Protein AF-0000000084363073 (afdb_homodimer)

Nearest PDB structures (foldseek):
  6pbd-assembly1_A  TM=7.740E-01  e=7.088E-15  Caulobacter vibrioides
  9c3u-assembly1_A  TM=7.635E-01  e=9.315E-13  Burkholderia cenocepacia
  1nw8-assembly1_A  TM=7.864E-01  e=4.025E-12  Cereibacter sphaeroides
  8urk-assembly1_B  TM=7.662E-01  e=4.025E-12  Burkholderia cenocepacia
  1boo-assembly1_A  TM=6.759E-01  e=6.969E-12  Proteus vulgaris

InterPro domains:
  IPR001091 Restriction/modification DNA-methyltransferase [PR00508] (32-46)
  IPR001091 Restriction/modification DNA-methyltransferase [PR00508] (91-111)
  IPR001091 Restriction/modification DNA-methyltransferase [PR00508] (339-356)
  IPR001091 Restriction/modification DNA-methyltransferase [PR00508] (358-376)
  IPR001091 Restriction/modification DNA-methyltransferase [PR00508] (381-401)
  IPR002052 DNA methylase, N-6 adenine-specific, conserved site [PS00092] (36-42)
  IPR002941 DNA methylase N-4/N-6 [PF01555] (34-397)
  IPR029063 S-adenosyl-L-methionine-dependent methyltransferase superfamily [G3DSA:3.40.50.150] (13-401)
  IPR029063 S-adenosyl-L-methionine-dependent methyltransferase superfamily [SSF53335] (12-403)

Sequence (820 aa):
MRLKRKVTRQSKRVEVFTGDNSDVMSRFPENHFHSVVSDPPYGLSENGKNYSSQTIADMITTWAKGDDYDYSNRRGFLGKDWDGGVPQPSTWKQTFRVLRPGGFVVAFGHPKTVDLLILSLRLAGFEIRDQIMWIYTQGFPKAVDAGKQIDKHLGTLQTSGKYVNLQHDIRGGQAFSEVSNIGGRRMARSLEGQGGYGKTMVPAYEPNSPHAEEWHGWKSALKPAHEVIVVARKPLEGTTAQNILRWETGVMNIDACRVPLADGEKVKGSGHGGSLDTRNMGWGFKRVGRDPDLGRFPANVIGEFNDDLQRYFYCPKPGRTEKDFGVSDPSGKSAKNPHCTVKPVRLMEYLVRLVTKKDGLVLDPFCGSGTTGIAAQNEGMQFVGIEQDVKYADVARKRIGAWINHVQAAMRLKRKVTRQSKRVEVFTGDNSDVMSRFPENHFHSVVSDPPYGLSENGKNYSSQTIADMITTWAKGDDYDYSNRRGFLGKDWDGGVPQPSTWKQTFRVLRPGGFVVAFGHPKTVDLLILSLRLAGFEIRDQIMWIYTQGFPKAVDAGKQIDKHLGTLQTSGKYVNLQHDIRGGQAFSEVSNIGGRRMARSLEGQGGYGKTMVPAYEPNSPHAEEWHGWKSALKPAHEVIVVARKPLEGTTAQNILRWETGVMNIDACRVPLADGEKVKGSGHGGSLDTRNMGWGFKRVGRDPDLGRFPANVIGEFNDDLQRYFYCPKPGRTEKDFGVSDPSGKSAKNPHCTVKPVRLMEYLVRLVTKKDGLVLDPFCGSGTTGIAAQNEGMQFVGIEQDVKYADVARKRIGAWINHVQAA

Solvent-accessible surface area (backbone atoms only — not comparable to full-atom values): 43011 Å² total; per-residue (Å²): 129,78,82,73,73,76,64,83,72,72,82,47,60,70,46,76,44,74,34,56,43,55,66,58,50,68,74,50,58,68,51,63,27,33,22,32,52,34,58,50,53,49,28,50,34,39,75,70,53,67,72,48,30,65,57,47,37,51,37,53,45,33,44,58,73,74,43,80,64,81,42,81,89,39,66,7,51,84,69,41,84,74,24,30,38,43,68,49,34,70,50,39,32,49,49,48,46,28,33,16,47,17,11,32,37,38,35,45,31,35,64,62,34,33,36,57,42,50,49,21,37,28,63,31,49,29,32,65,74,35,46,32,36,42,30,36,79,80,48,64,53,82,49,52,49,41,9,59,44,31,21,53,72,71,68,46,63,59,78,42,96,40,40,13,45,58,74,49,88,26,68,24,65,42,82,54,54,78,39,63,69,56,94,83,43,42,29,22,43,68,78,65,80,78,82,72,82,52,52,47,43,34,61,37,80,67,61,68,43,75,68,11,50,71,35,49,49,20,18,65,49,62,18,55,30,62,40,37,27,41,31,30,27,36,60,61,55,74,52,68,39,55,17,30,76,74,54,66,21,54,50,28,31,42,55,85,49,26,24,62,61,60,91,82,62,63,81,78,64,87,61,82,66,73,81,72,82,58,76,79,63,79,77,74,66,55,76,39,59,56,60,73,81,56,32,38,76,38,46,34,41,33,18,49,44,46,84,50,35,46,71,36,49,64,43,52,76,51,52,69,66,67,56,22,47,53,35,60,37,97,83,70,46,83,30,78,49,82,63,86,79,62,68,29,47,69,52,37,32,51,54,47,49,29,44,37,55,76,65,30,36,36,34,16,65,41,28,49,60,20,44,53,49,41,16,27,44,76,62,43,15,21,32,41,31,20,15,61,52,62,68,38,34,51,45,12,53,39,24,33,51,41,49,54,50,51,60,71,70,102,130,80,80,72,73,76,63,82,72,72,82,48,60,71,47,75,44,73,35,57,42,55,65,58,50,68,75,52,59,69,50,64,27,33,22,31,51,34,58,51,54,48,28,49,34,37,76,70,55,66,72,48,31,64,56,48,36,52,38,53,46,33,42,58,72,75,42,80,64,82,42,82,88,40,65,7,51,81,69,40,85,74,23,31,38,44,69,47,33,70,48,38,33,48,49,49,47,27,32,16,47,16,12,34,38,36,34,44,32,34,64,64,34,33,38,57,42,50,48,18,37,28,62,33,51,30,31,65,73,36,46,33,37,42,30,36,79,82,49,63,52,82,48,52,49,42,9,60,44,32,19,52,72,72,68,46,63,60,80,42,98,46,44,13,42,56,71,50,87,27,66,18,61,42,78,52,52,80,37,66,69,56,95,83,46,45,31,21,43,70,77,71,79,79,83,73,83,53,52,45,42,34,62,36,80,67,64,69,42,74,68,12,52,71,35,49,50,21,18,65,51,61,19,54,30,62,38,37,27,41,30,29,26,35,60,61,56,74,51,68,39,55,17,30,76,75,54,65,22,53,52,26,32,42,54,85,50,26,25,61,60,58,91,83,63,63,82,78,61,85,66,81,65,71,80,68,82,70,74,80,67,82,75,73,74,58,78,46,58,58,58,74,82,54,33,35,75,38,46,34,44,33,17,50,44,46,84,56,33,43,73,38,49,65,44,54,78,51,51,69,68,67,55,20,47,51,35,59,38,98,86,70,46,82,28,78,49,82,63,87,79,63,68,30,48,69,52,36,32,52,53,46,49,30,45,38,55,76,65,29,36,38,34,15,66,41,28,48,60,20,44,54,49,41,16,27,43,76,64,41,15,20,31,41,30,19,16,61,51,62,70,38,32,50,45,11,52,38,23,33,50,42,49,53,51,50,60,71,72,103

Secondary structure (DSSP, 8-state):
----------PPPEEEEES-HHHHHTTSPTT-EEEEEE------BTT-PPPPHHHHHHHHHHHHTT----GGG--BTTS-GGGSSSPPHHHHHHHHHHEEEEEEEEEEE-TTTHHHHHHHHHHHTPEEEEEEEEE-S-------BHHHHHHHHHT-----S-EEETTTTB------EEEEEETTEEEEE-SSS-----EEEEE-----SHHHHHTTT-BS-PBP-EEEEEEEEPPPSSSHHHHHHHHS-SSB-TGGGPBPPPTT--------------TTSS---------TTT-BPPBSEEE---GGGTTSEE-PPP-HHHHHTT-B-TTSSB---S-S-PPPHHHHHHHHHHH--TT-EEEETT-TT-HHHHHHHHTT-EEEEEESSHHHHHHHHHHHHHHHHHHHH-/----------PPPEEEEES-HHHHHTTSPTT-EEEEEE------BTT-PPPPHHHHHHHHHHHHTT-----TT--BTTS-GGGSSSPPHHHHHHHHHHEEEEEEEEEEE-TTTHHHHHHHHHHHTPEEEEEEEEE-S-------BHHHHHHHHHT-----S-EEETTTTB------EEEEEETTEEEEE-SSS--S--EEEEE-----SHHHHHTTT-BS-PBP-EEEEEEEEPPPSSSHHHHHHHHS-SSB-TGGGPBPPPTT---------------SSS---------TTT-BPPBSEEE---GGGTTSEE-PPP-HHHHHTT-B-TTSSB---S-S-PPPHHHHHHHHHHH--TT-EEEETT-TT-HHHHHHHHTT-EEEEEESSHHHHHHHHHHHHHHHHHHHH-

Organism: NCBI:txid28181

Structure (mmCIF, N/CA/C/O backbone):
data_AF-0000000084363073-model_v1
#
loop_
_entity.id
_entity.type
_entity.pdbx_description
1 polymer Methyltransferase
#
loop_
_atom_site.group_PDB
_atom_site.id
_atom_site.type_symbol
_atom_site.label_atom_id
_atom_site.label_alt_id
_atom_site.label_comp_id
_atom_site.label_asym_id
_atom_site.label_entity_id
_atom_site.label_seq_id
_atom_site.pdbx_PDB_ins_code
_atom_site.Cartn_x
_atom_site.Cartn_y
_atom_site.Cartn_z
_atom_site.occupancy
_atom_site.B_iso_or_equiv
_atom_site.auth_seq_id
_atom_site.auth_comp_id
_atom_site.auth_asym_id
_atom_site.auth_atom_id
_atom_site.pdbx_PDB_model_num
ATOM 1 N N . MET A 1 1 ? 2.852 32.031 -17.703 1 17.98 1 MET A N 1
ATOM 2 C CA . MET A 1 1 ? 3.422 32.844 -16.625 1 17.98 1 MET A CA 1
ATOM 3 C C . MET A 1 1 ? 3.33 32.094 -15.297 1 17.98 1 MET A C 1
ATOM 5 O O . MET A 1 1 ? 2.238 31.75 -14.852 1 17.98 1 MET A O 1
ATOM 9 N N . ARG A 1 2 ? 4.285 31.219 -14.977 1 27.33 2 ARG A N 1
ATOM 10 C CA . ARG A 1 2 ? 4.418 30.516 -13.711 1 27.33 2 ARG A CA 1
ATOM 11 C C . ARG A 1 2 ? 4.285 31.484 -12.531 1 27.33 2 ARG A C 1
ATOM 13 O O . ARG A 1 2 ? 4.977 32.5 -12.477 1 27.33 2 ARG A O 1
ATOM 20 N N . LEU A 1 3 ? 3.121 31.703 -12.102 1 25.33 3 LEU A N 1
ATOM 21 C CA . LEU A 1 3 ? 2.844 32.688 -11.055 1 25.33 3 LEU A CA 1
ATOM 22 C C . LEU A 1 3 ? 3.947 32.688 -10 1 25.33 3 LEU A C 1
ATOM 24 O O . LEU A 1 3 ? 4.188 31.656 -9.352 1 25.33 3 LEU A O 1
ATOM 28 N N . LYS A 1 4 ? 4.996 33.406 -10.305 1 33.56 4 LYS A N 1
ATOM 29 C CA . LYS A 1 4 ? 6.09 33.844 -9.43 1 33.56 4 LYS A CA 1
ATOM 30 C C . LYS A 1 4 ? 5.555 34.438 -8.141 1 33.56 4 LYS A C 1
ATOM 32 O O . LYS A 1 4 ? 5.227 35.625 -8.094 1 33.56 4 LYS A O 1
ATOM 37 N N . ARG A 1 5 ? 4.629 33.938 -7.48 1 33.59 5 ARG A N 1
ATOM 38 C CA . ARG A 1 5 ? 4.375 34.594 -6.207 1 33.59 5 ARG A CA 1
ATOM 39 C C . ARG A 1 5 ? 5.664 34.781 -5.418 1 33.59 5 ARG A C 1
ATOM 41 O O . ARG A 1 5 ? 6.348 33.812 -5.098 1 33.59 5 ARG A O 1
ATOM 48 N N . LYS A 1 6 ? 6.254 35.875 -5.594 1 36.34 6 LYS A N 1
ATOM 49 C CA . LYS A 1 6 ? 7.312 36.406 -4.75 1 36.34 6 LYS A CA 1
ATOM 50 C C . LYS A 1 6 ? 6.902 36.406 -3.277 1 36.34 6 LYS A C 1
ATOM 52 O O . LYS A 1 6 ? 6.332 37.375 -2.779 1 36.34 6 LYS A O 1
ATOM 57 N N . VAL A 1 7 ? 6.199 35.562 -2.713 1 37.5 7 VAL A N 1
ATOM 58 C CA . VAL A 1 7 ? 5.953 35.719 -1.284 1 37.5 7 VAL A CA 1
ATOM 59 C C . VAL A 1 7 ? 7.281 35.812 -0.536 1 37.5 7 VAL A C 1
ATOM 61 O O . VAL A 1 7 ? 8.164 34.969 -0.743 1 37.5 7 VAL A O 1
ATOM 64 N N . THR A 1 8 ? 7.777 36.938 -0.231 1 39.16 8 THR A N 1
ATOM 65 C CA . THR A 1 8 ? 8.867 37.125 0.721 1 39.16 8 THR A CA 1
ATOM 66 C C . THR A 1 8 ? 8.781 36.094 1.85 1 39.16 8 THR A C 1
ATOM 68 O O . THR A 1 8 ? 7.922 36.188 2.727 1 39.16 8 THR A O 1
ATOM 71 N N . ARG A 1 9 ? 8.977 34.906 1.635 1 52.34 9 ARG A N 1
ATOM 72 C CA . ARG A 1 9 ? 8.773 33.812 2.584 1 52.34 9 ARG A CA 1
ATOM 73 C C . ARG A 1 9 ? 9.719 33.938 3.773 1 52.34 9 ARG A C 1
ATOM 75 O O . ARG A 1 9 ? 10.938 33.844 3.617 1 52.34 9 ARG A O 1
ATOM 82 N N . GLN A 1 10 ? 9.422 34.906 4.875 1 57.22 10 GLN A N 1
ATOM 83 C CA . GLN A 1 10 ? 10.164 34.906 6.133 1 57.22 10 GLN A CA 1
ATOM 84 C C . GLN A 1 10 ? 10.352 33.469 6.664 1 57.22 10 GLN A C 1
ATOM 86 O O . GLN A 1 10 ? 9.398 32.688 6.719 1 57.22 10 GLN A O 1
ATOM 91 N N . SER A 1 11 ? 11.633 33.156 6.754 1 69.62 11 SER A N 1
ATOM 92 C CA . SER A 1 11 ? 11.977 31.844 7.297 1 69.62 11 SER A CA 1
ATOM 93 C C . SER A 1 11 ? 11.328 31.625 8.664 1 69.62 11 SER A C 1
ATOM 95 O O . SER A 1 11 ? 11.18 32.562 9.438 1 69.62 11 SER A O 1
ATOM 97 N N . LYS A 1 12 ? 10.758 30.484 8.742 1 82.31 12 LYS A N 1
ATOM 98 C CA . LYS A 1 12 ? 10.172 30.094 10.023 1 82.31 12 LYS A CA 1
ATOM 99 C C . LYS A 1 12 ? 11.172 29.328 10.875 1 82.31 12 LYS A C 1
ATOM 101 O O . LYS A 1 12 ? 12.289 29.031 10.43 1 82.31 12 LYS A O 1
ATOM 106 N N . ARG A 1 13 ? 10.883 29.156 12.023 1 86.88 13 ARG A N 1
ATOM 107 C CA . ARG A 1 13 ? 11.758 28.469 12.977 1 86.88 13 ARG A CA 1
ATOM 108 C C . ARG A 1 13 ? 12.039 27.047 12.523 1 86.88 13 ARG A C 1
ATOM 110 O O . ARG A 1 13 ? 11.125 26.328 12.102 1 86.88 13 ARG A O 1
ATOM 117 N N . VAL A 1 14 ? 13.32 26.703 12.5 1 92.5 14 VAL A N 1
ATOM 118 C CA . VAL A 1 14 ? 13.773 25.344 12.18 1 92.5 14 VAL A CA 1
ATOM 119 C C . VAL A 1 14 ? 14.812 24.891 13.195 1 92.5 14 VAL A C 1
ATOM 121 O O . VAL A 1 14 ? 15.766 25.625 13.492 1 92.5 14 VAL A O 1
ATOM 124 N N . GLU A 1 15 ? 14.633 23.719 13.742 1 94.75 15 GLU A N 1
ATOM 125 C CA . GLU A 1 15 ? 15.602 23.125 14.664 1 94.75 15 GLU A CA 1
ATOM 126 C C . GLU A 1 15 ? 15.828 21.656 14.359 1 94.75 15 GLU A C 1
ATOM 128 O O . GLU A 1 15 ? 14.867 20.906 14.133 1 94.75 15 GLU A O 1
ATOM 133 N N . VAL A 1 16 ? 17.062 21.281 14.352 1 95.5 16 VAL A N 1
ATOM 134 C CA . VAL A 1 16 ? 17.422 19.875 14.203 1 95.5 16 VAL A CA 1
ATOM 135 C C . VAL A 1 16 ? 18.203 19.406 15.438 1 95.5 16 VAL A C 1
ATOM 137 O O . VAL A 1 16 ? 19.297 19.906 15.719 1 95.5 16 VAL A O 1
ATOM 140 N N . PHE A 1 17 ? 17.688 18.484 16.094 1 96.56 17 PHE A N 1
ATOM 141 C CA . PHE A 1 17 ? 18.312 17.938 17.297 1 96.56 17 PHE A CA 1
ATOM 142 C C . PHE A 1 17 ? 19.047 16.641 16.984 1 96.56 17 PHE A C 1
ATOM 144 O O . PHE A 1 17 ? 18.547 15.812 16.203 1 96.56 17 PHE A O 1
ATOM 151 N N . THR A 1 18 ? 20.188 16.5 17.672 1 95.88 18 THR A N 1
ATOM 152 C CA . THR A 1 18 ? 20.922 15.234 17.609 1 95.88 18 THR A CA 1
ATOM 153 C C . THR A 1 18 ? 20.656 14.398 18.859 1 95.88 18 THR A C 1
ATOM 155 O O . THR A 1 18 ? 20.828 14.867 19.984 1 95.88 18 THR A O 1
ATOM 158 N N . GLY A 1 19 ? 20.188 13.117 18.641 1 93.88 19 GLY A N 1
ATOM 159 C CA . GLY A 1 19 ? 19.938 12.242 19.766 1 93.88 19 GLY A CA 1
ATOM 160 C C . GLY A 1 19 ? 18.859 11.203 19.516 1 93.88 19 GLY A C 1
ATOM 161 O O . GLY A 1 19 ? 18.375 11.086 18.391 1 93.88 19 GLY A O 1
ATOM 162 N N . ASP A 1 20 ? 18.641 10.484 20.547 1 94 20 ASP A N 1
ATOM 163 C CA . ASP A 1 20 ? 17.547 9.523 20.484 1 94 20 ASP A CA 1
ATOM 164 C C . ASP A 1 20 ? 16.203 10.227 20.406 1 94 20 ASP A C 1
ATOM 166 O O . ASP A 1 20 ? 15.93 11.172 21.156 1 94 20 ASP A O 1
ATOM 170 N N . ASN A 1 21 ? 15.383 9.797 19.453 1 94.88 21 ASN A N 1
ATOM 171 C CA . ASN A 1 21 ? 14.148 10.523 19.188 1 94.88 21 ASN A CA 1
ATOM 172 C C . ASN A 1 21 ? 13.211 10.516 20.391 1 94.88 21 ASN A C 1
ATOM 174 O O . ASN A 1 21 ? 12.586 11.531 20.703 1 94.88 21 ASN A O 1
ATOM 178 N N . SER A 1 22 ? 13.102 9.406 21.094 1 94.06 22 SER A N 1
ATOM 179 C CA . SER A 1 22 ? 12.227 9.352 22.266 1 94.06 22 SER A CA 1
ATOM 180 C C . SER A 1 22 ? 12.727 10.281 23.359 1 94.06 22 SER A C 1
ATOM 182 O O . SER A 1 22 ? 11.938 10.969 24.016 1 94.06 22 SER A O 1
ATOM 184 N N . ASP A 1 23 ? 14.023 10.289 23.562 1 94.88 23 ASP A N 1
ATOM 185 C CA . ASP A 1 23 ? 14.625 11.172 24.562 1 94.88 23 ASP A CA 1
ATOM 186 C C . ASP A 1 23 ? 14.375 12.641 24.219 1 94.88 23 ASP A C 1
ATOM 188 O O . ASP A 1 23 ? 13.961 13.422 25.078 1 94.88 23 ASP A O 1
ATOM 192 N N . VAL A 1 24 ? 14.609 12.992 23.031 1 97.12 24 VAL A N 1
ATOM 193 C CA . VAL A 1 24 ? 14.438 14.383 22.609 1 97.12 24 VAL A CA 1
ATOM 194 C C . VAL A 1 24 ? 12.961 14.766 22.703 1 97.12 24 VAL A C 1
ATOM 196 O O . VAL A 1 24 ? 12.633 15.844 23.219 1 97.12 24 VAL A O 1
ATOM 199 N N . MET A 1 25 ? 12.047 13.898 22.281 1 97.19 25 MET A N 1
ATOM 200 C CA . MET A 1 25 ? 10.617 14.203 22.312 1 97.19 25 MET A CA 1
ATOM 201 C C . MET A 1 25 ? 10.125 14.367 23.75 1 97.19 25 MET A C 1
ATOM 203 O O . MET A 1 25 ? 9.195 15.133 24 1 97.19 25 MET A O 1
ATOM 207 N N . SER A 1 26 ? 10.773 13.672 24.672 1 96 26 SER A N 1
ATOM 208 C CA . SER A 1 26 ? 10.359 13.75 26.062 1 96 26 SER A CA 1
ATOM 209 C C . SER A 1 26 ? 10.516 15.172 26.609 1 96 26 SER A C 1
ATOM 211 O O . SER A 1 26 ? 9.914 15.516 27.625 1 96 26 SER A O 1
ATOM 213 N N . ARG A 1 27 ? 11.258 15.992 25.906 1 96.38 27 ARG A N 1
ATOM 214 C CA . ARG A 1 27 ? 11.531 17.359 26.359 1 96.38 27 ARG A CA 1
ATOM 215 C C . ARG A 1 27 ? 10.461 18.328 25.859 1 96.38 27 ARG A C 1
ATOM 217 O O . ARG A 1 27 ? 10.438 19.484 26.25 1 96.38 27 ARG A O 1
ATOM 224 N N . PHE A 1 28 ? 9.578 17.891 25.016 1 97.56 28 PHE A N 1
ATOM 225 C CA . PHE A 1 28 ? 8.516 18.734 24.5 1 97.56 28 PHE A CA 1
ATOM 226 C C . PHE A 1 28 ? 7.219 18.516 25.25 1 97.56 28 PHE A C 1
ATOM 228 O O . PHE A 1 28 ? 6.949 17.406 25.734 1 97.56 28 PHE A O 1
ATOM 235 N N . PRO A 1 29 ? 6.43 19.547 25.453 1 97.81 29 PRO A N 1
ATOM 236 C CA . PRO A 1 29 ? 5.137 19.359 26.109 1 97.81 29 PRO A CA 1
ATOM 237 C C . PRO A 1 29 ? 4.16 18.531 25.281 1 97.81 29 PRO A C 1
ATOM 239 O O . PRO A 1 29 ? 4.383 18.312 24.094 1 97.81 29 PRO A O 1
ATOM 242 N N . GLU A 1 30 ? 3.09 18.062 25.953 1 98.25 30 GLU A N 1
ATOM 243 C CA . GLU A 1 30 ? 2.021 17.359 25.266 1 98.25 30 GLU A CA 1
ATOM 244 C C . GLU A 1 30 ? 1.303 18.266 24.266 1 98.25 30 GLU A C 1
ATOM 246 O O . GLU A 1 30 ? 1.265 19.484 24.453 1 98.25 30 GLU A O 1
ATOM 251 N N . ASN A 1 31 ? 0.813 17.641 23.188 1 98.62 31 ASN A N 1
ATOM 252 C CA . ASN A 1 31 ? -0.038 18.328 22.219 1 98.62 31 ASN A CA 1
ATOM 253 C C . ASN A 1 31 ? 0.641 19.578 21.672 1 98.62 31 ASN A C 1
ATOM 255 O O . ASN A 1 31 ? 0.033 20.656 21.625 1 98.62 31 ASN A O 1
ATOM 259 N N . HIS A 1 32 ? 1.872 19.469 21.281 1 98.38 32 HIS A N 1
ATOM 260 C CA . HIS A 1 32 ? 2.732 20.578 20.891 1 98.38 32 HIS A CA 1
ATOM 261 C C . HIS A 1 32 ? 2.803 20.719 19.375 1 98.38 32 HIS A C 1
ATOM 263 O O . HIS A 1 32 ? 2.75 21.828 18.844 1 98.38 32 HIS A O 1
ATOM 269 N N . PHE A 1 33 ? 2.893 19.625 18.672 1 98.75 33 PHE A N 1
ATOM 270 C CA . PHE A 1 33 ? 3.125 19.641 17.234 1 98.75 33 PHE A CA 1
ATOM 271 C C . PHE A 1 33 ? 1.812 19.516 16.469 1 98.75 33 PHE A C 1
ATOM 273 O O . PHE A 1 33 ? 0.871 18.875 16.938 1 98.75 33 PHE A O 1
ATOM 280 N N . HIS A 1 34 ? 1.803 20.094 15.281 1 98.81 34 HIS A N 1
ATOM 281 C CA . HIS A 1 34 ? 0.612 20.047 14.438 1 98.81 34 HIS A CA 1
ATOM 282 C C . HIS A 1 34 ? 0.582 18.766 13.602 1 98.81 34 HIS A C 1
ATOM 284 O O . HIS A 1 34 ? -0.493 18.25 13.297 1 98.81 34 HIS A O 1
ATOM 290 N N . SER A 1 35 ? 1.719 18.328 13.195 1 98.81 35 SER A N 1
ATOM 291 C CA . SER A 1 35 ? 1.789 17.141 12.344 1 98.81 35 SER A CA 1
ATOM 292 C C . SER A 1 35 ? 3.152 16.469 12.445 1 98.81 35 SER A C 1
ATOM 294 O O . SER A 1 35 ? 4.094 17.047 12.992 1 98.81 35 SER A O 1
ATOM 296 N N . VAL A 1 36 ? 3.178 15.195 12.008 1 98.88 36 VAL A N 1
ATOM 297 C CA . VAL A 1 36 ? 4.402 14.422 11.844 1 98.88 36 VAL A CA 1
ATOM 298 C C . VAL A 1 36 ? 4.523 13.945 10.398 1 98.88 36 VAL A C 1
ATOM 300 O O . VAL A 1 36 ? 3.623 13.273 9.883 1 98.88 36 VAL A O 1
ATOM 303 N N . VAL A 1 37 ? 5.547 14.32 9.703 1 98.44 37 VAL A N 1
ATOM 304 C CA . VAL A 1 37 ? 5.887 13.859 8.359 1 98.44 37 VAL A CA 1
ATOM 305 C C . VAL A 1 37 ? 7.305 13.289 8.352 1 98.44 37 VAL A C 1
ATOM 307 O O . VAL A 1 37 ? 8.273 14.023 8.547 1 98.44 37 VAL A O 1
ATOM 310 N N . SER A 1 38 ? 7.383 11.969 8.125 1 97.19 38 SER A N 1
ATOM 311 C CA . SER A 1 38 ? 8.656 11.336 8.43 1 97.19 38 SER A CA 1
ATOM 312 C C . SER A 1 38 ? 8.898 10.117 7.555 1 97.19 38 SER A C 1
ATOM 314 O O . SER A 1 38 ? 7.949 9.539 7.012 1 97.19 38 SER A O 1
ATOM 316 N N . ASP A 1 39 ? 10.156 9.773 7.355 1 93.31 39 ASP A N 1
ATOM 317 C CA . ASP A 1 39 ? 10.625 8.57 6.676 1 93.31 39 ASP A CA 1
ATOM 318 C C . ASP A 1 39 ? 11.414 7.672 7.629 1 93.31 39 ASP A C 1
ATOM 320 O O . ASP A 1 39 ? 12.641 7.609 7.551 1 93.31 39 ASP A O 1
ATOM 324 N N . PRO A 1 40 ? 10.719 6.879 8.422 1 95.5 40 PRO A N 1
ATOM 325 C CA . PRO A 1 40 ? 11.398 6.051 9.422 1 95.5 40 PRO A CA 1
ATOM 326 C C . PRO A 1 40 ? 12.094 4.84 8.812 1 95.5 40 PRO A C 1
ATOM 328 O O . PRO A 1 40 ? 11.922 4.559 7.621 1 95.5 40 PRO A O 1
ATOM 331 N N . PRO A 1 41 ? 12.906 4.184 9.633 1 91 41 PRO A N 1
ATOM 332 C CA . PRO A 1 41 ? 13.5 2.93 9.156 1 91 41 PRO A CA 1
ATOM 333 C C . PRO A 1 41 ? 12.445 1.905 8.734 1 91 41 PRO A C 1
ATOM 335 O O . PRO A 1 41 ? 11.422 1.76 9.406 1 91 41 PRO A O 1
ATOM 338 N N . TYR A 1 42 ? 12.727 1.156 7.68 1 89.75 42 TYR A N 1
ATOM 339 C CA . TYR A 1 42 ? 11.742 0.257 7.09 1 89.75 42 TYR A CA 1
ATOM 340 C C . TYR A 1 42 ? 11.773 -1.109 7.766 1 89.75 42 TYR A C 1
ATOM 342 O O . TYR A 1 42 ? 10.844 -1.905 7.621 1 89.75 42 TYR A O 1
ATOM 350 N N . GLY A 1 43 ? 12.828 -1.418 8.492 1 88.25 43 GLY A N 1
ATOM 351 C CA . GLY A 1 43 ? 12.93 -2.701 9.164 1 88.25 43 GLY A CA 1
ATOM 352 C C . GLY A 1 43 ? 13.18 -3.857 8.219 1 88.25 43 GLY A C 1
ATOM 353 O O . GLY A 1 43 ? 12.695 -4.969 8.445 1 88.25 43 GLY A O 1
ATOM 354 N N . LEU A 1 44 ? 13.844 -3.613 7.113 1 83 44 LEU A N 1
ATOM 355 C CA . LEU A 1 44 ? 14.156 -4.68 6.168 1 83 44 LEU A CA 1
ATOM 356 C C . LEU A 1 44 ? 15.367 -5.477 6.641 1 83 44 LEU A C 1
ATOM 358 O O . LEU A 1 44 ? 16.297 -4.922 7.23 1 83 44 LEU A O 1
ATOM 362 N N . SER A 1 45 ? 15.32 -6.723 6.805 1 64.44 45 SER A N 1
ATOM 363 C CA . SER A 1 45 ? 16.422 -7.539 7.293 1 64.44 45 SER A CA 1
ATOM 364 C C . SER A 1 45 ? 17.547 -7.613 6.27 1 64.44 45 SER A C 1
ATOM 366 O O . SER A 1 45 ? 17.312 -7.469 5.07 1 64.44 45 SER A O 1
ATOM 368 N N . GLU A 1 46 ? 18.875 -7.488 6.66 1 52.16 46 GLU A N 1
ATOM 369 C CA . GLU A 1 46 ? 20.094 -7.473 5.848 1 52.16 46 GLU A CA 1
ATOM 370 C C . GLU A 1 46 ? 20.109 -8.648 4.871 1 52.16 46 GLU A C 1
ATOM 372 O O . GLU A 1 46 ? 20.578 -8.508 3.736 1 52.16 46 GLU A O 1
ATOM 377 N N . ASN A 1 47 ? 19.516 -9.695 5.293 1 50.22 47 ASN A N 1
ATOM 378 C CA . ASN A 1 47 ? 19.672 -10.836 4.391 1 50.22 47 ASN A CA 1
ATOM 379 C C . ASN A 1 47 ? 18.359 -11.195 3.713 1 50.22 47 ASN A C 1
ATOM 381 O O . ASN A 1 47 ? 18.172 -12.328 3.256 1 50.22 47 ASN A O 1
ATOM 385 N N . GLY A 1 48 ? 17.625 -10.125 3.646 1 55.34 48 GLY A N 1
ATOM 386 C CA . GLY A 1 48 ? 16.391 -10.406 2.926 1 55.34 48 GLY A CA 1
ATOM 387 C C . GLY A 1 48 ? 15.531 -11.461 3.598 1 55.34 48 GLY A C 1
ATOM 388 O O . GLY A 1 48 ? 14.586 -11.977 2.998 1 55.34 48 GLY A O 1
ATOM 389 N N . LYS A 1 49 ? 16.047 -11.781 4.793 1 63.59 49 LYS A N 1
ATOM 390 C CA . LYS A 1 49 ? 15.297 -12.844 5.453 1 63.59 49 LYS A CA 1
ATOM 391 C C . LYS A 1 49 ? 13.961 -12.336 5.965 1 63.59 49 LYS A C 1
ATOM 393 O O . LYS A 1 49 ? 13.867 -11.219 6.48 1 63.59 49 LYS A O 1
ATOM 398 N N . ASN A 1 50 ? 12.992 -13 5.641 1 75.06 50 ASN A N 1
ATOM 399 C CA . ASN A 1 50 ? 11.625 -12.75 6.098 1 75.06 50 ASN A CA 1
ATOM 400 C C . ASN A 1 50 ? 11.477 -13.016 7.594 1 75.06 50 ASN A C 1
ATOM 402 O O . ASN A 1 50 ? 12.258 -13.766 8.172 1 75.06 50 ASN A O 1
ATOM 406 N N . TYR A 1 51 ? 10.664 -12.242 8.273 1 80.44 51 TYR A N 1
ATOM 407 C CA . TYR A 1 51 ? 10.289 -12.531 9.648 1 80.44 51 TYR A CA 1
ATOM 408 C C . TYR A 1 51 ? 9.57 -13.875 9.742 1 80.44 51 TYR A C 1
ATOM 410 O O . TYR A 1 51 ? 8.578 -14.109 9.047 1 80.44 51 TYR A O 1
ATOM 418 N N . SER A 1 52 ? 10.172 -14.75 10.562 1 84.81 52 SER A N 1
ATOM 419 C CA . SER A 1 52 ? 9.43 -15.992 10.789 1 84.81 52 SER A CA 1
ATOM 420 C C . SER A 1 52 ? 8.141 -15.734 11.555 1 84.81 52 SER A C 1
ATOM 422 O O . SER A 1 52 ? 7.992 -14.695 12.203 1 84.81 52 SER A O 1
ATOM 424 N N . SER A 1 53 ? 7.238 -16.719 11.453 1 88.25 53 SER A N 1
ATOM 425 C CA . SER A 1 53 ? 5.984 -16.609 12.195 1 88.25 53 SER A CA 1
ATOM 426 C C . SER A 1 53 ? 6.238 -16.531 13.695 1 88.25 53 SER A C 1
ATOM 428 O O . SER A 1 53 ? 5.551 -15.789 14.406 1 88.25 53 SER A O 1
ATOM 430 N N . GLN A 1 54 ? 7.195 -17.234 14.164 1 88.94 54 GLN A N 1
ATOM 431 C CA . GLN A 1 54 ? 7.523 -17.219 15.586 1 88.94 54 GLN A CA 1
ATOM 432 C C . GLN A 1 54 ? 8.078 -15.852 15.992 1 88.94 54 GLN A C 1
ATOM 434 O O . GLN A 1 54 ? 7.723 -15.32 17.047 1 88.94 54 GLN A O 1
ATOM 439 N N . THR A 1 55 ? 8.953 -15.344 15.188 1 88.62 55 THR A N 1
ATOM 440 C CA . THR A 1 55 ? 9.508 -14.023 15.453 1 88.62 55 THR A CA 1
ATOM 441 C C . THR A 1 55 ? 8.398 -12.977 15.523 1 88.62 55 THR A C 1
ATOM 443 O O . THR A 1 55 ? 8.391 -12.125 16.406 1 88.62 55 THR A O 1
ATOM 446 N N . ILE A 1 56 ? 7.469 -13.117 14.617 1 92 56 ILE A N 1
ATOM 447 C CA . ILE A 1 56 ? 6.352 -12.188 14.586 1 92 56 ILE A CA 1
ATOM 448 C C . ILE A 1 56 ? 5.504 -12.344 15.844 1 92 56 ILE A C 1
ATOM 450 O O . ILE A 1 56 ? 5.164 -11.352 16.5 1 92 56 ILE A O 1
ATOM 454 N N . ALA A 1 57 ? 5.18 -13.555 16.172 1 92.44 57 ALA A N 1
ATOM 455 C CA . ALA A 1 57 ? 4.387 -13.812 17.375 1 92.44 57 ALA A CA 1
ATOM 456 C C . ALA A 1 57 ? 5.066 -13.242 18.609 1 92.44 57 ALA A C 1
ATOM 458 O O . ALA A 1 57 ? 4.418 -12.602 19.438 1 92.44 57 ALA A O 1
ATOM 459 N N . ASP A 1 58 ? 6.348 -13.406 18.734 1 92.56 58 ASP A N 1
ATOM 460 C CA . ASP A 1 58 ? 7.109 -12.898 19.875 1 92.56 58 ASP A CA 1
ATOM 461 C C . ASP A 1 58 ? 7.102 -11.375 19.906 1 92.56 58 ASP A C 1
A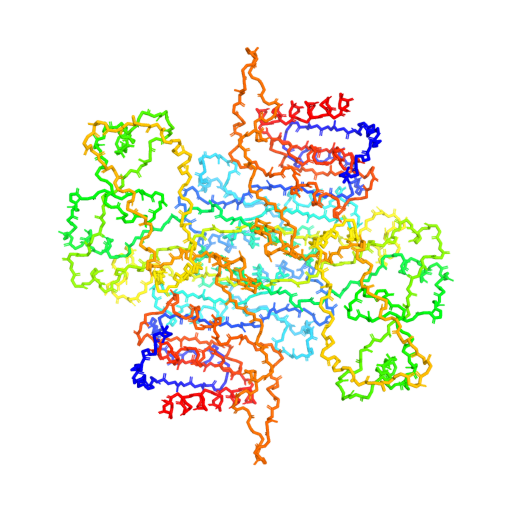TOM 463 O O . ASP A 1 58 ? 6.914 -10.766 20.953 1 92.56 58 ASP A O 1
ATOM 467 N N . MET A 1 59 ? 7.289 -10.852 18.828 1 92.69 59 MET A N 1
ATOM 468 C CA . MET A 1 59 ? 7.363 -9.398 18.719 1 92.69 59 MET A CA 1
ATOM 469 C C . MET A 1 59 ? 6.035 -8.758 19.094 1 92.69 59 MET A C 1
ATOM 471 O O . MET A 1 59 ? 5.992 -7.848 19.922 1 92.69 59 MET A O 1
ATOM 475 N N . ILE A 1 60 ? 4.957 -9.273 18.516 1 93.94 60 ILE A N 1
ATOM 476 C CA . ILE A 1 60 ? 3.678 -8.609 18.734 1 93.94 60 ILE A CA 1
ATOM 477 C C . ILE A 1 60 ? 3.207 -8.852 20.172 1 93.94 60 ILE A C 1
ATOM 479 O O . ILE A 1 60 ? 2.551 -7.992 20.766 1 93.94 60 ILE A O 1
ATOM 483 N N . THR A 1 61 ? 3.541 -9.961 20.734 1 94.12 61 THR A N 1
ATOM 484 C CA . THR A 1 61 ? 3.229 -10.219 22.141 1 94.12 61 THR A CA 1
ATOM 485 C C . THR A 1 61 ? 3.98 -9.25 23.047 1 94.12 61 THR A C 1
ATOM 487 O O . THR A 1 61 ? 3.406 -8.703 23.984 1 94.12 61 THR A O 1
ATOM 490 N N . THR A 1 62 ? 5.246 -9.086 22.75 1 95.12 62 THR A N 1
ATOM 491 C CA . THR A 1 62 ? 6.059 -8.141 23.5 1 95.12 62 THR A CA 1
ATOM 492 C C . THR A 1 62 ? 5.484 -6.727 23.375 1 95.12 62 THR A C 1
ATOM 494 O O . THR A 1 62 ? 5.328 -6.035 24.391 1 95.12 62 THR A O 1
ATOM 497 N N . TRP A 1 63 ? 5.117 -6.367 22.188 1 95.44 63 TRP A N 1
ATOM 498 C CA . TRP A 1 63 ? 4.551 -5.047 21.938 1 95.44 63 TRP A CA 1
ATOM 499 C C . TRP A 1 63 ? 3.223 -4.879 22.672 1 95.44 63 TRP A C 1
ATOM 501 O O . TRP A 1 63 ? 2.955 -3.822 23.25 1 95.44 63 TRP A O 1
ATOM 511 N N . ALA A 1 64 ? 2.383 -5.883 22.625 1 93.38 64 ALA A N 1
ATOM 512 C CA . ALA A 1 64 ? 1.061 -5.82 23.234 1 93.38 64 ALA A CA 1
ATOM 513 C C . ALA A 1 64 ? 1.167 -5.633 24.75 1 93.38 64 ALA A C 1
ATOM 515 O O . ALA A 1 64 ? 0.275 -5.051 25.375 1 93.38 64 ALA A O 1
ATOM 516 N N . LYS A 1 65 ? 2.309 -6.039 25.344 1 93.12 65 LYS A N 1
ATOM 517 C CA . LYS A 1 65 ? 2.537 -5.902 26.781 1 93.12 65 LYS A CA 1
ATOM 518 C C . LYS A 1 65 ? 3.131 -4.535 27.109 1 93.12 65 LYS A C 1
ATOM 520 O O . LYS A 1 65 ? 3.344 -4.215 28.281 1 93.12 65 LYS A O 1
ATOM 525 N N . GLY A 1 66 ? 3.43 -3.805 26.109 1 93.06 66 GLY A N 1
ATOM 526 C CA . GLY A 1 66 ? 3.951 -2.465 26.312 1 93.06 66 GLY A CA 1
ATOM 527 C C . GLY A 1 66 ? 5.465 -2.408 26.328 1 93.06 66 GLY A C 1
ATOM 528 O O . GLY A 1 66 ? 6.051 -1.385 26.703 1 93.06 66 GLY A O 1
ATOM 529 N N . ASP A 1 67 ? 6.102 -3.551 25.922 1 93.94 67 ASP A N 1
ATOM 530 C CA . ASP A 1 67 ? 7.562 -3.617 25.938 1 93.94 67 ASP A CA 1
ATOM 531 C C . ASP A 1 67 ? 8.117 -3.52 24.516 1 93.94 67 ASP A C 1
ATOM 533 O O . ASP A 1 67 ? 7.395 -3.75 23.547 1 93.94 67 ASP A O 1
ATOM 537 N N . ASP A 1 68 ? 9.352 -3.141 24.484 1 92.19 68 ASP A N 1
ATOM 538 C CA . ASP A 1 68 ? 10.039 -3.105 23.203 1 92.19 68 ASP A CA 1
ATOM 539 C C . ASP A 1 68 ? 10.641 -4.469 22.875 1 92.19 68 ASP A C 1
ATOM 541 O O . ASP A 1 68 ? 11.172 -5.152 23.75 1 92.19 68 ASP A O 1
ATOM 545 N N . TYR A 1 69 ? 10.484 -4.82 21.625 1 91.62 69 TYR A N 1
ATOM 546 C CA . TYR A 1 69 ? 11.117 -6.039 21.141 1 91.62 69 TYR A CA 1
ATOM 547 C C . TYR A 1 69 ? 12.602 -5.82 20.875 1 91.62 69 TYR A C 1
ATOM 549 O O . TYR A 1 69 ? 12.992 -4.773 20.344 1 91.62 69 TYR A O 1
ATOM 557 N N . ASP A 1 70 ? 13.484 -6.75 21.219 1 85.44 70 ASP A N 1
ATOM 558 C CA . ASP A 1 70 ? 14.93 -6.676 21 1 85.44 70 ASP A CA 1
ATOM 559 C C . ASP A 1 70 ? 15.305 -7.133 19.594 1 85.44 70 ASP A C 1
ATOM 561 O O . ASP A 1 70 ? 15.305 -8.336 19.312 1 85.44 70 ASP A O 1
ATOM 565 N N . TYR A 1 71 ? 15.688 -6.172 18.766 1 80.38 71 TYR A N 1
ATOM 566 C CA . TYR A 1 71 ? 16.031 -6.488 17.391 1 80.38 71 TYR A CA 1
ATOM 567 C C . TYR A 1 71 ? 17.469 -6.988 17.281 1 80.38 71 TYR A C 1
ATOM 569 O O . TYR A 1 71 ? 17.969 -7.23 16.172 1 80.38 71 TYR A O 1
ATOM 577 N N . SER A 1 72 ? 18.281 -6.941 18.344 1 71.69 72 SER A N 1
ATOM 578 C CA . SER A 1 72 ? 19.719 -7.195 18.344 1 71.69 72 SER A CA 1
ATOM 579 C C . SER A 1 72 ? 20.047 -8.469 17.562 1 71.69 72 SER A C 1
ATOM 581 O O . SER A 1 72 ? 21.109 -8.555 16.938 1 71.69 72 SER A O 1
ATOM 583 N N . ASN A 1 73 ? 19.281 -9.43 17.609 1 64.06 73 ASN A N 1
ATOM 584 C CA . ASN A 1 73 ? 19.578 -10.656 16.875 1 64.06 73 ASN A CA 1
ATOM 585 C C . ASN A 1 73 ? 19.219 -10.531 15.398 1 64.06 73 ASN A C 1
ATOM 587 O O . ASN A 1 73 ? 19.375 -11.492 14.633 1 64.06 73 ASN A O 1
ATOM 591 N N . ARG A 1 74 ? 18.812 -9.312 15.008 1 60.34 74 ARG A N 1
ATOM 592 C CA . ARG A 1 74 ? 18.375 -9.156 13.617 1 60.34 74 ARG A CA 1
ATOM 593 C C . ARG A 1 74 ? 19.25 -8.156 12.875 1 60.34 74 ARG A C 1
ATOM 595 O O . ARG A 1 74 ? 19.516 -7.055 13.375 1 60.34 74 ARG A O 1
ATOM 602 N N . ARG A 1 75 ? 20.422 -8.578 12.242 1 52.56 75 ARG A N 1
ATOM 603 C CA . ARG A 1 75 ? 21.281 -7.652 11.523 1 52.56 75 ARG A CA 1
ATOM 604 C C . ARG A 1 75 ? 20.609 -7.117 10.273 1 52.56 75 ARG A C 1
ATOM 606 O O . ARG A 1 75 ? 19.906 -7.852 9.578 1 52.56 75 ARG A O 1
ATOM 613 N N . GLY A 1 76 ? 20.281 -5.82 10.047 1 48.91 76 GLY A N 1
ATOM 614 C CA . GLY A 1 76 ? 19.469 -5.234 8.992 1 48.91 76 GLY A CA 1
ATOM 615 C C . GLY A 1 76 ? 20.188 -5.133 7.668 1 48.91 76 GLY A C 1
ATOM 616 O O . GLY A 1 76 ? 21.328 -5.59 7.539 1 48.91 76 GLY A O 1
ATOM 617 N N . PHE A 1 77 ? 19.484 -4.641 6.547 1 42.84 77 PHE A N 1
ATOM 618 C CA . PHE A 1 77 ? 19.859 -4.559 5.137 1 42.84 77 PHE A CA 1
ATOM 619 C C . PHE A 1 77 ? 21.219 -3.877 4.977 1 42.84 77 PHE A C 1
ATOM 621 O O . PHE A 1 77 ? 22.078 -4.363 4.238 1 42.84 77 PHE A O 1
ATOM 628 N N . LEU A 1 78 ? 21.344 -2.666 5.32 1 44.12 78 LEU A N 1
ATOM 629 C CA . LEU A 1 78 ? 22.578 -1.95 5.012 1 44.12 78 LEU A CA 1
ATOM 630 C C . LEU A 1 78 ? 23.594 -2.141 6.121 1 44.12 78 LEU A C 1
ATOM 632 O O . LEU A 1 78 ? 24.609 -1.432 6.168 1 44.12 78 LEU A O 1
ATOM 636 N N . GLY A 1 79 ? 23.484 -3.299 6.91 1 41.22 79 GLY A N 1
ATOM 637 C CA . GLY A 1 79 ? 24.484 -3.488 7.945 1 41.22 79 GLY A CA 1
ATOM 638 C C . GLY A 1 79 ? 24.453 -2.404 9.008 1 41.22 79 GLY A C 1
ATOM 639 O O . GLY A 1 79 ? 25.344 -2.336 9.859 1 41.22 79 GLY A O 1
ATOM 640 N N . LYS A 1 80 ? 23.625 -1.49 8.719 1 46.69 80 LYS A N 1
ATOM 641 C CA . LYS A 1 80 ? 23.625 -0.442 9.734 1 46.69 80 LYS A CA 1
ATOM 642 C C . LYS A 1 80 ? 22.672 -0.783 10.883 1 46.69 80 LYS A C 1
ATOM 644 O O . LYS A 1 80 ? 21.625 -1.392 10.664 1 46.69 80 LYS A O 1
ATOM 649 N N . ASP A 1 81 ? 23.172 -0.874 12.102 1 46.66 81 ASP A N 1
ATOM 650 C CA . ASP A 1 81 ? 22.578 -1.194 13.398 1 46.66 81 ASP A CA 1
ATOM 651 C C . ASP A 1 81 ? 21.156 -0.67 13.5 1 46.66 81 ASP A C 1
ATOM 653 O O . ASP A 1 81 ? 20.328 -1.229 14.234 1 46.66 81 ASP A O 1
ATOM 657 N N . TRP A 1 82 ? 20.828 0.388 12.75 1 46.97 82 TRP A N 1
ATOM 658 C CA . TRP A 1 82 ? 19.578 1.089 12.984 1 46.97 82 TRP A CA 1
ATOM 659 C C . TRP A 1 82 ? 18.438 0.456 12.18 1 46.97 82 TRP A C 1
ATOM 661 O O . TRP A 1 82 ? 17.266 0.798 12.367 1 46.97 82 TRP A O 1
ATOM 671 N N . ASP A 1 83 ? 18.719 -0.614 11.367 1 56.41 83 ASP A N 1
ATOM 672 C CA . ASP A 1 83 ? 17.703 -1.109 10.438 1 56.41 83 ASP A CA 1
ATOM 673 C C . ASP A 1 83 ? 17.141 -2.455 10.891 1 56.41 83 ASP A C 1
ATOM 675 O O . ASP A 1 83 ? 16.609 -3.219 10.086 1 56.41 83 ASP A O 1
ATOM 679 N N . GLY A 1 84 ? 17.312 -2.674 12.117 1 65.5 84 GLY A N 1
ATOM 680 C CA . GLY A 1 84 ? 16.906 -4.012 12.531 1 65.5 84 GLY A CA 1
ATOM 681 C C . GLY A 1 84 ? 15.406 -4.203 12.555 1 65.5 84 GLY A C 1
ATOM 682 O O . GLY A 1 84 ? 14.922 -5.336 12.469 1 65.5 84 GLY A O 1
ATOM 683 N N . GLY A 1 85 ? 14.656 -3.074 12.648 1 86 85 GLY A N 1
ATOM 684 C CA . GLY A 1 85 ? 13.203 -3.16 12.695 1 86 85 GLY A CA 1
ATOM 685 C C . GLY A 1 85 ? 12.516 -1.818 12.508 1 86 85 GLY A C 1
ATOM 686 O O . GLY A 1 85 ? 13.18 -0.784 12.422 1 86 85 GLY A O 1
ATOM 687 N N . VAL A 1 86 ? 11.258 -1.868 12.344 1 92.06 86 VAL A N 1
ATOM 688 C CA . VAL A 1 86 ? 10.477 -0.638 12.312 1 92.06 86 VAL A CA 1
ATOM 689 C C . VAL A 1 86 ? 10.461 -0.002 13.703 1 92.06 86 VAL A C 1
ATOM 691 O O . VAL A 1 86 ? 10.727 -0.673 14.703 1 92.06 86 VAL A O 1
ATOM 694 N N . PRO A 1 87 ? 10.266 1.374 13.766 1 94.12 87 PRO A N 1
ATOM 695 C CA . PRO A 1 87 ? 10.141 1.984 15.094 1 94.12 87 PRO A CA 1
ATOM 696 C C . PRO A 1 87 ? 9.086 1.308 15.953 1 94.12 87 PRO A C 1
ATOM 698 O O . PRO A 1 87 ? 8.016 0.937 15.461 1 94.12 87 PRO A O 1
ATOM 701 N N . GLN A 1 88 ? 9.398 1.162 17.219 1 93.5 88 GLN A N 1
ATOM 702 C CA . GLN A 1 88 ? 8.578 0.429 18.172 1 93.5 88 GLN A CA 1
ATOM 703 C C . GLN A 1 88 ? 7.395 1.274 18.641 1 93.5 88 GLN A C 1
ATOM 705 O O . GLN A 1 88 ? 7.402 2.498 18.484 1 93.5 88 GLN A O 1
ATOM 710 N N . PRO A 1 89 ? 6.359 0.575 19.219 1 96.69 89 PRO A N 1
ATOM 711 C CA . PRO A 1 89 ? 5.211 1.325 19.719 1 96.69 89 PRO A CA 1
ATOM 712 C C . PRO A 1 89 ? 5.605 2.393 20.734 1 96.69 89 PRO A C 1
ATOM 714 O O . PRO A 1 89 ? 4.988 3.461 20.797 1 96.69 89 PRO A O 1
ATOM 717 N N . SER A 1 90 ? 6.637 2.195 21.531 1 96.12 90 SER A N 1
ATOM 718 C CA . SER A 1 90 ? 7.07 3.162 22.531 1 96.12 90 SER A CA 1
ATOM 719 C C . SER A 1 90 ? 7.473 4.484 21.891 1 96.12 90 SER A C 1
ATOM 721 O O . SER A 1 90 ? 7.195 5.555 22.438 1 96.12 90 SER A O 1
ATOM 723 N N . THR A 1 91 ? 8.148 4.355 20.781 1 95.69 91 THR A N 1
ATOM 724 C CA . THR A 1 91 ? 8.547 5.555 20.047 1 95.69 91 THR A CA 1
ATOM 725 C C . THR A 1 91 ? 7.316 6.316 19.562 1 95.69 91 THR A C 1
ATOM 727 O O . THR A 1 91 ? 7.234 7.535 19.719 1 95.69 91 THR A O 1
ATOM 730 N N . TRP A 1 92 ? 6.379 5.641 19.031 1 98.06 92 TRP A N 1
ATOM 731 C CA . TRP A 1 92 ? 5.172 6.27 18.5 1 98.06 92 TRP A CA 1
ATOM 732 C C . TRP A 1 92 ? 4.281 6.77 19.625 1 98.06 92 TRP A C 1
ATOM 734 O O . TRP A 1 92 ? 3.523 7.727 19.453 1 98.06 92 TRP A O 1
ATOM 744 N N . LYS A 1 93 ? 4.379 6.152 20.797 1 97.88 93 LYS A N 1
ATOM 745 C CA . LYS A 1 93 ? 3.668 6.672 21.969 1 97.88 93 LYS A CA 1
ATOM 746 C C . LYS A 1 93 ? 4.184 8.055 22.359 1 97.88 93 LYS A C 1
ATOM 748 O O . LYS A 1 93 ? 3.402 8.93 22.734 1 97.88 93 LYS A O 1
ATOM 753 N N . GLN A 1 94 ? 5.516 8.219 22.297 1 98.12 94 GLN A N 1
ATOM 754 C CA . GLN A 1 94 ? 6.066 9.547 22.531 1 98.12 94 GLN A CA 1
ATOM 755 C C . GLN A 1 94 ? 5.582 10.539 21.484 1 98.12 94 GLN A C 1
ATOM 757 O O . GLN A 1 94 ? 5.238 11.68 21.797 1 98.12 94 GLN A O 1
ATOM 762 N N . THR A 1 95 ? 5.523 10.094 20.25 1 98.62 95 THR A N 1
ATOM 763 C CA . THR A 1 95 ? 4.996 10.914 19.172 1 98.62 95 THR A CA 1
ATOM 764 C C . THR A 1 95 ? 3.539 11.281 19.422 1 98.62 95 THR A C 1
ATOM 766 O O . THR A 1 95 ? 3.145 12.438 19.25 1 98.62 95 THR A O 1
ATOM 769 N N . PHE A 1 96 ? 2.793 10.297 19.844 1 98.75 96 PHE A N 1
ATOM 770 C CA . PHE A 1 96 ? 1.387 10.477 20.172 1 98.75 96 PHE A CA 1
ATOM 771 C C . PHE A 1 96 ? 1.221 11.555 21.234 1 98.75 96 PHE A C 1
ATOM 773 O O . PHE A 1 96 ? 0.35 12.422 21.125 1 98.75 96 PHE A O 1
ATOM 780 N N . ARG A 1 97 ? 2.016 11.516 22.234 1 98.69 97 ARG A N 1
ATOM 781 C CA . ARG A 1 97 ? 1.947 12.445 23.359 1 98.69 97 ARG A CA 1
ATOM 782 C C . ARG A 1 97 ? 2.174 13.883 22.891 1 98.69 97 ARG A C 1
ATOM 784 O O . ARG A 1 97 ? 1.451 14.797 23.297 1 98.69 97 ARG A O 1
ATOM 791 N N . VAL A 1 98 ? 3.146 14.109 22.047 1 98.81 98 VAL A N 1
ATOM 792 C CA . VAL A 1 98 ? 3.557 15.469 21.703 1 98.81 98 VAL A CA 1
ATOM 793 C C . VAL A 1 98 ? 2.727 15.984 20.531 1 98.81 98 VAL A C 1
ATOM 795 O O . VAL A 1 98 ? 2.746 17.172 20.234 1 98.81 98 VAL A O 1
ATOM 798 N N . LEU A 1 99 ? 1.987 15.125 19.844 1 98.88 99 LEU A N 1
ATOM 799 C CA . LEU A 1 99 ? 1.139 15.516 18.719 1 98.88 99 LEU A CA 1
ATOM 800 C C . LEU A 1 99 ? -0.215 16.016 19.219 1 98.88 99 LEU A C 1
ATOM 802 O O . LEU A 1 99 ? -0.814 15.414 20.109 1 98.88 99 LEU A O 1
ATOM 806 N N . ARG A 1 100 ? -0.665 17.094 18.641 1 98.88 100 ARG A N 1
ATOM 807 C CA . ARG A 1 100 ? -1.988 17.609 18.969 1 98.88 100 ARG A CA 1
ATOM 808 C C . ARG A 1 100 ? -3.078 16.609 18.578 1 98.88 100 ARG A C 1
ATOM 810 O O . ARG A 1 100 ? -2.967 15.93 17.562 1 98.88 100 ARG A O 1
ATOM 817 N N . PRO A 1 101 ? -4.211 16.578 19.406 1 98.75 101 PRO A N 1
ATOM 818 C CA . PRO A 1 101 ? -5.352 15.797 18.922 1 98.75 101 PRO A CA 1
ATOM 819 C C . PRO A 1 101 ? -5.762 16.156 17.5 1 98.75 101 PRO A C 1
ATOM 821 O O . PRO A 1 101 ? -5.754 17.344 17.125 1 98.75 101 PRO A O 1
ATOM 824 N N . GLY A 1 102 ? -6.004 15.141 16.719 1 98.56 102 GLY A N 1
ATOM 825 C CA . GLY A 1 102 ? -6.348 15.367 15.32 1 98.56 102 GLY A CA 1
ATOM 826 C C . GLY A 1 102 ? -5.133 15.508 14.422 1 98.56 102 GLY A C 1
ATOM 827 O O . GLY A 1 102 ? -5.262 15.523 13.195 1 98.56 102 GLY A O 1
ATOM 828 N N . GLY A 1 103 ? -3.932 15.625 15.047 1 98.81 103 GLY A N 1
ATOM 829 C CA . GLY A 1 103 ? -2.723 15.695 14.242 1 98.81 103 GLY A CA 1
ATOM 830 C C . GLY A 1 103 ? -2.455 14.43 13.453 1 98.81 103 GLY A C 1
ATOM 831 O O . GLY A 1 103 ? -2.688 13.32 13.945 1 98.81 103 GLY A O 1
ATOM 832 N N . PHE A 1 104 ? -1.944 14.617 12.25 1 98.75 104 PHE A N 1
ATOM 833 C CA . PHE A 1 104 ? -1.674 13.484 11.367 1 98.75 104 PHE A CA 1
ATOM 834 C C . PHE A 1 104 ? -0.219 13.047 11.477 1 98.75 104 PHE A C 1
ATOM 836 O O . PHE A 1 104 ? 0.667 13.875 11.711 1 98.75 104 PHE A O 1
ATOM 843 N N . VAL A 1 105 ? -0.028 11.75 11.367 1 98.75 105 VAL A N 1
ATOM 844 C CA . VAL A 1 105 ? 1.27 11.141 11.078 1 98.75 105 VAL A CA 1
ATOM 845 C C . VAL A 1 105 ? 1.29 10.609 9.648 1 98.75 105 VAL A C 1
ATOM 847 O O . VAL A 1 105 ? 0.484 9.742 9.289 1 98.75 105 VAL A O 1
ATOM 850 N N . VAL A 1 106 ? 2.148 11.148 8.898 1 98.19 106 VAL A N 1
ATOM 851 C CA . VAL A 1 106 ? 2.439 10.664 7.551 1 98.19 106 VAL A CA 1
ATOM 852 C C . VAL A 1 106 ? 3.832 10.039 7.516 1 98.19 106 VAL A C 1
ATOM 854 O O . VAL A 1 106 ? 4.836 10.734 7.668 1 98.19 106 VAL A O 1
ATOM 857 N N . ALA A 1 107 ? 3.873 8.742 7.328 1 98.19 107 ALA A N 1
ATOM 858 C CA . ALA A 1 107 ? 5.141 8.031 7.48 1 98.19 107 ALA A CA 1
ATOM 859 C C . ALA A 1 107 ? 5.355 7.047 6.332 1 98.19 107 ALA A C 1
ATOM 861 O O . ALA A 1 107 ? 4.465 6.254 6.012 1 98.19 107 ALA A O 1
ATOM 862 N N . PHE A 1 108 ? 6.543 7.105 5.781 1 94.62 108 PHE A N 1
ATOM 863 C CA . PHE A 1 108 ? 6.91 6.188 4.707 1 94.62 108 PHE A CA 1
ATOM 864 C C . PHE A 1 108 ? 7.148 4.785 5.254 1 94.62 108 PHE A C 1
ATOM 866 O O . PHE A 1 108 ? 7.641 4.625 6.375 1 94.62 108 PHE A O 1
ATOM 873 N N . GLY A 1 109 ? 6.789 3.783 4.48 1 94.44 109 GLY A N 1
ATOM 874 C CA . GLY A 1 109 ? 7.047 2.379 4.762 1 94.44 109 GLY A CA 1
ATOM 875 C C . GLY A 1 109 ? 7.328 1.563 3.512 1 94.44 109 GLY A C 1
ATOM 876 O O . GLY A 1 109 ? 7.125 2.039 2.395 1 94.44 109 GLY A O 1
ATOM 877 N N . HIS A 1 110 ? 7.828 0.414 3.777 1 92.06 110 HIS A N 1
ATOM 878 C CA . HIS A 1 110 ? 8.117 -0.525 2.699 1 92.06 110 HIS A CA 1
ATOM 879 C C . HIS A 1 110 ? 6.977 -1.521 2.52 1 92.06 110 HIS A C 1
ATOM 881 O O . HIS A 1 110 ? 6.395 -1.99 3.5 1 92.06 110 HIS A O 1
ATOM 887 N N . PRO A 1 111 ? 6.738 -1.927 1.285 1 91.75 111 PRO A N 1
ATOM 888 C CA . PRO A 1 111 ? 5.648 -2.871 1.029 1 91.75 111 PRO A CA 1
ATOM 889 C C . PRO A 1 111 ? 5.781 -4.156 1.839 1 91.75 111 PRO A C 1
ATOM 891 O O . PRO A 1 111 ? 4.773 -4.762 2.213 1 91.75 111 PRO A O 1
ATOM 894 N N . LYS A 1 112 ? 6.949 -4.559 2.164 1 92.5 112 LYS A N 1
ATOM 895 C CA . LYS A 1 112 ? 7.164 -5.84 2.824 1 92.5 112 LYS A CA 1
ATOM 896 C C . LYS A 1 112 ? 6.984 -5.719 4.336 1 92.5 112 LYS A C 1
ATOM 898 O O . LYS A 1 112 ? 6.832 -6.727 5.031 1 92.5 112 LYS A O 1
ATOM 903 N N . THR A 1 113 ? 7.035 -4.473 4.875 1 93.88 113 THR A N 1
ATOM 904 C CA . THR A 1 113 ? 7.07 -4.383 6.328 1 93.88 113 THR A CA 1
ATOM 905 C C . THR A 1 113 ? 6.113 -3.303 6.828 1 93.88 113 THR A C 1
ATOM 907 O O . THR A 1 113 ? 6.035 -3.041 8.031 1 93.88 113 THR A O 1
ATOM 910 N N . VAL A 1 114 ? 5.398 -2.67 5.961 1 96.12 114 VAL A N 1
ATOM 911 C CA . VAL A 1 114 ? 4.539 -1.553 6.336 1 96.12 114 VAL A CA 1
ATOM 912 C C . VAL A 1 114 ? 3.488 -2.023 7.336 1 96.12 114 VAL A C 1
ATOM 914 O O . VAL A 1 114 ? 3.021 -1.242 8.172 1 96.12 114 VAL A O 1
ATOM 917 N N . ASP A 1 115 ? 3.105 -3.291 7.258 1 96.31 115 ASP A N 1
ATOM 918 C CA . ASP A 1 115 ? 2.148 -3.836 8.219 1 96.31 115 ASP A CA 1
ATOM 919 C C . ASP A 1 115 ? 2.656 -3.682 9.648 1 96.31 115 ASP A C 1
ATOM 921 O O . ASP A 1 115 ? 1.885 -3.363 10.555 1 96.31 115 ASP A O 1
ATOM 925 N N . LEU A 1 116 ? 3.889 -3.877 9.852 1 95.75 116 LEU A N 1
ATOM 926 C CA . LEU A 1 116 ? 4.477 -3.773 11.188 1 95.75 116 LEU A CA 1
ATOM 927 C C . LEU A 1 116 ? 4.547 -2.316 11.633 1 95.75 116 LEU A C 1
ATOM 929 O O . LEU A 1 116 ? 4.328 -2.016 12.812 1 95.75 116 LEU A O 1
ATOM 933 N N . LEU A 1 117 ? 4.875 -1.466 10.734 1 97.44 117 LEU A N 1
ATOM 934 C CA . LEU A 1 117 ? 4.828 -0.039 11.039 1 97.44 117 LEU A CA 1
ATOM 935 C C . LEU A 1 117 ? 3.43 0.381 11.477 1 97.44 117 LEU A C 1
ATOM 937 O O . LEU A 1 117 ? 3.271 1.062 12.492 1 97.44 117 LEU A O 1
ATOM 941 N N . ILE A 1 118 ? 2.453 -0.018 10.711 1 98.12 118 ILE A N 1
ATOM 942 C CA . ILE A 1 118 ? 1.072 0.352 10.992 1 98.12 118 ILE A CA 1
ATOM 943 C C . ILE A 1 118 ? 0.65 -0.23 12.344 1 98.12 118 ILE A C 1
ATOM 945 O O . ILE A 1 118 ? 0.014 0.452 13.148 1 98.12 118 ILE A O 1
ATOM 949 N N . LEU A 1 119 ? 1.028 -1.428 12.555 1 97.25 119 LEU A N 1
ATOM 950 C CA . LEU A 1 119 ? 0.693 -2.051 13.836 1 97.25 119 LEU A CA 1
ATOM 951 C C . LEU A 1 119 ? 1.305 -1.272 14.992 1 97.25 119 LEU A C 1
ATOM 953 O O . LEU A 1 119 ? 0.65 -1.062 16.016 1 97.25 119 LEU A O 1
ATOM 957 N N . SER A 1 120 ? 2.529 -0.925 14.844 1 97.5 120 SER A N 1
ATOM 958 C CA . SER A 1 120 ? 3.207 -0.133 15.859 1 97.5 120 SER A CA 1
ATOM 959 C C . SER A 1 120 ? 2.469 1.173 16.125 1 97.5 120 SER A C 1
ATOM 961 O O . SER A 1 120 ? 2.297 1.568 17.281 1 97.5 120 SER A O 1
ATOM 963 N N . LEU A 1 121 ? 2.008 1.82 15.141 1 98.25 121 LEU A N 1
ATOM 964 C CA . LEU A 1 121 ? 1.244 3.057 15.25 1 98.25 121 LEU A CA 1
ATOM 965 C C . LEU A 1 121 ? -0.088 2.812 15.953 1 98.25 121 LEU A C 1
ATOM 967 O O . LEU A 1 121 ? -0.489 3.59 16.828 1 98.25 121 LEU A O 1
ATOM 971 N N . ARG A 1 122 ? -0.762 1.711 15.578 1 97.44 122 ARG A N 1
ATOM 972 C CA . ARG A 1 122 ? -2.029 1.366 16.219 1 97.44 122 ARG A CA 1
ATOM 973 C C . ARG A 1 122 ? -1.857 1.182 17.719 1 97.44 122 ARG A C 1
ATOM 975 O O . ARG A 1 122 ? -2.656 1.69 18.5 1 97.44 122 ARG A O 1
ATOM 982 N N . LEU A 1 123 ? -0.876 0.5 18.016 1 97.31 123 LEU A N 1
ATOM 983 C CA . LEU A 1 123 ? -0.651 0.175 19.422 1 97.31 123 LEU A CA 1
ATOM 984 C C . LEU A 1 123 ? -0.289 1.424 20.219 1 97.31 123 LEU A C 1
ATOM 986 O O . LEU A 1 123 ? -0.463 1.459 21.438 1 97.31 123 LEU A O 1
ATOM 990 N N . ALA A 1 124 ? 0.202 2.41 19.547 1 97.81 124 ALA A N 1
ATOM 991 C CA . ALA A 1 124 ? 0.521 3.68 20.188 1 97.81 124 ALA A CA 1
ATOM 992 C C . ALA A 1 124 ? -0.73 4.535 20.375 1 97.81 124 ALA A C 1
ATOM 994 O O . ALA A 1 124 ? -0.696 5.566 21.047 1 97.81 124 ALA A O 1
ATOM 995 N N . GLY A 1 125 ? -1.823 4.168 19.672 1 97.12 125 GLY A N 1
ATOM 996 C CA . GLY A 1 125 ? -3.074 4.883 19.875 1 97.12 125 GLY A CA 1
ATOM 997 C C . GLY A 1 125 ? -3.578 5.578 18.625 1 97.12 125 GLY A C 1
ATOM 998 O O . GLY A 1 125 ? -4.668 6.156 18.625 1 97.12 125 GLY A O 1
ATOM 999 N N . PHE A 1 126 ? -2.857 5.441 17.562 1 97.94 126 PHE A N 1
ATOM 1000 C CA . PHE A 1 126 ? -3.223 6.168 16.359 1 97.94 126 PHE A CA 1
ATOM 1001 C C . PHE A 1 126 ? -4.332 5.441 15.602 1 97.94 126 PHE A C 1
ATOM 1003 O O . PHE A 1 126 ? -4.426 4.211 15.656 1 97.94 126 PHE A O 1
ATOM 1010 N N . GLU A 1 127 ? -5.141 6.234 14.914 1 95.88 127 GLU A N 1
ATOM 1011 C CA . GLU A 1 127 ? -6.094 5.734 13.93 1 95.88 127 GLU A CA 1
ATOM 1012 C C . GLU A 1 127 ? -5.477 5.695 12.531 1 95.88 127 GLU A C 1
ATOM 1014 O O . GLU A 1 127 ? -4.871 6.672 12.086 1 95.88 127 GLU A O 1
ATOM 1019 N N . ILE A 1 128 ? -5.598 4.559 11.945 1 96.19 128 ILE A N 1
ATOM 1020 C CA . ILE A 1 128 ? -5.129 4.488 10.562 1 96.19 128 ILE A CA 1
ATOM 1021 C C . ILE A 1 128 ? -6.223 5 9.625 1 96.19 128 ILE A C 1
ATOM 1023 O O . ILE A 1 128 ? -7.309 4.422 9.555 1 96.19 128 ILE A O 1
ATOM 1027 N N . ARG A 1 129 ? -5.898 6.07 8.852 1 94.12 129 ARG A N 1
ATOM 1028 C CA . ARG A 1 129 ? -6.902 6.781 8.07 1 94.12 129 ARG A CA 1
ATOM 1029 C C . ARG A 1 129 ? -6.801 6.43 6.594 1 94.12 129 ARG A C 1
ATOM 1031 O O . ARG A 1 129 ? -7.789 6.512 5.859 1 94.12 129 ARG A O 1
ATOM 1038 N N . ASP A 1 130 ? -5.602 6.102 6.164 1 93.38 130 ASP A N 1
ATOM 1039 C CA . ASP A 1 130 ? -5.379 5.879 4.738 1 93.38 130 ASP A CA 1
ATOM 1040 C C . ASP A 1 130 ? -3.945 5.426 4.473 1 93.38 130 ASP A C 1
ATOM 1042 O O . ASP A 1 130 ? -3.158 5.258 5.406 1 93.38 130 ASP A O 1
ATOM 1046 N N . GLN A 1 131 ? -3.697 5.07 3.215 1 95.56 131 GLN A N 1
ATOM 1047 C CA . GLN A 1 131 ? -2.361 4.922 2.646 1 95.56 131 GLN A CA 1
ATOM 1048 C C . GLN A 1 131 ? -2.229 5.707 1.344 1 95.56 131 GLN A C 1
ATOM 1050 O O . GLN A 1 131 ? -3.117 5.656 0.491 1 95.56 131 GLN A O 1
ATOM 1055 N N . ILE A 1 132 ? -1.152 6.449 1.281 1 92.88 132 ILE A N 1
ATOM 1056 C CA . ILE A 1 132 ? -0.805 7.09 0.017 1 92.88 132 ILE A CA 1
ATOM 1057 C C . ILE A 1 132 ? 0.291 6.289 -0.683 1 92.88 132 ILE A C 1
ATOM 1059 O O . ILE A 1 132 ? 1.276 5.895 -0.055 1 92.88 132 ILE A O 1
ATOM 1063 N N . MET A 1 133 ? 0.085 6.008 -1.954 1 90.62 133 MET A N 1
ATOM 1064 C CA . MET A 1 133 ? 1.085 5.262 -2.711 1 90.62 133 MET A CA 1
ATOM 1065 C C . MET A 1 133 ? 1.937 6.199 -3.561 1 90.62 133 MET A C 1
ATOM 1067 O O . MET A 1 133 ? 1.419 6.883 -4.445 1 90.62 133 MET A O 1
ATOM 1071 N N . TRP A 1 134 ? 3.242 6.23 -3.26 1 87.81 134 TRP A N 1
ATOM 1072 C CA . TRP A 1 134 ? 4.184 6.953 -4.109 1 87.81 134 TRP A CA 1
ATOM 1073 C C . TRP A 1 134 ? 4.754 6.043 -5.188 1 87.81 134 TRP A C 1
ATOM 1075 O O . TRP A 1 134 ? 5.566 5.164 -4.902 1 87.81 134 TRP A O 1
ATOM 1085 N N . ILE A 1 135 ? 4.336 6.285 -6.398 1 82.19 135 ILE A N 1
ATOM 1086 C CA . ILE A 1 135 ? 4.711 5.434 -7.523 1 82.19 135 ILE A CA 1
ATOM 1087 C C . ILE A 1 135 ? 5.93 6.023 -8.227 1 82.19 135 ILE A C 1
ATOM 1089 O O . ILE A 1 135 ? 5.961 7.215 -8.547 1 82.19 135 ILE A O 1
ATOM 1093 N N . TYR A 1 136 ? 6.965 5.191 -8.359 1 71.88 136 TYR A N 1
ATOM 1094 C CA . TYR A 1 136 ? 8.141 5.605 -9.125 1 71.88 136 TYR A CA 1
ATOM 1095 C C . TYR A 1 136 ? 8.406 4.645 -10.273 1 71.88 136 TYR A C 1
ATOM 1097 O O . TYR A 1 136 ? 8.023 3.475 -10.219 1 71.88 136 TYR A O 1
ATOM 1105 N N . THR A 1 137 ? 8.898 5.059 -11.406 1 63.28 137 THR A N 1
ATOM 1106 C CA . THR A 1 137 ? 9.047 4.258 -12.617 1 63.28 137 THR A CA 1
ATOM 1107 C C . THR A 1 137 ? 10.484 3.754 -12.766 1 63.28 137 THR A C 1
ATOM 1109 O O . THR A 1 137 ? 10.766 2.922 -13.625 1 63.28 137 THR A O 1
ATOM 1112 N N . GLN A 1 138 ? 11.344 4.129 -11.945 1 59.78 138 GLN A N 1
ATOM 1113 C CA . GLN A 1 138 ? 12.758 3.84 -12.172 1 59.78 138 GLN A CA 1
ATOM 1114 C C . GLN A 1 138 ? 13.227 2.666 -11.312 1 59.78 138 GLN A C 1
ATOM 1116 O O . GLN A 1 138 ? 14.422 2.498 -11.086 1 59.78 138 GLN A O 1
ATOM 1121 N N . GLY A 1 139 ? 12.328 1.898 -10.898 1 63.03 139 GLY A N 1
ATOM 1122 C CA . GLY A 1 139 ? 12.766 0.731 -10.148 1 63.03 139 GLY A CA 1
ATOM 1123 C C . GLY A 1 139 ? 13.469 -0.301 -11.008 1 63.03 139 GLY A C 1
ATOM 1124 O O . GLY A 1 139 ? 13.18 -0.423 -12.195 1 63.03 139 GLY A O 1
ATOM 1125 N N . PHE A 1 140 ? 14.5 -1 -10.414 1 62.28 140 PHE A N 1
ATOM 1126 C CA . PHE A 1 140 ? 15.234 -2.053 -11.109 1 62.28 140 PHE A CA 1
ATOM 1127 C C . PHE A 1 140 ? 14.82 -3.428 -10.594 1 62.28 140 PHE A C 1
ATOM 1129 O O . PHE A 1 140 ? 14.828 -3.668 -9.391 1 62.28 140 PHE A O 1
ATOM 1136 N N . PRO A 1 141 ? 14.422 -4.207 -11.578 1 69.62 141 PRO A N 1
ATOM 1137 C CA . PRO A 1 141 ? 14.07 -5.555 -11.117 1 69.62 141 PRO A CA 1
ATOM 1138 C C . PRO A 1 141 ? 15.273 -6.332 -10.594 1 69.62 141 PRO A C 1
ATOM 1140 O O . PRO A 1 141 ? 16.328 -6.328 -11.227 1 69.62 141 PRO A O 1
ATOM 1143 N N . LYS A 1 142 ? 15.219 -6.781 -9.398 1 70.38 142 LYS A N 1
ATOM 1144 C CA . LYS A 1 142 ? 16.203 -7.695 -8.828 1 70.38 142 LYS A CA 1
ATOM 1145 C C . LYS A 1 142 ? 15.68 -9.133 -8.812 1 70.38 142 LYS A C 1
ATOM 1147 O O . LYS A 1 142 ? 15.406 -9.688 -7.742 1 70.38 142 LYS A O 1
ATOM 1152 N N . ALA A 1 143 ? 15.469 -9.664 -10.008 1 80.94 143 ALA A N 1
ATOM 1153 C CA . ALA A 1 143 ? 14.859 -10.984 -10.117 1 80.94 143 ALA A CA 1
ATOM 1154 C C . ALA A 1 143 ? 15.805 -11.977 -10.789 1 80.94 143 ALA A C 1
ATOM 1156 O O . ALA A 1 143 ? 16.594 -11.594 -11.664 1 80.94 143 ALA A O 1
ATOM 1157 N N . VAL A 1 144 ? 15.797 -13.117 -10.383 1 81.31 144 VAL A N 1
ATOM 1158 C CA . VAL A 1 144 ? 16.594 -14.195 -10.961 1 81.31 144 VAL A CA 1
ATOM 1159 C C . VAL A 1 144 ? 15.688 -15.133 -11.766 1 81.31 144 VAL A C 1
ATOM 1161 O O . VAL A 1 144 ? 14.594 -15.484 -11.312 1 81.31 144 VAL A O 1
ATOM 1164 N N . ASP A 1 145 ? 16.188 -15.43 -12.938 1 87.38 145 ASP A N 1
ATOM 1165 C CA . ASP A 1 145 ? 15.422 -16.312 -13.805 1 87.38 145 ASP A CA 1
ATOM 1166 C C . ASP A 1 145 ? 15.406 -17.75 -13.273 1 87.38 145 ASP A C 1
ATOM 1168 O O . ASP A 1 145 ? 16.453 -18.281 -12.914 1 87.38 145 ASP A O 1
ATOM 1172 N N . ALA A 1 146 ? 14.273 -18.328 -13.281 1 94.25 146 ALA A N 1
ATOM 1173 C CA . ALA A 1 146 ? 14.109 -19.672 -12.742 1 94.25 146 ALA A CA 1
ATOM 1174 C C . ALA A 1 146 ? 14.836 -20.703 -13.602 1 94.25 146 ALA A C 1
ATOM 1176 O O . ALA A 1 146 ? 15.406 -21.672 -13.078 1 94.25 146 ALA A O 1
ATOM 1177 N N . GLY A 1 147 ? 14.758 -20.516 -14.914 1 92.19 147 GLY A N 1
ATOM 1178 C CA . GLY A 1 147 ? 15.484 -21.422 -15.797 1 92.19 147 GLY A CA 1
ATOM 1179 C C . GLY A 1 147 ? 16.969 -21.469 -15.5 1 92.19 147 GLY A C 1
ATOM 1180 O O . GLY A 1 147 ? 17.562 -22.547 -15.461 1 92.19 147 GLY A O 1
ATOM 1181 N N . LYS A 1 148 ? 17.516 -20.328 -15.273 1 88.88 148 LYS A N 1
ATOM 1182 C CA . LYS A 1 148 ? 18.938 -20.234 -14.953 1 88.88 148 LYS A CA 1
ATOM 1183 C C . LYS A 1 148 ? 19.266 -20.953 -13.656 1 88.88 148 LYS A C 1
ATOM 1185 O O . LYS A 1 148 ? 20.281 -21.656 -13.555 1 88.88 148 LYS A O 1
ATOM 1190 N N . GLN A 1 149 ? 18.438 -20.797 -12.695 1 92.38 149 GLN A N 1
ATOM 1191 C CA . GLN A 1 149 ? 18.625 -21.453 -11.406 1 92.38 149 GLN A CA 1
ATOM 1192 C C . GLN A 1 149 ? 18.531 -22.969 -11.539 1 92.38 149 GLN A C 1
ATOM 1194 O O . GLN A 1 149 ? 19.281 -23.703 -10.891 1 92.38 149 GLN A O 1
ATOM 1199 N N . ILE A 1 150 ? 17.656 -23.422 -12.336 1 94.69 150 ILE A N 1
ATOM 1200 C CA . ILE A 1 150 ? 17.469 -24.844 -12.547 1 94.69 150 ILE A CA 1
ATOM 1201 C C . ILE A 1 150 ? 18.703 -25.422 -13.258 1 94.69 150 ILE A C 1
ATOM 1203 O O . ILE A 1 150 ? 19.219 -26.469 -12.844 1 94.69 150 ILE A O 1
ATOM 1207 N N . ASP A 1 151 ? 19.172 -24.719 -14.328 1 93 151 ASP A N 1
ATOM 1208 C CA . ASP A 1 151 ? 20.359 -25.188 -15.039 1 93 151 ASP A CA 1
ATOM 1209 C C . ASP A 1 151 ? 21.578 -25.234 -14.109 1 93 151 ASP A C 1
ATOM 1211 O O . ASP A 1 151 ? 22.406 -26.141 -14.203 1 93 151 ASP A O 1
ATOM 1215 N N . LYS A 1 152 ? 21.703 -24.219 -13.25 1 91.56 152 LYS A N 1
ATOM 1216 C CA . LYS A 1 152 ? 22.781 -24.219 -12.273 1 91.56 152 LYS A CA 1
ATOM 1217 C C . LYS A 1 152 ? 22.672 -25.406 -11.336 1 91.56 152 LYS A C 1
ATOM 1219 O O . LYS A 1 152 ? 23.672 -26.078 -11.07 1 91.56 152 LYS A O 1
ATOM 1224 N N . HIS A 1 153 ? 21.547 -25.719 -10.875 1 93.88 153 HIS A N 1
ATOM 1225 C CA . HIS A 1 153 ? 21.297 -26.828 -9.961 1 93.88 153 HIS A CA 1
ATOM 1226 C C . HIS A 1 153 ? 21.578 -28.156 -10.625 1 93.88 153 HIS A C 1
ATOM 1228 O O . HIS A 1 153 ? 22.156 -29.062 -10.008 1 93.88 153 HIS A O 1
ATOM 1234 N N . LEU A 1 154 ? 21.219 -28.25 -11.906 1 93.75 154 LEU A N 1
ATOM 1235 C CA . LEU A 1 154 ? 21.359 -29.5 -12.641 1 93.75 154 LEU A CA 1
ATOM 1236 C C . LEU A 1 154 ? 22.781 -29.625 -13.195 1 93.75 154 LEU A C 1
ATOM 1238 O O . LEU A 1 154 ? 23.141 -30.688 -13.742 1 93.75 154 LEU A O 1
ATOM 1242 N N . GLY A 1 155 ? 23.562 -28.5 -13.117 1 90.19 155 GLY A N 1
ATOM 1243 C CA . GLY A 1 155 ? 24.922 -28.531 -13.648 1 90.19 155 GLY A CA 1
ATOM 1244 C C . GLY A 1 155 ? 24.969 -28.391 -15.156 1 90.19 155 GLY A C 1
ATOM 1245 O O . GLY A 1 155 ? 25.938 -28.844 -15.797 1 90.19 155 GLY A O 1
ATOM 1246 N N . THR A 1 156 ? 23.953 -27.859 -15.734 1 88.44 156 THR A N 1
ATOM 1247 C CA . THR A 1 156 ? 23.875 -27.75 -17.188 1 88.44 156 THR A CA 1
ATOM 1248 C C . THR A 1 156 ? 24.109 -26.297 -17.641 1 88.44 156 THR A C 1
ATOM 1250 O O . THR A 1 156 ? 23.969 -25.984 -18.812 1 88.44 156 THR A O 1
ATOM 1253 N N . LEU A 1 157 ? 24.359 -25.422 -16.703 1 86.12 157 LEU A N 1
ATOM 1254 C CA . LEU A 1 157 ? 24.531 -24.016 -17.016 1 86.12 157 LEU A CA 1
ATOM 1255 C C . LEU A 1 157 ? 25.688 -23.812 -18 1 86.12 157 LEU A C 1
ATOM 1257 O O . LEU A 1 157 ? 26.781 -24.328 -17.781 1 86.12 157 LEU A O 1
ATOM 1261 N N . GLN A 1 158 ? 25.297 -23.219 -19.156 1 76.31 158 GLN A N 1
ATOM 1262 C CA . GLN A 1 158 ? 26.328 -22.906 -20.156 1 76.31 158 GLN A CA 1
ATOM 1263 C C . GLN A 1 158 ? 26.438 -21.391 -20.359 1 76.31 158 GLN A C 1
ATOM 1265 O O . GLN A 1 158 ? 25.453 -20.672 -20.25 1 76.31 158 GLN A O 1
ATOM 1270 N N . THR A 1 159 ? 27.469 -20.797 -20.156 1 63.06 159 THR A N 1
ATOM 1271 C CA . THR A 1 159 ? 27.672 -19.375 -20.422 1 63.06 159 THR A CA 1
ATOM 1272 C C . THR A 1 159 ? 27.641 -19.094 -21.922 1 63.06 159 THR A C 1
ATOM 1274 O O . THR A 1 159 ? 28.234 -19.828 -22.703 1 63.06 159 THR A O 1
ATOM 1277 N N . SER A 1 160 ? 26.609 -18.375 -22.234 1 56.78 160 SER A N 1
ATOM 1278 C CA . SER A 1 160 ? 26.641 -17.969 -23.641 1 56.78 160 SER A CA 1
ATOM 1279 C C . SER A 1 160 ? 27.766 -16.969 -23.906 1 56.78 160 SER A C 1
ATOM 1281 O O . SER A 1 160 ? 28.172 -16.234 -23 1 56.78 160 SER A O 1
ATOM 1283 N N . GLY A 1 161 ? 28.672 -17.203 -24.75 1 55.28 161 GLY A N 1
ATOM 1284 C CA . GLY A 1 161 ? 29.641 -16.203 -25.156 1 55.28 161 GLY A CA 1
ATOM 1285 C C . GLY A 1 161 ? 29.016 -14.828 -25.359 1 55.28 161 GLY A C 1
ATOM 1286 O O . GLY A 1 161 ? 29.719 -13.852 -25.641 1 55.28 161 GLY A O 1
ATOM 1287 N N . LYS A 1 162 ? 27.688 -14.664 -25.109 1 54.72 162 LYS A N 1
ATOM 1288 C CA . LYS A 1 162 ? 27 -13.383 -25.297 1 54.72 162 LYS A CA 1
ATOM 1289 C C . LYS A 1 162 ? 26.703 -12.719 -23.953 1 54.72 162 LYS A C 1
ATOM 1291 O O . LYS A 1 162 ? 26.469 -13.398 -22.953 1 54.72 162 LYS A O 1
ATOM 1296 N N . TYR A 1 163 ? 27.016 -11.422 -23.703 1 52.06 163 TYR A N 1
ATOM 1297 C CA . TYR A 1 163 ? 26.812 -10.656 -22.484 1 52.06 163 TYR A CA 1
ATOM 1298 C C . TYR A 1 163 ? 25.625 -9.703 -22.641 1 52.06 163 TYR A C 1
ATOM 1300 O O . TYR A 1 163 ? 25.359 -9.203 -23.734 1 52.06 163 TYR A O 1
ATOM 1308 N N . VAL A 1 164 ? 24.703 -9.766 -21.578 1 52.47 164 VAL A N 1
ATOM 1309 C CA . VAL A 1 164 ? 23.578 -8.836 -21.562 1 52.47 164 VAL A CA 1
ATOM 1310 C C . VAL A 1 164 ? 23.703 -7.895 -20.375 1 52.47 164 VAL A C 1
ATOM 1312 O O . VAL A 1 164 ? 24.359 -8.219 -19.391 1 52.47 164 VAL A O 1
ATOM 1315 N N . ASN A 1 165 ? 23.312 -6.574 -20.484 1 47.41 165 ASN A N 1
ATOM 1316 C CA . ASN A 1 165 ? 23.312 -5.594 -19.406 1 47.41 165 ASN A CA 1
ATOM 1317 C C . ASN A 1 165 ? 22.453 -6.051 -18.234 1 47.41 165 ASN A C 1
ATOM 1319 O O . ASN A 1 165 ? 21.344 -6.539 -18.438 1 47.41 165 ASN A O 1
ATOM 1323 N N . LEU A 1 166 ? 23.109 -6.328 -17.031 1 45.88 166 LEU A N 1
ATOM 1324 C CA . LEU A 1 166 ? 22.438 -6.766 -15.82 1 45.88 166 LEU A CA 1
ATOM 1325 C C . LEU A 1 166 ? 21.172 -5.934 -15.562 1 45.88 166 LEU A C 1
ATOM 1327 O O . LEU A 1 166 ? 20.172 -6.445 -15.07 1 45.88 166 LEU A O 1
ATOM 1331 N N . GLN A 1 167 ? 21.453 -4.664 -15.57 1 40.94 167 GLN A N 1
ATOM 1332 C CA . GLN A 1 167 ? 20.312 -3.867 -15.102 1 40.94 167 GLN A CA 1
ATOM 1333 C C . GLN A 1 167 ? 19.062 -4.188 -15.898 1 40.94 167 GLN A C 1
ATOM 1335 O O . GLN A 1 167 ? 17.953 -4.18 -15.352 1 40.94 167 GLN A O 1
ATOM 1340 N N . HIS A 1 168 ? 19.172 -4.039 -17.422 1 37.72 168 HIS A N 1
ATOM 1341 C CA . HIS A 1 168 ? 18 -4.098 -18.297 1 37.72 168 HIS A CA 1
ATOM 1342 C C . HIS A 1 168 ? 17.859 -5.473 -18.938 1 37.72 168 HIS A C 1
ATOM 1344 O O . HIS A 1 168 ? 18.859 -6.094 -19.297 1 37.72 168 HIS A O 1
ATOM 1350 N N . ASP A 1 169 ? 17.062 -6.457 -18.469 1 34.16 169 ASP A N 1
ATOM 1351 C CA . ASP A 1 169 ? 16.812 -7.648 -19.266 1 34.16 169 ASP A CA 1
ATOM 1352 C C . ASP A 1 169 ? 17.109 -7.391 -20.75 1 34.16 169 ASP A C 1
ATOM 1354 O O . ASP A 1 169 ? 16.219 -7.457 -21.594 1 34.16 169 ASP A O 1
ATOM 1358 N N . ILE A 1 170 ? 17.969 -6.477 -21 1 30.39 170 ILE A N 1
ATOM 1359 C CA . ILE A 1 170 ? 18.188 -6.18 -22.406 1 30.39 170 ILE A CA 1
ATOM 1360 C C . ILE A 1 170 ? 19.016 -7.285 -23.047 1 30.39 170 ILE A C 1
ATOM 1362 O O . ILE A 1 170 ? 20.141 -7.551 -22.625 1 30.39 170 ILE A O 1
ATOM 1366 N N . ARG A 1 171 ? 18.422 -8.305 -23.484 1 30.95 171 ARG A N 1
ATOM 1367 C CA . ARG A 1 171 ? 19.047 -9.375 -24.25 1 30.95 171 ARG A CA 1
ATOM 1368 C C . ARG A 1 171 ? 19.938 -8.797 -25.359 1 30.95 171 ARG A C 1
ATOM 1370 O O . ARG A 1 171 ? 20.406 -9.539 -26.219 1 30.95 171 ARG A O 1
ATOM 1377 N N . GLY A 1 172 ? 19.938 -7.438 -25.703 1 30.75 172 GLY A N 1
ATOM 1378 C CA . GLY A 1 172 ? 20.594 -7.289 -26.984 1 30.75 172 GLY A CA 1
ATOM 1379 C C . GLY A 1 172 ? 22.094 -7.531 -26.922 1 30.75 172 GLY A C 1
ATOM 1380 O O . GLY A 1 172 ? 22.703 -7.422 -25.844 1 30.75 172 GLY A O 1
ATOM 1381 N N . GLY A 1 173 ? 22.688 -8.414 -27.75 1 30.98 173 GLY A N 1
ATOM 1382 C CA . GLY A 1 173 ? 24.031 -8.844 -28.125 1 30.98 173 GLY A CA 1
ATOM 1383 C C . GLY A 1 173 ? 25 -7.695 -28.297 1 30.98 173 GLY A C 1
ATOM 1384 O O . GLY A 1 173 ? 25.281 -7.27 -29.422 1 30.98 173 GLY A O 1
ATOM 1385 N N . GLN A 1 174 ? 24.984 -6.492 -27.656 1 32.78 174 GLN A N 1
ATOM 1386 C CA . GLN A 1 174 ? 26.156 -5.676 -28 1 32.78 174 GLN A CA 1
ATOM 1387 C C . GLN A 1 174 ? 27.453 -6.344 -27.547 1 32.78 174 GLN A C 1
ATOM 1389 O O . GLN A 1 174 ? 27.5 -6.934 -26.469 1 32.78 174 GLN A O 1
ATOM 1394 N N . ALA A 1 175 ? 28.234 -6.746 -28.453 1 32.09 175 ALA A N 1
ATOM 1395 C CA . ALA A 1 175 ? 29.609 -7.16 -28.203 1 32.09 175 ALA A CA 1
ATOM 1396 C C . ALA A 1 175 ? 30.328 -6.164 -27.312 1 32.09 175 ALA A C 1
ATOM 1398 O O . ALA A 1 175 ? 30.344 -4.961 -27.578 1 32.09 175 ALA A O 1
ATOM 1399 N N . PHE A 1 176 ? 30.094 -6.055 -26.047 1 36.88 176 PHE A N 1
ATOM 1400 C CA . PHE A 1 176 ? 30.969 -5.32 -25.156 1 36.88 176 PHE A CA 1
ATOM 1401 C C . PHE A 1 176 ? 32.375 -5.887 -25.188 1 36.88 176 PHE A C 1
ATOM 1403 O O . PHE A 1 176 ? 32.562 -7.082 -25.438 1 36.88 176 PHE A O 1
ATOM 1410 N N . SER A 1 177 ? 33.25 -5.02 -25.641 1 34.19 177 SER A N 1
ATOM 1411 C CA . SER A 1 177 ? 34.625 -5.477 -25.359 1 34.19 177 SER A CA 1
ATOM 1412 C C . SER A 1 177 ? 34.781 -5.758 -23.859 1 34.19 177 SER A C 1
ATOM 1414 O O . SER A 1 177 ? 34.25 -5.031 -23.016 1 34.19 177 SER A O 1
ATOM 1416 N N . GLU A 1 178 ? 34.781 -6.977 -23.484 1 38.22 178 GLU A N 1
ATOM 1417 C CA . GLU A 1 178 ? 35.156 -7.48 -22.172 1 38.22 178 GLU A CA 1
ATOM 1418 C C . GLU A 1 178 ? 36.156 -6.562 -21.484 1 38.22 178 GLU A C 1
ATOM 1420 O O . GLU A 1 178 ? 37.25 -6.348 -21.984 1 38.22 178 GLU A O 1
ATOM 1425 N N . VAL A 1 179 ? 35.719 -5.262 -21.188 1 38.97 179 VAL A N 1
ATOM 1426 C CA . VAL A 1 179 ? 36.812 -4.699 -20.391 1 38.97 179 VAL A CA 1
ATOM 1427 C C . VAL A 1 179 ? 37.094 -5.605 -19.203 1 38.97 179 VAL A C 1
ATOM 1429 O O . VAL A 1 179 ? 36.312 -6.508 -18.891 1 38.97 179 VAL A O 1
ATOM 1432 N N . SER A 1 180 ? 37.938 -4.969 -18.234 1 36.47 180 SER A N 1
ATOM 1433 C CA . SER A 1 180 ? 38.719 -5.484 -17.125 1 36.47 180 SER A CA 1
ATOM 1434 C C . SER A 1 180 ? 37.844 -5.914 -15.961 1 36.47 180 SER A C 1
ATOM 1436 O O . SER A 1 180 ? 36.719 -5.414 -15.805 1 36.47 180 SER A O 1
ATOM 1438 N N . ASN A 1 181 ? 37.906 -7.211 -15.602 1 35.12 181 ASN A N 1
ATOM 1439 C CA . ASN A 1 181 ? 37.531 -7.781 -14.312 1 35.12 181 ASN A CA 1
ATOM 1440 C C . ASN A 1 181 ? 37.812 -6.805 -13.172 1 35.12 181 ASN A C 1
ATOM 1442 O O . ASN A 1 181 ? 38.938 -6.539 -12.82 1 35.12 181 ASN A O 1
ATOM 1446 N N . ILE A 1 182 ? 37.188 -5.672 -13.203 1 35.75 182 ILE A N 1
ATOM 1447 C CA . ILE A 1 182 ? 37.5 -4.91 -12 1 35.75 182 ILE A CA 1
ATOM 1448 C C . ILE A 1 182 ? 36.625 -5.391 -10.844 1 35.75 182 ILE A C 1
ATOM 1450 O O . ILE A 1 182 ? 35.406 -5.281 -10.898 1 35.75 182 ILE A O 1
ATOM 1454 N N . GLY A 1 183 ? 37.188 -5.898 -9.688 1 38.88 183 GLY A N 1
ATOM 1455 C CA . GLY A 1 183 ? 36.688 -6.336 -8.391 1 38.88 183 GLY A CA 1
ATOM 1456 C C . GLY A 1 183 ? 35.656 -7.441 -8.477 1 38.88 183 GLY A C 1
ATOM 1457 O O . GLY A 1 183 ? 34.719 -7.469 -7.703 1 38.88 183 GLY A O 1
ATOM 1458 N N . GLY A 1 184 ? 35.781 -8.367 -9.648 1 41.69 184 GLY A N 1
ATOM 1459 C CA . GLY A 1 184 ? 34.969 -9.547 -9.867 1 41.69 184 GLY A CA 1
ATOM 1460 C C . GLY A 1 184 ? 33.719 -9.258 -10.664 1 41.69 184 GLY A C 1
ATOM 1461 O O . GLY A 1 184 ? 32.875 -10.148 -10.891 1 41.69 184 GLY A O 1
ATOM 1462 N N . ARG A 1 185 ? 33.375 -8.008 -10.812 1 41.69 185 ARG A N 1
ATOM 1463 C CA . ARG A 1 185 ? 32.25 -7.637 -11.695 1 41.69 185 ARG A CA 1
ATOM 1464 C C . ARG A 1 185 ? 32.781 -7.258 -13.086 1 41.69 185 ARG A C 1
ATOM 1466 O O . ARG A 1 185 ? 33.781 -6.562 -13.211 1 41.69 185 ARG A O 1
ATOM 1473 N N . ARG A 1 186 ? 32.469 -8 -14.039 1 42.94 186 ARG A N 1
ATOM 1474 C CA . ARG A 1 186 ? 32.844 -7.695 -15.414 1 42.94 186 ARG A CA 1
ATOM 1475 C C . ARG A 1 186 ? 32.156 -6.438 -15.914 1 42.94 186 ARG A C 1
ATOM 1477 O O . ARG A 1 186 ? 30.922 -6.383 -15.953 1 42.94 186 ARG A O 1
ATOM 1484 N N . MET A 1 187 ? 32.719 -5.309 -15.57 1 43.03 187 MET A N 1
ATOM 1485 C CA . MET A 1 187 ? 32.25 -4.008 -16.031 1 43.03 187 MET A CA 1
ATOM 1486 C C . MET A 1 187 ? 32.562 -3.816 -17.516 1 43.03 187 MET A C 1
ATOM 1488 O O . MET A 1 187 ? 33.625 -4.215 -18 1 43.03 187 MET A O 1
ATOM 1492 N N . ALA A 1 188 ? 31.609 -3.936 -18.312 1 43.84 188 ALA A N 1
ATOM 1493 C CA . ALA A 1 188 ? 31.875 -3.695 -19.719 1 43.84 188 ALA A CA 1
ATOM 1494 C C . ALA A 1 188 ? 31.891 -2.201 -20.031 1 43.84 188 ALA A C 1
ATOM 1496 O O . ALA A 1 188 ? 31.156 -1.425 -19.422 1 43.84 188 ALA A O 1
ATOM 1497 N N . ARG A 1 189 ? 33.031 -1.621 -20.156 1 40.81 189 ARG A N 1
ATOM 1498 C CA . ARG A 1 189 ? 33.188 -0.249 -20.625 1 40.81 189 ARG A CA 1
ATOM 1499 C C . ARG A 1 189 ? 32.625 -0.096 -22.047 1 40.81 189 ARG A C 1
ATOM 1501 O O . ARG A 1 189 ? 32.75 -1.011 -22.859 1 40.81 189 ARG A O 1
ATOM 1508 N N . SER A 1 190 ? 31.656 0.674 -22.188 1 39.66 190 SER A N 1
ATOM 1509 C CA . SER A 1 190 ? 31.25 0.983 -23.562 1 39.66 190 SER A CA 1
ATOM 1510 C C . SER A 1 190 ? 32.438 1.317 -24.438 1 39.66 190 SER A C 1
ATOM 1512 O O . SER A 1 190 ? 33.375 1.977 -23.984 1 39.66 190 SER A O 1
ATOM 1514 N N . LEU A 1 191 ? 32.969 0.464 -25.266 1 36.91 191 LEU A N 1
ATOM 1515 C CA . LEU A 1 191 ? 34.062 0.855 -26.141 1 36.91 191 LEU A CA 1
ATOM 1516 C C . LEU A 1 191 ? 33.906 2.303 -26.594 1 36.91 191 LEU A C 1
ATOM 1518 O O . LEU A 1 191 ? 34.812 2.846 -27.25 1 36.91 191 LEU A O 1
ATOM 1522 N N . GLU A 1 192 ? 32.781 2.809 -26.969 1 34.16 192 GLU A N 1
ATOM 1523 C CA . GLU A 1 192 ? 32.875 4.211 -27.359 1 34.16 192 GLU A CA 1
ATOM 1524 C C . GLU A 1 192 ? 33.25 5.094 -26.156 1 34.16 192 GLU A C 1
ATOM 1526 O O . GLU A 1 192 ? 33.031 4.707 -25.016 1 34.16 192 GLU A O 1
ATOM 1531 N N . GLY A 1 193 ? 34.031 6.145 -26.234 1 31.27 193 GLY A N 1
ATOM 1532 C CA . GLY A 1 193 ? 34.75 7.09 -25.391 1 31.27 193 GLY A CA 1
ATOM 1533 C C . GLY A 1 193 ? 34.062 7.332 -24.062 1 31.27 193 GLY A C 1
ATOM 1534 O O . GLY A 1 193 ? 34.75 7.422 -23.031 1 31.27 193 GLY A O 1
ATOM 1535 N N . GLN A 1 194 ? 32.969 8.164 -24.109 1 32.09 194 GLN A N 1
ATOM 1536 C CA . GLN A 1 194 ? 32.875 9 -22.906 1 32.09 194 GLN A CA 1
ATOM 1537 C C . GLN A 1 194 ? 32.719 8.141 -21.656 1 32.09 194 GLN A C 1
ATOM 1539 O O . GLN A 1 194 ? 32.344 6.969 -21.734 1 32.09 194 GLN A O 1
ATOM 1544 N N . GLY A 1 195 ? 32.938 8.688 -20.375 1 34.19 195 GLY A N 1
ATOM 1545 C CA . GLY A 1 195 ? 33.156 8.43 -18.969 1 34.19 195 GLY A CA 1
ATOM 1546 C C . GLY A 1 195 ? 32.156 7.48 -18.359 1 34.19 195 GLY A C 1
ATOM 1547 O O . GLY A 1 195 ? 32.156 7.238 -17.156 1 34.19 195 GLY A O 1
ATOM 1548 N N . GLY A 1 196 ? 30.812 7.562 -18.812 1 35.12 196 GLY A N 1
ATOM 1549 C CA . GLY A 1 196 ? 29.922 7.266 -17.703 1 35.12 196 GLY A CA 1
ATOM 1550 C C . GLY A 1 196 ? 30.062 5.844 -17.203 1 35.12 196 GLY A C 1
ATOM 1551 O O . GLY A 1 196 ? 30.719 5.012 -17.828 1 35.12 196 GLY A O 1
ATOM 1552 N N . TYR A 1 197 ? 29.5 5.492 -16.031 1 38.84 197 TYR A N 1
ATOM 1553 C CA . TYR A 1 197 ? 29.516 4.312 -15.18 1 38.84 197 TYR A CA 1
ATOM 1554 C C . TYR A 1 197 ? 29.328 3.043 -16 1 38.84 197 TYR A C 1
ATOM 1556 O O . TYR A 1 197 ? 28.609 3.047 -17 1 38.84 197 TYR A O 1
ATOM 1564 N N . GLY A 1 198 ? 30.297 2.084 -16.109 1 41.19 198 GLY A N 1
ATOM 1565 C CA . GLY A 1 198 ? 30.438 0.706 -16.547 1 41.19 198 GLY A CA 1
ATOM 1566 C C . GLY A 1 198 ? 29.203 -0.13 -16.297 1 41.19 198 GLY A C 1
ATOM 1567 O O . GLY A 1 198 ? 28.578 -0.036 -15.227 1 41.19 198 GLY A O 1
ATOM 1568 N N . LYS A 1 199 ? 28.375 -0.181 -17.359 1 46.62 199 LYS A N 1
ATOM 1569 C CA . LYS A 1 199 ? 27.219 -1.062 -17.234 1 46.62 199 LYS A CA 1
ATOM 1570 C C . LYS A 1 199 ? 27.641 -2.49 -16.906 1 46.62 199 LYS A C 1
ATOM 1572 O O . LYS A 1 199 ? 28.641 -2.982 -17.453 1 46.62 199 LYS A O 1
ATOM 1577 N N . THR A 1 200 ? 27.281 -2.988 -15.797 1 48.38 200 THR A N 1
ATOM 1578 C CA . THR A 1 200 ? 27.531 -4.371 -15.398 1 48.38 200 THR A CA 1
ATOM 1579 C C . THR A 1 200 ? 26.891 -5.336 -16.391 1 48.38 200 THR A C 1
ATOM 1581 O O . THR A 1 200 ? 25.688 -5.254 -16.656 1 48.38 200 THR A O 1
ATOM 1584 N N . MET A 1 201 ? 27.781 -5.961 -17.312 1 51.25 201 MET A N 1
ATOM 1585 C CA . MET A 1 201 ? 27.297 -6.961 -18.266 1 51.25 201 MET A CA 1
ATOM 1586 C C . MET A 1 201 ? 27.312 -8.352 -17.641 1 51.25 201 MET A C 1
ATOM 1588 O O . MET A 1 201 ? 28.219 -8.695 -16.891 1 51.25 201 MET A O 1
ATOM 1592 N N . VAL A 1 202 ? 26.094 -9.008 -17.812 1 56.59 202 VAL A N 1
ATOM 1593 C CA . VAL A 1 202 ? 26.031 -10.398 -17.375 1 56.59 202 VAL A CA 1
ATOM 1594 C C . VAL A 1 202 ? 25.828 -11.312 -18.594 1 56.59 202 VAL A C 1
ATOM 1596 O O . VAL A 1 202 ? 25.281 -10.891 -19.609 1 56.59 202 VAL A O 1
ATOM 1599 N N . PRO A 1 203 ? 26.5 -12.453 -18.656 1 59.03 203 PRO A N 1
ATOM 1600 C CA . PRO A 1 203 ? 26.266 -13.391 -19.75 1 59.03 203 PRO A CA 1
ATOM 1601 C C . PRO A 1 203 ? 24.766 -13.633 -20 1 59.03 203 PRO A C 1
ATOM 1603 O O . PRO A 1 203 ? 24 -13.734 -19.047 1 59.03 203 PRO A O 1
ATOM 1606 N N . ALA A 1 204 ? 24.453 -13.555 -21.297 1 65.44 204 ALA A N 1
ATOM 1607 C CA . ALA A 1 204 ? 23.094 -13.914 -21.672 1 65.44 204 ALA A CA 1
ATOM 1608 C C . ALA A 1 204 ? 22.781 -15.359 -21.297 1 65.44 204 ALA A C 1
ATOM 1610 O O . ALA A 1 204 ? 23.641 -16.234 -21.438 1 65.44 204 ALA A O 1
ATOM 1611 N N . TYR A 1 205 ? 21.672 -15.539 -20.797 1 76.31 205 TYR A N 1
ATOM 1612 C CA . TYR A 1 205 ? 21.281 -16.891 -20.406 1 76.31 205 TYR A CA 1
ATOM 1613 C C . TYR A 1 205 ? 20.25 -17.453 -21.375 1 76.31 205 TYR A C 1
ATOM 1615 O O . TYR A 1 205 ? 19.297 -16.781 -21.734 1 76.31 205 TYR A O 1
ATOM 1623 N N . GLU A 1 206 ? 20.578 -18.641 -21.906 1 81.25 206 GLU A N 1
ATOM 1624 C CA . GLU A 1 206 ? 19.609 -19.484 -22.594 1 81.25 206 GLU A CA 1
ATOM 1625 C C . GLU A 1 206 ? 19.469 -20.844 -21.891 1 81.25 206 GLU A C 1
ATOM 1627 O O . GLU A 1 206 ? 20.469 -21.422 -21.453 1 81.25 206 GLU A O 1
ATOM 1632 N N . PRO A 1 207 ? 18.25 -21.312 -21.859 1 90 207 PRO A N 1
ATOM 1633 C CA . PRO A 1 207 ? 18.031 -22.594 -21.172 1 90 207 PRO A CA 1
ATOM 1634 C C . PRO A 1 207 ? 18.781 -23.734 -21.844 1 90 207 PRO A C 1
ATOM 1636 O O . PRO A 1 207 ? 18.844 -23.797 -23.078 1 90 207 PRO A O 1
ATOM 1639 N N . ASN A 1 208 ? 19.312 -24.641 -21.062 1 90.44 208 ASN A N 1
ATOM 1640 C CA . ASN A 1 208 ? 20.109 -25.75 -21.562 1 90.44 208 ASN A CA 1
ATOM 1641 C C . ASN A 1 208 ? 19.516 -27.094 -21.141 1 90.44 208 ASN A C 1
ATOM 1643 O O . ASN A 1 208 ? 20.156 -28.141 -21.297 1 90.44 208 ASN A O 1
ATOM 1647 N N . SER A 1 209 ? 18.438 -27.172 -20.484 1 92.44 209 SER A N 1
ATOM 1648 C CA . SER A 1 209 ? 17.688 -28.375 -20.109 1 92.44 209 SER A CA 1
ATOM 1649 C C . SER A 1 209 ? 16.188 -28.188 -20.359 1 92.44 209 SER A C 1
ATOM 1651 O O . SER A 1 209 ? 15.695 -27.062 -20.391 1 92.44 209 SER A O 1
ATOM 1653 N N . PRO A 1 210 ? 15.516 -29.312 -20.547 1 92.38 210 PRO A N 1
ATOM 1654 C CA . PRO A 1 210 ? 14.07 -29.203 -20.766 1 92.38 210 PRO A CA 1
ATOM 1655 C C . PRO A 1 210 ? 13.352 -28.5 -19.625 1 92.38 210 PRO A C 1
ATOM 1657 O O . PRO A 1 210 ? 12.43 -27.703 -19.859 1 92.38 210 PRO A O 1
ATOM 1660 N N . HIS A 1 211 ? 13.82 -28.812 -18.422 1 93.25 211 HIS A N 1
ATOM 1661 C CA . HIS A 1 211 ? 13.195 -28.172 -17.266 1 93.25 211 HIS A CA 1
ATOM 1662 C C . HIS A 1 211 ? 13.469 -26.672 -17.25 1 93.25 211 HIS A C 1
ATOM 1664 O O . HIS A 1 211 ? 12.578 -25.891 -16.922 1 93.25 211 HIS A O 1
ATOM 1670 N N . ALA A 1 212 ? 14.68 -26.328 -17.531 1 93.56 212 ALA A N 1
ATOM 1671 C CA . ALA A 1 212 ? 15.031 -24.922 -17.594 1 93.56 212 ALA A CA 1
ATOM 1672 C C . ALA A 1 212 ? 14.219 -24.188 -18.656 1 93.56 212 ALA A C 1
ATOM 1674 O O . ALA A 1 212 ? 13.828 -23.031 -18.469 1 93.56 212 ALA A O 1
ATOM 1675 N N . GLU A 1 213 ? 14.008 -24.844 -19.75 1 92.81 213 GLU A N 1
ATOM 1676 C CA . GLU A 1 213 ? 13.211 -24.266 -20.828 1 92.81 213 GLU A CA 1
ATOM 1677 C C . GLU A 1 213 ? 11.773 -24.016 -20.375 1 92.81 213 GLU A C 1
ATOM 1679 O O . GLU A 1 213 ? 11.195 -22.969 -20.688 1 92.81 213 GLU A O 1
ATOM 1684 N N . GLU A 1 214 ? 11.258 -24.906 -19.672 1 93.31 214 GLU A N 1
ATOM 1685 C CA . GLU A 1 214 ? 9.883 -24.812 -19.188 1 93.31 214 GLU A CA 1
ATOM 1686 C C . GLU A 1 214 ? 9.703 -23.625 -18.25 1 93.31 214 GLU A C 1
ATOM 1688 O O . GLU A 1 214 ? 8.656 -22.984 -18.25 1 93.31 214 GLU A O 1
ATOM 1693 N N . TRP A 1 215 ? 10.672 -23.344 -17.516 1 95.25 215 TRP A N 1
ATOM 1694 C CA . TRP A 1 215 ? 10.523 -22.344 -16.453 1 95.25 215 TRP A CA 1
ATOM 1695 C C . TRP A 1 215 ? 11.289 -21.078 -16.812 1 95.25 215 TRP A C 1
ATOM 1697 O O . TRP A 1 215 ? 11.438 -20.188 -15.977 1 95.25 215 TRP A O 1
ATOM 1707 N N . HIS A 1 216 ? 11.812 -21.047 -18.047 1 90.88 216 HIS A N 1
ATOM 1708 C CA . HIS A 1 216 ? 12.422 -19.797 -18.531 1 90.88 216 HIS A CA 1
ATOM 1709 C C . HIS A 1 216 ? 11.398 -18.672 -18.562 1 90.88 216 HIS A C 1
ATOM 1711 O O . HIS A 1 216 ? 10.266 -18.859 -19 1 90.88 216 HIS A O 1
ATOM 1717 N N . GLY A 1 217 ? 11.773 -17.516 -18.031 1 88.69 217 GLY A N 1
ATOM 1718 C CA . GLY A 1 217 ? 10.867 -16.375 -17.984 1 88.69 217 GLY A CA 1
ATOM 1719 C C . GLY A 1 217 ? 10.203 -16.203 -16.625 1 88.69 217 GLY A C 1
ATOM 1720 O O . GLY A 1 217 ? 9.656 -15.141 -16.328 1 88.69 217 GLY A O 1
ATOM 1721 N N . TRP A 1 218 ? 10.078 -17.328 -15.906 1 93.88 218 TRP A N 1
ATOM 1722 C CA . TRP A 1 218 ? 9.656 -17.219 -14.516 1 93.88 218 TRP A CA 1
ATOM 1723 C C . TRP A 1 218 ? 10.773 -16.656 -13.648 1 93.88 218 TRP A C 1
ATOM 1725 O O . TRP A 1 218 ? 11.945 -17.016 -13.82 1 93.88 218 TRP A O 1
ATOM 1735 N N . LYS A 1 219 ? 10.414 -15.656 -12.812 1 91.88 219 LYS A N 1
ATOM 1736 C CA . LYS A 1 219 ? 11.43 -14.984 -12.008 1 91.88 219 LYS A CA 1
ATOM 1737 C C . LYS A 1 219 ? 10.961 -14.789 -10.57 1 91.88 219 LYS A C 1
ATOM 1739 O O . LYS A 1 219 ? 9.797 -15.062 -10.25 1 91.88 219 LYS A O 1
ATOM 1744 N N . SER A 1 220 ? 11.852 -14.359 -9.719 1 89.06 220 SER A N 1
ATOM 1745 C CA . SER A 1 220 ? 11.656 -14.43 -8.281 1 89.06 220 SER A CA 1
ATOM 1746 C C . SER A 1 220 ? 10.898 -13.203 -7.77 1 89.06 220 SER A C 1
ATOM 1748 O O . SER A 1 220 ? 10.398 -13.203 -6.645 1 89.06 220 SER A O 1
ATOM 1750 N N . ALA A 1 221 ? 10.805 -12.164 -8.555 1 89.5 221 ALA A N 1
ATOM 1751 C CA . ALA A 1 221 ? 10.219 -10.945 -7.996 1 89.5 221 ALA A CA 1
ATOM 1752 C C . ALA A 1 221 ? 9.734 -10.016 -9.102 1 89.5 221 ALA A C 1
ATOM 1754 O O . ALA A 1 221 ? 10.219 -10.07 -10.234 1 89.5 221 ALA A O 1
ATOM 1755 N N . LEU A 1 222 ? 8.773 -9.219 -8.719 1 88.62 222 LEU A N 1
ATOM 1756 C CA . LEU A 1 222 ? 8.336 -8.102 -9.555 1 88.62 222 LEU A CA 1
ATOM 1757 C C . LEU A 1 222 ? 9.32 -6.938 -9.469 1 88.62 222 LEU A C 1
ATOM 1759 O O . LEU A 1 222 ? 10.156 -6.891 -8.562 1 88.62 222 LEU A O 1
ATOM 1763 N N . LYS A 1 223 ? 9.242 -6.082 -10.43 1 82.44 223 LYS A N 1
ATOM 1764 C CA . LYS A 1 223 ? 9.992 -4.828 -10.344 1 82.44 223 LYS A CA 1
ATOM 1765 C C . LYS A 1 223 ? 9.375 -3.893 -9.305 1 82.44 223 LYS A C 1
ATOM 1767 O O . LYS A 1 223 ? 8.172 -3.629 -9.344 1 82.44 223 LYS A O 1
ATOM 1772 N N . PRO A 1 224 ? 10.172 -3.475 -8.32 1 83.75 224 PRO A N 1
ATOM 1773 C CA . PRO A 1 224 ? 9.625 -2.494 -7.379 1 83.75 224 PRO A CA 1
ATOM 1774 C C . PRO A 1 224 ? 9.227 -1.186 -8.055 1 83.75 224 PRO A C 1
ATOM 1776 O O . PRO A 1 224 ? 9.977 -0.662 -8.883 1 83.75 224 PRO A O 1
ATOM 1779 N N . ALA A 1 225 ? 8.016 -0.659 -7.691 1 82.12 225 ALA A N 1
ATOM 1780 C CA . ALA A 1 225 ? 7.555 0.544 -8.383 1 82.12 225 ALA A CA 1
ATOM 1781 C C . ALA A 1 225 ? 6.801 1.469 -7.426 1 82.12 225 ALA A C 1
ATOM 1783 O O . ALA A 1 225 ? 6.18 2.441 -7.855 1 82.12 225 ALA A O 1
ATOM 1784 N N . HIS A 1 226 ? 6.781 1.18 -6.113 1 87.19 226 HIS A N 1
ATOM 1785 C CA . HIS A 1 226 ? 6.094 2.096 -5.207 1 87.19 226 HIS A CA 1
ATOM 1786 C C . HIS A 1 226 ? 6.617 1.955 -3.781 1 87.19 226 HIS A C 1
ATOM 1788 O O . HIS A 1 226 ? 7.234 0.945 -3.438 1 87.19 226 HIS A O 1
ATOM 1794 N N . GLU A 1 227 ? 6.422 3.014 -3.068 1 87.88 227 GLU A N 1
ATOM 1795 C CA . GLU A 1 227 ? 6.523 3.031 -1.611 1 87.88 227 GLU A CA 1
ATOM 1796 C C . GLU A 1 227 ? 5.195 3.434 -0.972 1 87.88 227 GLU A C 1
ATOM 1798 O O . GLU A 1 227 ? 4.383 4.117 -1.598 1 87.88 227 GLU A O 1
ATOM 1803 N N . VAL A 1 228 ? 5.031 2.91 0.22 1 94.88 228 V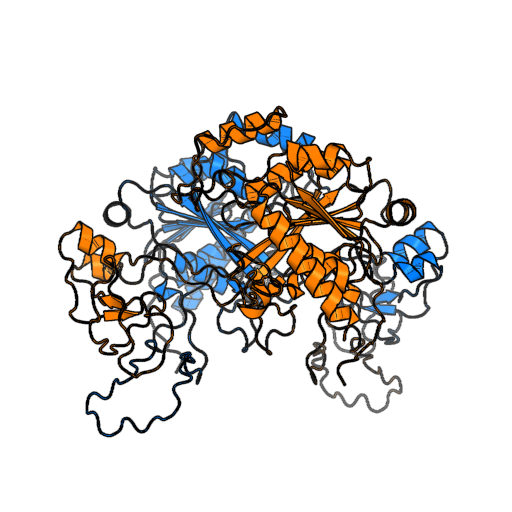AL A N 1
ATOM 1804 C CA . VAL A 1 228 ? 3.781 3.176 0.923 1 94.88 228 VAL A CA 1
ATOM 1805 C C . VAL A 1 228 ? 3.975 4.332 1.902 1 94.88 228 VAL A C 1
ATOM 1807 O O . VAL A 1 228 ? 4.988 4.398 2.6 1 94.88 228 VAL A O 1
ATOM 1810 N N . ILE A 1 229 ? 3.029 5.238 1.9 1 96.25 229 ILE A N 1
ATOM 1811 C CA . ILE A 1 229 ? 2.977 6.297 2.906 1 96.25 229 ILE A CA 1
ATOM 1812 C C . ILE A 1 229 ? 1.746 6.105 3.789 1 96.25 229 ILE A C 1
ATOM 1814 O O . ILE A 1 229 ? 0.614 6.297 3.338 1 96.25 229 ILE A O 1
ATOM 1818 N N . VAL A 1 230 ? 1.995 5.793 5.023 1 98.12 230 VAL A N 1
ATOM 1819 C CA . VAL A 1 230 ? 0.915 5.562 5.977 1 98.12 230 VAL A CA 1
ATOM 1820 C C . VAL A 1 230 ? 0.334 6.898 6.434 1 98.12 230 VAL A C 1
ATOM 1822 O O . VAL A 1 230 ? 1.078 7.84 6.723 1 98.12 230 VAL A O 1
ATOM 1825 N N . VAL A 1 231 ? -0.991 7.012 6.441 1 97.75 231 VAL A N 1
ATOM 1826 C CA . VAL A 1 231 ? -1.688 8.172 6.984 1 97.75 231 VAL A CA 1
ATOM 1827 C C . VAL A 1 231 ? -2.414 7.789 8.273 1 97.75 231 VAL A C 1
ATOM 1829 O O . VAL A 1 231 ? -3.443 7.109 8.227 1 97.75 231 VAL A O 1
ATOM 1832 N N . ALA A 1 232 ? -1.838 8.188 9.352 1 98.25 232 ALA A N 1
ATOM 1833 C CA . ALA A 1 232 ? -2.422 7.957 10.664 1 98.25 232 ALA A CA 1
ATOM 1834 C C . ALA A 1 232 ? -2.816 9.273 11.328 1 98.25 232 ALA A C 1
ATOM 1836 O O . ALA A 1 232 ? -2.357 10.344 10.914 1 98.25 232 ALA A O 1
ATOM 1837 N N . ARG A 1 233 ? -3.727 9.195 12.312 1 98.06 233 ARG A N 1
ATOM 1838 C CA . ARG A 1 233 ? -4.211 10.391 12.992 1 98.06 233 ARG A CA 1
ATOM 1839 C C . ARG A 1 233 ? -4.414 10.133 14.484 1 98.06 233 ARG A C 1
ATOM 1841 O O . ARG A 1 233 ? -4.918 9.078 14.875 1 98.06 233 ARG A O 1
ATOM 1848 N N . LYS A 1 234 ? -3.855 11.055 15.297 1 98.44 234 LYS A N 1
ATOM 1849 C CA . LYS A 1 234 ? -4.297 11.039 16.688 1 98.44 234 LYS A CA 1
ATOM 1850 C C . LYS A 1 234 ? -5.797 11.305 16.797 1 98.44 234 LYS A C 1
ATOM 1852 O O . LYS A 1 234 ? -6.32 12.203 16.141 1 98.44 234 LYS A O 1
ATOM 1857 N N . PRO A 1 235 ? -6.535 10.5 17.562 1 97.25 235 PRO A N 1
ATOM 1858 C CA . PRO A 1 235 ? -7.988 10.68 17.641 1 97.25 235 PRO A CA 1
ATOM 1859 C C . PRO A 1 235 ? -8.391 12.117 17.938 1 97.25 235 PRO A C 1
ATOM 1861 O O . PRO A 1 235 ? -7.695 12.805 18.688 1 97.25 235 PRO A O 1
ATOM 1864 N N . LEU A 1 236 ? -9.5 12.5 17.391 1 96.88 236 LEU A N 1
ATOM 1865 C CA . LEU A 1 236 ? -10.062 13.828 17.625 1 96.88 236 LEU A CA 1
ATOM 1866 C C . LEU A 1 236 ? -10.531 13.984 19.062 1 96.88 236 LEU A C 1
ATOM 1868 O O . LEU A 1 236 ? -10.906 13 19.703 1 96.88 236 LEU A O 1
ATOM 1872 N N . GLU A 1 237 ? -10.453 15.195 19.562 1 96.94 237 GLU A N 1
ATOM 1873 C CA . GLU A 1 237 ? -11.18 15.57 20.766 1 96.94 237 GLU A CA 1
ATOM 1874 C C . GLU A 1 237 ? -12.492 16.281 20.422 1 96.94 237 GLU A C 1
ATOM 1876 O O . GLU A 1 237 ? -12.484 17.406 19.922 1 96.94 237 GLU A O 1
ATOM 1881 N N . GLY A 1 238 ? -13.57 15.539 20.609 1 95.31 238 GLY A N 1
ATOM 1882 C CA . GLY A 1 238 ? -14.859 16.062 20.203 1 95.31 238 GLY A CA 1
ATOM 1883 C C . GLY A 1 238 ? -15.117 15.906 18.719 1 95.31 238 GLY A C 1
ATOM 1884 O O . GLY A 1 238 ? -14.617 14.969 18.094 1 95.31 238 GLY A O 1
ATOM 1885 N N . THR A 1 239 ? -16.016 16.766 18.188 1 95.19 239 THR A N 1
ATOM 1886 C CA . THR A 1 239 ? -16.312 16.75 16.766 1 95.19 239 THR A CA 1
ATOM 1887 C C . THR A 1 239 ? -15.148 17.328 15.953 1 95.19 239 THR A C 1
ATOM 1889 O O . THR A 1 239 ? -14.242 17.938 16.516 1 95.19 239 THR A O 1
ATOM 1892 N N . THR A 1 240 ? -15.195 17.125 14.711 1 95.75 240 THR A N 1
ATOM 1893 C CA . THR A 1 240 ? -14.18 17.672 13.828 1 95.75 240 THR A CA 1
ATOM 1894 C C . THR A 1 240 ? -14.078 19.188 14 1 95.75 240 THR A C 1
ATOM 1896 O O . THR A 1 240 ? -12.977 19.734 14.125 1 95.75 240 THR A O 1
ATOM 1899 N N . ALA A 1 241 ? -15.188 19.875 14.016 1 95.88 241 ALA A N 1
ATOM 1900 C CA . ALA A 1 241 ? -15.219 21.328 14.172 1 95.88 241 ALA A CA 1
ATOM 1901 C C . ALA A 1 241 ? -14.594 21.75 15.5 1 95.88 241 ALA A C 1
ATOM 1903 O O . ALA A 1 241 ? -13.766 22.656 15.539 1 95.88 241 ALA A O 1
ATOM 1904 N N . GLN A 1 242 ? -14.992 21.078 16.562 1 97 242 GLN A N 1
ATOM 1905 C CA . GLN A 1 242 ? -14.461 21.375 17.891 1 97 242 GLN A CA 1
ATOM 1906 C C . GLN A 1 242 ? -12.945 21.188 17.938 1 97 242 GLN A C 1
ATOM 1908 O O . GLN A 1 242 ? -12.227 22.016 18.5 1 97 242 GLN A O 1
ATOM 1913 N N . ASN A 1 243 ? -12.523 20.125 17.312 1 98.12 243 ASN A N 1
ATOM 1914 C CA . ASN A 1 243 ? -11.094 19.828 17.312 1 98.12 243 ASN A CA 1
ATOM 1915 C C . ASN A 1 243 ? -10.305 20.875 16.531 1 98.12 243 ASN A C 1
ATOM 1917 O O . ASN A 1 243 ? -9.242 21.312 16.984 1 98.12 243 ASN A O 1
ATOM 1921 N N . ILE A 1 244 ? -10.797 21.297 15.438 1 97.44 244 ILE A N 1
ATOM 1922 C CA . ILE A 1 244 ? -10.133 22.297 14.617 1 97.44 244 ILE A CA 1
ATOM 1923 C C . ILE A 1 244 ? -10.023 23.609 15.391 1 97.44 244 ILE A C 1
ATOM 1925 O O . ILE A 1 244 ? -8.961 24.234 15.43 1 97.44 244 ILE A O 1
ATOM 1929 N N . LEU A 1 245 ? -11.109 24 16 1 96.94 245 LEU A N 1
ATOM 1930 C CA . LEU A 1 245 ? -11.164 25.281 16.703 1 96.94 245 LEU A CA 1
ATOM 1931 C C . LEU A 1 245 ? -10.227 25.281 17.906 1 96.94 245 LEU A C 1
ATOM 1933 O O . LEU A 1 245 ? -9.656 26.312 18.25 1 96.94 245 LEU A O 1
ATOM 1937 N N . ARG A 1 246 ? -10.031 24.125 18.469 1 97.38 246 ARG A N 1
ATOM 1938 C CA . ARG A 1 246 ? -9.203 24.047 19.672 1 97.38 246 ARG A CA 1
ATOM 1939 C C . ARG A 1 246 ? -7.746 23.781 19.312 1 97.38 246 ARG A C 1
ATOM 1941 O O . ARG A 1 246 ? -6.84 24.391 19.891 1 97.38 246 ARG A O 1
ATOM 1948 N N . TRP A 1 247 ? -7.484 22.859 18.344 1 98.38 247 TRP A N 1
ATOM 1949 C CA . TRP A 1 247 ? -6.145 22.312 18.156 1 98.38 247 TRP A CA 1
ATOM 1950 C C . TRP A 1 247 ? -5.598 22.641 16.781 1 98.38 247 TRP A C 1
ATOM 1952 O O . TRP A 1 247 ? -4.418 22.406 16.5 1 98.38 247 TRP A O 1
ATOM 1962 N N . GLU A 1 248 ? -6.438 23.125 15.812 1 98.12 248 GLU A N 1
ATOM 1963 C CA . GLU A 1 248 ? -6.055 23.484 14.453 1 98.12 248 GLU A CA 1
ATOM 1964 C C . GLU A 1 248 ? -5.492 22.297 13.695 1 98.12 248 GLU A C 1
ATOM 1966 O O . GLU A 1 248 ? -4.504 22.422 12.969 1 98.12 248 GLU A O 1
ATOM 1971 N N . THR A 1 249 ? -6.043 21.141 14.023 1 98.12 249 THR A N 1
ATOM 1972 C CA . THR A 1 249 ? -5.734 19.859 13.383 1 98.12 249 THR A CA 1
ATOM 1973 C C . THR A 1 249 ? -7.008 19.062 13.148 1 98.12 249 THR A C 1
ATOM 1975 O O . THR A 1 249 ? -8.094 19.484 13.539 1 98.12 249 THR A O 1
ATOM 1978 N N . GLY A 1 250 ? -6.879 18 12.328 1 97.38 250 GLY A N 1
ATOM 1979 C CA . GLY A 1 250 ? -7.988 17.062 12.211 1 97.38 250 GLY A CA 1
ATOM 1980 C C . GLY A 1 250 ? -8.461 16.875 10.781 1 97.38 250 GLY A C 1
ATOM 1981 O O . GLY A 1 250 ? -9.25 15.969 10.5 1 97.38 250 GLY A O 1
ATOM 1982 N N . VAL A 1 251 ? -8.008 17.703 9.93 1 96.81 251 VAL A N 1
ATOM 1983 C CA . VAL A 1 251 ? -8.438 17.641 8.539 1 96.81 251 VAL A CA 1
ATOM 1984 C C . VAL A 1 251 ? -7.234 17.859 7.617 1 96.81 251 VAL A C 1
ATOM 1986 O O . VAL A 1 251 ? -6.141 18.172 8.086 1 96.81 251 VAL A O 1
ATOM 1989 N N . MET A 1 252 ? -7.477 17.578 6.379 1 95.75 252 MET A N 1
ATOM 1990 C CA . MET A 1 252 ? -6.418 17.688 5.379 1 95.75 252 MET A CA 1
ATOM 1991 C C . MET A 1 252 ? -6.676 18.875 4.449 1 95.75 252 MET A C 1
ATOM 1993 O O . MET A 1 252 ? -7.824 19.141 4.094 1 95.75 252 MET A O 1
ATOM 1997 N N . ASN A 1 253 ? -5.578 19.469 4.004 1 95.38 253 ASN A N 1
ATOM 1998 C CA . ASN A 1 253 ? -5.637 20.609 3.113 1 95.38 253 ASN A CA 1
ATOM 1999 C C . ASN A 1 253 ? -5.863 20.203 1.663 1 95.38 253 ASN A C 1
ATOM 2001 O O . ASN A 1 253 ? -4.992 20.391 0.813 1 95.38 253 ASN A O 1
ATOM 2005 N N . ILE A 1 254 ? -7.043 19.75 1.333 1 89.94 254 ILE A N 1
ATOM 2006 C CA . ILE A 1 254 ? -7.352 19.094 0.068 1 89.94 254 ILE A CA 1
ATOM 2007 C C . ILE A 1 254 ? -7.254 20.109 -1.075 1 89.94 254 ILE A C 1
ATOM 2009 O O . ILE A 1 254 ? -6.613 19.844 -2.094 1 89.94 254 ILE A O 1
ATOM 2013 N N . ASP A 1 255 ? -7.785 21.219 -0.969 1 84.94 255 ASP A N 1
ATOM 2014 C CA . ASP A 1 255 ? -7.863 22.156 -2.09 1 84.94 255 ASP A CA 1
ATOM 2015 C C . ASP A 1 255 ? -6.48 22.688 -2.449 1 84.94 255 ASP A C 1
ATOM 2017 O O . ASP A 1 255 ? -6.195 22.953 -3.617 1 84.94 255 ASP A O 1
ATOM 2021 N N . ALA A 1 256 ? -5.605 22.844 -1.459 1 87.5 256 ALA A N 1
ATOM 2022 C CA . ALA A 1 256 ? -4.25 23.312 -1.744 1 87.5 256 ALA A CA 1
ATOM 2023 C C . ALA A 1 256 ? -3.43 22.203 -2.418 1 87.5 256 ALA A C 1
ATOM 2025 O O . ALA A 1 256 ? -2.363 22.484 -2.977 1 87.5 256 ALA A O 1
ATOM 2026 N N . CYS A 1 257 ? -3.943 21.031 -2.291 1 87.62 257 CYS A N 1
ATOM 2027 C CA . CYS A 1 257 ? -3.188 19.906 -2.838 1 87.62 257 CYS A CA 1
ATOM 2028 C C . CYS A 1 257 ? -3.838 19.391 -4.113 1 87.62 257 CYS A C 1
ATOM 2030 O O . CYS A 1 257 ? -3.498 18.297 -4.586 1 87.62 257 CYS A O 1
ATOM 2032 N N . ARG A 1 258 ? -4.754 20.094 -4.641 1 81.25 258 ARG A N 1
ATOM 2033 C CA . ARG A 1 258 ? -5.379 19.688 -5.895 1 81.25 258 ARG A CA 1
ATOM 2034 C C . ARG A 1 258 ? -4.367 19.656 -7.031 1 81.25 258 ARG A C 1
ATOM 2036 O O . ARG A 1 258 ? -3.398 20.422 -7.027 1 81.25 258 ARG A O 1
ATOM 2043 N N . VAL A 1 259 ? -4.531 18.766 -7.93 1 73.31 259 VAL A N 1
ATOM 2044 C CA . VAL A 1 259 ? -3.637 18.609 -9.07 1 73.31 259 VAL A CA 1
ATOM 2045 C C . VAL A 1 259 ? -4.152 19.422 -10.258 1 73.31 259 VAL A C 1
ATOM 2047 O O . VAL A 1 259 ? -5.301 19.266 -10.672 1 73.31 259 VAL A O 1
ATOM 2050 N N . PRO A 1 260 ? -3.311 20.328 -10.742 1 64.88 260 PRO A N 1
ATOM 2051 C CA . PRO A 1 260 ? -3.752 21.172 -11.844 1 64.88 260 PRO A CA 1
ATOM 2052 C C . PRO A 1 260 ? -4.172 20.375 -13.078 1 64.88 260 PRO A C 1
ATOM 2054 O O . PRO A 1 260 ? -3.602 19.312 -13.359 1 64.88 260 PRO A O 1
ATOM 2057 N N . LEU A 1 261 ? -5.207 20.844 -13.695 1 61.03 261 LEU A N 1
ATOM 2058 C CA . LEU A 1 261 ? -5.684 20.234 -14.93 1 61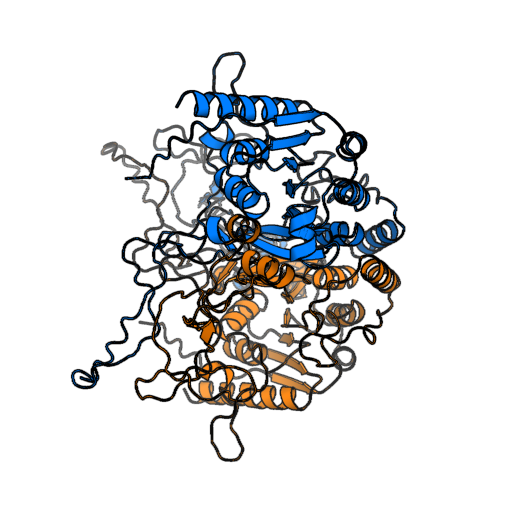.03 261 LEU A CA 1
ATOM 2059 C C . LEU A 1 261 ? -4.723 20.531 -16.078 1 61.03 261 LEU A C 1
ATOM 2061 O O . LEU A 1 261 ? -4.109 21.594 -16.125 1 61.03 261 LEU A O 1
ATOM 2065 N N . ALA A 1 262 ? -4.395 19.391 -16.859 1 53.31 262 ALA A N 1
ATOM 2066 C CA . ALA A 1 262 ? -3.566 19.625 -18.047 1 53.31 262 ALA A CA 1
ATOM 2067 C C . ALA A 1 262 ? -4.211 20.641 -18.984 1 53.31 262 ALA A C 1
ATOM 2069 O O . ALA A 1 262 ? -5.438 20.797 -18.984 1 53.31 262 ALA A O 1
ATOM 2070 N N . ASP A 1 263 ? -3.367 21.547 -19.594 1 49.09 263 ASP A N 1
ATOM 2071 C CA . ASP A 1 263 ? -3.854 22.547 -20.547 1 49.09 263 ASP A CA 1
ATOM 2072 C C . ASP A 1 263 ? -4.785 21.906 -21.578 1 49.09 263 ASP A C 1
ATOM 2074 O O . ASP A 1 263 ? -4.438 20.906 -22.188 1 49.09 263 ASP A O 1
ATOM 2078 N N . GLY A 1 264 ? -6.078 22.297 -21.719 1 48.78 264 GLY A N 1
ATOM 2079 C CA . GLY A 1 264 ? -7.051 21.812 -22.688 1 48.78 264 GLY A CA 1
ATOM 2080 C C . GLY A 1 264 ? -7.922 20.688 -22.156 1 48.78 264 GLY A C 1
ATOM 2081 O O . GLY A 1 264 ? -8.797 20.188 -22.875 1 48.78 264 GLY A O 1
ATOM 2082 N N . GLU A 1 265 ? -7.426 20.156 -21.172 1 47.69 265 GLU A N 1
ATOM 2083 C CA . GLU A 1 265 ? -8.273 19.094 -20.641 1 47.69 265 GLU A CA 1
ATOM 2084 C C . GLU A 1 265 ? -9.617 19.625 -20.172 1 47.69 265 GLU A C 1
ATOM 2086 O O . GLU A 1 265 ? -9.672 20.516 -19.312 1 47.69 265 GLU A O 1
ATOM 2091 N N . LYS A 1 266 ? -10.555 19.406 -21.141 1 40.62 266 LYS A N 1
ATOM 2092 C CA . LYS A 1 266 ? -11.93 19.688 -20.734 1 40.62 266 LYS A CA 1
ATOM 2093 C C . LYS A 1 266 ? -12.438 18.641 -19.75 1 40.62 266 LYS A C 1
ATOM 2095 O O . LYS A 1 266 ? -12.078 17.453 -19.859 1 40.62 266 LYS A O 1
ATOM 2100 N N . VAL A 1 267 ? -12.641 19 -18.609 1 37.72 267 VAL A N 1
ATOM 2101 C CA . VAL A 1 267 ? -13.297 18.031 -17.734 1 37.72 267 VAL A CA 1
ATOM 2102 C C . VAL A 1 267 ? -14.367 17.266 -18.516 1 37.72 267 VAL A C 1
ATOM 2104 O O . VAL A 1 267 ? -15.305 17.875 -19.047 1 37.72 267 VAL A O 1
ATOM 2107 N N . LYS A 1 268 ? -14.07 16.109 -19.266 1 36 268 LYS A N 1
ATOM 2108 C CA . LYS A 1 268 ? -15.102 15.344 -19.969 1 36 268 LYS A CA 1
ATOM 2109 C C . LYS A 1 268 ? -16.312 15.117 -19.078 1 36 268 LYS A C 1
ATOM 2111 O O . LYS A 1 268 ? -16.203 14.5 -18.016 1 36 268 LYS A O 1
ATOM 2116 N N . GLY A 1 269 ? -17.234 15.969 -19.047 1 30.55 269 GLY A N 1
ATOM 2117 C CA . GLY A 1 269 ? -18.531 15.648 -18.5 1 30.55 269 GLY A CA 1
ATOM 2118 C C . GLY A 1 269 ? -19.203 14.477 -19.203 1 30.55 269 GLY A C 1
ATOM 2119 O O . GLY A 1 269 ? -18.891 14.172 -20.344 1 30.55 269 GLY A O 1
ATOM 2120 N N . SER A 1 270 ? -19.312 13.383 -18.609 1 30.72 270 SER A N 1
ATOM 2121 C CA . SER A 1 270 ? -20.062 12.305 -19.219 1 30.72 270 SER A CA 1
ATOM 2122 C C . SER A 1 270 ? -21.188 12.852 -20.109 1 30.72 270 SER A C 1
ATOM 2124 O O . SER A 1 270 ? -22.281 12.297 -20.141 1 30.72 270 SER A O 1
ATOM 2126 N N . GLY A 1 271 ? -21.141 14.023 -20.656 1 28.84 271 GLY A N 1
ATOM 2127 C CA . GLY A 1 271 ? -22.359 14.359 -21.375 1 28.84 271 GLY A CA 1
ATOM 2128 C C . GLY A 1 271 ? -22.469 13.672 -22.719 1 28.84 271 GLY A C 1
ATOM 2129 O O . GLY A 1 271 ? -21.703 13.961 -23.625 1 28.84 271 GLY A O 1
ATOM 2130 N N . HIS A 1 272 ? -22.562 12.414 -22.938 1 28.83 272 HIS A N 1
ATOM 2131 C CA . HIS A 1 272 ? -23.219 12.062 -24.188 1 28.83 272 HIS A CA 1
ATOM 2132 C C . HIS A 1 272 ? -24.469 12.898 -24.406 1 28.83 272 HIS A C 1
ATOM 2134 O O . HIS A 1 272 ? -25.578 12.383 -24.344 1 28.83 272 HIS A O 1
ATOM 2140 N N . GLY A 1 273 ? -24.641 14.102 -23.953 1 27.98 273 GLY A N 1
ATOM 2141 C CA . GLY A 1 273 ? -25.781 14.781 -24.531 1 27.98 273 GLY A CA 1
ATOM 2142 C C . GLY A 1 273 ? -25.656 15.016 -26.031 1 27.98 273 GLY A C 1
ATOM 2143 O O . GLY A 1 273 ? -24.625 15.516 -26.5 1 27.98 273 GLY A O 1
ATOM 2144 N N . GLY A 1 274 ? -26.062 14.18 -26.984 1 27.88 274 GLY A N 1
ATOM 2145 C CA . GLY A 1 274 ? -26.594 14.625 -28.281 1 27.88 274 GLY A CA 1
ATOM 2146 C C . GLY A 1 274 ? -27.141 16.031 -28.234 1 27.88 274 GLY A C 1
ATOM 2147 O O . GLY A 1 274 ? -27.469 16.547 -27.156 1 27.88 274 GLY A O 1
ATOM 2148 N N . SER A 1 275 ? -26.844 16.938 -29.25 1 26.61 275 SER A N 1
ATOM 21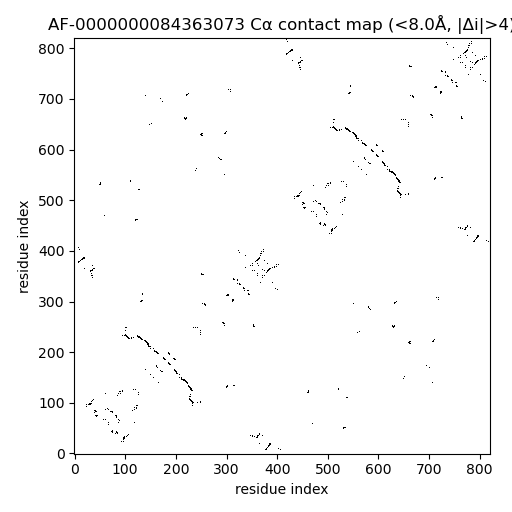49 C CA . SER A 1 275 ? -27.453 18.188 -29.672 1 26.61 275 SER A CA 1
ATOM 2150 C C . SER A 1 275 ? -28.984 18.125 -29.594 1 26.61 275 SER A C 1
ATOM 2152 O O . SER A 1 275 ? -29.625 17.641 -30.531 1 26.61 275 SER A O 1
ATOM 2154 N N . LEU A 1 276 ? -29.688 17.391 -28.938 1 26.73 276 LEU A N 1
ATOM 2155 C CA . LEU A 1 276 ? -31.078 17.781 -29.141 1 26.73 276 LEU A CA 1
ATOM 2156 C C . LEU A 1 276 ? -31.234 19.297 -29.031 1 26.73 276 LEU A C 1
ATOM 2158 O O . LEU A 1 276 ? -30.641 19.922 -28.156 1 26.73 276 LEU A O 1
ATOM 2162 N N . ASP A 1 277 ? -31.516 20.062 -30.156 1 25.94 277 ASP A N 1
ATOM 2163 C CA . ASP A 1 277 ? -32.031 21.391 -30.5 1 25.94 277 ASP A CA 1
ATOM 2164 C C . ASP A 1 277 ? -32.906 21.922 -29.375 1 25.94 277 ASP A C 1
ATOM 2166 O O . ASP A 1 277 ? -34.125 21.734 -29.375 1 25.94 277 ASP A O 1
ATOM 2170 N N . THR A 1 278 ? -32.75 21.578 -28.156 1 26.14 278 THR A N 1
ATOM 2171 C CA . THR A 1 278 ? -33.594 22.25 -27.172 1 26.14 278 THR A CA 1
ATOM 2172 C C . THR A 1 278 ? -33.344 23.75 -27.203 1 26.14 278 THR A C 1
ATOM 2174 O O . THR A 1 278 ? -33.5 24.438 -26.188 1 26.14 278 THR A O 1
ATOM 2177 N N . ARG A 1 279 ? -33 24.562 -28.359 1 27.95 279 ARG A N 1
ATOM 2178 C CA . ARG A 1 279 ? -33.094 25.984 -28.625 1 27.95 279 ARG A CA 1
ATOM 2179 C C . ARG A 1 279 ? -34.281 26.609 -27.891 1 27.95 279 ARG A C 1
ATOM 2181 O O . ARG A 1 279 ? -34.281 27.797 -27.578 1 27.95 279 ARG A O 1
ATOM 2188 N N . ASN A 1 280 ? -35.438 26.156 -28.234 1 24.53 280 ASN A N 1
ATOM 2189 C CA . ASN A 1 280 ? -36.594 26.969 -27.859 1 24.53 280 ASN A CA 1
ATOM 2190 C C . ASN A 1 280 ? -36.75 27.062 -26.344 1 24.53 280 ASN A C 1
ATOM 2192 O O . ASN A 1 280 ? -37.594 27.812 -25.844 1 24.53 280 ASN A O 1
ATOM 2196 N N . MET A 1 281 ? -36.562 25.875 -25.641 1 26.17 281 MET A N 1
ATOM 2197 C CA . MET A 1 281 ? -37 26.234 -24.297 1 26.17 281 MET A CA 1
ATOM 2198 C C . MET A 1 281 ? -35.906 27 -23.562 1 26.17 281 MET A C 1
ATOM 2200 O O . MET A 1 281 ? -34.719 26.766 -23.781 1 26.17 281 MET A O 1
ATOM 2204 N N . GLY A 1 282 ? -35.875 28.328 -23.172 1 24.55 282 GLY A N 1
ATOM 2205 C CA . GLY A 1 282 ? -35.156 29.469 -22.609 1 24.55 282 GLY A CA 1
ATOM 2206 C C . GLY A 1 282 ? -34.125 29.062 -21.578 1 24.55 282 GLY A C 1
ATOM 2207 O O . GLY A 1 282 ? -33.438 29.922 -21.016 1 24.55 282 GLY A O 1
ATOM 2208 N N . TRP A 1 283 ? -34.375 27.984 -20.875 1 26.75 283 TRP A N 1
ATOM 2209 C CA . TRP A 1 283 ? -33.562 27.922 -19.656 1 26.75 283 TRP A CA 1
ATOM 2210 C C . TRP A 1 283 ? -32.188 27.359 -19.969 1 26.75 283 TRP A C 1
ATOM 2212 O O . TRP A 1 283 ? -32.062 26.203 -20.359 1 26.75 283 TRP A O 1
ATOM 2222 N N . GLY A 1 284 ? -31.312 27.984 -20.75 1 26.28 284 GLY A N 1
ATOM 2223 C CA . GLY A 1 284 ? -29.938 27.703 -21.125 1 26.28 284 GLY A CA 1
ATOM 2224 C C . GLY A 1 284 ? -29.062 27.281 -19.953 1 26.28 284 GLY A C 1
ATOM 2225 O O . GLY A 1 284 ? -29.016 27.984 -18.938 1 26.28 284 GLY A O 1
ATOM 2226 N N . PHE A 1 285 ? -29.156 26.016 -19.516 1 28.61 285 PHE A N 1
ATOM 2227 C CA . PHE A 1 285 ? -28.312 25.531 -18.438 1 28.61 285 PHE A CA 1
ATOM 2228 C C . PHE A 1 285 ? -26.828 25.734 -18.781 1 28.61 285 PHE A C 1
ATOM 2230 O O . PHE A 1 285 ? -26.375 25.328 -19.859 1 28.61 285 PHE A O 1
ATOM 2237 N N . LYS A 1 286 ? -26.25 26.781 -18.609 1 26.48 286 LYS A N 1
ATOM 2238 C CA . LYS A 1 286 ? -24.797 26.906 -18.75 1 26.48 286 LYS A CA 1
ATOM 2239 C C . LYS A 1 286 ? -24.078 25.906 -17.828 1 26.48 286 LYS A C 1
ATOM 2241 O O . LYS A 1 286 ? -24.375 25.828 -16.641 1 26.48 286 LYS A O 1
ATOM 2246 N N . ARG A 1 287 ? -23.734 24.75 -18.25 1 29.84 287 ARG A N 1
ATOM 2247 C CA . ARG A 1 287 ? -22.781 23.828 -17.641 1 29.84 287 ARG A CA 1
ATOM 2248 C C . ARG A 1 287 ? -21.734 24.594 -16.844 1 29.84 287 ARG A C 1
ATOM 2250 O O . ARG A 1 287 ? -21 25.422 -17.406 1 29.84 287 ARG A O 1
ATOM 2257 N N . VAL A 1 288 ? -22 25.016 -15.695 1 28.86 288 VAL A N 1
ATOM 2258 C CA . VAL A 1 288 ? -20.891 25.641 -14.984 1 28.86 288 VAL A CA 1
ATOM 2259 C C . VAL A 1 288 ? -19.781 24.625 -14.75 1 28.86 288 VAL A C 1
ATOM 2261 O O . VAL A 1 288 ? -20.016 23.594 -14.117 1 28.86 288 VAL A O 1
ATOM 2264 N N . GLY A 1 289 ? -18.875 24.203 -15.5 1 32.97 289 GLY A N 1
ATOM 2265 C CA . GLY A 1 289 ? -17.656 23.406 -15.492 1 32.97 289 GLY A CA 1
ATOM 2266 C C . GLY A 1 289 ? -16.891 23.5 -14.188 1 32.97 289 GLY A C 1
ATOM 2267 O O . GLY A 1 289 ? -17.156 24.391 -13.375 1 32.97 289 GLY A O 1
ATOM 2268 N N . ARG A 1 290 ? -16.25 22.297 -13.578 1 41.09 290 ARG A N 1
ATOM 2269 C CA . ARG A 1 290 ? -15.18 22.359 -12.578 1 41.09 290 ARG A CA 1
ATOM 2270 C C . ARG A 1 290 ? -14.422 23.688 -12.68 1 41.09 290 ARG A C 1
ATOM 2272 O O . ARG A 1 290 ? -14.25 24.219 -13.773 1 41.09 290 ARG A O 1
ATOM 2279 N N . ASP A 1 291 ? -14.578 24.391 -11.5 1 41.91 291 ASP A N 1
ATOM 2280 C CA . ASP A 1 291 ? -13.688 25.531 -11.578 1 41.91 291 ASP A CA 1
ATOM 2281 C C . ASP A 1 291 ? -12.305 25.125 -12.102 1 41.91 291 ASP A C 1
ATOM 2283 O O . ASP A 1 291 ? -11.555 24.438 -11.414 1 41.91 291 ASP A O 1
ATOM 2287 N N . PRO A 1 292 ? -12.258 25.031 -13.367 1 49.03 292 PRO A N 1
ATOM 2288 C CA . PRO A 1 292 ? -10.961 24.641 -13.945 1 49.03 292 PRO A CA 1
ATOM 2289 C C . PRO A 1 292 ? -9.781 25.141 -13.117 1 49.03 292 PRO A C 1
ATOM 2291 O O . PRO A 1 292 ? -8.695 24.562 -13.18 1 49.03 292 PRO A O 1
ATOM 2294 N N . ASP A 1 293 ? -10.18 26.047 -12.102 1 55 293 ASP A N 1
ATOM 2295 C CA . ASP A 1 293 ? -9.062 26.703 -11.43 1 55 293 ASP A CA 1
ATOM 2296 C C . ASP A 1 293 ? -8.602 25.891 -10.219 1 55 293 ASP A C 1
ATOM 2298 O O . ASP A 1 293 ? -7.453 26.016 -9.789 1 55 293 ASP A O 1
ATOM 2302 N N . LEU A 1 294 ? -9.445 24.984 -9.773 1 62.81 294 LEU A N 1
ATOM 2303 C CA . LEU A 1 294 ? -9.023 24.312 -8.547 1 62.81 294 LEU A CA 1
ATOM 2304 C C . LEU A 1 294 ? -8.18 23.078 -8.859 1 62.81 294 LEU A C 1
ATOM 2306 O O . LEU A 1 294 ? -7.359 22.656 -8.039 1 62.81 294 LEU A O 1
ATOM 2310 N N . GLY A 1 295 ? -8.266 22.5 -9.867 1 62.91 295 GLY A N 1
ATOM 2311 C CA . GLY A 1 295 ? -7.543 21.281 -10.195 1 62.91 295 GLY A CA 1
ATOM 2312 C C . GLY A 1 295 ? -8.258 20.031 -9.734 1 62.91 295 GLY A C 1
ATOM 2313 O O . GLY A 1 295 ? -9.406 20.078 -9.305 1 62.91 295 GLY A O 1
ATOM 2314 N N . ARG A 1 296 ? -7.711 19 -9.906 1 66.5 296 ARG A N 1
ATOM 2315 C CA . ARG A 1 296 ? -8.297 17.703 -9.602 1 66.5 296 ARG A CA 1
ATOM 2316 C C . ARG A 1 296 ? -8.172 17.391 -8.109 1 66.5 296 ARG A C 1
ATOM 2318 O O . ARG A 1 296 ? -7.145 17.672 -7.496 1 66.5 296 ARG A O 1
ATOM 2325 N N . PHE A 1 297 ? -9.242 16.828 -7.566 1 70.69 297 PHE A N 1
ATOM 2326 C CA . PHE A 1 297 ? -9.211 16.359 -6.188 1 70.69 297 PHE A CA 1
ATOM 2327 C C . PHE A 1 297 ? -8.055 15.391 -5.969 1 70.69 297 PHE A C 1
ATOM 2329 O O . PHE A 1 297 ? -7.871 14.445 -6.742 1 70.69 297 PHE A O 1
ATOM 2336 N N . PRO A 1 298 ? -7.168 15.695 -4.984 1 69.75 298 PRO A N 1
ATOM 2337 C CA . PRO A 1 298 ? -6.023 14.805 -4.77 1 69.75 298 PRO A CA 1
ATOM 2338 C C . PRO A 1 298 ? -6.434 13.406 -4.328 1 69.75 298 PRO A C 1
ATOM 2340 O O . PRO A 1 298 ? -7.383 13.25 -3.549 1 69.75 298 PRO A O 1
ATOM 2343 N N . ALA A 1 299 ? -5.809 12.461 -4.883 1 69.06 299 ALA A N 1
ATOM 2344 C CA . ALA A 1 299 ? -6.043 11.047 -4.582 1 69.06 299 ALA A CA 1
ATOM 2345 C C . ALA A 1 299 ? -4.91 10.477 -3.736 1 69.06 299 ALA A C 1
ATOM 2347 O O . ALA A 1 299 ? -3.893 11.133 -3.52 1 69.06 299 ALA A O 1
ATOM 2348 N N . ASN A 1 300 ? -5.133 9.281 -3.164 1 77.31 300 ASN A N 1
ATOM 2349 C CA . ASN A 1 300 ? -4.125 8.602 -2.354 1 77.31 300 ASN A CA 1
ATOM 2350 C C . ASN A 1 300 ? -3.102 7.879 -3.223 1 77.31 300 ASN A C 1
ATOM 2352 O O . ASN A 1 300 ? -2.652 6.785 -2.877 1 77.31 300 ASN A O 1
ATOM 2356 N N . VAL A 1 301 ? -2.84 8.438 -4.383 1 71.31 301 VAL A N 1
ATOM 2357 C CA . VAL A 1 301 ? -1.791 7.984 -5.289 1 71.31 301 VAL A CA 1
ATOM 2358 C C . VAL A 1 301 ? -0.963 9.18 -5.762 1 71.31 301 VAL A C 1
ATOM 2360 O O . VAL A 1 301 ? -1.515 10.211 -6.145 1 71.31 301 VAL A O 1
ATOM 2363 N N . ILE A 1 302 ? 0.308 9.078 -5.633 1 66.69 302 ILE A N 1
ATOM 2364 C CA . ILE A 1 302 ? 1.285 10.055 -6.105 1 66.69 302 ILE A CA 1
ATOM 2365 C C . ILE A 1 302 ? 2.369 9.352 -6.914 1 66.69 302 ILE A C 1
ATOM 2367 O O . ILE A 1 302 ? 2.713 8.195 -6.637 1 66.69 302 ILE A O 1
ATOM 2371 N N . GLY A 1 303 ? 2.873 9.977 -7.941 1 63.53 303 GLY A N 1
ATOM 2372 C CA . GLY A 1 303 ? 3.975 9.281 -8.586 1 63.53 303 GLY A CA 1
ATOM 2373 C C . GLY A 1 303 ? 4.422 9.945 -9.875 1 63.53 303 GLY A C 1
ATOM 2374 O O . GLY A 1 303 ? 4.066 11.094 -10.148 1 63.53 303 GLY A O 1
ATOM 2375 N N . GLU A 1 304 ? 5.527 9.344 -10.406 1 56.41 304 GLU A N 1
ATOM 2376 C CA . GLU A 1 304 ? 6.047 9.727 -11.719 1 56.41 304 GLU A CA 1
ATOM 2377 C C . GLU A 1 304 ? 5.086 9.328 -12.836 1 56.41 304 GLU A C 1
ATOM 2379 O O . GLU A 1 304 ? 4.992 8.148 -13.188 1 56.41 304 GLU A O 1
ATOM 2384 N N . PHE A 1 305 ? 4.234 10.305 -13.07 1 59.66 305 PHE A N 1
ATOM 2385 C CA . PHE A 1 305 ? 3.219 10.031 -14.078 1 59.66 305 PHE A CA 1
ATOM 2386 C C . PHE A 1 305 ? 3.498 10.812 -15.359 1 59.66 305 PHE A C 1
ATOM 2388 O O . PHE A 1 305 ? 3.998 11.938 -15.305 1 59.66 305 PHE A O 1
ATOM 2395 N N . ASN A 1 306 ? 3.764 10.117 -16.391 1 52.16 306 ASN A N 1
ATOM 2396 C CA . ASN A 1 306 ? 3.928 10.836 -17.656 1 52.16 306 ASN A CA 1
ATOM 2397 C C . ASN A 1 306 ? 2.73 11.734 -17.953 1 52.16 306 ASN A C 1
ATOM 2399 O O . ASN A 1 306 ? 1.757 11.75 -17.188 1 52.16 306 ASN A O 1
ATOM 2403 N N . ASP A 1 307 ? 2.855 12.633 -18.766 1 47.84 307 ASP A N 1
ATOM 2404 C CA . ASP A 1 307 ? 1.856 13.617 -19.172 1 47.84 307 ASP A CA 1
ATOM 2405 C C . ASP A 1 307 ? 0.45 13.031 -19.125 1 47.84 307 ASP A C 1
ATOM 2407 O O . ASP A 1 307 ? -0.512 13.719 -18.797 1 47.84 307 ASP A O 1
ATOM 2411 N N . ASP A 1 308 ? 0.424 11.773 -19.375 1 43.84 308 ASP A N 1
ATOM 2412 C CA . ASP A 1 308 ? -0.881 11.156 -19.594 1 43.84 308 ASP A CA 1
ATOM 2413 C C . ASP A 1 308 ? -1.556 10.789 -18.281 1 43.84 308 ASP A C 1
ATOM 2415 O O . ASP A 1 308 ? -2.771 10.586 -18.234 1 43.84 308 ASP A O 1
ATOM 2419 N N . LEU A 1 309 ? -0.803 10.602 -17.25 1 50.31 309 LEU A N 1
ATOM 2420 C CA . LEU A 1 309 ? -1.413 10.344 -15.945 1 50.31 309 LEU A CA 1
ATOM 2421 C C . LEU A 1 309 ? -1.452 11.617 -15.102 1 50.31 309 LEU A C 1
ATOM 2423 O O . LEU A 1 309 ? -1.288 11.562 -13.883 1 50.31 309 LEU A O 1
ATOM 2427 N N . GLN A 1 310 ? -1.678 12.633 -15.641 1 53.31 310 GLN A N 1
ATOM 2428 C CA . GLN A 1 310 ? -1.633 13.945 -15 1 53.31 310 GLN A CA 1
ATOM 2429 C C . GLN A 1 310 ? -2.738 14.086 -13.961 1 53.31 310 GLN A C 1
ATOM 2431 O O . GLN A 1 310 ? -2.906 15.156 -13.367 1 53.31 310 GLN A O 1
ATOM 2436 N N . ARG A 1 311 ? -3.463 12.977 -13.773 1 56 311 ARG A N 1
ATOM 2437 C CA . ARG A 1 311 ? -4.547 13.078 -12.797 1 56 311 ARG A CA 1
ATOM 2438 C C . ARG A 1 311 ? -4.016 12.977 -11.375 1 56 311 ARG A C 1
ATOM 2440 O O . ARG A 1 311 ? -4.734 13.258 -10.414 1 56 311 ARG A O 1
ATOM 2447 N N . TYR A 1 312 ? -2.779 12.555 -11.398 1 58.66 312 TYR A N 1
ATOM 2448 C CA . TYR A 1 312 ? -2.168 12.391 -10.078 1 58.66 312 TYR A CA 1
ATOM 2449 C C . TYR A 1 312 ? -0.958 13.305 -9.93 1 58.66 312 TYR A C 1
ATOM 2451 O O . TYR A 1 312 ? -0.438 13.828 -10.914 1 58.66 312 TYR A O 1
ATOM 2459 N N . PHE A 1 313 ? -0.685 13.531 -8.633 1 55.09 313 PHE A N 1
ATOM 2460 C CA . PHE A 1 313 ? 0.448 14.406 -8.359 1 55.09 313 PHE A CA 1
ATOM 2461 C C . PHE A 1 313 ? 1.746 13.781 -8.859 1 55.09 313 PHE A C 1
ATOM 2463 O O . PHE A 1 313 ? 2.156 12.719 -8.383 1 55.09 313 PHE A O 1
ATOM 2470 N N . TYR A 1 314 ? 2.369 14.375 -9.82 1 51.5 314 TYR A N 1
ATOM 2471 C CA . TYR A 1 314 ? 3.625 13.93 -10.414 1 51.5 314 TYR A CA 1
ATOM 2472 C C . TYR A 1 314 ? 4.797 14.211 -9.477 1 51.5 314 TYR A C 1
ATOM 2474 O O . TYR A 1 314 ? 5.02 15.352 -9.07 1 51.5 314 TYR A O 1
ATOM 2482 N N . CYS A 1 315 ? 5.559 13.125 -9.117 1 57.53 315 CYS A N 1
ATOM 2483 C CA . CYS A 1 315 ? 6.754 13.289 -8.297 1 57.53 315 CYS A CA 1
ATOM 2484 C C . CYS A 1 315 ? 7.719 12.125 -8.508 1 57.53 315 CYS A C 1
ATOM 2486 O O . CYS A 1 315 ? 7.586 11.078 -7.867 1 57.53 315 CYS A O 1
ATOM 2488 N N . PRO A 1 316 ? 8.703 12.406 -9.359 1 55.22 316 PRO A N 1
ATOM 2489 C CA . PRO A 1 316 ? 9.719 11.375 -9.562 1 55.22 316 PRO A CA 1
ATOM 2490 C C . PRO A 1 316 ? 10.734 11.32 -8.422 1 55.22 316 PRO A C 1
ATOM 2492 O O . PRO A 1 316 ? 10.734 12.188 -7.547 1 55.22 316 PRO A O 1
ATOM 2495 N N . LYS A 1 317 ? 11.531 10.281 -8.391 1 60.19 317 LYS A N 1
ATOM 2496 C CA . LYS A 1 317 ? 12.664 10.227 -7.469 1 60.19 317 LYS A CA 1
ATOM 2497 C C . LYS A 1 317 ? 13.617 11.391 -7.703 1 60.19 317 LYS A C 1
ATOM 2499 O O . LYS A 1 317 ? 13.766 11.867 -8.828 1 60.19 317 LYS A O 1
ATOM 2504 N N . PRO A 1 318 ? 14.219 11.906 -6.57 1 55.31 318 PRO A N 1
ATOM 2505 C CA . PRO A 1 318 ? 15.094 13.062 -6.73 1 55.31 318 PRO A CA 1
ATOM 2506 C C . PRO A 1 318 ? 16.375 12.727 -7.5 1 55.31 318 PRO A C 1
ATOM 2508 O O . PRO A 1 318 ? 16.922 11.633 -7.352 1 55.31 318 PRO A O 1
ATOM 2511 N N . GLY A 1 319 ? 16.703 13.633 -8.336 1 58.53 319 GLY A N 1
ATOM 2512 C CA . GLY A 1 319 ? 17.984 13.5 -9 1 58.53 319 GLY A CA 1
ATOM 2513 C C . GLY A 1 319 ? 19.156 13.789 -8.086 1 58.53 319 GLY A C 1
ATOM 2514 O O . GLY A 1 319 ? 18.984 14.219 -6.949 1 58.53 319 GLY A O 1
ATOM 2515 N N . ARG A 1 320 ? 20.359 13.594 -8.578 1 61.69 320 ARG A N 1
ATOM 2516 C CA . ARG A 1 320 ? 21.594 13.773 -7.809 1 61.69 320 ARG A CA 1
ATOM 2517 C C . ARG A 1 320 ? 21.734 15.219 -7.352 1 61.69 320 ARG A C 1
ATOM 2519 O O . ARG A 1 320 ? 22.172 15.477 -6.227 1 61.69 320 ARG A O 1
ATOM 2526 N N . THR A 1 321 ? 21.375 16.172 -8.148 1 63.81 321 THR A N 1
ATOM 2527 C CA . THR A 1 321 ? 21.5 17.594 -7.82 1 63.81 321 THR A CA 1
ATOM 2528 C C . THR A 1 321 ? 20.641 17.953 -6.613 1 63.81 321 THR A C 1
ATOM 2530 O O . THR A 1 321 ? 21.078 18.688 -5.723 1 63.81 321 THR A O 1
ATOM 2533 N N . GLU A 1 322 ? 19.531 17.453 -6.602 1 66.38 322 GLU A N 1
ATOM 2534 C CA . GLU A 1 322 ? 18.625 17.719 -5.484 1 66.38 322 GLU A CA 1
ATOM 2535 C C . GLU A 1 322 ? 19.109 17.016 -4.215 1 66.38 322 GLU A C 1
ATOM 2537 O O . GLU A 1 322 ? 19.062 17.594 -3.127 1 66.38 322 GLU A O 1
ATOM 2542 N N . LYS A 1 323 ? 19.578 15.859 -4.441 1 62.31 323 LYS A N 1
ATOM 2543 C CA . LYS A 1 323 ? 20.031 15.07 -3.299 1 62.31 323 LYS A CA 1
ATOM 2544 C C . LYS A 1 323 ? 21.25 15.711 -2.637 1 62.31 323 LYS A C 1
ATOM 2546 O O . LYS A 1 323 ? 21.375 15.695 -1.411 1 62.31 323 LYS A O 1
ATOM 2551 N N . ASP A 1 324 ? 22.047 16.25 -3.449 1 62.78 324 ASP A N 1
ATOM 2552 C CA . ASP A 1 324 ? 23.344 16.734 -2.961 1 62.78 324 ASP A CA 1
ATOM 2553 C C . ASP A 1 324 ? 23.297 18.234 -2.686 1 62.78 324 ASP A C 1
ATOM 2555 O O . ASP A 1 324 ? 24.297 18.828 -2.258 1 62.78 324 ASP A O 1
ATOM 2559 N N . PHE A 1 325 ? 22.203 18.766 -2.869 1 60.81 325 PHE A N 1
ATOM 2560 C CA . PHE A 1 325 ? 22.109 20.203 -2.689 1 60.81 325 PHE A CA 1
ATOM 2561 C C . PHE A 1 325 ? 22.453 20.594 -1.257 1 60.81 325 PHE A C 1
ATOM 2563 O O . PHE A 1 325 ? 21.922 20.016 -0.308 1 60.81 325 PHE A O 1
ATOM 2570 N N . GLY A 1 326 ? 23.359 21.453 -1.177 1 57.19 326 GLY A N 1
ATOM 2571 C CA . GLY A 1 326 ? 23.734 22 0.118 1 57.19 326 GLY A CA 1
ATOM 2572 C C . GLY A 1 326 ? 24.812 21.188 0.812 1 57.19 326 GLY A C 1
ATOM 2573 O O . GLY A 1 326 ? 25.25 21.547 1.906 1 57.19 326 GLY A O 1
ATOM 2574 N N . VAL A 1 327 ? 25.094 20.078 0.209 1 61.75 327 VAL A N 1
ATOM 2575 C CA . VAL A 1 327 ? 26.156 19.281 0.805 1 61.75 327 VAL A CA 1
ATOM 2576 C C . VAL A 1 327 ? 27.516 19.672 0.212 1 61.75 327 VAL A C 1
ATOM 2578 O O . VAL A 1 327 ? 27.719 19.578 -0.999 1 61.75 327 VAL A O 1
ATOM 2581 N N . SER A 1 328 ? 28.141 20.703 0.654 1 58.06 328 SER A N 1
ATOM 2582 C CA . SER A 1 328 ? 29.438 21.109 0.129 1 58.06 328 SER A CA 1
ATOM 2583 C C . SER A 1 328 ? 30.578 20.625 1.02 1 58.06 328 SER A C 1
ATOM 2585 O O . SER A 1 328 ? 30.391 20.453 2.227 1 58.06 328 SER A O 1
ATOM 2587 N N . ASP A 1 329 ? 31.594 19.984 0.337 1 54.44 329 ASP A N 1
ATOM 2588 C CA . ASP A 1 329 ? 32.844 19.688 1.045 1 54.44 329 ASP A CA 1
ATOM 2589 C C . ASP A 1 329 ? 33.594 20.969 1.375 1 54.44 329 ASP A C 1
ATOM 2591 O O . ASP A 1 329 ? 33.375 22.016 0.752 1 54.44 329 ASP A O 1
ATOM 2595 N N . PRO A 1 330 ? 34.281 20.984 2.568 1 51.56 330 PRO A N 1
ATOM 2596 C CA . PRO A 1 330 ? 35.094 22.141 2.918 1 51.56 330 PRO A CA 1
ATOM 2597 C C . PRO A 1 330 ? 35.812 22.75 1.712 1 51.56 330 PRO A C 1
ATOM 2599 O O . PRO A 1 330 ? 36.156 23.922 1.726 1 51.56 330 PRO A O 1
ATOM 2602 N N . SER A 1 331 ? 36.156 21.984 0.778 1 50.91 331 SER A N 1
ATOM 2603 C CA . SER A 1 331 ? 36.938 22.484 -0.34 1 50.91 331 SER A CA 1
ATOM 2604 C C . SER A 1 331 ? 36.062 23.141 -1.396 1 50.91 331 SER A C 1
ATOM 2606 O O . SER A 1 331 ? 36.562 23.656 -2.393 1 50.91 331 SER A O 1
ATOM 2608 N N . GLY A 1 332 ? 34.781 23.297 -1.226 1 52.56 332 GLY A N 1
ATOM 2609 C CA . GLY A 1 332 ? 33.844 23.953 -2.119 1 52.56 332 GLY A CA 1
ATOM 2610 C C . GLY A 1 332 ? 33.188 23.016 -3.121 1 52.56 332 GLY A C 1
ATOM 2611 O O . GLY A 1 332 ? 32.344 23.422 -3.924 1 52.56 332 GLY A O 1
ATOM 2612 N N . LYS A 1 333 ? 33.75 21.797 -3.23 1 50.28 333 LYS A N 1
ATOM 2613 C CA . LYS A 1 333 ? 33.281 20.859 -4.242 1 50.28 333 LYS A CA 1
ATOM 2614 C C . LYS A 1 333 ? 32.031 20.125 -3.768 1 50.28 333 LYS A C 1
ATOM 2616 O O . LYS A 1 333 ? 31.797 19.969 -2.562 1 50.28 333 LYS A O 1
ATOM 2621 N N . SER A 1 334 ? 31.047 19.922 -4.598 1 52.34 334 SER A N 1
ATOM 2622 C CA . SER A 1 334 ? 29.797 19.203 -4.387 1 52.34 334 SER A CA 1
ATOM 2623 C C . SER A 1 334 ? 30.031 17.844 -3.756 1 52.34 334 SER A C 1
ATOM 2625 O O . SER A 1 334 ? 30.922 17.094 -4.195 1 52.34 334 SER A O 1
ATOM 2627 N N . ALA A 1 335 ? 29.688 17.75 -2.406 1 59.66 335 ALA A N 1
ATOM 2628 C CA . ALA A 1 335 ? 29.781 16.453 -1.751 1 59.66 335 ALA A CA 1
ATOM 2629 C C . ALA A 1 335 ? 28.484 15.656 -1.898 1 59.66 335 ALA A C 1
ATOM 2631 O O . ALA A 1 335 ? 27.422 16.234 -2.094 1 59.66 335 ALA A O 1
ATOM 2632 N N . LYS A 1 336 ? 28.672 14.352 -1.989 1 61.19 336 LYS A N 1
ATOM 2633 C CA . LYS A 1 336 ? 27.562 13.422 -2.107 1 61.19 336 LYS A CA 1
ATOM 2634 C C . LYS A 1 336 ? 26.828 13.273 -0.777 1 61.19 336 LYS A C 1
ATOM 2636 O O . LYS A 1 336 ? 27.453 13.195 0.279 1 61.19 336 LYS A O 1
ATOM 2641 N N . ASN A 1 337 ? 25.562 13.555 -0.796 1 64.38 337 ASN A N 1
ATOM 2642 C CA . ASN A 1 337 ? 24.734 13.203 0.358 1 64.38 337 ASN A CA 1
ATOM 2643 C C . ASN A 1 337 ? 24.906 11.742 0.751 1 64.38 337 ASN A C 1
ATOM 2645 O O . ASN A 1 337 ? 24.672 10.844 -0.06 1 64.38 337 ASN A O 1
ATOM 2649 N N . PRO A 1 338 ? 25.406 11.5 1.841 1 61.97 338 PRO A N 1
ATOM 2650 C CA . PRO A 1 338 ? 25.656 10.109 2.242 1 61.97 338 PRO A CA 1
ATOM 2651 C C . PRO A 1 338 ? 24.359 9.336 2.486 1 61.97 338 PRO A C 1
ATOM 2653 O O . PRO A 1 338 ? 24.391 8.102 2.559 1 61.97 338 PRO A O 1
ATOM 2656 N N . HIS A 1 339 ? 23.375 10.133 2.584 1 61.28 339 HIS A N 1
ATOM 2657 C CA . HIS A 1 339 ? 22.125 9.422 2.832 1 61.28 339 HIS A CA 1
ATOM 2658 C C . HIS A 1 339 ? 21.594 8.797 1.555 1 61.28 339 HIS A C 1
ATOM 2660 O O . HIS A 1 339 ? 21.359 9.492 0.564 1 61.28 339 HIS A O 1
ATOM 2666 N N . CYS A 1 340 ? 21.391 7.488 1.508 1 54.84 340 CYS A N 1
ATOM 2667 C CA . CYS A 1 340 ? 21.125 6.688 0.318 1 54.84 340 CYS A CA 1
ATOM 2668 C C . CYS A 1 340 ? 19.703 6.902 -0.176 1 54.84 340 CYS A C 1
ATOM 2670 O O . CYS A 1 340 ? 19.422 6.762 -1.369 1 54.84 340 CYS A O 1
ATOM 2672 N N . THR A 1 341 ? 18.812 7.258 0.653 1 65.69 341 THR A N 1
ATOM 2673 C CA . THR A 1 341 ? 17.422 7.262 0.226 1 65.69 341 THR A CA 1
ATOM 2674 C C . THR A 1 341 ? 16.781 8.617 0.486 1 65.69 341 THR A C 1
ATOM 2676 O O . THR A 1 341 ? 15.898 8.742 1.338 1 65.69 341 THR A O 1
ATOM 2679 N N . VAL A 1 342 ? 17.219 9.602 -0.299 1 73.19 342 VAL A N 1
ATOM 2680 C CA . VAL A 1 342 ? 16.672 10.953 -0.12 1 73.19 342 VAL A CA 1
ATOM 2681 C C . VAL A 1 342 ? 15.367 11.094 -0.896 1 73.19 342 VAL A C 1
ATOM 2683 O O . VAL A 1 342 ? 15.305 10.75 -2.078 1 73.19 342 VAL A O 1
ATOM 2686 N N . LYS A 1 343 ? 14.336 11.484 -0.147 1 83.19 343 LYS A N 1
ATOM 2687 C CA . LYS A 1 343 ? 13.047 11.734 -0.787 1 83.19 343 LYS A CA 1
ATOM 2688 C C . LYS A 1 343 ? 13.055 13.055 -1.55 1 83.19 343 LYS A C 1
ATOM 2690 O O . LYS A 1 343 ? 13.742 14 -1.154 1 83.19 343 LYS A O 1
ATOM 2695 N N . PRO A 1 344 ? 12.289 13.188 -2.672 1 82 344 PRO A N 1
ATOM 2696 C CA . PRO A 1 344 ? 12.203 14.469 -3.381 1 82 344 PRO A CA 1
ATOM 2697 C C . PRO A 1 344 ? 11.594 15.578 -2.523 1 82 344 PRO A C 1
ATOM 2699 O O . PRO A 1 344 ? 10.648 15.336 -1.77 1 82 344 PRO A O 1
ATOM 2702 N N . VAL A 1 345 ? 12.117 16.734 -2.631 1 83 345 VAL A N 1
ATOM 2703 C CA . VAL A 1 345 ? 11.633 17.891 -1.874 1 83 345 VAL A CA 1
ATOM 2704 C C . VAL A 1 345 ? 10.172 18.156 -2.232 1 83 345 VAL A C 1
ATOM 2706 O O . VAL A 1 345 ? 9.344 18.406 -1.351 1 83 345 VAL A O 1
ATOM 2709 N N . ARG A 1 346 ? 9.836 18.031 -3.488 1 82.44 346 ARG A N 1
ATOM 2710 C CA . ARG A 1 346 ? 8.477 18.297 -3.955 1 82.44 346 ARG A CA 1
ATOM 2711 C C . ARG A 1 346 ? 7.477 17.344 -3.307 1 82.44 346 ARG A C 1
ATOM 2713 O O . ARG A 1 346 ? 6.348 17.734 -3.002 1 82.44 346 ARG A O 1
ATOM 2720 N N . LEU A 1 347 ? 7.867 16.125 -3.15 1 87.38 347 LEU A N 1
ATOM 2721 C CA . LEU A 1 347 ? 7.012 15.141 -2.486 1 87.38 347 LEU A CA 1
ATOM 2722 C C . LEU A 1 347 ? 6.75 15.539 -1.038 1 87.38 347 LEU A C 1
ATOM 2724 O O . LEU A 1 347 ? 5.602 15.555 -0.589 1 87.38 347 LEU A O 1
ATOM 2728 N N . MET A 1 348 ? 7.809 15.891 -0.409 1 90.69 348 MET A N 1
ATOM 2729 C CA . MET A 1 348 ? 7.672 16.25 1 1 90.69 348 MET A CA 1
ATOM 2730 C C . MET A 1 348 ? 6.879 17.547 1.16 1 90.69 348 MET A C 1
ATOM 2732 O O . MET A 1 348 ? 6.129 17.703 2.127 1 90.69 348 MET A O 1
ATOM 2736 N N . GLU A 1 349 ? 7.047 18.5 0.189 1 89.5 349 GLU A N 1
ATOM 2737 C CA . GLU A 1 349 ? 6.246 19.719 0.19 1 89.5 349 GLU A CA 1
ATOM 2738 C C . GLU A 1 349 ? 4.754 19.391 0.106 1 89.5 349 GLU A C 1
ATOM 2740 O O . GLU A 1 349 ? 3.949 19.969 0.846 1 89.5 349 GLU A O 1
ATOM 2745 N N . TYR A 1 350 ? 4.465 18.516 -0.762 1 90 350 TYR A N 1
ATOM 2746 C CA . TYR A 1 350 ? 3.076 18.094 -0.92 1 90 350 TYR A CA 1
ATOM 2747 C C . TYR A 1 350 ? 2.529 17.516 0.378 1 90 350 TYR A C 1
ATOM 2749 O O . TYR A 1 350 ? 1.423 17.859 0.801 1 90 350 TYR A O 1
ATOM 2757 N N . LEU A 1 351 ? 3.273 16.672 1.014 1 94.69 351 LEU A N 1
ATOM 2758 C CA . LEU A 1 351 ? 2.814 15.953 2.199 1 94.69 351 LEU A CA 1
ATOM 2759 C C . LEU A 1 351 ? 2.658 16.906 3.381 1 94.69 351 LEU A C 1
ATOM 2761 O O . LEU A 1 351 ? 1.665 16.844 4.109 1 94.69 351 LEU A O 1
ATOM 2765 N N . VAL A 1 352 ? 3.623 17.781 3.617 1 97.19 352 VAL A N 1
ATOM 2766 C CA . VAL A 1 352 ? 3.486 18.719 4.734 1 97.19 352 VAL A CA 1
ATOM 2767 C C . VAL A 1 352 ? 2.328 19.672 4.469 1 97.19 352 VAL A C 1
ATOM 2769 O O . VAL A 1 352 ? 1.595 20.047 5.391 1 97.19 352 VAL A O 1
ATOM 2772 N N . ARG A 1 353 ? 2.135 20.125 3.229 1 95.06 353 ARG A N 1
ATOM 2773 C CA . ARG A 1 353 ? 1.018 20.984 2.857 1 95.06 353 ARG A CA 1
ATOM 2774 C C . ARG A 1 353 ? -0.317 20.297 3.125 1 95.06 353 ARG A C 1
ATOM 2776 O O . ARG A 1 353 ? -1.272 20.938 3.572 1 95.06 353 ARG A O 1
ATOM 2783 N N . LEU A 1 354 ? -0.333 19.078 2.893 1 95.88 354 LEU A N 1
ATOM 2784 C CA . LEU A 1 354 ? -1.552 18.297 3.018 1 95.88 354 LEU A CA 1
ATOM 2785 C C . LEU A 1 354 ? -2.025 18.25 4.469 1 95.88 354 LEU A C 1
ATOM 2787 O O . LEU A 1 354 ? -3.229 18.297 4.734 1 95.88 354 LEU A O 1
ATOM 2791 N N . VAL A 1 355 ? -1.063 18.25 5.453 1 98.12 355 VAL A N 1
ATOM 2792 C CA . VAL A 1 355 ? -1.507 17.859 6.789 1 98.12 355 VAL A CA 1
ATOM 2793 C C . VAL A 1 355 ? -1.162 18.953 7.789 1 98.12 355 VAL A C 1
ATOM 2795 O O . VAL A 1 355 ? -1.385 18.812 8.992 1 98.12 355 VAL A O 1
ATOM 2798 N N . THR A 1 356 ? -0.552 20.031 7.359 1 98.12 356 THR A N 1
ATOM 2799 C CA . THR A 1 356 ? -0.115 21.078 8.281 1 98.12 356 THR A CA 1
ATOM 2800 C C . THR A 1 356 ? -0.589 22.453 7.816 1 98.12 356 THR A C 1
ATOM 2802 O O . THR A 1 356 ? -0.461 22.781 6.641 1 98.12 356 THR A O 1
ATOM 2805 N N . LYS A 1 357 ? -1.165 23.234 8.664 1 96.31 357 LYS A N 1
ATOM 2806 C CA . LYS A 1 357 ? -1.538 24.609 8.352 1 96.31 357 LYS A CA 1
ATOM 2807 C C . LYS A 1 357 ? -0.304 25.484 8.211 1 96.31 357 LYS A C 1
ATOM 2809 O O . LYS A 1 357 ? 0.76 25.172 8.742 1 96.31 357 LYS A O 1
ATOM 2814 N N . LYS A 1 358 ? -0.488 26.656 7.531 1 94.62 358 LYS A N 1
ATOM 2815 C CA . LYS A 1 358 ? 0.582 27.641 7.492 1 94.62 358 LYS A CA 1
ATOM 2816 C C . LYS A 1 358 ? 1.014 28.047 8.898 1 94.62 358 LYS A C 1
ATOM 2818 O O . LYS A 1 358 ? 0.185 28.125 9.812 1 94.62 358 LYS A O 1
ATOM 2823 N N . ASP A 1 359 ? 2.311 28.172 9.062 1 95.5 359 ASP A N 1
ATOM 2824 C CA . ASP A 1 359 ? 2.939 28.562 10.32 1 95.5 359 ASP A CA 1
ATOM 2825 C C . ASP A 1 359 ? 2.854 27.438 11.359 1 95.5 359 ASP A C 1
ATOM 2827 O O . ASP A 1 359 ? 3.277 27.609 12.5 1 95.5 359 ASP A O 1
ATOM 2831 N N . GLY A 1 360 ? 2.238 26.312 11.008 1 97.62 360 GLY A N 1
ATOM 2832 C CA . GLY A 1 360 ? 2.197 25.172 11.898 1 97.62 360 GLY A CA 1
ATOM 2833 C C . GLY A 1 360 ? 3.566 24.578 12.172 1 97.62 360 GLY A C 1
ATOM 2834 O O . GLY A 1 360 ? 4.547 24.938 11.516 1 97.62 360 GLY A O 1
ATOM 2835 N N . LEU A 1 361 ? 3.625 23.719 13.133 1 98.5 361 LEU A N 1
ATOM 2836 C CA . LEU A 1 361 ? 4.871 23.094 13.562 1 98.5 361 LEU A CA 1
ATOM 2837 C C . LEU A 1 361 ? 4.902 21.625 13.156 1 98.5 361 LEU A C 1
ATOM 2839 O O . LEU A 1 361 ? 4.105 20.828 13.648 1 98.5 361 LEU A O 1
ATOM 2843 N N . VAL A 1 362 ? 5.875 21.266 12.312 1 98.69 362 VAL A N 1
ATOM 2844 C CA . VAL A 1 362 ? 6.043 19.906 11.797 1 98.69 362 VAL A CA 1
ATOM 2845 C C . VAL A 1 362 ? 7.148 19.188 12.57 1 98.69 362 VAL A C 1
ATOM 2847 O O . VAL A 1 362 ? 8.203 19.766 12.828 1 98.69 362 VAL A O 1
ATOM 2850 N N . LEU A 1 363 ? 6.879 17.969 12.906 1 98.81 363 LEU A N 1
ATOM 2851 C CA . LEU A 1 363 ? 7.879 17.109 13.539 1 98.81 363 LEU A CA 1
ATOM 2852 C C . LEU A 1 363 ? 8.328 16 12.602 1 98.81 363 LEU A C 1
ATOM 2854 O O . LEU A 1 363 ? 7.5 15.383 11.93 1 98.81 363 LEU A O 1
ATOM 2858 N N . ASP A 1 364 ? 9.617 15.789 12.539 1 98.5 364 ASP A N 1
ATOM 2859 C CA . ASP A 1 364 ? 10.211 14.602 11.938 1 98.5 364 ASP A CA 1
ATOM 2860 C C . ASP A 1 364 ? 11.156 13.906 12.914 1 98.5 364 ASP A C 1
ATOM 2862 O O . ASP A 1 364 ? 12.32 14.297 13.047 1 98.5 364 ASP A O 1
ATOM 2866 N N . PRO A 1 365 ? 10.688 12.828 13.516 1 98.12 365 PRO A N 1
ATOM 2867 C CA . PRO A 1 365 ? 11.531 12.148 14.508 1 98.12 365 PRO A CA 1
ATOM 2868 C C . PRO A 1 365 ? 12.633 11.312 13.875 1 98.12 365 PRO A C 1
ATOM 2870 O O . PRO A 1 365 ? 13.453 10.719 14.578 1 98.12 365 PRO A O 1
ATOM 2873 N N . PHE A 1 366 ? 12.648 11.18 12.594 1 95.81 366 PHE A N 1
ATOM 2874 C CA . PHE A 1 366 ? 13.656 10.469 11.805 1 95.81 366 PHE A CA 1
ATOM 2875 C C . PHE A 1 366 ? 14.156 11.344 10.656 1 95.81 366 PHE A C 1
ATOM 2877 O O . PHE A 1 366 ? 14.016 10.977 9.484 1 95.81 366 PHE A O 1
ATOM 2884 N N . CYS A 1 367 ? 14.828 12.328 10.961 1 94.19 367 CYS A N 1
ATOM 2885 C CA . CYS A 1 367 ? 15.039 13.5 10.117 1 94.19 367 CYS A CA 1
ATOM 2886 C C . CYS A 1 367 ? 15.961 13.164 8.945 1 94.19 367 CYS A C 1
ATOM 2888 O O . CYS A 1 367 ? 15.828 13.742 7.867 1 94.19 367 CYS A O 1
ATOM 2890 N N . GLY A 1 368 ? 16.859 12.195 9.117 1 89.5 368 GLY A N 1
ATOM 2891 C CA . GLY A 1 368 ? 17.812 11.883 8.07 1 89.5 368 GLY A CA 1
ATOM 2892 C C . GLY A 1 368 ? 18.562 13.102 7.559 1 89.5 368 GLY A C 1
ATOM 2893 O O . GLY A 1 368 ? 19.125 13.867 8.344 1 89.5 368 GLY A O 1
ATOM 2894 N N . SER A 1 369 ? 18.469 13.367 6.207 1 85.56 369 SER A N 1
ATOM 2895 C CA . SER A 1 369 ? 19.234 14.461 5.613 1 85.56 369 SER A CA 1
ATOM 2896 C C . SER A 1 369 ? 18.406 15.742 5.566 1 85.56 369 SER A C 1
ATOM 2898 O O . SER A 1 369 ? 18.812 16.734 4.945 1 85.56 369 SER A O 1
ATOM 2900 N N . GLY A 1 370 ? 17.203 15.742 6.082 1 89.81 370 GLY A N 1
ATOM 2901 C CA . GLY A 1 370 ? 16.516 16.984 6.391 1 89.81 370 GLY A CA 1
ATOM 2902 C C . GLY A 1 370 ? 15.57 17.438 5.289 1 89.81 370 GLY A C 1
ATOM 2903 O O . GLY A 1 370 ? 15.164 18.594 5.25 1 89.81 370 GLY A O 1
ATOM 2904 N N . THR A 1 371 ? 15.172 16.562 4.395 1 88.06 371 THR A N 1
ATOM 2905 C CA . THR A 1 371 ? 14.312 16.938 3.281 1 88.06 371 THR A CA 1
ATOM 2906 C C . THR A 1 371 ? 12.977 17.484 3.787 1 88.06 371 THR A C 1
ATOM 2908 O O . THR A 1 371 ? 12.438 18.438 3.223 1 88.06 371 THR A O 1
ATOM 2911 N N . THR A 1 372 ? 12.43 16.906 4.879 1 94.56 372 THR A N 1
ATOM 2912 C CA . THR A 1 372 ? 11.18 17.391 5.461 1 94.56 372 THR A CA 1
ATOM 2913 C C . THR A 1 372 ? 11.32 18.828 5.965 1 94.56 372 THR A C 1
ATOM 2915 O O . THR A 1 372 ? 10.406 19.625 5.828 1 94.56 372 THR A O 1
ATOM 2918 N N . GLY A 1 373 ? 12.43 19.109 6.531 1 94.94 373 GLY A N 1
ATOM 2919 C CA . GLY A 1 373 ? 12.688 20.469 6.988 1 94.94 373 GLY A CA 1
ATOM 2920 C C . GLY A 1 373 ? 12.703 21.484 5.863 1 94.94 373 GLY A C 1
ATOM 2921 O O . GLY A 1 373 ? 12.133 22.578 5.996 1 94.94 373 GLY A O 1
ATOM 2922 N N . ILE A 1 374 ? 13.352 21.109 4.793 1 88.44 374 ILE A N 1
ATOM 2923 C CA . ILE A 1 374 ? 13.375 21.953 3.611 1 88.44 374 ILE A CA 1
ATOM 2924 C C . ILE A 1 374 ? 11.945 22.219 3.129 1 88.44 374 ILE A C 1
ATOM 2926 O O . ILE A 1 374 ? 11.562 23.359 2.887 1 88.44 374 ILE A O 1
ATOM 2930 N N . ALA A 1 375 ? 11.18 21.172 3.07 1 91.12 375 ALA A N 1
ATOM 2931 C CA . ALA A 1 375 ? 9.797 21.25 2.6 1 91.12 375 ALA A CA 1
ATOM 2932 C C . ALA A 1 375 ? 8.953 22.141 3.512 1 91.12 375 ALA A C 1
ATOM 2934 O O . ALA A 1 375 ? 8.18 22.969 3.037 1 91.12 375 ALA A O 1
ATOM 2935 N N . ALA A 1 376 ? 9.094 21.938 4.797 1 95.06 376 ALA A N 1
ATOM 2936 C CA . ALA A 1 376 ? 8.344 22.734 5.766 1 95.06 376 ALA A CA 1
ATOM 2937 C C . ALA A 1 376 ? 8.648 24.219 5.598 1 95.06 376 ALA A C 1
ATOM 2939 O O . ALA A 1 376 ? 7.73 25.047 5.586 1 95.06 376 ALA A O 1
ATOM 2940 N N . GLN A 1 377 ? 9.867 24.547 5.418 1 91.94 377 GLN A N 1
ATOM 2941 C CA . GLN A 1 377 ? 10.258 25.953 5.234 1 91.94 377 GLN A CA 1
ATOM 2942 C C . GLN A 1 377 ? 9.672 26.516 3.945 1 91.94 377 GLN A C 1
ATOM 2944 O O . GLN A 1 377 ? 9.133 27.625 3.939 1 91.94 377 GLN A O 1
ATOM 2949 N N . ASN A 1 378 ? 9.758 25.75 2.932 1 87.56 378 ASN A N 1
ATOM 2950 C CA . ASN A 1 378 ? 9.219 26.188 1.646 1 87.56 378 ASN A CA 1
ATOM 2951 C C . ASN A 1 378 ? 7.719 26.453 1.732 1 87.56 378 ASN A C 1
ATOM 2953 O O . ASN A 1 378 ? 7.199 27.312 1.028 1 87.56 378 ASN A O 1
ATOM 2957 N N . GLU A 1 379 ? 7.074 25.703 2.598 1 91.62 379 GLU A N 1
ATOM 2958 C CA . GLU A 1 379 ? 5.621 25.781 2.695 1 91.62 379 GLU A CA 1
ATOM 2959 C C . GLU A 1 379 ? 5.199 26.75 3.801 1 91.62 379 GLU A C 1
ATOM 2961 O O . GLU A 1 379 ? 4.016 26.844 4.129 1 91.62 379 GLU A O 1
ATOM 2966 N N . GLY A 1 380 ? 6.191 27.453 4.41 1 92.94 380 GLY A N 1
ATOM 2967 C CA . GLY A 1 380 ? 5.914 28.469 5.41 1 92.94 380 GLY A CA 1
ATOM 2968 C C . GLY A 1 380 ? 5.535 27.891 6.762 1 92.94 380 GLY A C 1
ATOM 2969 O O . GLY A 1 380 ? 4.664 28.422 7.449 1 92.94 380 GLY A O 1
ATOM 2970 N N . MET A 1 381 ? 6.195 26.797 7.129 1 96.38 381 MET A N 1
ATOM 2971 C CA . MET A 1 381 ? 5.906 26.109 8.383 1 96.38 381 MET A CA 1
ATOM 2972 C C . MET A 1 381 ? 7.145 26.047 9.266 1 96.38 381 MET A C 1
ATOM 2974 O O . MET A 1 381 ? 8.266 26.203 8.781 1 96.38 381 MET A O 1
ATOM 2978 N N . GLN A 1 382 ? 6.902 25.891 10.516 1 97.06 382 GLN A N 1
ATOM 2979 C CA . GLN A 1 382 ? 7.984 25.625 11.461 1 97.06 382 GLN A CA 1
ATOM 2980 C C . GLN A 1 382 ? 8.352 24.141 11.461 1 97.06 382 GLN A C 1
ATOM 2982 O O . GLN A 1 382 ? 7.543 23.297 11.062 1 97.06 382 GLN A O 1
ATOM 2987 N N . PHE A 1 383 ? 9.672 23.938 11.969 1 97.44 383 PHE A N 1
ATOM 2988 C CA . PHE A 1 383 ? 10.117 22.547 11.836 1 97.44 383 PHE A CA 1
ATOM 2989 C C . PHE A 1 383 ? 11.039 22.156 12.984 1 97.44 383 PHE A C 1
ATOM 2991 O O . PHE A 1 383 ? 11.883 22.953 13.406 1 97.44 383 PHE A O 1
ATOM 2998 N N . VAL A 1 384 ? 10.766 20.922 13.461 1 98 384 VAL A N 1
ATOM 2999 C CA . VAL A 1 384 ? 11.695 20.266 14.367 1 98 384 VAL A CA 1
ATOM 3000 C C . VAL A 1 384 ? 12.062 18.875 13.828 1 98 384 VAL A C 1
ATOM 3002 O O . VAL A 1 384 ? 11.18 18.062 13.562 1 98 384 VAL A O 1
ATOM 3005 N N . GLY A 1 385 ? 13.289 18.625 13.633 1 97.94 385 GLY A N 1
ATOM 3006 C CA . GLY A 1 385 ? 13.812 17.328 13.25 1 97.94 385 GLY A CA 1
ATOM 3007 C C . GLY A 1 385 ? 14.695 16.688 14.305 1 97.94 385 GLY A C 1
ATOM 3008 O O . GLY A 1 385 ? 15.406 17.391 15.031 1 97.94 385 GLY A O 1
ATOM 3009 N N . ILE A 1 386 ? 14.641 15.375 14.367 1 97.31 386 ILE A N 1
ATOM 3010 C CA . ILE A 1 386 ? 15.492 14.633 15.289 1 97.31 386 ILE A CA 1
ATOM 3011 C C . ILE A 1 386 ? 16.25 13.555 14.523 1 97.31 386 ILE A C 1
ATOM 3013 O O . ILE A 1 386 ? 15.672 12.805 13.742 1 97.31 386 ILE A O 1
ATOM 3017 N N . GLU A 1 387 ? 17.516 13.516 14.68 1 94.69 387 GLU A N 1
ATOM 3018 C CA . GLU A 1 387 ? 18.375 12.539 14.031 1 94.69 387 GLU A CA 1
ATOM 3019 C C . GLU A 1 387 ? 19.438 12.023 14.992 1 94.69 387 GLU A C 1
ATOM 3021 O O . GLU A 1 387 ? 20.141 12.805 15.633 1 94.69 387 GLU A O 1
ATOM 3026 N N . GLN A 1 388 ? 19.5 10.695 15.031 1 92.62 388 GLN A N 1
ATOM 3027 C CA . GLN A 1 388 ? 20.422 10.055 15.977 1 92.62 388 GLN A CA 1
ATOM 3028 C C . GLN A 1 388 ? 21.859 10.156 15.492 1 92.62 388 GLN A C 1
ATOM 3030 O O . GLN A 1 388 ? 22.781 10.328 16.297 1 92.62 388 GLN A O 1
ATOM 3035 N N . ASP A 1 389 ? 22.125 9.922 14.211 1 89.94 389 ASP A N 1
ATOM 3036 C CA . ASP A 1 389 ? 23.469 9.961 13.633 1 89.94 389 ASP A CA 1
ATOM 3037 C C . ASP A 1 389 ? 23.953 11.398 13.469 1 89.94 389 ASP A C 1
ATOM 3039 O O . ASP A 1 389 ? 23.359 12.188 12.734 1 89.94 389 ASP A O 1
ATOM 3043 N N . VAL A 1 390 ? 25.016 11.703 14.055 1 91.06 390 VAL A N 1
ATOM 3044 C CA . VAL A 1 390 ? 25.562 13.055 14.086 1 91.06 390 VAL A CA 1
ATOM 3045 C C . VAL A 1 390 ? 25.875 13.516 12.664 1 91.06 390 VAL A C 1
ATOM 3047 O O . VAL A 1 390 ? 25.656 14.68 12.312 1 91.06 390 VAL A O 1
ATOM 3050 N N . LYS A 1 391 ? 26.375 12.633 11.898 1 85.31 391 LYS A N 1
ATOM 3051 C CA . LYS A 1 391 ? 26.75 12.977 10.531 1 85.31 391 LYS A CA 1
ATOM 3052 C C . LYS A 1 391 ? 25.516 13.383 9.711 1 85.31 391 LYS A C 1
ATOM 3054 O O . LYS A 1 391 ? 25.547 14.391 9 1 85.31 391 LYS A O 1
ATOM 3059 N N . TYR A 1 392 ? 24.484 12.625 9.844 1 86.06 392 TYR A N 1
ATOM 3060 C CA . TYR A 1 392 ? 23.266 12.93 9.102 1 86.06 392 TYR A CA 1
ATOM 3061 C C . TYR A 1 392 ? 22.609 14.211 9.625 1 86.06 392 TYR A C 1
ATOM 3063 O O . TYR A 1 392 ? 22.094 15.008 8.852 1 86.06 392 TYR A O 1
ATOM 3071 N N . ALA A 1 393 ? 22.656 14.367 10.93 1 90.88 393 ALA A N 1
ATOM 3072 C CA . ALA A 1 393 ? 22.094 15.594 11.508 1 90.88 393 ALA A CA 1
ATOM 3073 C C . ALA A 1 393 ? 22.812 16.828 10.977 1 90.88 393 ALA A C 1
ATOM 3075 O O . ALA A 1 393 ? 22.172 17.844 10.672 1 90.88 393 ALA A O 1
ATOM 3076 N N . ASP A 1 394 ? 24.078 16.734 10.852 1 89.19 394 ASP A N 1
ATOM 3077 C CA . ASP A 1 394 ? 24.859 17.844 10.336 1 89.19 394 ASP A CA 1
ATOM 3078 C C . ASP A 1 394 ? 24.5 18.141 8.883 1 89.19 394 ASP A C 1
ATOM 3080 O O . ASP A 1 394 ? 24.375 19.312 8.492 1 89.19 394 ASP A O 1
ATOM 3084 N N . VAL A 1 395 ? 24.375 17.109 8.156 1 83.69 395 VAL A N 1
ATOM 3085 C CA . VAL A 1 395 ? 23.984 17.25 6.758 1 83.69 395 VAL A CA 1
ATOM 3086 C C . VAL A 1 395 ? 22.609 17.938 6.68 1 83.69 395 VAL A C 1
ATOM 3088 O O . VAL A 1 395 ? 22.406 18.828 5.859 1 83.69 395 VAL A O 1
ATOM 3091 N N . ALA A 1 396 ? 21.734 17.5 7.527 1 89.12 396 ALA A N 1
ATOM 3092 C CA . ALA A 1 396 ? 20.391 18.078 7.535 1 89.12 396 ALA A CA 1
ATOM 3093 C C . ALA A 1 396 ? 20.453 19.578 7.82 1 89.12 396 ALA A C 1
ATOM 3095 O O . ALA A 1 396 ? 19.797 20.375 7.125 1 89.12 396 ALA A O 1
ATOM 3096 N N . ARG A 1 397 ? 21.188 20 8.789 1 90.12 397 ARG A N 1
ATOM 3097 C CA . ARG A 1 397 ? 21.297 21.406 9.141 1 90.12 397 ARG A CA 1
ATOM 3098 C C . ARG A 1 397 ? 21.875 22.219 7.984 1 90.12 397 ARG A C 1
ATOM 3100 O O . ARG A 1 397 ? 21.375 23.297 7.672 1 90.12 397 ARG A O 1
ATOM 3107 N N . LYS A 1 398 ? 22.859 21.641 7.387 1 84.12 398 LYS A N 1
ATOM 3108 C CA . LYS A 1 398 ? 23.484 22.328 6.266 1 84.12 398 LYS A CA 1
ATOM 3109 C C . LYS A 1 398 ? 22.531 22.453 5.086 1 84.12 398 LYS A C 1
ATOM 3111 O O . LYS A 1 398 ? 22.438 23.531 4.477 1 84.12 398 LYS A O 1
ATOM 3116 N N . ARG A 1 399 ? 21.875 21.422 4.816 1 81.5 399 ARG A N 1
ATOM 3117 C CA . ARG A 1 399 ? 20.969 21.406 3.676 1 81.5 399 ARG A CA 1
ATOM 3118 C C . ARG A 1 399 ? 19.812 22.359 3.889 1 81.5 399 ARG A C 1
ATOM 3120 O O . ARG A 1 399 ? 19.453 23.141 2.992 1 81.5 399 ARG A O 1
ATOM 3127 N N . ILE A 1 400 ? 19.234 22.328 5.047 1 86.25 400 ILE A N 1
ATOM 3128 C CA . ILE A 1 400 ? 18.109 23.188 5.352 1 86.25 400 ILE A CA 1
ATOM 3129 C C . ILE A 1 400 ? 18.562 24.656 5.332 1 86.25 400 ILE A C 1
ATOM 3131 O O . ILE A 1 400 ? 17.875 25.516 4.758 1 86.25 400 ILE A O 1
ATOM 3135 N N . GLY A 1 401 ? 19.688 24.906 5.934 1 83.44 401 GLY A N 1
ATOM 3136 C CA . GLY A 1 401 ? 20.234 26.25 5.938 1 83.44 401 GLY A CA 1
ATOM 3137 C C . GLY A 1 401 ? 20.516 26.781 4.547 1 83.44 401 GLY A C 1
ATOM 3138 O O . GLY A 1 401 ? 20.188 27.938 4.242 1 83.44 401 GLY A O 1
ATOM 3139 N N . ALA A 1 402 ? 21.109 25.953 3.752 1 72.25 402 ALA A N 1
ATOM 3140 C CA . ALA A 1 402 ? 21.438 26.344 2.385 1 72.25 402 ALA A CA 1
ATOM 3141 C C . ALA A 1 402 ? 20.188 26.672 1.593 1 72.25 402 ALA A C 1
ATOM 3143 O O . ALA A 1 402 ? 20.172 27.625 0.798 1 72.25 402 ALA A O 1
ATOM 3144 N N . TRP A 1 403 ? 19.281 25.875 1.821 1 71.69 403 TRP A N 1
ATOM 3145 C CA . TRP A 1 403 ? 18.031 26.094 1.104 1 71.69 403 TRP A CA 1
ATOM 3146 C C . TRP A 1 403 ? 17.375 27.406 1.521 1 71.69 403 TRP A C 1
ATOM 3148 O O . TRP A 1 403 ? 16.906 28.172 0.672 1 71.69 403 TRP A O 1
ATOM 3158 N N . ILE A 1 404 ? 17.359 27.703 2.771 1 72.31 404 ILE A N 1
ATOM 3159 C CA . ILE A 1 404 ? 16.781 28.922 3.305 1 72.31 404 ILE A CA 1
ATOM 3160 C C . ILE A 1 404 ? 17.516 30.141 2.711 1 72.31 404 ILE A C 1
ATOM 3162 O O . ILE A 1 404 ? 16.875 31.109 2.291 1 72.31 404 ILE A O 1
ATOM 3166 N N . ASN A 1 405 ? 18.766 29.953 2.627 1 70.06 405 ASN A N 1
ATOM 3167 C CA . ASN A 1 405 ? 19.562 31.047 2.096 1 70.06 405 ASN A CA 1
ATOM 3168 C C . ASN A 1 405 ? 19.312 31.25 0.604 1 70.06 405 ASN A C 1
ATOM 3170 O O . ASN A 1 405 ? 19.297 32.375 0.123 1 70.06 405 ASN A O 1
ATOM 3174 N N . HIS A 1 406 ? 19.156 30.188 -0.01 1 65.38 406 HIS A N 1
ATOM 3175 C CA . HIS A 1 406 ? 18.938 30.234 -1.45 1 65.38 406 HIS A CA 1
ATOM 3176 C C . HIS A 1 406 ? 17.594 30.891 -1.777 1 65.38 406 HIS A C 1
ATOM 3178 O O . HIS A 1 406 ? 17.5 31.688 -2.717 1 65.38 406 HIS A O 1
ATOM 3184 N N . VAL A 1 407 ? 16.625 30.594 -1.081 1 61.47 407 VAL A N 1
ATOM 3185 C CA . VAL A 1 407 ? 15.281 31.125 -1.32 1 61.47 407 VAL A CA 1
ATOM 3186 C C . VAL A 1 407 ? 15.234 32.594 -0.946 1 61.47 407 VAL A C 1
ATOM 3188 O O . VAL A 1 407 ? 14.578 33.406 -1.62 1 61.47 407 VAL A O 1
ATOM 3191 N N . GLN A 1 408 ? 15.953 32.969 0.051 1 59.06 408 GLN A N 1
ATOM 3192 C CA . GLN A 1 408 ? 16 34.375 0.466 1 59.06 408 GLN A CA 1
ATOM 3193 C C . GLN A 1 408 ? 16.766 35.219 -0.551 1 59.06 408 GLN A C 1
ATOM 3195 O O . GLN A 1 408 ? 16.453 36.406 -0.744 1 59.06 408 GLN A O 1
ATOM 3200 N N . ALA A 1 409 ? 17.688 34.531 -1.185 1 57.75 409 ALA A N 1
ATOM 3201 C CA . ALA A 1 409 ? 18.484 35.25 -2.18 1 57.75 409 ALA A CA 1
ATOM 3202 C C . ALA A 1 409 ? 17.719 35.375 -3.494 1 57.75 409 ALA A C 1
ATOM 3204 O O . ALA A 1 409 ? 17.938 36.312 -4.262 1 57.75 409 ALA A O 1
ATOM 3205 N N . ALA A 1 410 ? 16.812 34.562 -3.795 1 51.91 410 ALA A N 1
ATOM 3206 C CA . ALA A 1 410 ? 16.047 34.594 -5.039 1 51.91 410 ALA A CA 1
ATOM 3207 C C . ALA A 1 410 ? 14.836 35.5 -4.914 1 51.91 410 ALA A C 1
ATOM 3209 O O . ALA A 1 410 ? 14.492 36.219 -5.859 1 51.91 410 ALA A O 1
ATOM 3210 N N . MET B 1 1 ? -3.09 -6.898 -36.062 1 18.2 1 MET B N 1
ATOM 3211 C CA . MET B 1 1 ? -3.65 -8.242 -36.031 1 18.2 1 MET B CA 1
ATOM 3212 C C . MET B 1 1 ? -3.562 -8.828 -34.625 1 18.2 1 MET B C 1
ATOM 3214 O O . MET B 1 1 ? -2.473 -8.945 -34.062 1 18.2 1 MET B O 1
ATOM 3218 N N . ARG B 1 2 ? -4.52 -8.531 -33.719 1 25.56 2 ARG B N 1
ATOM 3219 C CA . ARG B 1 2 ? -4.648 -9.078 -32.375 1 25.56 2 ARG B CA 1
ATOM 3220 C C . ARG B 1 2 ? -4.527 -10.602 -32.406 1 25.56 2 ARG B C 1
ATOM 3222 O O . ARG B 1 2 ? -5.207 -11.273 -33.156 1 25.56 2 ARG B O 1
ATOM 3229 N N . LEU B 1 3 ? -3.363 -11.094 -32.281 1 25.23 3 LEU B N 1
ATOM 3230 C CA . LEU B 1 3 ? -3.105 -12.523 -32.375 1 25.23 3 LEU B CA 1
ATOM 3231 C C . LEU B 1 3 ? -4.238 -13.328 -31.75 1 25.23 3 LEU B C 1
ATOM 3233 O O . LEU B 1 3 ? -4.504 -13.195 -30.547 1 25.23 3 LEU B O 1
ATOM 3237 N N . LYS B 1 4 ? -5.277 -13.531 -32.531 1 32.75 4 LYS B N 1
ATOM 3238 C CA . LYS B 1 4 ? -6.379 -14.469 -32.312 1 32.75 4 LYS B CA 1
ATOM 3239 C C . LYS B 1 4 ? -5.859 -15.859 -31.969 1 32.75 4 LYS B C 1
ATOM 3241 O O . LYS B 1 4 ? -5.531 -16.641 -32.875 1 32.75 4 LYS B O 1
ATOM 3246 N N . ARG B 1 5 ? -4.91 -16.047 -31.172 1 33.19 5 ARG B N 1
ATOM 3247 C CA . ARG B 1 5 ? -4.676 -17.469 -30.922 1 33.19 5 ARG B CA 1
ATOM 3248 C C . ARG B 1 5 ? -5.969 -18.172 -30.547 1 33.19 5 ARG B C 1
ATOM 3250 O O . ARG B 1 5 ? -6.629 -17.797 -29.578 1 33.19 5 ARG B O 1
ATOM 3257 N N . LYS B 1 6 ? -6.586 -18.719 -31.516 1 35.84 6 LYS B N 1
ATOM 3258 C CA . LYS B 1 6 ? -7.645 -19.719 -31.375 1 35.84 6 LYS B CA 1
ATOM 3259 C C . LYS B 1 6 ? -7.234 -20.844 -30.438 1 35.84 6 LYS B C 1
ATOM 3261 O O . LYS B 1 6 ? -6.641 -21.828 -30.859 1 35.84 6 LYS B O 1
ATOM 3266 N N . VAL B 1 7 ? -6.551 -20.734 -29.406 1 37.38 7 VAL B N 1
ATOM 3267 C CA . VAL B 1 7 ? -6.285 -21.938 -28.641 1 37.38 7 VAL B CA 1
ATOM 3268 C C . VAL B 1 7 ? -7.602 -22.594 -28.219 1 37.38 7 VAL B C 1
ATOM 3270 O O . VAL B 1 7 ? -8.484 -21.922 -27.672 1 37.38 7 VAL B O 1
ATOM 3273 N N . THR B 1 8 ? -8.086 -23.516 -28.906 1 39.12 8 THR B N 1
ATOM 3274 C CA . THR B 1 8 ? -9.156 -24.391 -28.438 1 39.12 8 THR B CA 1
ATOM 3275 C C . THR B 1 8 ? -9.047 -24.641 -26.938 1 39.12 8 THR B C 1
ATOM 3277 O O . THR B 1 8 ? -8.164 -25.359 -26.484 1 39.12 8 THR B O 1
ATOM 3280 N N . ARG B 1 9 ? -9.242 -23.719 -26.109 1 52.44 9 ARG B N 1
ATOM 3281 C CA . ARG B 1 9 ? -9 -23.781 -24.672 1 52.44 9 ARG B CA 1
ATOM 3282 C C . ARG B 1 9 ? -9.922 -24.812 -24.016 1 52.44 9 ARG B C 1
ATOM 3284 O O . ARG B 1 9 ? -11.141 -24.641 -24 1 52.44 9 ARG B O 1
ATOM 3291 N N . GLN B 1 10 ? -9.586 -26.266 -24.078 1 57.34 10 GLN B N 1
ATOM 3292 C CA . GLN B 1 10 ? -10.297 -27.266 -23.281 1 57.34 10 GLN B CA 1
ATOM 3293 C C . GLN B 1 10 ? -10.461 -26.797 -21.828 1 57.34 10 GLN B C 1
ATOM 3295 O O . GLN B 1 10 ? -9.5 -26.359 -21.203 1 57.34 10 GLN B O 1
ATOM 3300 N N . SER B 1 11 ? -11.742 -26.688 -21.484 1 69.94 11 SER B N 1
ATOM 3301 C CA . SER B 1 11 ? -12.062 -26.312 -20.109 1 69.94 11 SER B CA 1
ATOM 3302 C C . SER B 1 11 ? -11.383 -27.234 -19.109 1 69.94 11 SER B C 1
ATOM 3304 O O . SER B 1 11 ? -11.211 -28.422 -19.359 1 69.94 11 SER B O 1
ATOM 3306 N N . LYS B 1 12 ? -10.812 -26.578 -18.172 1 82.31 12 LYS B N 1
ATOM 3307 C CA . LYS B 1 12 ? -10.195 -27.328 -17.078 1 82.31 12 LYS B CA 1
ATOM 3308 C C . LYS B 1 12 ? -11.172 -27.516 -15.922 1 82.31 12 LYS B C 1
ATOM 3310 O O . LYS B 1 12 ? -12.289 -27 -15.945 1 82.31 12 LYS B O 1
ATOM 3315 N N . ARG B 1 13 ? -10.859 -28.312 -15.07 1 86.94 13 ARG B N 1
ATOM 3316 C CA . ARG B 1 13 ? -11.703 -28.625 -13.922 1 86.94 13 ARG B CA 1
ATOM 3317 C C . ARG B 1 13 ? -11.977 -27.375 -13.086 1 86.94 13 ARG B C 1
ATOM 3319 O O . ARG B 1 13 ? -11.062 -26.578 -12.828 1 86.94 13 ARG B O 1
ATOM 3326 N N . VAL B 1 14 ? -13.25 -27.156 -12.805 1 92.5 14 VAL B N 1
ATOM 3327 C CA . VAL B 1 14 ? -13.688 -26.047 -11.953 1 92.5 14 VAL B CA 1
ATOM 3328 C C . VAL B 1 14 ? -14.711 -26.562 -10.938 1 92.5 14 VAL B C 1
ATOM 3330 O O . VAL B 1 14 ? -15.664 -27.25 -11.305 1 92.5 14 VAL B O 1
ATOM 3333 N N . GLU B 1 15 ? -14.508 -26.234 -9.672 1 94.69 15 GLU B N 1
ATOM 3334 C CA . GLU B 1 15 ? -15.445 -26.594 -8.617 1 94.69 15 GLU B CA 1
ATOM 3335 C C . GLU B 1 15 ? -15.656 -25.422 -7.656 1 94.69 15 GLU B C 1
ATOM 3337 O O . GLU B 1 15 ? -14.695 -24.766 -7.246 1 94.69 15 GLU B O 1
ATOM 3342 N N . VAL B 1 16 ? -16.891 -25.203 -7.359 1 95.5 16 VAL B N 1
ATOM 3343 C CA . VAL B 1 16 ? -17.25 -24.203 -6.348 1 95.5 16 VAL B CA 1
ATOM 3344 C C . VAL B 1 16 ? -17.984 -24.875 -5.195 1 95.5 16 VAL B C 1
ATOM 3346 O O . VAL B 1 16 ? -19.078 -25.422 -5.383 1 95.5 16 VAL B O 1
ATOM 3349 N N . PHE B 1 17 ? -17.438 -24.812 -4.051 1 96.5 17 PHE B N 1
ATOM 3350 C CA . PHE B 1 17 ? -18.031 -25.391 -2.855 1 96.5 17 PHE B CA 1
ATOM 3351 C C . PHE B 1 17 ? -18.766 -24.344 -2.035 1 96.5 17 PHE B C 1
ATOM 3353 O O . PHE B 1 17 ? -18.281 -23.219 -1.893 1 96.5 17 PHE B O 1
ATOM 3360 N N . THR B 1 18 ? -19.906 -24.781 -1.479 1 95.75 18 THR B N 1
ATOM 3361 C CA . THR B 1 18 ? -20.625 -23.953 -0.52 1 95.75 18 THR B CA 1
ATOM 3362 C C . THR B 1 18 ? -20.312 -24.391 0.91 1 95.75 18 THR B C 1
ATOM 3364 O O . THR B 1 18 ? -20.484 -25.562 1.255 1 95.75 18 THR B O 1
ATOM 3367 N N . GLY B 1 19 ? -19.812 -23.422 1.761 1 93.75 19 GLY B N 1
ATOM 3368 C CA . GLY B 1 19 ? -19.547 -23.75 3.152 1 93.75 19 GLY B CA 1
ATOM 3369 C C . GLY B 1 19 ? -18.469 -22.891 3.768 1 93.75 19 GLY B C 1
ATOM 3370 O O . GLY B 1 19 ? -18 -21.938 3.143 1 93.75 19 GLY B O 1
ATOM 3371 N N . ASP B 1 20 ? -18.219 -23.234 4.969 1 93.88 20 ASP B N 1
ATOM 3372 C CA . ASP B 1 20 ? -17.109 -22.562 5.66 1 93.88 20 ASP B CA 1
ATOM 3373 C C . ASP B 1 20 ? -15.773 -22.938 5.023 1 93.88 20 ASP B C 1
ATOM 3375 O O . ASP B 1 20 ? -15.508 -24.109 4.758 1 93.88 20 ASP B O 1
ATOM 3379 N N . ASN B 1 21 ? -14.977 -21.922 4.75 1 94.75 21 ASN B N 1
ATOM 3380 C CA . ASN B 1 21 ? -13.758 -22.156 3.986 1 94.75 21 ASN B CA 1
ATOM 3381 C C . ASN B 1 21 ? -12.797 -23.078 4.727 1 94.75 21 ASN B C 1
ATOM 3383 O O . ASN B 1 21 ? -12.172 -23.953 4.121 1 94.75 21 ASN B O 1
ATOM 3387 N N . SER B 1 22 ? -12.641 -22.922 6.023 1 93.94 22 SER B N 1
ATOM 3388 C CA . SER B 1 22 ? -11.742 -23.797 6.785 1 93.94 22 SER B CA 1
ATOM 3389 C C . SER B 1 22 ? -12.234 -25.234 6.77 1 93.94 22 SER B C 1
ATOM 3391 O O . SER B 1 22 ? -11.43 -26.172 6.625 1 93.94 22 SER B O 1
ATOM 3393 N N . ASP B 1 23 ? -13.531 -25.391 6.918 1 94.69 23 ASP B N 1
ATOM 3394 C CA . ASP B 1 23 ? -14.117 -26.734 6.875 1 94.69 23 ASP B CA 1
ATOM 3395 C C . ASP B 1 23 ? -13.891 -27.391 5.516 1 94.69 23 ASP B C 1
ATOM 3397 O O . ASP B 1 23 ? -13.469 -28.547 5.438 1 94.69 23 ASP B O 1
ATOM 3401 N N . VAL B 1 24 ? -14.156 -26.688 4.5 1 97.06 24 VAL B N 1
ATOM 3402 C CA . VAL B 1 24 ? -14.008 -27.234 3.154 1 97.06 24 VAL B CA 1
ATOM 3403 C C . VAL B 1 24 ? -12.531 -27.547 2.885 1 97.06 24 VAL B C 1
ATOM 3405 O O . VAL B 1 24 ? -12.203 -28.609 2.365 1 97.06 24 VAL B O 1
ATOM 3408 N N . MET B 1 25 ? -11.617 -26.656 3.258 1 97.12 25 MET B N 1
ATOM 3409 C CA . MET B 1 25 ? -10.188 -26.859 3.014 1 97.12 25 MET B CA 1
ATOM 3410 C C . MET B 1 25 ? -9.672 -28.078 3.775 1 97.12 25 MET B C 1
ATOM 3412 O O . MET B 1 25 ? -8.742 -28.75 3.32 1 97.12 25 MET B O 1
ATOM 3416 N N . SER B 1 26 ? -10.289 -28.344 4.914 1 95.88 26 SER B N 1
ATOM 3417 C CA . SER B 1 26 ? -9.844 -29.484 5.719 1 95.88 26 SER B CA 1
ATOM 3418 C C . SER B 1 26 ? -10 -30.797 4.961 1 95.88 26 SER B C 1
ATOM 3420 O O . SER B 1 26 ? -9.383 -31.797 5.316 1 95.88 26 SER B O 1
ATOM 3422 N N . ARG B 1 27 ? -10.773 -30.781 3.902 1 96.31 27 ARG B N 1
ATOM 3423 C CA . ARG B 1 27 ? -11.047 -32 3.135 1 96.31 27 ARG B CA 1
ATOM 3424 C C . ARG B 1 27 ? -10 -32.219 2.049 1 96.31 27 ARG B C 1
ATOM 3426 O O . ARG B 1 27 ? -9.977 -33.25 1.39 1 96.31 27 ARG B O 1
ATOM 3433 N N . PHE B 1 28 ? -9.141 -31.281 1.838 1 97.56 28 PHE B N 1
ATOM 3434 C CA . PHE B 1 28 ? -8.102 -31.391 0.823 1 97.56 28 PHE B CA 1
ATOM 3435 C C . PHE B 1 28 ? -6.781 -31.828 1.448 1 97.56 28 PHE B C 1
ATOM 3437 O O . PHE B 1 28 ? -6.492 -31.5 2.6 1 97.56 28 PHE B O 1
ATOM 3444 N N . PRO B 1 29 ? -5.992 -32.625 0.755 1 97.75 29 PRO B N 1
ATOM 3445 C CA . PRO B 1 29 ? -4.684 -33 1.289 1 97.75 29 PRO B CA 1
ATOM 3446 C C . PRO B 1 29 ? -3.715 -31.828 1.395 1 97.75 29 PRO B C 1
ATOM 3448 O O . PRO B 1 29 ? -3.961 -30.766 0.815 1 97.75 29 PRO B O 1
ATOM 3451 N N . GLU B 1 30 ? -2.625 -32.062 2.148 1 98.25 30 GLU B N 1
ATOM 3452 C CA . GLU B 1 30 ? -1.562 -31.047 2.242 1 98.25 30 GLU B CA 1
ATOM 3453 C C . GLU B 1 30 ? -0.875 -30.844 0.894 1 98.25 30 GLU B C 1
ATOM 3455 O O . GLU B 1 30 ? -0.848 -31.766 0.062 1 98.25 30 GLU B O 1
ATOM 3460 N N . ASN B 1 31 ? -0.408 -29.609 0.676 1 98.62 31 ASN B N 1
ATOM 3461 C CA . ASN B 1 31 ? 0.414 -29.297 -0.487 1 98.62 31 ASN B CA 1
ATOM 3462 C C . ASN B 1 31 ? -0.292 -29.656 -1.789 1 98.62 31 ASN B C 1
ATOM 3464 O O . ASN B 1 31 ? 0.302 -30.297 -2.662 1 98.62 31 ASN B O 1
ATOM 3468 N N . HIS B 1 32 ? -1.521 -29.281 -1.911 1 98.38 32 HIS B N 1
ATOM 3469 C CA . HIS B 1 32 ? -2.404 -29.703 -3 1 98.38 32 HIS B CA 1
ATOM 3470 C C . HIS B 1 32 ? -2.51 -28.609 -4.059 1 98.38 32 HIS B C 1
ATOM 3472 O O . HIS B 1 32 ? -2.486 -28.891 -5.258 1 98.38 32 HIS B O 1
ATOM 3478 N N . PHE B 1 33 ? -2.602 -27.375 -3.656 1 98.75 33 PHE B N 1
ATOM 3479 C CA . PHE B 1 33 ? -2.867 -26.266 -4.559 1 98.75 33 PHE B CA 1
ATOM 3480 C C . PHE B 1 33 ? -1.568 -25.594 -4.98 1 98.75 33 PHE B C 1
ATOM 3482 O O . PHE B 1 33 ? -0.611 -25.531 -4.203 1 98.75 33 PHE B O 1
ATOM 3489 N N . HIS B 1 34 ? -1.592 -25.016 -6.176 1 98.81 34 HIS B N 1
ATOM 3490 C CA . HIS B 1 34 ? -0.421 -24.312 -6.691 1 98.81 34 HIS B CA 1
ATOM 3491 C C . HIS B 1 34 ? -0.396 -22.859 -6.23 1 98.81 34 HIS B C 1
ATOM 3493 O O . HIS B 1 34 ? 0.677 -22.297 -6.035 1 98.81 34 HIS B O 1
ATOM 3499 N N . SER B 1 35 ? -1.548 -22.281 -6.117 1 98.81 35 SER B N 1
ATOM 3500 C CA . SER B 1 35 ? -1.622 -20.875 -5.734 1 98.81 35 SER B CA 1
ATOM 3501 C C . SER B 1 35 ? -2.975 -20.547 -5.109 1 98.81 35 SER B C 1
ATOM 3503 O O . SER B 1 35 ? -3.912 -21.344 -5.191 1 98.81 35 SER B O 1
ATOM 3505 N N . VAL B 1 36 ? -2.992 -19.406 -4.398 1 98.88 36 VAL B N 1
ATOM 3506 C CA . VAL B 1 36 ? -4.211 -18.812 -3.869 1 98.88 36 VAL B CA 1
ATOM 3507 C C . VAL B 1 36 ? -4.355 -17.391 -4.41 1 98.88 36 VAL B C 1
ATOM 3509 O O . VAL B 1 36 ? -3.463 -16.562 -4.238 1 98.88 36 VAL B O 1
ATOM 3512 N N . VAL B 1 37 ? -5.406 -17.094 -5.125 1 98.44 37 VAL B N 1
ATOM 3513 C CA . VAL B 1 37 ? -5.766 -15.773 -5.602 1 98.44 37 VAL B CA 1
ATOM 3514 C C . VAL B 1 37 ? -7.176 -15.422 -5.137 1 98.44 37 VAL B C 1
ATOM 3516 O O . VAL B 1 37 ? -8.156 -16.031 -5.566 1 98.44 37 VAL B O 1
ATOM 3519 N N . SER B 1 38 ? -7.238 -14.406 -4.246 1 97.19 38 SER B N 1
ATOM 3520 C CA . SER B 1 38 ? -8.5 -14.266 -3.531 1 97.19 38 SER B CA 1
ATOM 3521 C C . SER B 1 38 ? -8.742 -12.812 -3.127 1 97.19 38 SER B C 1
ATOM 3523 O O . SER B 1 38 ? -7.805 -12.016 -3.049 1 97.19 38 SER B O 1
ATOM 3525 N N . ASP B 1 39 ? -9.992 -12.461 -2.957 1 93.31 39 ASP B N 1
ATOM 3526 C CA . ASP B 1 39 ? -10.469 -11.18 -2.443 1 93.31 39 ASP B CA 1
ATOM 3527 C C . ASP B 1 39 ? -11.227 -11.359 -1.132 1 93.31 39 ASP B C 1
ATOM 3529 O O . ASP B 1 39 ? -12.461 -11.266 -1.104 1 93.31 39 ASP B O 1
ATOM 3533 N N . PRO B 1 40 ? -10.523 -11.469 -0.024 1 95.44 40 PRO B N 1
ATOM 3534 C CA . PRO B 1 40 ? -11.164 -11.734 1.265 1 95.44 40 PRO B CA 1
ATOM 3535 C C . PRO B 1 40 ? -11.867 -10.5 1.835 1 95.44 40 PRO B C 1
ATOM 3537 O O . PRO B 1 40 ? -11.719 -9.398 1.3 1 95.44 40 PRO B O 1
ATOM 3540 N N . PRO B 1 41 ? -12.656 -10.742 2.873 1 90.94 41 PRO B N 1
ATOM 3541 C CA . PRO B 1 41 ? -13.242 -9.586 3.559 1 90.94 41 PRO B CA 1
ATOM 3542 C C . PRO B 1 41 ? -12.188 -8.602 4.066 1 90.94 41 PRO B C 1
ATOM 3544 O O . PRO B 1 41 ? -11.141 -9.016 4.578 1 90.94 41 PRO B O 1
ATOM 3547 N N . TYR B 1 42 ? -12.469 -7.316 3.979 1 89.75 42 TYR B N 1
ATOM 3548 C CA . TYR B 1 42 ? -11.492 -6.281 4.285 1 89.75 42 TYR B CA 1
ATOM 3549 C C . TYR B 1 42 ? -11.492 -5.945 5.77 1 89.75 42 TYR B C 1
ATOM 3551 O O . TYR B 1 42 ? -10.555 -5.324 6.277 1 89.75 42 TYR B O 1
ATOM 3559 N N . GLY B 1 43 ? -12.523 -6.32 6.496 1 88.19 43 GLY B N 1
ATOM 3560 C CA . GLY B 1 43 ? -12.602 -6.035 7.922 1 88.19 43 GLY B CA 1
ATOM 3561 C C . GLY B 1 43 ? -12.867 -4.574 8.227 1 88.19 43 GLY B C 1
ATOM 3562 O O . GLY B 1 43 ? -12.367 -4.039 9.219 1 88.19 43 GLY B O 1
ATOM 3563 N N . LEU B 1 44 ? -13.547 -3.875 7.348 1 82.94 44 LEU B N 1
ATOM 3564 C CA . LEU B 1 44 ? -13.883 -2.475 7.586 1 82.94 44 LEU B CA 1
ATOM 3565 C C . LEU B 1 44 ? -15.078 -2.354 8.523 1 82.94 44 LEU B C 1
ATOM 3567 O O . LEU B 1 44 ? -15.992 -3.18 8.484 1 82.94 44 LEU B O 1
ATOM 3571 N N . SER B 1 45 ? -15.016 -1.694 9.594 1 64.25 45 SER B N 1
ATOM 3572 C CA . SER B 1 45 ? -16.109 -1.576 10.555 1 64.25 45 SER B CA 1
ATOM 3573 C C . SER B 1 45 ? -17.25 -0.74 9.984 1 64.25 45 SER B C 1
ATOM 3575 O O . SER B 1 45 ? -17.031 0.111 9.117 1 64.25 45 SER B O 1
ATOM 3577 N N . GLU B 1 46 ? -18.562 -1.121 10.141 1 52.09 46 GLU B N 1
ATOM 3578 C CA . GLU B 1 46 ? -19.766 -0.489 9.641 1 52.09 46 GLU B CA 1
ATOM 3579 C C . GLU B 1 46 ? -19.781 1.006 9.945 1 52.09 46 GLU B C 1
ATOM 3581 O O . GLU B 1 46 ? -20.25 1.807 9.133 1 52.09 46 GLU B O 1
ATOM 3586 N N . ASN B 1 47 ? -19.234 1.291 11.07 1 50.19 47 ASN B N 1
ATOM 3587 C CA . ASN B 1 47 ? -19.391 2.707 11.391 1 50.19 47 ASN B CA 1
ATOM 3588 C C . ASN B 1 47 ? -18.094 3.471 11.203 1 50.19 47 ASN B C 1
ATOM 3590 O O . ASN B 1 47 ? -17.906 4.551 11.766 1 50.19 47 ASN B O 1
ATOM 3594 N N . GLY B 1 48 ? -17.344 2.848 10.312 1 55.25 48 GLY B N 1
ATOM 3595 C CA . GLY B 1 48 ? -16.125 3.592 10.039 1 55.25 48 GLY B CA 1
ATOM 3596 C C . GLY B 1 48 ? -15.25 3.76 11.266 1 55.25 48 GLY B C 1
ATOM 3597 O O . GLY B 1 48 ? -14.312 4.562 11.258 1 55.25 48 GLY B O 1
ATOM 3598 N N . LYS B 1 49 ? -15.734 3.029 12.281 1 62.91 49 LYS B N 1
ATOM 3599 C CA . LYS B 1 49 ? -14.961 3.207 13.508 1 62.91 49 LYS B CA 1
ATOM 3600 C C . LYS B 1 49 ? -13.609 2.506 13.414 1 62.91 49 LYS B C 1
ATOM 3602 O O . LYS B 1 49 ? -13.516 1.401 12.867 1 62.91 49 LYS B O 1
ATOM 3607 N N . ASN B 1 50 ? -12.641 3.189 13.695 1 74.69 50 ASN B N 1
ATOM 3608 C CA . ASN B 1 50 ? -11.273 2.697 13.766 1 74.69 50 ASN B CA 1
ATOM 3609 C C . ASN B 1 50 ? -11.086 1.701 14.906 1 74.69 50 ASN B C 1
ATOM 3611 O O . ASN B 1 50 ? -11.852 1.711 15.875 1 74.69 50 ASN B O 1
ATOM 3615 N N . TYR B 1 51 ? -10.273 0.697 14.719 1 80.56 51 TYR B N 1
ATOM 3616 C CA . TYR B 1 51 ? -9.859 -0.186 15.805 1 80.56 51 TYR B CA 1
ATOM 3617 C C . TYR B 1 51 ? -9.125 0.59 16.891 1 80.56 51 TYR B C 1
ATOM 3619 O O . TYR B 1 51 ? -8.141 1.285 16.609 1 80.56 51 TYR B O 1
ATOM 3627 N N . SER B 1 52 ? -9.695 0.503 18.094 1 84.62 52 SER B N 1
ATOM 3628 C CA . SER B 1 52 ? -8.938 1.111 19.188 1 84.62 52 SER B CA 1
ATOM 3629 C C . SER B 1 52 ? -7.633 0.367 19.438 1 84.62 52 SER B C 1
ATOM 3631 O O . SER B 1 52 ? -7.488 -0.792 19.031 1 84.62 52 SER B O 1
ATOM 3633 N N . SER B 1 53 ? -6.723 1.08 20.125 1 88.31 53 SER B N 1
ATOM 3634 C CA . SER B 1 53 ? -5.457 0.444 20.469 1 88.31 53 SER B CA 1
ATOM 3635 C C . SER B 1 53 ? -5.676 -0.775 21.359 1 88.31 53 SER B C 1
ATOM 3637 O O . SER B 1 53 ? -4.984 -1.785 21.219 1 88.31 53 SER B O 1
ATOM 3639 N N . GLN B 1 54 ? -6.621 -0.699 22.219 1 89.06 54 GLN B N 1
ATOM 3640 C CA . GLN B 1 54 ? -6.922 -1.822 23.109 1 89.06 54 GLN B CA 1
ATOM 3641 C C . GLN B 1 54 ? -7.484 -3.004 22.312 1 89.06 54 GLN B C 1
ATOM 3643 O O . GLN B 1 54 ? -7.109 -4.152 22.562 1 89.06 54 GLN B O 1
ATOM 3648 N N . THR B 1 55 ? -8.383 -2.707 21.438 1 88.81 55 THR B N 1
ATOM 3649 C CA . THR B 1 55 ? -8.945 -3.752 20.594 1 88.81 55 THR B CA 1
ATOM 3650 C C . THR B 1 55 ? -7.844 -4.449 19.797 1 88.81 55 THR B C 1
ATOM 3652 O O . THR B 1 55 ? -7.828 -5.68 19.688 1 88.81 55 THR B O 1
ATOM 3655 N N . ILE B 1 56 ? -6.934 -3.654 19.312 1 92.06 56 ILE B N 1
ATOM 3656 C CA . ILE B 1 56 ? -5.82 -4.199 18.547 1 92.06 56 ILE B CA 1
ATOM 3657 C C . ILE B 1 56 ? -4.949 -5.074 19.438 1 92.06 56 ILE B C 1
ATOM 3659 O O . ILE B 1 56 ? -4.602 -6.199 19.078 1 92.06 56 ILE B O 1
ATOM 3663 N N . ALA B 1 57 ? -4.598 -4.562 20.578 1 92.5 57 ALA B N 1
ATOM 3664 C CA . ALA B 1 57 ? -3.775 -5.32 21.516 1 92.5 57 ALA B CA 1
ATOM 3665 C C . ALA B 1 57 ? -4.434 -6.652 21.875 1 92.5 57 ALA B C 1
ATOM 3667 O O . ALA B 1 57 ? -3.773 -7.691 21.891 1 92.5 57 ALA B O 1
ATOM 3668 N N . ASP B 1 58 ? -5.715 -6.652 22.109 1 92.62 58 ASP B N 1
ATOM 3669 C CA . ASP B 1 58 ? -6.453 -7.867 22.453 1 92.62 58 ASP B CA 1
ATOM 3670 C C . ASP B 1 58 ? -6.465 -8.852 21.281 1 92.62 58 ASP B C 1
ATOM 3672 O O . ASP B 1 58 ? -6.258 -10.047 21.469 1 92.62 58 ASP B O 1
ATOM 3676 N N . MET B 1 59 ? -6.68 -8.344 20.203 1 92.69 59 MET B N 1
ATOM 3677 C CA . MET B 1 59 ? -6.773 -9.18 19.016 1 92.69 59 MET B CA 1
ATOM 3678 C C . MET B 1 59 ? -5.445 -9.867 18.719 1 92.69 59 MET B C 1
ATOM 3680 O O . MET B 1 59 ? -5.395 -11.086 18.547 1 92.69 59 MET B O 1
ATOM 3684 N N . ILE B 1 60 ? -4.371 -9.07 18.734 1 94 60 ILE B N 1
ATOM 3685 C CA . ILE B 1 60 ? -3.096 -9.648 18.328 1 94 60 ILE B CA 1
ATOM 3686 C C . ILE B 1 60 ? -2.59 -10.602 19.406 1 94 60 ILE B C 1
ATOM 3688 O O . ILE B 1 60 ? -1.93 -11.602 19.094 1 94 60 ILE B O 1
ATOM 3692 N N . THR B 1 61 ? -2.9 -10.344 20.625 1 94.12 61 THR B N 1
ATOM 3693 C CA . THR B 1 61 ? -2.555 -11.273 21.703 1 94.12 61 THR B CA 1
ATOM 3694 C C . THR B 1 61 ? -3.299 -12.594 21.547 1 94.12 61 THR B C 1
ATOM 3696 O O . THR B 1 61 ? -2.711 -13.664 21.703 1 94.12 61 THR B O 1
ATOM 3699 N N . THR B 1 62 ? -4.57 -12.477 21.25 1 95.19 62 THR B N 1
ATOM 3700 C CA . THR B 1 62 ? -5.375 -13.664 21.016 1 95.19 62 THR B CA 1
ATOM 3701 C C . THR B 1 62 ? -4.82 -14.461 19.828 1 95.19 62 THR B C 1
ATOM 3703 O O . THR B 1 62 ? -4.645 -15.68 19.922 1 95.19 62 THR B O 1
ATOM 3706 N N . TRP B 1 63 ? -4.484 -13.766 18.781 1 95.44 63 TRP B N 1
ATOM 3707 C CA . TRP B 1 63 ? -3.936 -14.398 17.594 1 95.44 63 TRP B CA 1
ATOM 3708 C C . TRP B 1 63 ? -2.598 -15.062 17.906 1 95.44 63 TRP B C 1
ATOM 3710 O O . TRP B 1 63 ? -2.33 -16.172 17.438 1 95.44 63 TRP B O 1
ATOM 3720 N N . ALA B 1 64 ? -1.746 -14.375 18.641 1 93.31 64 ALA B N 1
ATOM 3721 C CA . ALA B 1 64 ? -0.412 -14.883 18.953 1 93.31 64 ALA B CA 1
ATOM 3722 C C . ALA B 1 64 ? -0.49 -16.172 19.75 1 93.31 64 ALA B C 1
ATOM 3724 O O . ALA B 1 64 ? 0.409 -17.016 19.688 1 93.31 64 ALA B O 1
ATOM 3725 N N . LYS B 1 65 ? -1.614 -16.391 20.469 1 93.12 65 LYS B N 1
ATOM 3726 C CA . LYS B 1 65 ? -1.816 -17.594 21.281 1 93.12 65 LYS B CA 1
ATOM 3727 C C . LYS B 1 65 ? -2.414 -18.719 20.438 1 93.12 65 LYS B C 1
ATOM 3729 O O . LYS B 1 65 ? -2.602 -19.828 20.938 1 93.12 65 LYS B O 1
ATOM 3734 N N . GLY B 1 66 ? -2.744 -18.406 19.25 1 93.06 66 GLY B N 1
ATOM 3735 C CA . GLY B 1 66 ? -3.271 -19.422 18.359 1 93.06 66 GLY B CA 1
ATOM 3736 C C . GLY B 1 66 ? -4.789 -19.484 18.344 1 93.06 66 GLY B C 1
ATOM 3737 O O . GLY B 1 66 ? -5.375 -20.406 17.797 1 93.06 66 GLY B O 1
ATOM 3738 N N . ASP B 1 67 ? -5.422 -18.453 18.984 1 93.94 67 ASP B N 1
ATOM 3739 C CA . ASP B 1 67 ? -6.879 -18.422 19.078 1 93.94 67 ASP B CA 1
ATOM 3740 C C . ASP B 1 67 ? -7.461 -17.391 18.109 1 93.94 67 ASP B C 1
ATOM 3742 O O . ASP B 1 67 ? -6.758 -16.484 17.672 1 93.94 67 ASP B O 1
ATOM 3746 N N . ASP B 1 68 ? -8.695 -17.625 17.828 1 92.25 68 ASP B N 1
ATOM 3747 C CA . ASP B 1 68 ? -9.414 -16.656 17 1 92.25 68 ASP B CA 1
ATOM 3748 C C . ASP B 1 68 ? -10.008 -15.547 17.859 1 92.25 68 ASP B C 1
ATOM 3750 O O . ASP B 1 68 ? -10.516 -15.805 18.953 1 92.25 68 ASP B O 1
ATOM 3754 N N . TYR B 1 69 ? -9.867 -14.344 17.344 1 91.62 69 TYR B N 1
ATOM 3755 C CA . TYR B 1 69 ? -10.5 -13.203 18 1 91.62 69 TYR B CA 1
ATOM 3756 C C . TYR B 1 69 ? -11.992 -13.156 17.688 1 91.62 69 TYR B C 1
ATOM 3758 O O . TYR B 1 69 ? -12.414 -13.406 16.562 1 91.62 69 TYR B O 1
ATOM 3766 N N . ASP B 1 70 ? -12.859 -12.844 18.641 1 85.31 70 ASP B N 1
ATOM 3767 C CA . ASP B 1 70 ? -14.312 -12.742 18.484 1 85.31 70 ASP B CA 1
ATOM 3768 C C . ASP B 1 70 ? -14.711 -11.367 17.969 1 85.31 70 ASP B C 1
ATOM 3770 O O . ASP B 1 70 ? -14.695 -10.383 18.703 1 85.31 70 ASP B O 1
ATOM 3774 N N . TYR B 1 71 ? -15.125 -11.352 16.703 1 80.19 71 TYR B N 1
ATOM 3775 C CA . TYR B 1 71 ? -15.5 -10.086 16.078 1 80.19 71 TYR B CA 1
ATOM 3776 C C . TYR B 1 71 ? -16.922 -9.703 16.422 1 80.19 71 TYR B C 1
ATOM 3778 O O . TYR B 1 71 ? -17.453 -8.703 15.93 1 80.19 71 TYR B O 1
ATOM 3786 N N . SER B 1 72 ? -17.734 -10.555 17.062 1 71.5 72 SER B N 1
ATOM 3787 C CA . SER B 1 72 ? -19.172 -10.406 17.297 1 71.5 72 SER B CA 1
ATOM 3788 C C . SER B 1 72 ? -19.516 -9.008 17.797 1 71.5 72 SER B C 1
ATOM 3790 O O . SER B 1 72 ? -20.578 -8.477 17.484 1 71.5 72 SER B O 1
ATOM 3792 N N . ASN B 1 73 ? -18.719 -8.43 18.516 1 64 73 ASN B N 1
ATOM 3793 C CA . ASN B 1 73 ? -19.031 -7.09 19.016 1 64 73 ASN B CA 1
ATOM 3794 C C . ASN B 1 73 ? -18.688 -6.016 17.984 1 64 73 ASN B C 1
ATOM 3796 O O . ASN B 1 73 ? -18.844 -4.824 18.25 1 64 73 ASN B O 1
ATOM 3800 N N . ARG B 1 74 ? -18.312 -6.5 16.75 1 61.72 74 ARG B N 1
ATOM 3801 C CA . ARG B 1 74 ? -17.906 -5.504 15.766 1 61.72 74 ARG B CA 1
ATOM 3802 C C . ARG B 1 74 ? -18.812 -5.562 14.531 1 61.72 74 ARG B C 1
ATOM 3804 O O . ARG B 1 74 ? -19.094 -6.641 14.016 1 61.72 74 ARG B O 1
ATOM 3811 N N . ARG B 1 75 ? -19.938 -4.828 14.461 1 53.25 75 ARG B N 1
ATOM 3812 C CA . ARG B 1 75 ? -20.812 -4.871 13.297 1 53.25 75 ARG B CA 1
ATOM 3813 C C . ARG B 1 75 ? -20.172 -4.184 12.102 1 53.25 75 ARG B C 1
ATOM 3815 O O . ARG B 1 75 ? -19.531 -3.143 12.25 1 53.25 75 ARG B O 1
ATOM 3822 N N . GLY B 1 76 ? -19.859 -4.801 10.922 1 49.47 76 GLY B N 1
ATOM 3823 C CA . GLY B 1 76 ? -19.094 -4.289 9.797 1 49.47 76 GLY B CA 1
ATOM 3824 C C . GLY B 1 76 ? -19.875 -3.342 8.914 1 49.47 76 GLY B C 1
ATOM 3825 O O . GLY B 1 76 ? -21.031 -3.01 9.219 1 49.47 76 GLY B O 1
ATOM 3826 N N . PHE B 1 77 ? -19.188 -2.727 7.867 1 43.41 77 PHE B N 1
ATOM 3827 C CA . PHE B 1 77 ? -19.625 -1.685 6.941 1 43.41 77 PHE B CA 1
ATOM 3828 C C . PHE B 1 77 ? -20.969 -2.039 6.316 1 43.41 77 PHE B C 1
ATOM 3830 O O . PHE B 1 77 ? -21.859 -1.193 6.234 1 43.41 77 PHE B O 1
ATOM 3837 N N . LEU B 1 78 ? -21.078 -3.08 5.652 1 44.31 78 LEU B N 1
ATOM 3838 C CA . LEU B 1 78 ? -22.312 -3.332 4.914 1 44.31 78 LEU B CA 1
ATOM 3839 C C . LEU B 1 78 ? -23.312 -4.102 5.773 1 44.31 78 LEU B C 1
ATOM 3841 O O . LEU B 1 78 ? -24.312 -4.609 5.262 1 44.31 78 LEU B O 1
ATOM 3845 N N . GLY B 1 79 ? -23.156 -3.969 7.184 1 41.69 79 GLY B N 1
ATOM 3846 C CA . GLY B 1 79 ? -24.141 -4.676 7.992 1 41.69 79 GLY B CA 1
ATOM 3847 C C . GLY B 1 79 ? -24.094 -6.18 7.805 1 41.69 79 GLY B C 1
ATOM 3848 O O . GLY B 1 79 ? -24.984 -6.895 8.273 1 41.69 79 GLY B O 1
ATOM 3849 N N . LYS B 1 80 ? -23.266 -6.508 6.906 1 47.34 80 LYS B N 1
ATOM 3850 C CA . LYS B 1 80 ? -23.266 -7.953 6.719 1 47.34 80 LYS B CA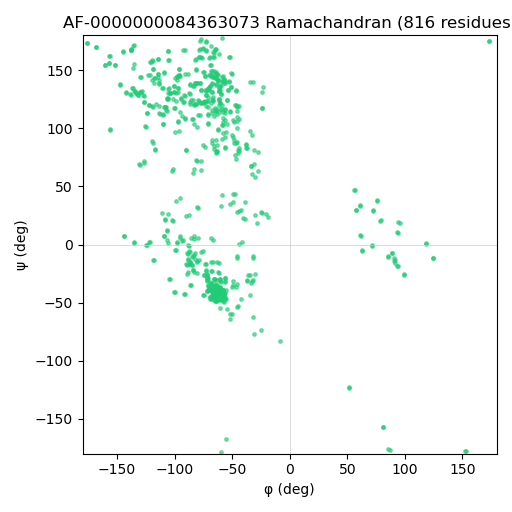 1
ATOM 3851 C C . LYS B 1 80 ? -22.312 -8.633 7.699 1 47.34 80 LYS B C 1
ATOM 3853 O O . LYS B 1 80 ? -21.266 -8.078 8.039 1 47.34 80 LYS B O 1
ATOM 3858 N N . ASP B 1 81 ? -22.781 -9.547 8.508 1 46.94 81 ASP B N 1
ATOM 3859 C CA . ASP B 1 81 ? -22.188 -10.367 9.562 1 46.94 81 ASP B CA 1
ATOM 3860 C C . ASP B 1 81 ? -20.766 -10.773 9.203 1 46.94 81 ASP B C 1
ATOM 3862 O O . ASP B 1 81 ? -19.938 -11.016 10.086 1 46.94 81 ASP B O 1
ATOM 3866 N N . TRP B 1 82 ? -20.469 -10.828 7.895 1 47.03 82 TRP B N 1
ATOM 3867 C CA . TRP B 1 82 ? -19.219 -11.438 7.48 1 47.03 82 TRP B CA 1
ATOM 3868 C C . TRP B 1 82 ? -18.094 -10.406 7.449 1 47.03 82 TRP B C 1
ATOM 3870 O O . TRP B 1 82 ? -16.922 -10.758 7.266 1 47.03 82 TRP B O 1
ATOM 3880 N N . ASP B 1 83 ? -18.375 -9.117 7.785 1 56.5 83 ASP B N 1
ATOM 3881 C CA . ASP B 1 83 ? -17.375 -8.07 7.57 1 56.5 83 ASP B CA 1
ATOM 3882 C C . ASP B 1 83 ? -16.797 -7.578 8.891 1 56.5 83 ASP B C 1
ATOM 3884 O O . ASP B 1 83 ? -16.281 -6.461 8.977 1 56.5 83 ASP B O 1
ATOM 3888 N N . GLY B 1 84 ? -16.922 -8.398 9.844 1 65.06 84 GLY B N 1
ATOM 3889 C CA . GLY B 1 84 ? -16.5 -7.883 11.133 1 65.06 84 GLY B CA 1
ATOM 3890 C C . GLY B 1 84 ? -14.992 -7.75 11.258 1 65.06 84 GLY B C 1
ATOM 3891 O O . GLY B 1 84 ? -14.5 -6.957 12.07 1 65.06 84 GLY B O 1
ATOM 3892 N N . GLY B 1 85 ? -14.258 -8.523 10.43 1 86 85 GLY B N 1
ATOM 3893 C CA . GLY B 1 85 ? -12.805 -8.484 10.492 1 86 85 GLY B CA 1
ATOM 3894 C C . GLY B 1 85 ? -12.133 -9.188 9.32 1 86 85 GLY B C 1
ATOM 3895 O O . GLY B 1 85 ? -12.812 -9.766 8.469 1 86 85 GLY B O 1
ATOM 3896 N N . VAL B 1 86 ? -10.875 -9.008 9.227 1 92.06 86 VAL B N 1
ATOM 3897 C CA . VAL B 1 86 ? -10.102 -9.758 8.234 1 92.06 86 VAL B CA 1
ATOM 3898 C C . VAL B 1 86 ? -10.062 -11.234 8.617 1 92.06 86 VAL B C 1
ATOM 3900 O O . VAL B 1 86 ? -10.305 -11.586 9.773 1 92.06 86 VAL B O 1
ATOM 3903 N N . PRO B 1 87 ? -9.883 -12.148 7.598 1 94.06 87 PRO B N 1
ATOM 3904 C CA . PRO B 1 87 ? -9.734 -13.562 7.957 1 94.06 87 PRO B CA 1
ATOM 3905 C C . PRO B 1 87 ? -8.648 -13.797 9.008 1 94.06 87 PRO B C 1
ATOM 3907 O O . PRO B 1 87 ? -7.594 -13.164 8.953 1 94.06 87 PRO B O 1
ATOM 3910 N N . GLN B 1 88 ? -8.953 -14.688 9.914 1 93.5 88 GLN B N 1
ATOM 3911 C CA . GLN B 1 88 ? -8.102 -14.961 11.062 1 93.5 88 GLN B CA 1
ATOM 3912 C C . GLN B 1 88 ? -6.918 -15.844 10.672 1 93.5 88 GLN B C 1
ATOM 3914 O O . GLN B 1 88 ? -6.941 -16.5 9.625 1 93.5 88 GLN B O 1
ATOM 3919 N N . PRO B 1 89 ? -5.855 -15.836 11.562 1 96.62 89 PRO B N 1
ATOM 3920 C CA . PRO B 1 89 ? -4.703 -16.688 11.266 1 96.62 89 PRO B CA 1
ATOM 3921 C C . PRO B 1 89 ? -5.086 -18.156 11.086 1 96.62 89 PRO B C 1
ATOM 3923 O O . PRO B 1 89 ? -4.484 -18.859 10.273 1 96.62 89 PRO B O 1
ATOM 3926 N N . SER B 1 90 ? -6.105 -18.641 11.758 1 96.06 90 SER B N 1
ATOM 3927 C CA . SER B 1 90 ? -6.527 -20.047 11.648 1 96.06 90 SER B CA 1
ATOM 3928 C C . SER B 1 90 ? -6.965 -20.375 10.227 1 96.06 90 SER B C 1
ATOM 3930 O O . SER B 1 90 ? -6.688 -21.469 9.734 1 96.06 90 SER B O 1
ATOM 3932 N N . THR B 1 91 ? -7.66 -19.438 9.648 1 95.62 91 THR B N 1
ATOM 3933 C CA . THR B 1 91 ? -8.086 -19.641 8.266 1 95.62 91 THR B CA 1
ATOM 3934 C C . THR B 1 91 ? -6.875 -19.734 7.336 1 95.62 91 THR B C 1
ATOM 3936 O O . THR B 1 91 ? -6.809 -20.609 6.488 1 95.62 91 THR B O 1
ATOM 3939 N N . TRP B 1 92 ? -5.941 -18.891 7.5 1 98.06 92 TRP B N 1
ATOM 3940 C CA . TRP B 1 92 ? -4.754 -18.859 6.652 1 98.06 92 TRP B CA 1
ATOM 3941 C C . TRP B 1 92 ? -3.846 -20.047 6.957 1 98.06 92 TRP B C 1
ATOM 3943 O O . TRP B 1 92 ? -3.105 -20.516 6.082 1 98.06 92 TRP B O 1
ATOM 3953 N N . LYS B 1 93 ? -3.906 -20.562 8.172 1 97.88 93 LYS B N 1
ATOM 3954 C CA . LYS B 1 93 ? -3.174 -21.781 8.492 1 97.88 93 LYS B CA 1
ATOM 3955 C C . LYS B 1 93 ? -3.695 -22.969 7.672 1 97.88 93 LYS B C 1
ATOM 3957 O O . LYS B 1 93 ? -2.916 -23.812 7.219 1 97.88 93 LYS B O 1
ATOM 3962 N N . GLN B 1 94 ? -5.031 -23.031 7.539 1 98.12 94 GLN B N 1
ATOM 3963 C CA . GLN B 1 94 ? -5.594 -24.062 6.668 1 98.12 94 GLN B CA 1
ATOM 3964 C C . GLN B 1 94 ? -5.141 -23.859 5.223 1 98.12 94 GLN B C 1
ATOM 3966 O O . GLN B 1 94 ? -4.805 -24.828 4.535 1 98.12 94 GLN B O 1
ATOM 3971 N N . THR B 1 95 ? -5.105 -22.625 4.793 1 98.62 95 THR B N 1
ATOM 3972 C CA . THR B 1 95 ? -4.609 -22.297 3.461 1 98.62 95 THR B CA 1
ATOM 3973 C C . THR B 1 95 ? -3.152 -22.719 3.309 1 98.62 95 THR B C 1
ATOM 3975 O O . THR B 1 95 ? -2.771 -23.297 2.293 1 98.62 95 THR B O 1
ATOM 3978 N N . PHE B 1 96 ? -2.387 -22.406 4.316 1 98.75 96 PHE B N 1
ATOM 3979 C CA . PHE B 1 96 ? -0.975 -22.766 4.355 1 98.75 96 PHE B CA 1
ATOM 3980 C C . PHE B 1 96 ? -0.795 -24.266 4.188 1 98.75 96 PHE B C 1
ATOM 3982 O O . PHE B 1 96 ? 0.062 -24.719 3.424 1 98.75 96 PHE B O 1
ATOM 3989 N N . ARG B 1 97 ? -1.577 -25.031 4.867 1 98.69 97 ARG B N 1
ATOM 3990 C CA . ARG B 1 97 ? -1.491 -26.484 4.844 1 98.69 97 ARG B CA 1
ATOM 3991 C C . ARG B 1 97 ? -1.741 -27.031 3.441 1 98.69 97 ARG B C 1
ATOM 3993 O O . ARG B 1 97 ? -1.019 -27.906 2.973 1 98.69 97 ARG B O 1
ATOM 4000 N N . VAL B 1 98 ? -2.727 -26.516 2.758 1 98.81 98 VAL B N 1
ATOM 4001 C CA . VAL B 1 98 ? -3.158 -27.109 1.499 1 98.81 98 VAL B CA 1
ATOM 4002 C C . VAL B 1 98 ? -2.359 -26.516 0.341 1 98.81 98 VAL B C 1
ATOM 4004 O O . VAL B 1 98 ? -2.398 -27.031 -0.778 1 98.81 98 VAL B O 1
ATOM 4007 N N . LEU B 1 99 ? -1.636 -25.438 0.551 1 98.88 99 LEU B N 1
ATOM 4008 C CA . LEU B 1 99 ? -0.815 -24.797 -0.475 1 98.88 99 LEU B CA 1
ATOM 4009 C C . LEU B 1 99 ? 0.544 -25.484 -0.583 1 98.88 99 LEU B C 1
ATOM 4011 O O . LEU B 1 99 ? 1.168 -25.797 0.433 1 98.88 99 LEU B O 1
ATOM 4015 N N . ARG B 1 100 ? 0.985 -25.703 -1.789 1 98.88 100 ARG B N 1
ATOM 4016 C CA . ARG B 1 100 ? 2.309 -26.281 -2.008 1 98.88 100 ARG B CA 1
ATOM 4017 C C . ARG B 1 100 ? 3.402 -25.344 -1.505 1 98.88 100 ARG B C 1
ATOM 4019 O O . ARG B 1 100 ? 3.279 -24.125 -1.617 1 98.88 100 ARG B O 1
ATOM 4026 N N . PRO B 1 101 ? 4.539 -25.953 -0.981 1 98.75 101 PRO B N 1
ATOM 4027 C CA . PRO B 1 101 ? 5.68 -25.078 -0.701 1 98.75 101 PRO B CA 1
ATOM 4028 C C . PRO B 1 101 ? 6.055 -24.203 -1.892 1 98.75 101 PRO B C 1
ATOM 4030 O O . PRO B 1 101 ? 6.023 -24.656 -3.037 1 98.75 101 PRO B O 1
ATOM 4033 N N . GLY B 1 102 ? 6.297 -22.938 -1.602 1 98.5 102 GLY B N 1
ATOM 4034 C CA . GLY B 1 102 ? 6.609 -22 -2.664 1 98.5 102 GLY B CA 1
ATOM 4035 C C . GLY B 1 102 ? 5.375 -21.406 -3.312 1 98.5 102 GLY B C 1
ATOM 4036 O O . GLY B 1 102 ? 5.473 -20.453 -4.09 1 98.5 102 GLY B O 1
ATOM 4037 N N . GLY B 1 103 ? 4.184 -21.969 -2.98 1 98.81 103 GLY B N 1
ATOM 4038 C CA . GLY B 1 103 ? 2.959 -21.406 -3.518 1 98.81 103 GLY B CA 1
ATOM 4039 C C . GLY B 1 103 ? 2.686 -20 -3.023 1 98.81 103 GLY B C 1
ATOM 4040 O O . GLY B 1 103 ? 2.941 -19.688 -1.86 1 98.81 103 GLY B O 1
ATOM 4041 N N . PHE B 1 104 ? 2.146 -19.188 -3.918 1 98.75 104 PHE B N 1
ATOM 4042 C CA . PHE B 1 104 ? 1.871 -17.781 -3.592 1 98.75 104 PHE B CA 1
ATOM 4043 C C . PHE B 1 104 ? 0.423 -17.609 -3.148 1 98.75 104 PHE B C 1
ATOM 4045 O O . PHE B 1 104 ? -0.467 -18.328 -3.617 1 98.75 104 PHE B O 1
ATOM 4052 N N . VAL B 1 105 ? 0.246 -16.703 -2.203 1 98.75 105 VAL B N 1
ATOM 4053 C CA . VAL B 1 105 ? -1.049 -16.125 -1.882 1 98.75 105 VAL B CA 1
ATOM 4054 C C . VAL B 1 105 ? -1.094 -14.672 -2.369 1 98.75 105 VAL B C 1
ATOM 4056 O O . VAL B 1 105 ? -0.284 -13.844 -1.947 1 98.75 105 VAL B O 1
ATOM 4059 N N . VAL B 1 106 ? -1.986 -14.438 -3.248 1 98.19 106 VAL B N 1
ATOM 4060 C CA . VAL B 1 106 ? -2.301 -13.086 -3.715 1 98.19 106 VAL B CA 1
ATOM 4061 C C . VAL B 1 106 ? -3.686 -12.68 -3.219 1 98.19 106 VAL B C 1
ATOM 4063 O O . VAL B 1 106 ? -4.695 -13.25 -3.641 1 98.19 106 VAL B O 1
ATOM 4066 N N . ALA B 1 107 ? -3.715 -11.727 -2.322 1 98.19 107 ALA B N 1
ATOM 4067 C CA . ALA B 1 107 ? -4.969 -11.406 -1.646 1 98.19 107 ALA B CA 1
ATOM 4068 C C . ALA B 1 107 ? -5.199 -9.898 -1.603 1 98.19 107 ALA B C 1
ATOM 4070 O O . ALA B 1 107 ? -4.305 -9.133 -1.216 1 98.19 107 ALA B O 1
ATOM 4071 N N . PHE B 1 108 ? -6.395 -9.523 -1.975 1 94.62 108 PHE B N 1
ATOM 4072 C CA . PHE B 1 108 ? -6.773 -8.117 -1.933 1 94.62 108 PHE B CA 1
ATOM 4073 C C . PHE B 1 108 ? -6.992 -7.656 -0.496 1 94.62 108 PHE B C 1
ATOM 4075 O O . PHE B 1 108 ? -7.457 -8.43 0.346 1 94.62 108 PHE B O 1
ATOM 4082 N N . GLY B 1 109 ? -6.637 -6.418 -0.207 1 94.38 109 GLY B N 1
ATOM 4083 C CA . GLY B 1 109 ? -6.875 -5.754 1.065 1 94.38 109 GLY B CA 1
ATOM 4084 C C . GLY B 1 109 ? -7.176 -4.273 0.92 1 94.38 109 GLY B C 1
ATOM 4085 O O . GLY B 1 109 ? -7 -3.701 -0.158 1 94.38 109 GLY B O 1
ATOM 4086 N N . HIS B 1 110 ? -7.656 -3.766 1.993 1 92.06 110 HIS B N 1
ATOM 4087 C CA . HIS B 1 110 ? -7.957 -2.34 2.051 1 92.06 110 HIS B CA 1
ATOM 4088 C C . HIS B 1 110 ? -6.809 -1.561 2.684 1 92.06 110 HIS B C 1
ATOM 4090 O O . HIS B 1 110 ? -6.203 -2.02 3.654 1 92.06 110 HIS B O 1
ATOM 4096 N N . PRO B 1 111 ? -6.594 -0.344 2.217 1 91.88 111 PRO B N 1
ATOM 4097 C CA . PRO B 1 111 ? -5.5 0.46 2.764 1 91.88 111 PRO B CA 1
ATOM 4098 C C . PRO B 1 111 ? -5.598 0.643 4.277 1 91.88 111 PRO B C 1
ATOM 4100 O O . PRO B 1 111 ? -4.574 0.744 4.957 1 91.88 111 PRO B O 1
ATOM 4103 N N . LYS B 1 112 ? -6.758 0.628 4.82 1 92.5 112 LYS B N 1
ATOM 4104 C CA . LYS B 1 112 ? -6.941 0.925 6.238 1 92.5 112 LYS B CA 1
ATOM 4105 C C . LYS B 1 112 ? -6.73 -0.321 7.094 1 92.5 112 LYS B C 1
ATOM 4107 O O . LYS B 1 112 ? -6.551 -0.223 8.312 1 92.5 112 LYS B O 1
ATOM 4112 N N . THR B 1 113 ? -6.785 -1.527 6.465 1 93.94 113 THR B N 1
ATOM 4113 C CA . THR B 1 113 ? -6.789 -2.715 7.312 1 93.94 113 THR B CA 1
ATOM 4114 C C . THR B 1 113 ? -5.828 -3.77 6.77 1 93.94 113 THR B C 1
ATOM 4116 O O . THR B 1 113 ? -5.727 -4.867 7.32 1 93.94 113 THR B O 1
ATOM 4119 N N . VAL B 1 114 ? -5.141 -3.496 5.715 1 96.12 114 VAL B N 1
ATOM 4120 C CA . VAL B 1 114 ? -4.285 -4.484 5.066 1 96.12 114 VAL B CA 1
ATOM 4121 C C . VAL B 1 114 ? -3.207 -4.953 6.039 1 96.12 114 VAL B C 1
ATOM 4123 O O . VAL B 1 114 ? -2.73 -6.086 5.949 1 96.12 114 VAL B O 1
ATOM 4126 N N . ASP B 1 115 ? -2.812 -4.082 6.969 1 96.38 115 ASP B N 1
ATOM 4127 C CA . ASP B 1 115 ? -1.83 -4.477 7.973 1 96.38 115 ASP B CA 1
ATOM 4128 C C . ASP B 1 115 ? -2.309 -5.688 8.766 1 96.38 115 ASP B C 1
ATOM 4130 O O . ASP B 1 115 ? -1.523 -6.586 9.07 1 96.38 115 ASP B O 1
ATOM 4134 N N . LEU B 1 116 ? -3.535 -5.738 9.07 1 95.81 116 LEU B N 1
ATOM 4135 C CA . LEU B 1 116 ? -4.098 -6.844 9.836 1 95.81 116 LEU B CA 1
ATOM 4136 C C . LEU B 1 116 ? -4.172 -8.109 8.992 1 95.81 116 LEU B C 1
ATOM 4138 O O . LEU B 1 116 ? -3.93 -9.211 9.492 1 95.81 116 LEU B O 1
ATOM 4142 N N . LEU B 1 117 ? -4.531 -7.953 7.777 1 97.44 117 LEU B N 1
ATOM 4143 C CA . LEU B 1 117 ? -4.492 -9.086 6.855 1 97.44 117 LEU B CA 1
ATOM 4144 C C . LEU B 1 117 ? -3.092 -9.68 6.777 1 97.44 117 LEU B C 1
ATOM 4146 O O . LEU B 1 117 ? -2.92 -10.898 6.891 1 97.44 117 LEU B O 1
ATOM 4150 N N . ILE B 1 118 ? -2.123 -8.828 6.574 1 98.12 118 ILE B N 1
ATOM 4151 C CA . ILE B 1 118 ? -0.74 -9.273 6.438 1 98.12 118 ILE B CA 1
ATOM 4152 C C . ILE B 1 118 ? -0.284 -9.945 7.73 1 98.12 118 ILE B C 1
ATOM 4154 O O . ILE B 1 118 ? 0.362 -10.992 7.695 1 98.12 118 ILE B O 1
ATOM 4158 N N . LEU B 1 119 ? -0.645 -9.352 8.805 1 97.25 119 LEU B N 1
ATOM 4159 C CA . LEU B 1 119 ? -0.275 -9.945 10.086 1 97.25 119 LEU B CA 1
ATOM 4160 C C . LEU B 1 119 ? -0.869 -11.344 10.227 1 97.25 119 LEU B C 1
ATOM 4162 O O . LEU B 1 119 ? -0.195 -12.266 10.695 1 97.25 119 LEU B O 1
ATOM 4166 N N . SER B 1 120 ? -2.104 -11.461 9.891 1 97.44 120 SER B N 1
ATOM 4167 C CA . SER B 1 120 ? -2.768 -12.758 9.93 1 97.44 120 SER B CA 1
ATOM 4168 C C . SER B 1 120 ? -2.037 -13.781 9.07 1 97.44 120 SER B C 1
ATOM 4170 O O . SER B 1 120 ? -1.848 -14.93 9.484 1 97.44 120 SER B O 1
ATOM 4172 N N . LEU B 1 121 ? -1.604 -13.414 7.934 1 98.19 121 LEU B N 1
ATOM 4173 C CA . LEU B 1 121 ? -0.852 -14.273 7.027 1 98.19 121 LEU B CA 1
ATOM 4174 C C . LEU B 1 121 ? 0.497 -14.648 7.629 1 98.19 121 LEU B C 1
ATOM 4176 O O . LEU B 1 121 ? 0.907 -15.812 7.566 1 98.19 121 LEU B O 1
ATOM 4180 N N . ARG B 1 122 ? 1.177 -13.656 8.227 1 97.44 122 ARG B N 1
ATOM 4181 C CA . ARG B 1 122 ? 2.461 -13.922 8.867 1 97.44 122 ARG B CA 1
ATOM 4182 C C . ARG B 1 122 ? 2.322 -14.969 9.961 1 97.44 122 ARG B C 1
ATOM 4184 O O . ARG B 1 122 ? 3.131 -15.898 10.039 1 97.44 122 ARG B O 1
ATOM 4191 N N . LEU B 1 123 ? 1.348 -14.789 10.703 1 97.31 123 LEU B N 1
ATOM 4192 C CA . LEU B 1 123 ? 1.156 -15.672 11.844 1 97.31 123 LEU B CA 1
ATOM 4193 C C . LEU B 1 123 ? 0.793 -17.078 11.383 1 97.31 123 LEU B C 1
ATOM 4195 O O . LEU B 1 123 ? 0.985 -18.047 12.117 1 97.31 123 LEU B O 1
ATOM 4199 N N . ALA B 1 124 ? 0.273 -17.188 10.203 1 97.81 124 ALA B N 1
ATOM 4200 C CA . ALA B 1 124 ? -0.045 -18.5 9.633 1 97.81 124 ALA B CA 1
ATOM 4201 C C . ALA B 1 124 ? 1.202 -19.156 9.047 1 97.81 124 ALA B C 1
ATOM 4203 O O . ALA B 1 124 ? 1.172 -20.328 8.68 1 97.81 124 ALA B O 1
ATOM 4204 N N . GLY B 1 125 ? 2.285 -18.375 8.867 1 97.12 125 GLY B N 1
ATOM 4205 C CA . GLY B 1 125 ? 3.531 -18.969 8.422 1 97.12 125 GLY B CA 1
ATOM 4206 C C . GLY B 1 125 ? 4.004 -18.438 7.082 1 97.12 125 GLY B C 1
ATOM 4207 O O . GLY B 1 125 ? 5.086 -18.797 6.609 1 97.12 125 GLY B O 1
ATOM 4208 N N . PHE B 1 126 ? 3.268 -17.531 6.535 1 97.94 126 PHE B N 1
ATOM 4209 C CA . PHE B 1 126 ? 3.604 -17.047 5.199 1 97.94 126 PHE B CA 1
ATOM 4210 C C . PHE B 1 126 ? 4.703 -16 5.27 1 97.94 126 PHE B C 1
ATOM 4212 O O . PHE B 1 126 ? 4.812 -15.273 6.258 1 97.94 126 PHE B O 1
ATOM 4219 N N . GLU B 1 127 ? 5.48 -15.945 4.203 1 95.81 127 GLU B N 1
ATOM 4220 C CA . GLU B 1 127 ? 6.422 -14.852 3.949 1 95.81 127 GLU B CA 1
ATOM 4221 C C . GLU B 1 127 ? 5.777 -13.75 3.113 1 95.81 127 GLU B C 1
ATOM 4223 O O . GLU B 1 127 ? 5.148 -14.031 2.09 1 95.81 127 GLU B O 1
ATOM 4228 N N . ILE B 1 128 ? 5.902 -12.578 3.625 1 96.19 128 ILE B N 1
ATOM 4229 C CA . ILE B 1 128 ? 5.406 -11.469 2.82 1 96.19 128 ILE B CA 1
ATOM 4230 C C . ILE B 1 128 ? 6.473 -11.055 1.807 1 96.19 128 ILE B C 1
ATOM 4232 O O . ILE B 1 128 ? 7.566 -10.633 2.184 1 96.19 128 ILE B O 1
ATOM 4236 N N . ARG B 1 129 ? 6.121 -11.125 0.499 1 94.12 129 ARG B N 1
ATOM 4237 C CA . ARG B 1 129 ? 7.102 -10.961 -0.57 1 94.12 129 ARG B CA 1
ATOM 4238 C C . ARG B 1 129 ? 6.973 -9.586 -1.225 1 94.12 129 ARG B C 1
ATOM 4240 O O . ARG B 1 129 ? 7.945 -9.062 -1.771 1 94.12 129 ARG B O 1
ATOM 4247 N N . ASP B 1 130 ? 5.77 -9.062 -1.221 1 93.38 130 ASP B N 1
ATOM 4248 C CA . ASP B 1 130 ? 5.516 -7.816 -1.939 1 93.38 130 ASP B CA 1
ATOM 4249 C C . ASP B 1 130 ? 4.082 -7.34 -1.728 1 93.38 130 ASP B C 1
ATOM 4251 O O . ASP B 1 130 ? 3.316 -7.965 -0.992 1 93.38 130 ASP B O 1
ATOM 4255 N N . GLN B 1 131 ? 3.812 -6.145 -2.234 1 95.5 131 GLN B N 1
ATOM 4256 C CA . GLN B 1 131 ? 2.465 -5.621 -2.443 1 95.5 131 GLN B CA 1
ATOM 4257 C C . GLN B 1 131 ? 2.293 -5.102 -3.869 1 95.5 131 GLN B C 1
ATOM 4259 O O . GLN B 1 131 ? 3.156 -4.387 -4.383 1 95.5 131 GLN B O 1
ATOM 4264 N N . ILE B 1 132 ? 1.213 -5.535 -4.469 1 92.75 132 ILE B N 1
ATOM 4265 C CA . ILE B 1 132 ? 0.83 -4.961 -5.754 1 92.75 132 ILE B CA 1
ATOM 4266 C C . ILE B 1 132 ? -0.274 -3.928 -5.547 1 92.75 132 ILE B C 1
ATOM 4268 O O . ILE B 1 132 ? -1.236 -4.172 -4.816 1 92.75 132 ILE B O 1
ATOM 4272 N N . MET B 1 133 ? -0.099 -2.762 -6.137 1 90.5 133 MET B N 1
ATOM 4273 C CA . MET B 1 133 ? -1.108 -1.714 -6.012 1 90.5 133 MET B CA 1
ATOM 4274 C C . MET B 1 133 ? -1.988 -1.656 -7.254 1 90.5 133 MET B C 1
ATOM 4276 O O . MET B 1 133 ? -1.498 -1.401 -8.359 1 90.5 133 MET B O 1
ATOM 4280 N N . TRP B 1 134 ? -3.285 -1.916 -7.062 1 87.69 134 TRP B N 1
ATOM 4281 C CA . TRP B 1 134 ? -4.254 -1.722 -8.141 1 87.69 134 TRP B CA 1
ATOM 4282 C C . TRP B 1 134 ? -4.836 -0.313 -8.102 1 87.69 134 TRP B C 1
ATOM 4284 O O . TRP B 1 134 ? -5.633 0.012 -7.219 1 87.69 134 TRP B O 1
ATOM 4294 N N . ILE B 1 135 ? -4.445 0.479 -9.047 1 82.06 135 ILE B N 1
ATOM 4295 C CA . ILE B 1 135 ? -4.828 1.886 -9.086 1 82.06 135 ILE B CA 1
ATOM 4296 C C . ILE B 1 135 ? -6.07 2.057 -9.953 1 82.06 135 ILE B C 1
ATOM 4298 O O . ILE B 1 135 ? -6.121 1.55 -11.078 1 82.06 135 ILE B O 1
ATOM 4302 N N . TYR B 1 136 ? -7.098 2.684 -9.391 1 71.69 136 TYR B N 1
ATOM 4303 C CA . TYR B 1 136 ? -8.289 3.012 -10.164 1 71.69 136 TYR B CA 1
ATOM 4304 C C . TYR B 1 136 ? -8.57 4.512 -10.125 1 71.69 136 TYR B C 1
ATOM 4306 O O . TYR B 1 136 ? -8.18 5.195 -9.18 1 71.69 136 TYR B O 1
ATOM 4314 N N . THR B 1 137 ? -9.086 5.129 -11.148 1 63.34 137 THR B N 1
ATOM 4315 C CA . THR B 1 137 ? -9.258 6.57 -11.273 1 63.34 137 THR B CA 1
ATOM 4316 C C . THR B 1 137 ? -10.688 6.98 -10.945 1 63.34 137 THR B C 1
ATOM 4318 O O . THR B 1 137 ? -10.984 8.172 -10.82 1 63.34 137 THR B O 1
ATOM 4321 N N . GLN B 1 138 ? -11.539 6.086 -10.711 1 59.62 138 GLN B N 1
ATOM 4322 C CA . GLN B 1 138 ? -12.953 6.422 -10.602 1 59.62 138 GLN B CA 1
ATOM 4323 C C . GLN B 1 138 ? -13.398 6.488 -9.141 1 59.62 138 GLN B C 1
ATOM 4325 O O . GLN B 1 138 ? -14.586 6.402 -8.844 1 59.62 138 GLN B O 1
ATOM 4330 N N . GLY B 1 139 ? -12.484 6.641 -8.305 1 62.94 139 GLY B N 1
ATOM 4331 C CA . GLY B 1 139 ? -12.891 6.789 -6.918 1 62.94 139 GLY B CA 1
ATOM 4332 C C . GLY B 1 139 ? -13.602 8.102 -6.641 1 62.94 139 GLY B C 1
ATOM 4333 O O . GLY B 1 139 ? -13.344 9.102 -7.305 1 62.94 139 GLY B O 1
ATOM 4334 N N . PHE B 1 140 ? -14.609 8.078 -5.691 1 62.41 140 PHE B N 1
ATOM 4335 C CA . PHE B 1 140 ? -15.344 9.273 -5.297 1 62.41 140 PHE B CA 1
ATOM 4336 C C . PHE B 1 140 ? -14.906 9.742 -3.916 1 62.41 140 PHE B C 1
ATOM 4338 O O . PHE B 1 140 ? -14.867 8.961 -2.967 1 62.41 140 PHE B O 1
ATOM 4345 N N . PRO B 1 141 ? -14.531 11 -3.936 1 69.75 141 PRO B N 1
ATOM 4346 C CA . PRO B 1 141 ? -14.156 11.492 -2.611 1 69.75 141 PRO B CA 1
ATOM 4347 C C . PRO B 1 141 ? -15.344 11.562 -1.648 1 69.75 141 PRO B C 1
ATOM 4349 O O . PRO B 1 141 ? -16.422 12.031 -2.025 1 69.75 141 PRO B O 1
ATOM 4352 N N . LYS B 1 142 ? -15.25 10.93 -0.538 1 70.25 142 LYS B N 1
ATOM 4353 C CA . LYS B 1 142 ? -16.219 11.039 0.553 1 70.25 142 LYS B CA 1
ATOM 4354 C C . LYS B 1 142 ? -15.68 11.938 1.665 1 70.25 142 LYS B C 1
ATOM 4356 O O . LYS B 1 142 ? -15.398 11.469 2.77 1 70.25 142 LYS B O 1
ATOM 4361 N N . ALA B 1 143 ? -15.469 13.203 1.306 1 80.94 143 ALA B N 1
ATOM 4362 C CA . ALA B 1 143 ? -14.844 14.125 2.252 1 80.94 143 ALA B CA 1
ATOM 4363 C C . ALA B 1 143 ? -15.797 15.258 2.619 1 80.94 143 ALA B C 1
ATOM 4365 O O . ALA B 1 143 ? -16.609 15.695 1.792 1 80.94 143 ALA B O 1
ATOM 4366 N N . VAL B 1 144 ? -15.781 15.664 3.773 1 81.38 144 VAL B N 1
ATOM 4367 C CA . VAL B 1 144 ? -16.578 16.797 4.258 1 81.38 144 VAL B CA 1
ATOM 4368 C C . VAL B 1 144 ? -15.68 18.016 4.457 1 81.38 144 VAL B C 1
ATOM 4370 O O . VAL B 1 144 ? -14.578 17.906 5 1 81.38 144 VAL B O 1
ATOM 4373 N N . ASP B 1 145 ? -16.219 19.094 3.965 1 87.44 145 ASP B N 1
ATOM 4374 C CA . ASP B 1 145 ? -15.453 20.344 4.082 1 87.44 145 ASP B CA 1
ATOM 4375 C C . ASP B 1 145 ? -15.414 20.828 5.527 1 87.44 145 ASP B C 1
ATOM 4377 O O . ASP B 1 145 ? -16.453 20.875 6.199 1 87.44 145 ASP B O 1
ATOM 4381 N N . ALA B 1 146 ? -14.273 21.219 5.949 1 94.31 146 ALA B N 1
ATOM 4382 C CA . ALA B 1 146 ? -14.086 21.656 7.332 1 94.31 146 ALA B CA 1
ATOM 4383 C C . ALA B 1 146 ? -14.812 22.969 7.602 1 94.31 146 ALA B C 1
ATOM 4385 O O . ALA B 1 146 ? -15.367 23.156 8.688 1 94.31 146 ALA B O 1
ATOM 4386 N N . GLY B 1 147 ? -14.766 23.875 6.633 1 92.25 147 GLY B N 1
ATOM 4387 C CA . GLY B 1 147 ? -15.508 25.109 6.793 1 92.25 147 GLY B CA 1
ATOM 4388 C C . GLY B 1 147 ? -16.984 24.906 7.043 1 92.25 147 GLY B C 1
ATOM 4389 O O . GLY B 1 147 ? -17.578 25.547 7.914 1 92.25 147 GLY B O 1
ATOM 4390 N N . LYS B 1 148 ? -17.547 23.984 6.32 1 88.88 148 LYS B N 1
ATOM 4391 C CA . LYS B 1 148 ? -18.969 23.656 6.477 1 88.88 148 LYS B CA 1
ATOM 4392 C C . LYS B 1 148 ? -19.25 23.109 7.867 1 88.88 148 LYS B C 1
ATOM 4394 O O . LYS B 1 148 ? -20.25 23.453 8.492 1 88.88 148 LYS B O 1
ATOM 4399 N N . GLN B 1 149 ? -18.391 22.281 8.328 1 92.38 149 GLN B N 1
ATOM 4400 C CA . GLN B 1 149 ? -18.547 21.688 9.656 1 92.38 149 GLN B CA 1
ATOM 4401 C C . GLN B 1 149 ? -18.438 22.75 10.742 1 92.38 149 GLN B C 1
ATOM 4403 O O . GLN B 1 149 ? -19.172 22.688 11.742 1 92.38 149 GLN B O 1
ATOM 4408 N N . ILE B 1 150 ? -17.594 23.656 10.578 1 94.69 150 ILE B N 1
ATOM 4409 C CA . ILE B 1 150 ? -17.391 24.734 11.547 1 94.69 150 ILE B CA 1
ATOM 4410 C C . ILE B 1 150 ? -18.625 25.625 11.578 1 94.69 150 ILE B C 1
ATOM 4412 O O . ILE B 1 150 ? -19.141 25.953 12.656 1 94.69 150 ILE B O 1
ATOM 4416 N N . ASP B 1 151 ? -19.141 26 10.352 1 92.88 151 ASP B N 1
ATOM 4417 C CA . ASP B 1 151 ? -20.328 26.828 10.297 1 92.88 151 ASP B CA 1
ATOM 4418 C C . ASP B 1 151 ? -21.516 26.125 10.945 1 92.88 151 ASP B C 1
ATOM 4420 O O . ASP B 1 151 ? -22.344 26.766 11.602 1 92.88 151 ASP B O 1
ATOM 4424 N N . LYS B 1 152 ? -21.641 24.828 10.703 1 91.5 152 LYS B N 1
ATOM 4425 C CA . LYS B 1 152 ? -22.703 24.047 11.344 1 91.5 152 LYS B CA 1
ATOM 4426 C C . LYS B 1 152 ? -22.562 24.078 12.859 1 91.5 152 LYS B C 1
ATOM 4428 O O . LYS B 1 152 ? -23.547 24.281 13.57 1 91.5 152 LYS B O 1
ATOM 4433 N N . HIS B 1 153 ? -21.422 23.922 13.352 1 93.81 153 HIS B N 1
ATOM 4434 C CA . HIS B 1 153 ? -21.156 23.922 14.789 1 93.81 153 HIS B CA 1
ATOM 4435 C C . HIS B 1 153 ? -21.438 25.281 15.406 1 93.81 153 HIS B C 1
ATOM 4437 O O . HIS B 1 153 ? -21.984 25.359 16.516 1 93.81 153 HIS B O 1
ATOM 4443 N N . LEU B 1 154 ? -21.094 26.328 14.656 1 93.75 154 LEU B N 1
ATOM 4444 C CA . LEU B 1 154 ? -21.25 27.688 15.172 1 93.75 154 LEU B CA 1
ATOM 4445 C C . LEU B 1 154 ? -22.672 28.188 14.953 1 93.75 154 LEU B C 1
ATOM 4447 O O . LEU B 1 154 ? -23.031 29.266 15.438 1 93.75 154 LEU B O 1
ATOM 4451 N N . GLY B 1 155 ? -23.484 27.406 14.156 1 90.06 155 GLY B N 1
ATOM 4452 C CA . GLY B 1 155 ? -24.844 27.828 13.875 1 90.06 155 GLY B CA 1
ATOM 4453 C C . GLY B 1 155 ? -24.938 28.906 12.805 1 90.06 155 GLY B C 1
ATOM 4454 O O . GLY B 1 155 ? -25.906 29.672 12.766 1 90.06 155 GLY B O 1
ATOM 4455 N N . THR B 1 156 ? -23.922 29.031 12 1 88.31 156 THR B N 1
ATOM 4456 C CA . THR B 1 156 ? -23.891 30.094 11 1 88.31 156 THR B CA 1
ATOM 4457 C C . THR B 1 156 ? -24.125 29.516 9.602 1 88.31 156 THR B C 1
ATOM 4459 O O . THR B 1 156 ? -24.016 30.234 8.602 1 88.31 156 THR B O 1
ATOM 4462 N N . LEU B 1 157 ? -24.391 28.219 9.523 1 85.94 157 LEU B N 1
ATOM 4463 C CA . LEU B 1 157 ? -24.562 27.578 8.234 1 85.94 157 LEU B CA 1
ATOM 4464 C C . LEU B 1 157 ? -25.75 28.188 7.477 1 85.94 157 LEU B C 1
ATOM 4466 O O . LEU B 1 157 ? -26.828 28.344 8.031 1 85.94 157 LEU B O 1
ATOM 4470 N N . GLN B 1 158 ? -25.375 28.734 6.285 1 76.31 158 GLN B N 1
ATOM 4471 C CA . GLN B 1 158 ? -26.422 29.297 5.438 1 76.31 158 GLN B CA 1
ATOM 4472 C C . GLN B 1 158 ? -26.578 28.484 4.148 1 76.31 158 GLN B C 1
ATOM 4474 O O . GLN B 1 158 ? -25.594 27.953 3.627 1 76.31 158 GLN B O 1
ATOM 4479 N N . THR B 1 159 ? -27.609 27.922 3.842 1 62.62 159 THR B N 1
ATOM 4480 C CA . THR B 1 159 ? -27.859 27.219 2.588 1 62.62 159 THR B CA 1
ATOM 4481 C C . THR B 1 159 ? -27.859 28.188 1.412 1 62.62 159 THR B C 1
ATOM 4483 O O . THR B 1 159 ? -28.469 29.25 1.481 1 62.62 159 THR B O 1
ATOM 4486 N N . SER B 1 160 ? -26.812 28 0.632 1 56.47 160 SER B N 1
ATOM 4487 C CA . SER B 1 160 ? -26.891 28.828 -0.565 1 56.47 160 SER B CA 1
ATOM 4488 C C . SER B 1 160 ? -28.031 28.375 -1.479 1 56.47 160 SER B C 1
ATOM 4490 O O . SER B 1 160 ? -28.422 27.203 -1.452 1 56.47 160 SER B O 1
ATOM 4492 N N . GLY B 1 161 ? -28.922 29.172 -1.852 1 54.62 161 GLY B N 1
ATOM 4493 C CA . GLY B 1 161 ? -29.891 28.828 -2.875 1 54.62 161 GLY B CA 1
ATOM 4494 C C . GLY B 1 161 ? -29.281 28.125 -4.07 1 54.62 161 GLY B C 1
ATOM 4495 O O . GLY B 1 161 ? -30 27.688 -4.98 1 54.62 161 GLY B O 1
ATOM 4496 N N . LYS B 1 162 ? -27.953 27.875 -4.086 1 54.22 162 LYS B N 1
ATOM 4497 C CA . LYS B 1 162 ? -27.281 27.219 -5.207 1 54.22 162 LYS B CA 1
ATOM 4498 C C . LYS B 1 162 ? -26.953 25.766 -4.883 1 54.22 162 LYS B C 1
ATOM 4500 O O . LYS B 1 162 ? -26.688 25.422 -3.729 1 54.22 162 LYS B O 1
ATOM 4505 N N . TYR B 1 163 ? -27.266 24.75 -5.715 1 51.34 163 TYR B N 1
ATOM 4506 C CA . TYR B 1 163 ? -27.031 23.312 -5.543 1 51.34 163 TYR B CA 1
ATOM 4507 C C . TYR B 1 163 ? -25.859 22.859 -6.402 1 51.34 163 TYR B C 1
ATOM 4509 O O . TYR B 1 163 ? -25.625 23.391 -7.488 1 51.34 163 TYR B O 1
ATOM 4517 N N . VAL B 1 164 ? -24.906 22.094 -5.703 1 51.66 164 VAL B N 1
ATOM 4518 C CA . VAL B 1 164 ? -23.781 21.516 -6.43 1 51.66 164 VAL B CA 1
ATOM 4519 C C . VAL B 1 164 ? -23.891 19.984 -6.418 1 51.66 164 VAL B C 1
ATOM 4521 O O . VAL B 1 164 ? -24.516 19.406 -5.527 1 51.66 164 VAL B O 1
ATOM 4524 N N . ASN B 1 165 ? -23.547 19.234 -7.531 1 47.16 165 ASN B N 1
ATOM 4525 C CA . ASN B 1 165 ? -23.516 17.781 -7.621 1 47.16 165 ASN B CA 1
ATOM 4526 C C . ASN B 1 165 ? -22.609 17.172 -6.562 1 47.16 165 ASN B C 1
ATOM 4528 O O . ASN B 1 165 ? -21.484 17.641 -6.359 1 47.16 165 ASN B O 1
ATOM 4532 N N . LEU B 1 166 ? -23.234 16.406 -5.555 1 45.28 166 LEU B N 1
ATOM 4533 C CA . LEU B 1 166 ? -22.5 15.758 -4.477 1 45.28 166 LEU B CA 1
ATOM 4534 C C . LEU B 1 166 ? -21.266 15.031 -5.016 1 45.28 166 LEU B C 1
ATOM 4536 O O . LEU B 1 166 ? -20.234 14.969 -4.348 1 45.28 166 LEU B O 1
ATOM 4540 N N . GLN B 1 167 ? -21.609 14.211 -5.961 1 40.5 167 GLN B N 1
ATOM 4541 C CA . GLN B 1 167 ? -20.484 13.352 -6.324 1 40.5 167 GLN B CA 1
ATOM 4542 C C . GLN B 1 167 ? -19.234 14.18 -6.633 1 40.5 167 GLN B C 1
ATOM 4544 O O . GLN B 1 167 ? -18.125 13.766 -6.316 1 40.5 167 GLN B O 1
ATOM 4549 N N . HIS B 1 168 ? -19.359 15.172 -7.777 1 37.28 168 HIS B N 1
ATOM 4550 C CA . HIS B 1 168 ? -18.203 15.875 -8.32 1 37.28 168 HIS B CA 1
ATOM 4551 C C . HIS B 1 168 ? -18.062 17.266 -7.695 1 37.28 168 HIS B C 1
ATOM 4553 O O . HIS B 1 168 ? -19.062 17.922 -7.418 1 37.28 168 HIS B O 1
ATOM 4559 N N . ASP B 1 169 ? -17.219 17.547 -6.641 1 33.62 169 ASP B N 1
ATOM 4560 C CA . ASP B 1 169 ? -16.969 18.938 -6.27 1 33.62 169 ASP B CA 1
ATOM 4561 C C . ASP B 1 169 ? -17.344 19.875 -7.41 1 33.62 169 ASP B C 1
ATOM 4563 O O . ASP B 1 169 ? -16.5 20.656 -7.875 1 33.62 169 ASP B O 1
ATOM 4567 N N . ILE B 1 170 ? -18.203 19.438 -8.242 1 29.78 170 ILE B N 1
ATOM 4568 C CA . ILE B 1 170 ? -18.5 20.312 -9.367 1 29.78 170 ILE B CA 1
ATOM 4569 C C . ILE B 1 170 ? -19.344 21.5 -8.898 1 29.78 170 ILE B C 1
ATOM 4571 O O . ILE B 1 170 ? -20.453 21.312 -8.391 1 29.78 170 ILE B O 1
ATOM 4575 N N . ARG B 1 171 ? -18.75 22.484 -8.414 1 30.58 171 ARG B N 1
ATOM 4576 C CA . ARG B 1 171 ? -19.422 23.75 -8.086 1 30.58 171 ARG B CA 1
ATOM 4577 C C . ARG B 1 171 ? -20.344 24.188 -9.227 1 30.58 171 ARG B C 1
ATOM 4579 O O . ARG B 1 171 ? -20.859 25.312 -9.211 1 30.58 171 ARG B O 1
ATOM 4586 N N . GLY B 1 172 ? -20.312 23.562 -10.508 1 30.22 172 GLY B N 1
ATOM 4587 C CA . GLY B 1 172 ? -21.016 24.438 -11.43 1 30.22 172 GLY B CA 1
ATOM 4588 C C . GLY B 1 172 ? -22.5 24.484 -11.188 1 30.22 172 GLY B C 1
ATOM 4589 O O . GLY B 1 172 ? -23.062 23.609 -10.539 1 30.22 172 GLY B O 1
ATOM 4590 N N . GLY B 1 173 ? -23.156 25.703 -11.141 1 30.67 173 GLY B N 1
ATOM 4591 C CA . GLY B 1 173 ? -24.484 26.25 -11.055 1 30.67 173 GLY B CA 1
ATOM 4592 C C . GLY B 1 173 ? -25.469 25.594 -11.992 1 30.67 173 GLY B C 1
ATOM 4593 O O . GLY B 1 173 ? -25.906 26.188 -12.977 1 30.67 173 GLY B O 1
ATOM 4594 N N . GLN B 1 174 ? -25.438 24.312 -12.461 1 32.72 174 GLN B N 1
ATOM 4595 C CA . GLN B 1 174 ? -26.625 24.016 -13.266 1 32.72 174 GLN B CA 1
ATOM 4596 C C . GLN B 1 174 ? -27.891 24.062 -12.414 1 32.72 174 GLN B C 1
ATOM 4598 O O . GLN B 1 174 ? -27.875 23.672 -11.25 1 32.72 174 GLN B O 1
ATOM 4603 N N . ALA B 1 175 ? -28.734 24.953 -12.758 1 31.81 175 ALA B N 1
ATOM 4604 C CA . ALA B 1 175 ? -30.094 25.031 -12.227 1 31.81 175 ALA B CA 1
ATOM 4605 C C . ALA B 1 175 ? -30.781 23.672 -12.266 1 31.81 175 ALA B C 1
ATOM 4607 O O . ALA B 1 175 ? -30.797 23 -13.305 1 31.81 175 ALA B O 1
ATOM 4608 N N . PHE B 1 176 ? -30.516 22.75 -11.414 1 36.66 176 PHE B N 1
ATOM 4609 C CA . PHE B 1 176 ? -31.391 21.578 -11.258 1 36.66 176 PHE B CA 1
ATOM 4610 C C . PHE B 1 176 ? -32.781 22 -10.82 1 36.66 176 PHE B C 1
ATOM 4612 O O . PHE B 1 176 ? -32.969 23.031 -10.164 1 36.66 176 PHE B O 1
ATOM 4619 N N . SER B 1 177 ? -33.719 21.75 -11.758 1 33.75 177 SER B N 1
ATOM 4620 C CA . SER B 1 177 ? -35.031 21.828 -11.172 1 33.75 177 SER B CA 1
ATOM 4621 C C . SER B 1 177 ? -35.188 20.891 -9.977 1 33.75 177 SER B C 1
ATOM 4623 O O . SER B 1 177 ? -34.625 19.781 -9.992 1 33.75 177 SER B O 1
ATOM 4625 N N . GLU B 1 178 ? -35.219 21.453 -8.82 1 36.75 178 GLU B N 1
ATOM 4626 C CA . GLU B 1 178 ? -35.562 20.766 -7.574 1 36.75 178 GLU B CA 1
ATOM 4627 C C . GLU B 1 178 ? -36.562 19.625 -7.828 1 36.75 178 GLU B C 1
ATOM 4629 O O . GLU B 1 178 ? -37.625 19.828 -8.422 1 36.75 178 GLU B O 1
ATOM 4634 N N . VAL B 1 179 ? -36.062 18.516 -8.523 1 37.97 179 VAL B N 1
ATOM 4635 C CA . VAL B 1 179 ? -37.125 17.531 -8.414 1 37.97 179 VAL B CA 1
ATOM 4636 C C . VAL B 1 179 ? -37.406 17.234 -6.945 1 37.97 179 VAL B C 1
ATOM 4638 O O . VAL B 1 179 ? -36.594 17.547 -6.078 1 37.97 179 VAL B O 1
ATOM 4641 N N . SER B 1 180 ? -38.406 16.359 -6.73 1 35.41 180 SER B N 1
ATOM 4642 C CA . SER B 1 180 ? -39.125 15.898 -5.543 1 35.41 180 SER B CA 1
ATOM 4643 C C . SER B 1 180 ? -38.188 15.211 -4.559 1 35.41 180 SER B C 1
ATOM 4645 O O . SER B 1 180 ? -37.156 14.695 -4.949 1 35.41 180 SER B O 1
ATOM 4647 N N . ASN B 1 181 ? -38.156 15.719 -3.285 1 34.69 181 ASN B N 1
ATOM 4648 C CA . ASN B 1 181 ? -37.719 15.086 -2.047 1 34.69 181 ASN B CA 1
ATOM 4649 C C . ASN B 1 181 ? -37.938 13.578 -2.068 1 34.69 181 ASN B C 1
ATOM 4651 O O . ASN B 1 181 ? -39.062 13.117 -2.016 1 34.69 181 ASN B O 1
ATOM 4655 N N . ILE B 1 182 ? -37.375 12.875 -3.008 1 35.25 182 ILE B N 1
ATOM 4656 C CA . ILE B 1 182 ? -37.688 11.469 -2.793 1 35.25 182 ILE B CA 1
ATOM 4657 C C . ILE B 1 182 ? -36.75 10.891 -1.735 1 35.25 182 ILE B C 1
ATOM 4659 O O . ILE B 1 182 ? -35.531 10.867 -1.922 1 35.25 182 ILE B O 1
ATOM 4663 N N . GLY B 1 183 ? -37.219 10.344 -0.599 1 38.91 183 GLY B N 1
ATOM 4664 C CA . GLY B 1 183 ? -36.688 9.641 0.56 1 38.91 183 GLY B CA 1
ATOM 4665 C C . GLY B 1 183 ? -35.625 10.43 1.3 1 38.91 183 GLY B C 1
ATOM 4666 O O . GLY B 1 183 ? -34.625 9.852 1.782 1 38.91 183 GLY B O 1
ATOM 4667 N N . GLY B 1 184 ? -35.719 11.883 1.261 1 42.25 184 GLY B N 1
ATOM 4668 C CA . GLY B 1 184 ? -34.875 12.812 1.998 1 42.25 184 GLY B CA 1
ATOM 4669 C C . GLY B 1 184 ? -33.656 13.25 1.225 1 42.25 184 GLY B C 1
ATOM 4670 O O . GLY B 1 184 ? -32.812 13.992 1.745 1 42.25 184 GLY B O 1
ATOM 4671 N N . ARG B 1 185 ? -33.281 12.547 0.129 1 41.09 185 ARG B N 1
ATOM 4672 C CA . ARG B 1 185 ? -32.188 12.969 -0.753 1 41.09 185 ARG B CA 1
ATOM 4673 C C . ARG B 1 185 ? -32.719 13.789 -1.92 1 41.09 185 ARG B C 1
ATOM 4675 O O . ARG B 1 185 ? -33.781 13.469 -2.492 1 41.09 185 ARG B O 1
ATOM 4682 N N . ARG B 1 186 ? -32.469 15.008 -1.984 1 44.38 186 ARG B N 1
ATOM 4683 C CA . ARG B 1 186 ? -32.906 15.859 -3.09 1 44.38 186 ARG B CA 1
ATOM 4684 C C . ARG B 1 186 ? -32.219 15.453 -4.391 1 44.38 186 ARG B C 1
ATOM 4686 O O . ARG B 1 186 ? -30.984 15.391 -4.457 1 44.38 186 ARG B O 1
ATOM 4693 N N . MET B 1 187 ? -32.812 14.477 -5.039 1 42.72 187 MET B N 1
ATOM 4694 C CA . MET B 1 187 ? -32.375 14 -6.34 1 42.72 187 MET B CA 1
ATOM 4695 C C . MET B 1 187 ? -32.688 15.016 -7.43 1 42.72 187 MET B C 1
ATOM 4697 O O . MET B 1 187 ? -33.719 15.664 -7.406 1 42.72 187 MET B O 1
ATOM 4701 N N . ALA B 1 188 ? -31.766 15.68 -7.875 1 43.84 188 ALA B N 1
ATOM 4702 C CA . ALA B 1 188 ? -32.031 16.625 -8.953 1 43.84 188 ALA B CA 1
ATOM 4703 C C . ALA B 1 188 ? -32.031 15.922 -10.305 1 43.84 188 ALA B C 1
ATOM 4705 O O . ALA B 1 188 ? -31.312 14.945 -10.508 1 43.84 188 ALA B O 1
ATOM 4706 N N . ARG B 1 189 ? -33.188 15.68 -10.883 1 41.66 189 ARG B N 1
ATOM 4707 C CA . ARG B 1 189 ? -33.344 15.172 -12.25 1 41.66 189 ARG B CA 1
ATOM 4708 C C . ARG B 1 189 ? -32.812 16.172 -13.266 1 41.66 189 ARG B C 1
ATOM 4710 O O . ARG B 1 189 ? -32.969 17.391 -13.094 1 41.66 189 ARG B O 1
ATOM 4717 N N . SER B 1 190 ? -31.812 15.797 -13.984 1 40.25 190 SER B N 1
ATOM 4718 C CA . SER B 1 190 ? -31.438 16.656 -15.094 1 40.25 190 SER B CA 1
ATOM 4719 C C . SER B 1 190 ? -32.656 17.094 -15.906 1 40.25 190 SER B C 1
ATOM 4721 O O . SER B 1 190 ? -33.562 16.312 -16.125 1 40.25 190 SER B O 1
ATOM 4723 N N . LEU B 1 191 ? -33.125 18.297 -15.844 1 37.47 191 LEU B N 1
ATOM 4724 C CA . LEU B 1 191 ? -34.25 18.703 -16.688 1 37.47 191 LEU B CA 1
ATOM 4725 C C . LEU B 1 191 ? -34.094 18.156 -18.109 1 37.47 191 LEU B C 1
ATOM 4727 O O . LEU B 1 191 ? -35 18.281 -18.938 1 37.47 191 LEU B O 1
ATOM 4731 N N . GLU B 1 192 ? -32.938 18.25 -18.781 1 34.94 192 GLU B N 1
ATOM 4732 C CA . GLU B 1 192 ? -33.031 17.719 -20.141 1 34.94 192 GLU B CA 1
ATOM 4733 C C . GLU B 1 192 ? -33.25 16.219 -20.125 1 34.94 192 GLU B C 1
ATOM 4735 O O . GLU B 1 192 ? -32.781 15.523 -19.219 1 34.94 192 GLU B O 1
ATOM 4740 N N . GLY B 1 193 ? -34.25 15.539 -20.766 1 31.56 193 GLY B N 1
ATOM 4741 C CA . GLY B 1 193 ? -34.969 14.297 -21.016 1 31.56 193 GLY B CA 1
ATOM 4742 C C . GLY B 1 193 ? -34.312 13.086 -20.406 1 31.56 193 GLY B C 1
ATOM 4743 O O . GLY B 1 193 ? -34.969 12.219 -19.844 1 31.56 193 GLY B O 1
ATOM 4744 N N . GLN B 1 194 ? -33.281 12.523 -21.156 1 32.72 194 GLN B N 1
ATOM 4745 C CA . GLN B 1 194 ? -33.25 11.07 -21.062 1 32.72 194 GLN B CA 1
ATOM 4746 C C . GLN B 1 194 ? -33.062 10.617 -19.609 1 32.72 194 GLN B C 1
ATOM 4748 O O . GLN B 1 194 ? -32.656 11.414 -18.75 1 32.72 194 GLN B O 1
ATOM 4753 N N . GLY B 1 195 ? -32.969 9.227 -19.281 1 34.03 195 GLY B N 1
ATOM 4754 C CA . GLY B 1 195 ? -33.156 8.242 -18.234 1 34.03 195 GLY B CA 1
ATOM 4755 C C . GLY B 1 195 ? -32.281 8.5 -17.016 1 34.03 195 GLY B C 1
ATOM 4756 O O . GLY B 1 195 ? -32.5 7.883 -15.961 1 34.03 195 GLY B O 1
ATOM 4757 N N . GLY B 1 196 ? -30.859 8.633 -17.188 1 34.97 196 GLY B N 1
ATOM 4758 C CA . GLY B 1 196 ? -30.094 7.918 -16.188 1 34.97 196 GLY B CA 1
ATOM 4759 C C . GLY B 1 196 ? -30.219 8.523 -14.805 1 34.97 196 GLY B C 1
ATOM 4760 O O . GLY B 1 196 ? -30.75 9.625 -14.648 1 34.97 196 GLY B O 1
ATOM 4761 N N . TYR B 1 197 ? -29.703 7.84 -13.742 1 38.56 197 TYR B N 1
ATOM 4762 C CA . TYR B 1 197 ? -29.75 8.008 -12.289 1 38.56 197 TYR B CA 1
ATOM 4763 C C . TYR B 1 197 ? -29.484 9.461 -11.906 1 38.56 197 TYR B C 1
ATOM 4765 O O . TYR B 1 197 ? -28.734 10.156 -12.586 1 38.56 197 TYR B O 1
ATOM 4773 N N . GLY B 1 198 ? -30.422 10.219 -11.242 1 41 198 GLY B N 1
ATOM 4774 C CA . GLY B 1 198 ? -30.531 11.477 -10.516 1 41 198 GLY B CA 1
ATOM 4775 C C . GLY B 1 198 ? -29.297 11.828 -9.727 1 41 198 GLY B C 1
ATOM 4776 O O . GLY B 1 198 ? -28.672 10.961 -9.109 1 41 198 GLY B O 1
ATOM 4777 N N . LYS B 1 199 ? -28.5 12.695 -10.391 1 46.09 199 LYS B N 1
ATOM 4778 C CA . LYS B 1 199 ? -27.328 13.18 -9.656 1 46.09 199 LYS B CA 1
ATOM 4779 C C . LYS B 1 199 ? -27.75 13.828 -8.336 1 46.09 199 LYS B C 1
ATOM 4781 O O . LYS B 1 199 ? -28.75 14.539 -8.281 1 46.09 199 LYS B O 1
ATOM 4786 N N . THR B 1 200 ? -27.375 13.289 -7.238 1 48.25 200 THR B N 1
ATOM 4787 C CA . THR B 1 200 ? -27.594 13.852 -5.914 1 48.25 200 THR B CA 1
ATOM 4788 C C . THR B 1 200 ? -26.969 15.242 -5.812 1 48.25 200 THR B C 1
ATOM 4790 O O . THR B 1 200 ? -25.781 15.414 -6.074 1 48.25 200 THR B O 1
ATOM 4793 N N . MET B 1 201 ? -27.875 16.344 -5.895 1 50.5 201 MET B N 1
ATOM 4794 C CA . MET B 1 201 ? -27.422 17.719 -5.734 1 50.5 201 MET B CA 1
ATOM 4795 C C . MET B 1 201 ? -27.406 18.125 -4.262 1 50.5 201 MET B C 1
ATOM 4797 O O . MET B 1 201 ? -28.281 17.734 -3.5 1 50.5 201 MET B O 1
ATOM 4801 N N . VAL B 1 202 ? -26.188 18.688 -3.875 1 56.16 202 VAL B N 1
ATOM 4802 C CA . VAL B 1 202 ? -26.109 19.234 -2.525 1 56.16 202 VAL B CA 1
ATOM 4803 C C . VAL B 1 202 ? -25.938 20.75 -2.59 1 56.16 202 VAL B C 1
ATOM 4805 O O . VAL B 1 202 ? -25.422 21.281 -3.572 1 56.16 202 VAL B O 1
ATOM 4808 N N . PRO B 1 203 ? -26.625 21.5 -1.743 1 58.44 203 PRO B N 1
ATOM 4809 C CA . PRO B 1 203 ? -26.406 22.953 -1.717 1 58.44 203 PRO B CA 1
ATOM 4810 C C . PRO B 1 203 ? -24.922 23.328 -1.706 1 58.44 203 PRO B C 1
ATOM 4812 O O . PRO B 1 203 ? -24.125 22.672 -1.034 1 58.44 203 PRO B O 1
ATOM 4815 N N . ALA B 1 204 ? -24.641 24.281 -2.607 1 65.19 204 ALA B N 1
ATOM 4816 C CA . ALA B 1 204 ? -23.281 24.828 -2.588 1 65.19 204 ALA B CA 1
ATOM 4817 C C . ALA B 1 204 ? -22.953 25.453 -1.239 1 65.19 204 ALA B C 1
ATOM 4819 O O . ALA B 1 204 ? -23.812 26.109 -0.633 1 65.19 204 ALA B O 1
ATOM 4820 N N . TYR B 1 205 ? -21.859 25.203 -0.796 1 75.56 205 TYR B N 1
ATOM 4821 C CA . TYR B 1 205 ? -21.453 25.75 0.491 1 75.56 205 TYR B CA 1
ATOM 4822 C C . TYR B 1 205 ? -20.438 26.875 0.307 1 75.56 205 TYR B C 1
ATOM 4824 O O . TYR B 1 205 ? -19.484 26.734 -0.469 1 75.56 205 TYR B O 1
ATOM 4832 N N . GLU B 1 206 ? -20.766 28.031 0.879 1 81 206 GLU B N 1
ATOM 4833 C CA . GLU B 1 206 ? -19.812 29.125 1.086 1 81 206 GLU B CA 1
ATOM 4834 C C . GLU B 1 206 ? -19.641 29.438 2.57 1 81 206 GLU B C 1
ATOM 4836 O O . GLU B 1 206 ? -20.609 29.438 3.322 1 81 206 GLU B O 1
ATOM 4841 N N . PRO B 1 207 ? -18.406 29.688 2.939 1 89.88 207 PRO B N 1
ATOM 4842 C CA . PRO B 1 207 ? -18.172 29.969 4.355 1 89.88 207 PRO B CA 1
ATOM 4843 C C . PRO B 1 207 ? -18.906 31.219 4.84 1 89.88 207 PRO B C 1
ATOM 4845 O O . PRO B 1 207 ? -19.016 32.219 4.109 1 89.88 207 PRO B O 1
ATOM 4848 N N . ASN B 1 208 ? -19.422 31.172 6.051 1 90.38 208 ASN B N 1
ATOM 4849 C CA . ASN B 1 208 ? -20.219 32.25 6.617 1 90.38 208 ASN B CA 1
ATOM 4850 C C . ASN B 1 208 ? -19.609 32.781 7.91 1 90.38 208 ASN B C 1
ATOM 4852 O O . ASN B 1 208 ? -20.219 33.594 8.609 1 90.38 208 ASN B O 1
ATOM 4856 N N . SER B 1 209 ? -18.516 32.344 8.367 1 92.31 209 SER B N 1
ATOM 4857 C CA . SER B 1 209 ? -17.75 32.781 9.516 1 92.31 209 SER B CA 1
ATOM 4858 C C . SER B 1 209 ? -16.25 32.875 9.195 1 92.31 209 SER B C 1
ATOM 4860 O O . SER B 1 209 ? -15.773 32.219 8.281 1 92.31 209 SER B O 1
ATOM 4862 N N . PRO B 1 210 ? -15.578 33.781 9.922 1 92.31 210 PRO B N 1
ATOM 4863 C CA . PRO B 1 210 ? -14.133 33.875 9.68 1 92.31 210 PRO B CA 1
ATOM 4864 C C . PRO B 1 210 ? -13.398 32.562 9.844 1 92.31 210 PRO B C 1
ATOM 4866 O O . PRO B 1 210 ? -12.492 32.25 9.07 1 92.31 210 PRO B O 1
ATOM 4869 N N . HIS B 1 211 ? -13.836 31.828 10.852 1 93.25 211 HIS B N 1
ATOM 4870 C CA . HIS B 1 211 ? -13.188 30.531 11.078 1 93.25 211 HIS B CA 1
ATOM 4871 C C . HIS B 1 211 ? -13.477 29.578 9.93 1 93.25 211 HIS B C 1
ATOM 4873 O O . HIS B 1 211 ? -12.594 28.828 9.508 1 93.25 211 HIS B O 1
ATOM 4879 N N . ALA B 1 212 ? -14.703 29.562 9.492 1 93.56 212 ALA B N 1
ATOM 4880 C CA . ALA B 1 212 ? -15.062 28.703 8.375 1 93.56 212 ALA B CA 1
ATOM 4881 C C . ALA B 1 212 ? -14.289 29.094 7.117 1 93.56 212 ALA B C 1
ATOM 4883 O O . ALA B 1 212 ? -13.898 28.219 6.332 1 93.56 212 ALA B O 1
ATOM 4884 N N . GLU B 1 213 ? -14.078 30.359 6.922 1 92.75 213 GLU B N 1
ATOM 4885 C CA . GLU B 1 213 ? -13.312 30.844 5.773 1 92.75 213 GLU B CA 1
ATOM 4886 C C . GLU B 1 213 ? -11.875 30.344 5.832 1 92.75 213 GLU B C 1
ATOM 4888 O O . GLU B 1 213 ? -11.312 29.938 4.812 1 92.75 213 GLU B O 1
ATOM 4893 N N . GLU B 1 214 ? -11.328 30.359 6.969 1 93.38 214 GLU B N 1
ATOM 4894 C CA . GLU B 1 214 ? -9.938 29.938 7.172 1 93.38 214 GLU B CA 1
ATOM 4895 C C . GLU B 1 214 ? -9.758 28.469 6.84 1 93.38 214 GLU B C 1
ATOM 4897 O O . GLU B 1 214 ? -8.711 28.062 6.316 1 93.38 214 GLU B O 1
ATOM 4902 N N . TRP B 1 215 ? -10.719 27.703 7.102 1 95.31 215 TRP B N 1
ATOM 4903 C CA . TRP B 1 215 ? -10.562 26.266 6.988 1 95.31 215 TRP B CA 1
ATOM 4904 C C . TRP B 1 215 ? -11.352 25.719 5.797 1 95.31 215 TRP B C 1
ATOM 4906 O O . TRP B 1 215 ? -11.484 24.5 5.633 1 95.31 215 TRP B O 1
ATOM 4916 N N . HIS B 1 216 ? -11.898 26.656 5 1 90.94 216 HIS B N 1
ATOM 4917 C CA . HIS B 1 216 ? -12.523 26.234 3.75 1 90.94 216 HIS B CA 1
ATOM 4918 C C . HIS B 1 216 ? -11.516 25.562 2.826 1 90.94 216 HIS B C 1
ATOM 4920 O O . HIS B 1 216 ? -10.391 26.031 2.682 1 90.94 216 HIS B O 1
ATOM 4926 N N . GLY B 1 217 ? -11.883 24.406 2.268 1 88.62 217 GLY B N 1
ATOM 4927 C CA . GLY B 1 217 ? -10.984 23.656 1.399 1 88.62 217 GLY B CA 1
ATOM 4928 C C . GLY B 1 217 ? -10.289 22.516 2.104 1 88.62 217 GLY B C 1
ATOM 4929 O O . GLY B 1 217 ? -9.75 21.625 1.454 1 88.62 217 GLY B O 1
ATOM 4930 N N . TRP B 1 218 ? -10.156 22.672 3.426 1 93.81 218 TRP B N 1
ATOM 4931 C CA . TRP B 1 218 ? -9.703 21.516 4.207 1 93.81 218 TRP B CA 1
ATOM 4932 C C . TRP B 1 218 ? -10.812 20.469 4.332 1 93.81 218 TRP B C 1
ATOM 4934 O O . TRP B 1 218 ? -11.977 20.812 4.531 1 93.81 218 TRP B O 1
ATOM 4944 N N . LYS B 1 219 ? -10.438 19.219 4.082 1 91.94 219 LYS B N 1
ATOM 4945 C CA . LYS B 1 219 ? -11.438 18.156 4.09 1 91.94 219 LYS B CA 1
ATOM 4946 C C . LYS B 1 219 ? -10.938 16.922 4.836 1 91.94 219 LYS B C 1
ATOM 4948 O O . LYS B 1 219 ? -9.766 16.859 5.219 1 91.94 219 LYS B O 1
ATOM 4953 N N . SER B 1 220 ? -11.82 15.977 5.059 1 89.06 220 SER B N 1
ATOM 4954 C CA . SER B 1 220 ? -11.586 14.906 6.02 1 89.06 220 SER B CA 1
ATOM 4955 C C . SER B 1 220 ? -10.836 13.742 5.375 1 89.06 220 SER B C 1
ATOM 4957 O O . SER B 1 220 ? -10.305 12.875 6.074 1 89.06 220 SER B O 1
ATOM 4959 N N . ALA B 1 221 ? -10.773 13.703 4.066 1 89.56 221 ALA B N 1
ATOM 4960 C CA . ALA B 1 221 ? -10.188 12.508 3.465 1 89.56 221 ALA B CA 1
ATOM 4961 C C . ALA B 1 221 ? -9.734 12.773 2.031 1 89.56 221 ALA B C 1
ATOM 4963 O O . ALA B 1 221 ? -10.242 13.688 1.376 1 89.56 221 ALA B O 1
ATOM 4964 N N . LEU B 1 222 ? -8.766 11.984 1.631 1 88.69 222 LEU B N 1
ATOM 4965 C CA . LEU B 1 222 ? -8.359 11.93 0.232 1 88.69 222 LEU B CA 1
ATOM 4966 C C . LEU B 1 222 ? -9.352 11.125 -0.594 1 88.69 222 LEU B C 1
ATOM 4968 O O . LEU B 1 222 ? -10.172 10.383 -0.041 1 88.69 222 LEU B O 1
ATOM 4972 N N . LYS B 1 223 ? -9.305 11.344 -1.868 1 82.38 223 LYS B N 1
ATOM 4973 C CA . LYS B 1 223 ? -10.062 10.484 -2.771 1 82.38 223 LYS B CA 1
ATOM 4974 C C . LYS B 1 223 ? -9.438 9.094 -2.859 1 82.38 223 LYS B C 1
ATOM 4976 O O . LYS B 1 223 ? -8.234 8.961 -3.109 1 82.38 223 LYS B O 1
ATOM 4981 N N . PRO B 1 224 ? -10.227 8.047 -2.555 1 83.81 224 PRO B N 1
ATOM 4982 C CA . PRO B 1 224 ? -9.672 6.703 -2.734 1 83.81 224 PRO B CA 1
ATOM 4983 C C . PRO B 1 224 ? -9.297 6.41 -4.184 1 83.81 224 PRO B C 1
ATOM 4985 O O . PRO B 1 224 ? -10.062 6.727 -5.102 1 83.81 224 PRO B O 1
ATOM 4988 N N . ALA B 1 225 ? -8.078 5.812 -4.391 1 82.06 225 ALA B N 1
ATOM 4989 C CA . ALA B 1 225 ? -7.637 5.598 -5.766 1 82.06 225 ALA B CA 1
ATOM 4990 C C . A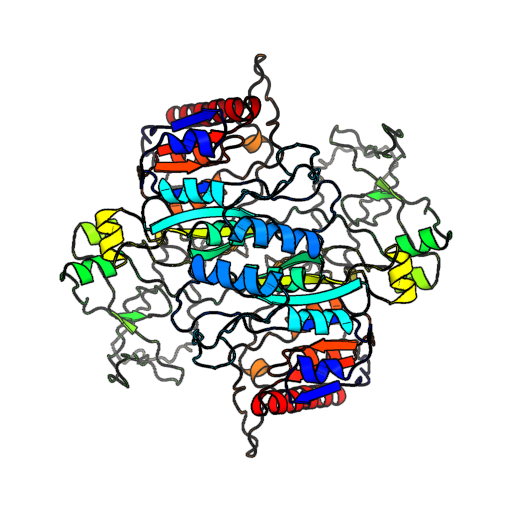LA B 1 225 ? -6.875 4.281 -5.898 1 82.06 225 ALA B C 1
ATOM 4992 O O . ALA B 1 225 ? -6.273 4.008 -6.938 1 82.06 225 ALA B O 1
ATOM 4993 N N . HIS B 1 226 ? -6.824 3.443 -4.852 1 87.12 226 HIS B N 1
ATOM 4994 C CA . HIS B 1 226 ? -6.129 2.172 -5.008 1 87.12 226 HIS B CA 1
ATOM 4995 C C . HIS B 1 226 ? -6.621 1.146 -3.994 1 87.12 226 HIS B C 1
ATOM 4997 O O . HIS B 1 226 ? -7.227 1.51 -2.982 1 87.12 226 HIS B O 1
ATOM 5003 N N . GLU B 1 227 ? -6.422 -0.079 -4.371 1 87.81 227 GLU B N 1
ATOM 5004 C CA . GLU B 1 227 ? -6.488 -1.223 -3.465 1 87.81 227 GLU B CA 1
ATOM 5005 C C . GLU B 1 227 ? -5.156 -1.958 -3.402 1 87.81 227 GLU B C 1
ATOM 5007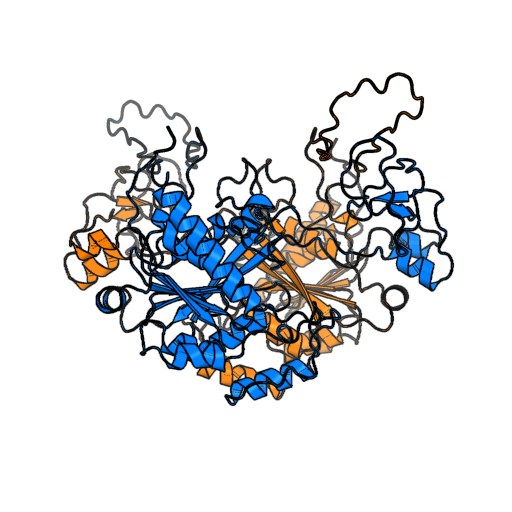 O O . GLU B 1 227 ? -4.359 -1.896 -4.344 1 87.81 227 GLU B O 1
ATOM 5012 N N . VAL B 1 228 ? -4.953 -2.543 -2.252 1 94.81 228 VAL B N 1
ATOM 5013 C CA . VAL B 1 228 ? -3.691 -3.244 -2.043 1 94.81 228 VAL B CA 1
ATOM 5014 C C . VAL B 1 228 ? -3.875 -4.734 -2.32 1 94.81 228 VAL B C 1
ATOM 5016 O O . VAL B 1 228 ? -4.875 -5.328 -1.913 1 94.81 228 VAL B O 1
ATOM 5019 N N . ILE B 1 229 ? -2.943 -5.297 -3.049 1 96.19 229 ILE B N 1
ATOM 5020 C CA . ILE B 1 229 ? -2.879 -6.738 -3.238 1 96.19 229 ILE B CA 1
ATOM 5021 C C . ILE B 1 229 ? -1.628 -7.297 -2.561 1 96.19 229 ILE B C 1
ATOM 5023 O O . ILE B 1 229 ? -0.509 -7.059 -3.021 1 96.19 229 ILE B O 1
ATOM 5027 N N . VAL B 1 230 ? -1.849 -8.055 -1.532 1 98.12 230 VAL B N 1
ATOM 5028 C CA . VAL B 1 230 ? -0.747 -8.641 -0.777 1 98.12 230 VAL B CA 1
ATOM 5029 C C . VAL B 1 230 ? -0.171 -9.828 -1.541 1 98.12 230 VAL B C 1
ATOM 5031 O O . VAL B 1 230 ? -0.918 -10.664 -2.066 1 98.12 230 VAL B O 1
ATOM 5034 N N . VAL B 1 231 ? 1.155 -9.898 -1.656 1 97.75 231 VAL B N 1
ATOM 5035 C CA . VAL B 1 231 ? 1.851 -11.039 -2.23 1 97.75 231 VAL B CA 1
ATOM 5036 C C . VAL B 1 231 ? 2.607 -11.789 -1.136 1 97.75 231 VAL B C 1
ATOM 5038 O O . VAL B 1 231 ? 3.646 -11.32 -0.66 1 97.75 231 VAL B O 1
ATOM 5041 N N . ALA B 1 232 ? 2.053 -12.883 -0.75 1 98.25 232 ALA B N 1
ATOM 5042 C CA . ALA B 1 232 ? 2.666 -13.758 0.244 1 98.25 232 ALA B CA 1
ATOM 5043 C C . ALA B 1 232 ? 3.057 -15.102 -0.371 1 98.25 232 ALA B C 1
ATOM 5045 O O . ALA B 1 232 ? 2.576 -15.453 -1.448 1 98.25 232 ALA B O 1
ATOM 5046 N N . ARG B 1 233 ? 3.986 -15.812 0.3 1 98.06 233 ARG B N 1
ATOM 5047 C CA . ARG B 1 233 ? 4.469 -17.094 -0.211 1 98.06 233 ARG B CA 1
ATOM 5048 C C . ARG B 1 233 ? 4.707 -18.078 0.924 1 98.06 233 ARG B C 1
ATOM 5050 O O . ARG B 1 233 ? 5.234 -17.703 1.977 1 98.06 233 ARG B O 1
ATOM 5057 N N . LYS B 1 234 ? 4.156 -19.297 0.732 1 98.44 234 LYS B N 1
ATOM 5058 C CA . LYS B 1 234 ? 4.629 -20.359 1.611 1 98.44 234 LYS B CA 1
ATOM 5059 C C . LYS B 1 234 ? 6.125 -20.594 1.437 1 98.44 234 LYS B C 1
ATOM 5061 O O . LYS B 1 234 ? 6.625 -20.656 0.31 1 98.44 234 LYS B O 1
ATOM 5066 N N . PRO B 1 235 ? 6.895 -20.672 2.527 1 97.25 235 PRO B N 1
ATOM 5067 C CA . PRO B 1 235 ? 8.344 -20.828 2.402 1 97.25 235 PRO B CA 1
ATOM 5068 C C . PRO B 1 235 ? 8.734 -21.969 1.473 1 97.25 235 PRO B C 1
ATOM 5070 O O . PRO B 1 235 ? 8.047 -23 1.423 1 97.25 235 PRO B O 1
ATOM 5073 N N . LEU B 1 236 ? 9.828 -21.781 0.807 1 96.88 236 LEU B N 1
ATOM 5074 C CA . LEU B 1 236 ? 10.375 -22.781 -0.096 1 96.88 236 LEU B CA 1
ATOM 5075 C C . LEU B 1 236 ? 10.875 -24 0.681 1 96.88 236 LEU B C 1
ATOM 5077 O O . LEU B 1 236 ? 11.273 -23.875 1.842 1 96.88 236 LEU B O 1
ATOM 5081 N N . GLU B 1 237 ? 10.797 -25.141 0.061 1 97 237 GLU B N 1
ATOM 5082 C CA . GLU B 1 237 ? 11.547 -26.312 0.509 1 97 237 GLU B CA 1
ATOM 5083 C C . GLU B 1 237 ? 12.836 -26.469 -0.284 1 97 237 GLU B C 1
ATOM 5085 O O . GLU B 1 237 ? 12.805 -26.797 -1.474 1 97 237 GLU B O 1
ATOM 5090 N N . GLY B 1 238 ? 13.93 -26.141 0.382 1 95.38 238 GLY B N 1
ATOM 5091 C CA . GLY B 1 238 ? 15.203 -26.141 -0.32 1 95.38 238 GLY B CA 1
ATOM 5092 C C . GLY B 1 238 ? 15.43 -24.875 -1.135 1 95.38 238 GLY B C 1
ATOM 5093 O O . GLY B 1 238 ? 14.922 -23.812 -0.788 1 95.38 238 GLY B O 1
ATOM 5094 N N . THR B 1 239 ? 16.312 -25 -2.158 1 95.19 239 THR B N 1
ATOM 5095 C CA . THR B 1 239 ? 16.578 -23.875 -3.045 1 95.19 239 THR B CA 1
ATOM 5096 C C . THR B 1 239 ? 15.391 -23.625 -3.975 1 95.19 239 THR B C 1
ATOM 5098 O O . THR B 1 239 ? 14.492 -24.453 -4.078 1 95.19 239 THR B O 1
ATOM 5101 N N . THR B 1 240 ? 15.422 -22.547 -4.59 1 95.75 240 THR B N 1
ATOM 5102 C CA . THR B 1 240 ? 14.375 -22.219 -5.555 1 95.75 240 THR B CA 1
ATOM 5103 C C . THR B 1 240 ? 14.266 -23.297 -6.621 1 95.75 240 THR B C 1
ATOM 5105 O O . THR B 1 240 ? 13.164 -23.766 -6.938 1 95.75 240 THR B O 1
ATOM 5108 N N . ALA B 1 241 ? 15.367 -23.734 -7.18 1 95.94 241 ALA B N 1
ATOM 5109 C CA . ALA B 1 241 ? 15.383 -24.766 -8.203 1 95.94 241 ALA B CA 1
ATOM 5110 C C . ALA B 1 241 ? 14.781 -26.062 -7.68 1 95.94 241 ALA B C 1
ATOM 5112 O O . ALA B 1 241 ? 13.953 -26.688 -8.344 1 95.94 241 ALA B O 1
ATOM 5113 N N . GLN B 1 242 ? 15.219 -26.469 -6.488 1 97.06 242 GLN B N 1
ATOM 5114 C CA . GLN B 1 242 ? 14.719 -27.688 -5.883 1 97.06 242 GLN B CA 1
ATOM 5115 C C . GLN B 1 242 ? 13.203 -27.625 -5.676 1 97.06 242 GLN B C 1
ATOM 5117 O O . GLN B 1 242 ? 12.492 -28.594 -5.938 1 97.06 242 GLN B O 1
ATOM 5122 N N . ASN B 1 243 ? 12.773 -26.484 -5.227 1 98.19 243 ASN B N 1
ATOM 5123 C CA . ASN B 1 243 ? 11.352 -26.297 -4.973 1 98.19 243 ASN B CA 1
ATOM 5124 C C . ASN B 1 243 ? 10.539 -26.375 -6.262 1 98.19 243 ASN B C 1
ATOM 5126 O O . ASN B 1 243 ? 9.477 -27.016 -6.293 1 98.19 243 ASN B O 1
ATOM 5130 N N . ILE B 1 244 ? 11 -25.781 -7.285 1 97.44 244 ILE B N 1
ATOM 5131 C CA . ILE B 1 244 ? 10.312 -25.781 -8.57 1 97.44 244 ILE B CA 1
ATOM 5132 C C . ILE B 1 244 ? 10.211 -27.219 -9.094 1 97.44 244 ILE B C 1
ATOM 5134 O O . ILE B 1 244 ? 9.141 -27.641 -9.539 1 97.44 244 ILE B O 1
ATOM 5138 N N . LEU B 1 245 ? 11.297 -27.906 -9.031 1 96.94 245 LEU B N 1
ATOM 5139 C CA . LEU B 1 245 ? 11.352 -29.266 -9.586 1 96.94 245 LEU B CA 1
ATOM 5140 C C . LEU B 1 245 ? 10.445 -30.203 -8.812 1 96.94 245 LEU B C 1
ATOM 5142 O O . LEU B 1 245 ? 9.875 -31.141 -9.383 1 96.94 245 LEU B O 1
ATOM 5146 N N . ARG B 1 246 ? 10.273 -29.922 -7.559 1 97.31 246 ARG B N 1
ATOM 5147 C CA . ARG B 1 246 ? 9.477 -30.812 -6.723 1 97.31 246 ARG B CA 1
ATOM 5148 C C . ARG B 1 246 ? 8.008 -30.391 -6.715 1 97.31 246 ARG B C 1
ATOM 5150 O O . ARG B 1 246 ? 7.117 -31.234 -6.809 1 97.31 246 ARG B O 1
ATOM 5157 N N . TRP B 1 247 ? 7.738 -29.047 -6.605 1 98.38 247 TRP B N 1
ATOM 5158 C CA . TRP B 1 247 ? 6.398 -28.578 -6.266 1 98.38 247 TRP B CA 1
ATOM 5159 C C . TRP B 1 247 ? 5.816 -27.719 -7.387 1 98.38 247 TRP B C 1
ATOM 5161 O O . TRP B 1 247 ? 4.637 -27.375 -7.359 1 98.38 247 TRP B O 1
ATOM 5171 N N . GLU B 1 248 ? 6.633 -27.266 -8.391 1 98.12 248 GLU B N 1
ATOM 5172 C CA . GLU B 1 248 ? 6.215 -26.438 -9.523 1 98.12 248 GLU B CA 1
ATOM 5173 C C . GLU B 1 248 ? 5.648 -25.109 -9.055 1 98.12 248 GLU B C 1
ATOM 5175 O O . GLU B 1 248 ? 4.645 -24.625 -9.594 1 98.12 248 GLU B O 1
ATOM 5180 N N . THR B 1 249 ? 6.211 -24.625 -7.961 1 98.12 249 THR B N 1
ATOM 5181 C CA . THR B 1 249 ? 5.902 -23.328 -7.371 1 98.12 249 THR B CA 1
ATOM 5182 C C . THR B 1 249 ? 7.176 -22.625 -6.914 1 98.12 249 THR B C 1
ATOM 5184 O O . THR B 1 249 ? 8.273 -23.188 -7.016 1 98.12 249 THR B O 1
ATOM 5187 N N . GLY B 1 250 ? 7.051 -21.328 -6.602 1 97.38 250 GLY B N 1
ATOM 5188 C CA . GLY B 1 250 ? 8.164 -20.641 -5.969 1 97.38 250 GLY B CA 1
ATOM 5189 C C . GLY B 1 250 ? 8.609 -19.406 -6.73 1 97.38 250 GLY B C 1
ATOM 5190 O O . GLY B 1 250 ? 9.406 -18.609 -6.223 1 97.38 250 GLY B O 1
ATOM 5191 N N . VAL B 1 251 ? 8.125 -19.266 -7.906 1 96.81 251 VAL B N 1
ATOM 5192 C CA . VAL B 1 251 ? 8.523 -18.141 -8.758 1 96.81 251 VAL B CA 1
ATOM 5193 C C . VAL B 1 251 ? 7.301 -17.578 -9.461 1 96.81 251 VAL B C 1
ATOM 5195 O O . VAL B 1 251 ? 6.211 -18.141 -9.398 1 96.81 251 VAL B O 1
ATOM 5198 N N . MET B 1 252 ? 7.52 -16.438 -10.023 1 95.81 252 MET B N 1
ATOM 5199 C CA . MET B 1 252 ? 6.438 -15.75 -10.727 1 95.81 252 MET B CA 1
ATOM 5200 C C . MET B 1 252 ? 6.672 -15.766 -12.234 1 95.81 252 MET B C 1
ATOM 5202 O O . MET B 1 252 ? 7.809 -15.656 -12.688 1 95.81 252 MET B O 1
ATOM 5206 N N . ASN B 1 253 ? 5.562 -15.797 -12.945 1 95.38 253 ASN B N 1
ATOM 5207 C CA . ASN B 1 253 ? 5.59 -15.828 -14.406 1 95.38 253 ASN B CA 1
ATOM 5208 C C . ASN B 1 253 ? 5.793 -14.43 -14.992 1 95.38 253 ASN B C 1
ATOM 5210 O O . ASN B 1 253 ? 4.898 -13.898 -15.648 1 95.38 253 ASN B O 1
ATOM 5214 N N . ILE B 1 254 ? 6.961 -13.891 -14.898 1 89.81 254 ILE B N 1
ATOM 5215 C CA . ILE B 1 254 ? 7.25 -12.492 -15.195 1 89.81 254 ILE B CA 1
ATOM 5216 C C . ILE B 1 254 ? 7.121 -12.242 -16.703 1 89.81 254 ILE B C 1
ATOM 5218 O O . ILE B 1 254 ? 6.461 -11.289 -17.125 1 89.81 254 ILE B O 1
ATOM 5222 N N . ASP B 1 255 ? 7.645 -13.023 -17.5 1 84.94 255 ASP B N 1
ATOM 5223 C CA . ASP B 1 255 ? 7.688 -12.742 -18.938 1 84.94 255 ASP B CA 1
ATOM 5224 C C . ASP B 1 255 ? 6.293 -12.82 -19.547 1 84.94 255 ASP B C 1
ATOM 5226 O O . ASP B 1 255 ? 5.984 -12.078 -20.484 1 84.94 255 ASP B O 1
ATOM 5230 N N . ALA B 1 256 ? 5.445 -13.695 -19.016 1 87.38 256 ALA B N 1
ATOM 5231 C CA . ALA B 1 256 ? 4.078 -13.781 -19.531 1 87.38 256 ALA B CA 1
ATOM 5232 C C . ALA B 1 256 ? 3.256 -12.57 -19.078 1 87.38 256 ALA B C 1
ATOM 5234 O O . ALA B 1 256 ? 2.176 -12.32 -19.625 1 87.38 256 ALA B O 1
ATOM 5235 N N . CYS B 1 257 ? 3.781 -11.914 -18.094 1 87.44 257 CYS B N 1
ATOM 5236 C CA . CYS B 1 257 ? 3.027 -10.789 -17.562 1 87.44 257 CYS B CA 1
ATOM 5237 C C . CYS B 1 257 ? 3.654 -9.469 -17.969 1 87.44 257 CYS B C 1
ATOM 5239 O O . CYS B 1 257 ? 3.316 -8.414 -17.422 1 87.44 257 CYS B O 1
ATOM 5241 N N . ARG B 1 258 ? 4.555 -9.508 -18.891 1 81.25 258 ARG B N 1
ATOM 5242 C CA . ARG B 1 258 ? 5.16 -8.273 -19.375 1 81.25 258 ARG B CA 1
ATOM 5243 C C . ARG B 1 258 ? 4.121 -7.383 -20.047 1 81.25 258 ARG B C 1
ATOM 5245 O O . ARG B 1 258 ? 3.143 -7.879 -20.609 1 81.25 258 ARG B O 1
ATOM 5252 N N . VAL B 1 259 ? 4.281 -6.109 -19.922 1 73.06 259 VAL B N 1
ATOM 5253 C CA . VAL B 1 259 ? 3.365 -5.129 -20.5 1 73.06 259 VAL B CA 1
ATOM 5254 C C . VAL B 1 259 ? 3.844 -4.73 -21.891 1 73.06 259 VAL B C 1
ATOM 5256 O O . VAL B 1 259 ? 4.984 -4.293 -22.062 1 73.06 259 VAL B O 1
ATOM 5259 N N . PRO B 1 260 ? 2.994 -4.926 -22.875 1 64.75 260 PRO B N 1
ATOM 5260 C CA . PRO B 1 260 ? 3.4 -4.602 -24.25 1 64.75 260 PRO B CA 1
ATOM 5261 C C . PRO B 1 260 ? 3.799 -3.137 -24.406 1 64.75 260 PRO B C 1
ATOM 5263 O O . PRO B 1 260 ? 3.229 -2.26 -23.766 1 64.75 260 PRO B O 1
ATOM 5266 N N . LEU B 1 261 ? 4.82 -2.945 -25.188 1 60.69 261 LEU B N 1
ATOM 5267 C CA . LEU B 1 261 ? 5.27 -1.595 -25.516 1 60.69 261 LEU B CA 1
ATOM 5268 C C . LEU B 1 261 ? 4.285 -0.901 -26.438 1 60.69 261 LEU B C 1
ATOM 5270 O O . LEU B 1 261 ? 3.662 -1.549 -27.281 1 60.69 261 LEU B O 1
ATOM 5274 N N . ALA B 1 262 ? 3.957 0.424 -26.062 1 52.91 262 ALA B N 1
ATOM 5275 C CA . ALA B 1 262 ? 3.102 1.175 -26.984 1 52.91 262 ALA B CA 1
ATOM 5276 C C . ALA B 1 262 ? 3.727 1.259 -28.359 1 52.91 262 ALA B C 1
ATOM 5278 O O . ALA B 1 262 ? 4.949 1.198 -28.516 1 52.91 262 ALA B O 1
ATOM 5279 N N . ASP B 1 263 ? 2.863 1.137 -29.438 1 48.84 263 ASP B N 1
ATOM 5280 C CA . ASP B 1 263 ? 3.324 1.248 -30.812 1 48.84 263 ASP B CA 1
ATOM 5281 C C . ASP B 1 263 ? 4.23 2.463 -30.984 1 48.84 263 ASP B C 1
ATOM 5283 O O . ASP B 1 263 ? 3.875 3.574 -30.594 1 48.84 263 ASP B O 1
ATOM 5287 N N . GLY B 1 264 ? 5.516 2.359 -31.406 1 48.78 264 GLY B N 1
ATOM 5288 C CA . GLY B 1 264 ? 6.465 3.43 -31.656 1 48.78 264 GLY B CA 1
ATOM 5289 C C . GLY B 1 264 ? 7.344 3.75 -30.469 1 48.78 264 GLY B C 1
ATOM 5290 O O . GLY B 1 264 ? 8.188 4.645 -30.531 1 48.78 264 GLY B O 1
ATOM 5291 N N . GLU B 1 265 ? 6.883 3.314 -29.406 1 47.19 265 GLU B N 1
ATOM 5292 C CA . GLU B 1 265 ? 7.742 3.6 -28.266 1 47.19 265 GLU B CA 1
ATOM 5293 C C . GLU B 1 265 ? 9.102 2.92 -28.406 1 47.19 265 GLU B C 1
ATOM 5295 O O . GLU B 1 265 ? 9.172 1.696 -28.547 1 47.19 265 GLU B O 1
ATOM 5300 N N . LYS B 1 266 ? 10.023 3.838 -28.875 1 40.16 266 LYS B N 1
ATOM 5301 C CA . LYS B 1 266 ? 11.406 3.373 -28.844 1 40.16 266 LYS B CA 1
ATOM 5302 C C . LYS B 1 266 ? 11.93 3.293 -27.422 1 40.16 266 LYS B C 1
ATOM 5304 O O . LYS B 1 266 ? 11.547 4.098 -26.562 1 40.16 266 LYS B O 1
ATOM 5309 N N . VAL B 1 267 ? 12.156 2.203 -26.969 1 37.72 267 VAL B N 1
ATOM 5310 C CA . VAL B 1 267 ? 12.836 2.145 -25.688 1 37.72 267 VAL B CA 1
ATOM 5311 C C . VAL B 1 267 ? 13.891 3.244 -25.609 1 37.72 267 VAL B C 1
ATOM 5313 O O . VAL B 1 267 ? 14.82 3.277 -26.406 1 37.72 267 VAL B O 1
ATOM 5316 N N . LYS B 1 268 ? 13.602 4.559 -25.188 1 35.78 268 LYS B N 1
ATOM 5317 C CA . LYS B 1 268 ? 14.625 5.598 -25.047 1 35.78 268 LYS B CA 1
ATOM 5318 C C . LYS B 1 268 ? 15.836 5.078 -24.297 1 35.78 268 LYS B C 1
ATOM 5320 O O . LYS B 1 268 ? 15.727 4.664 -23.141 1 35.78 268 LYS B O 1
ATOM 5325 N N . GLY B 1 269 ? 16.75 4.512 -24.906 1 30.66 269 GLY B N 1
ATOM 5326 C CA . GLY B 1 269 ? 18.062 4.328 -24.297 1 30.66 269 GLY B CA 1
ATOM 5327 C C . GLY B 1 269 ? 18.703 5.629 -23.875 1 30.66 269 GLY B C 1
ATOM 5328 O O . GLY B 1 269 ? 18.422 6.691 -24.422 1 30.66 269 GLY B O 1
ATOM 5329 N N . SER B 1 270 ? 18.75 5.926 -22.641 1 30.73 270 SER B N 1
ATOM 5330 C CA . SER B 1 270 ? 19.484 7.113 -22.203 1 30.73 270 SER B CA 1
ATOM 5331 C C . SER B 1 270 ? 20.625 7.441 -23.156 1 30.73 270 SER B C 1
ATOM 5333 O O . SER B 1 270 ? 21.562 8.141 -22.781 1 30.73 270 SER B O 1
ATOM 5335 N N . GLY B 1 271 ? 20.703 6.996 -24.359 1 28.78 271 GLY B N 1
ATOM 5336 C CA . GLY B 1 271 ? 21.953 7.371 -25 1 28.78 271 GLY B CA 1
ATOM 5337 C C . GLY B 1 271 ? 21.969 8.82 -25.453 1 28.78 271 GLY B C 1
ATOM 5338 O O . GLY B 1 271 ? 21.156 9.234 -26.281 1 28.78 271 GLY B O 1
ATOM 5339 N N . HIS B 1 272 ? 22.047 9.867 -24.672 1 28.62 272 HIS B N 1
ATOM 5340 C CA . HIS B 1 272 ? 22.672 11.047 -25.266 1 28.62 272 HIS B CA 1
ATOM 5341 C C . HIS B 1 272 ? 23.859 10.656 -26.156 1 28.62 272 HIS B C 1
ATOM 5343 O O . HIS B 1 272 ? 25.016 10.797 -25.75 1 28.62 272 HIS B O 1
ATOM 5349 N N . GLY B 1 273 ? 23.859 9.609 -26.875 1 28.16 273 GLY B N 1
ATOM 5350 C CA . GLY B 1 273 ? 24.922 9.594 -27.875 1 28.16 273 GLY B CA 1
ATOM 5351 C C . GLY B 1 273 ? 24.797 10.711 -28.891 1 28.16 273 GLY B C 1
ATOM 5352 O O . GLY B 1 273 ? 23.75 10.859 -29.531 1 28.16 273 GLY B O 1
ATOM 5353 N N . GLY B 1 274 ? 25.172 11.984 -28.688 1 27.75 274 GLY B N 1
ATOM 5354 C CA . GLY B 1 274 ? 25.688 12.758 -29.797 1 27.75 274 GLY B CA 1
ATOM 5355 C C . GLY B 1 274 ? 26.281 11.906 -30.906 1 27.75 274 GLY B C 1
ATOM 5356 O O . GLY B 1 274 ? 26.656 10.75 -30.672 1 27.75 274 GLY B O 1
ATOM 5357 N N . SER B 1 275 ? 25.906 12.164 -32.188 1 26.64 275 SER B N 1
ATOM 5358 C CA . SER B 1 275 ? 26.562 11.812 -33.438 1 26.64 275 SER B CA 1
ATOM 5359 C C . SER B 1 275 ? 28.078 11.992 -33.344 1 26.64 275 SER B C 1
ATOM 5361 O O . SER B 1 275 ? 28.578 13.102 -33.531 1 26.64 275 SER B O 1
ATOM 5363 N N . LEU B 1 276 ? 28.781 12 -32.375 1 26.5 276 LEU B N 1
ATOM 5364 C CA . LEU B 1 276 ? 30.156 12.039 -32.812 1 26.5 276 LEU B CA 1
ATOM 5365 C C . LEU B 1 276 ? 30.391 11.055 -33.969 1 26.5 276 LEU B C 1
ATOM 5367 O O . LEU B 1 276 ? 29.875 9.93 -33.938 1 26.5 276 LEU B O 1
ATOM 5371 N N . ASP B 1 277 ? 30.594 11.57 -35.25 1 25.47 277 ASP B N 1
ATOM 5372 C CA . ASP B 1 277 ? 31.188 11.07 -36.5 1 25.47 277 ASP B CA 1
ATOM 5373 C C . ASP B 1 277 ? 32.188 9.961 -36.188 1 25.47 277 ASP B C 1
ATOM 5375 O O . ASP B 1 277 ? 33.406 10.227 -36.031 1 25.47 277 ASP B O 1
ATOM 5379 N N . THR B 1 278 ? 32.125 9.219 -35.188 1 25.7 278 THR B N 1
ATOM 5380 C CA . THR B 1 278 ? 33.062 8.086 -35.188 1 25.7 278 THR B CA 1
ATOM 5381 C C . THR B 1 278 ? 32.812 7.211 -36.406 1 25.7 278 THR B C 1
ATOM 5383 O O . THR B 1 278 ? 32.031 6.262 -36.375 1 25.7 278 THR B O 1
ATOM 5386 N N . ARG B 1 279 ? 32.562 7.727 -37.781 1 27.03 279 ARG B N 1
ATOM 5387 C CA . ARG B 1 279 ? 32.594 7.18 -39.125 1 27.03 279 ARG B CA 1
ATOM 5388 C C . ARG B 1 279 ? 33.531 5.973 -39.188 1 27.03 279 ARG B C 1
ATOM 5390 O O . ARG B 1 279 ? 33.25 5.004 -39.906 1 27.03 279 ARG B O 1
ATOM 5397 N N . ASN B 1 280 ? 34.812 6.18 -39.156 1 23.91 280 ASN B N 1
ATOM 5398 C CA . ASN B 1 280 ? 35.844 5.254 -39.656 1 23.91 280 ASN B CA 1
ATOM 5399 C C . ASN B 1 280 ? 35.906 3.984 -38.812 1 23.91 280 ASN B C 1
ATOM 5401 O O . ASN B 1 280 ? 36.656 3.061 -39.094 1 23.91 280 ASN B O 1
ATOM 5405 N N . MET B 1 281 ? 35.844 4.16 -37.406 1 25.97 281 MET B N 1
ATOM 5406 C CA . MET B 1 281 ? 36.25 2.879 -36.844 1 25.97 281 MET B CA 1
ATOM 5407 C C . MET B 1 281 ? 35.125 1.861 -36.906 1 25.97 281 MET B C 1
ATOM 5409 O O . MET B 1 281 ? 33.969 2.223 -36.781 1 25.97 281 MET B O 1
ATOM 5413 N N . GLY B 1 282 ? 35.031 0.729 -37.656 1 24.56 282 GLY B N 1
ATOM 5414 C CA . GLY B 1 282 ? 34.312 -0.442 -38.125 1 24.56 282 GLY B CA 1
ATOM 5415 C C . GLY B 1 282 ? 33.344 -0.978 -37.094 1 24.56 282 GLY B C 1
ATOM 5416 O O . GLY B 1 282 ? 32.656 -1.985 -37.312 1 24.56 282 GLY B O 1
ATOM 5417 N N . TRP B 1 283 ? 33.625 -0.705 -35.844 1 26.97 283 TRP B N 1
ATOM 5418 C CA . TRP B 1 283 ? 32.875 -1.577 -34.938 1 26.97 283 TRP B CA 1
ATOM 5419 C C . TRP B 1 283 ? 31.469 -1.032 -34.688 1 26.97 283 TRP B C 1
ATOM 5421 O O . TRP B 1 283 ? 31.297 0.007 -34.031 1 26.97 283 TRP B O 1
ATOM 5431 N N . GLY B 1 284 ? 30.562 -0.859 -35.625 1 25.95 284 GLY B N 1
ATOM 5432 C CA . GLY B 1 284 ? 29.172 -0.447 -35.625 1 25.95 284 GLY B CA 1
ATOM 5433 C C . GLY B 1 284 ? 28.359 -1.117 -34.531 1 25.95 284 GLY B C 1
ATOM 5434 O O . GLY B 1 284 ? 28.391 -2.342 -34.375 1 25.95 284 GLY B O 1
ATOM 5435 N N . PHE B 1 285 ? 28.438 -0.617 -33.25 1 28.83 285 PHE B N 1
ATOM 5436 C CA . PHE B 1 285 ? 27.641 -1.161 -32.156 1 28.83 285 PHE B CA 1
ATOM 5437 C C . PHE B 1 285 ? 26.156 -1.108 -32.5 1 28.83 285 PHE B C 1
ATOM 5439 O O . PHE B 1 285 ? 25.625 -0.052 -32.875 1 28.83 285 PHE B O 1
ATOM 5446 N N . LYS B 1 286 ? 25.594 -1.946 -33.156 1 26.36 286 LYS B N 1
ATOM 5447 C CA . LYS B 1 286 ? 24.141 -1.979 -33.312 1 26.36 286 LYS B CA 1
ATOM 5448 C C . LYS B 1 286 ? 23.453 -2.113 -31.938 1 26.36 286 LYS B C 1
ATOM 5450 O O . LYS B 1 286 ? 23.797 -2.994 -31.156 1 26.36 286 LYS B O 1
ATOM 5455 N N . ARG B 1 287 ? 23.109 -1.093 -31.281 1 29.95 287 ARG B N 1
ATOM 5456 C CA . ARG B 1 287 ? 22.188 -1.056 -30.156 1 29.95 287 ARG B CA 1
ATOM 5457 C C . ARG B 1 287 ? 21.125 -2.148 -30.281 1 29.95 287 ARG B C 1
ATOM 5459 O O . ARG B 1 287 ? 20.391 -2.201 -31.266 1 29.95 287 ARG B O 1
ATOM 5466 N N . VAL B 1 288 ? 21.422 -3.33 -29.922 1 29 288 VAL B N 1
ATOM 5467 C CA . VAL B 1 288 ? 20.344 -4.305 -29.984 1 29 288 VAL B CA 1
ATOM 5468 C C . VAL B 1 288 ? 19.234 -3.904 -29 1 29 288 VAL B C 1
ATOM 5470 O O . VAL B 1 288 ? 19.484 -3.75 -27.812 1 29 288 VAL B O 1
ATOM 5473 N N . GLY B 1 289 ? 18.266 -3.127 -29.141 1 33.22 289 GLY B N 1
ATOM 5474 C CA . GLY B 1 289 ? 17.047 -2.693 -28.484 1 33.22 289 GLY B CA 1
ATOM 5475 C C . GLY B 1 289 ? 16.359 -3.811 -27.719 1 33.22 289 GLY B C 1
ATOM 5476 O O . GLY B 1 289 ? 16.672 -4.988 -27.906 1 33.22 289 GLY B O 1
ATOM 5477 N N . ARG B 1 290 ? 15.727 -3.584 -26.391 1 41.19 290 ARG B N 1
ATOM 5478 C CA . ARG B 1 290 ? 14.727 -4.457 -25.781 1 41.19 290 ARG B CA 1
ATOM 5479 C C . ARG B 1 290 ? 13.984 -5.25 -26.859 1 41.19 290 ARG B C 1
ATOM 5481 O O . ARG B 1 290 ? 13.766 -4.762 -27.969 1 41.19 290 ARG B O 1
ATOM 5488 N N . ASP B 1 291 ? 14.211 -6.602 -26.672 1 42.16 291 ASP B N 1
ATOM 5489 C CA . ASP B 1 291 ? 13.336 -7.309 -27.594 1 42.16 291 ASP B CA 1
ATOM 5490 C C . ASP B 1 291 ? 11.938 -6.695 -27.594 1 42.16 291 ASP B C 1
ATOM 5492 O O . ASP B 1 291 ? 11.195 -6.805 -26.609 1 42.16 291 ASP B O 1
ATOM 5496 N N . PRO B 1 292 ? 11.828 -5.68 -28.344 1 49.03 292 PRO B N 1
ATOM 5497 C CA . PRO B 1 292 ? 10.516 -5.023 -28.406 1 49.03 292 PRO B CA 1
ATOM 5498 C C . PRO B 1 292 ? 9.359 -6.008 -28.234 1 49.03 292 PRO B C 1
ATOM 5500 O O . PRO B 1 292 ? 8.266 -5.613 -27.812 1 49.03 292 PRO B O 1
ATOM 5503 N N . ASP B 1 293 ? 9.789 -7.367 -28.312 1 55.12 293 ASP B N 1
ATOM 5504 C CA . ASP B 1 293 ? 8.688 -8.32 -28.375 1 55.12 293 ASP B CA 1
ATOM 5505 C C . ASP B 1 293 ? 8.258 -8.758 -26.969 1 55.12 293 ASP B C 1
ATOM 5507 O O . ASP B 1 293 ? 7.125 -9.195 -26.766 1 55.12 293 ASP B O 1
ATOM 5511 N N . LEU B 1 294 ? 9.117 -8.539 -25.984 1 62.91 294 LEU B N 1
ATOM 5512 C CA . LEU B 1 294 ? 8.727 -9.078 -24.688 1 62.91 294 LEU B CA 1
ATOM 5513 C C . LEU B 1 294 ? 7.891 -8.062 -23.922 1 62.91 294 LEU B C 1
ATOM 5515 O O . LEU B 1 294 ? 7.09 -8.445 -23.062 1 62.91 294 LEU B O 1
ATOM 5519 N N . GLY B 1 295 ? 7.941 -6.918 -24.125 1 62.75 295 GLY B N 1
ATOM 5520 C CA . GLY B 1 295 ? 7.223 -5.898 -23.375 1 62.75 295 GLY B CA 1
ATOM 5521 C C . GLY B 1 295 ? 7.953 -5.453 -22.109 1 62.75 295 GLY B C 1
ATOM 5522 O O . GLY B 1 295 ? 9.117 -5.812 -21.906 1 62.75 295 GLY B O 1
ATOM 5523 N N . ARG B 1 296 ? 7.406 -4.688 -21.422 1 66.12 296 ARG B N 1
ATOM 5524 C CA . ARG B 1 296 ? 8.008 -4.102 -20.234 1 66.12 296 ARG B CA 1
ATOM 5525 C C . ARG B 1 296 ? 7.922 -5.059 -19.047 1 66.12 296 ARG B C 1
ATOM 5527 O O . ARG B 1 296 ? 6.902 -5.723 -18.859 1 66.12 296 ARG B O 1
ATOM 5534 N N . PHE B 1 297 ? 9.008 -5.117 -18.297 1 70.5 297 PHE B N 1
ATOM 5535 C CA . PHE B 1 297 ? 9.016 -5.891 -17.062 1 70.5 297 PHE B CA 1
ATOM 5536 C C . PHE B 1 297 ? 7.875 -5.457 -16.141 1 70.5 297 PHE B C 1
ATOM 5538 O O . PHE B 1 297 ? 7.684 -4.266 -15.898 1 70.5 297 PHE B O 1
ATOM 5545 N N . PRO B 1 298 ? 7.008 -6.418 -15.727 1 69.12 298 PRO B N 1
ATOM 5546 C CA . PRO B 1 298 ? 5.875 -6.035 -14.883 1 69.12 298 PRO B CA 1
ATOM 5547 C C . PRO B 1 298 ? 6.309 -5.488 -13.523 1 69.12 298 PRO B C 1
ATOM 5549 O O . PRO B 1 298 ? 7.27 -5.984 -12.938 1 69.12 298 PRO B O 1
ATOM 5552 N N . ALA B 1 299 ? 5.672 -4.473 -13.125 1 68.94 299 ALA B N 1
ATOM 5553 C CA . ALA B 1 299 ? 5.926 -3.816 -11.844 1 68.94 299 ALA B CA 1
ATOM 5554 C C . ALA B 1 299 ? 4.82 -4.129 -10.836 1 68.94 299 ALA B C 1
ATOM 5556 O O . ALA B 1 299 ? 3.801 -4.723 -11.195 1 68.94 299 ALA B O 1
ATOM 5557 N N . ASN B 1 300 ? 5.062 -3.832 -9.555 1 77.19 300 ASN B N 1
ATOM 5558 C CA . ASN B 1 300 ? 4.082 -4.047 -8.5 1 77.19 300 ASN B CA 1
ATOM 5559 C C . ASN B 1 300 ? 3.043 -2.928 -8.461 1 77.19 300 ASN B C 1
ATOM 5561 O O . ASN B 1 300 ? 2.615 -2.512 -7.383 1 77.19 300 ASN B O 1
ATOM 5565 N N . VAL B 1 301 ? 2.754 -2.371 -9.609 1 70.88 301 VAL B N 1
ATOM 5566 C CA . VAL B 1 301 ? 1.689 -1.392 -9.805 1 70.88 301 VAL B CA 1
ATOM 5567 C C . VAL B 1 301 ? 0.838 -1.782 -11.008 1 70.88 301 VAL B C 1
ATOM 5569 O O . VAL B 1 301 ? 1.371 -2.137 -12.062 1 70.88 301 VAL B O 1
ATOM 5572 N N . ILE B 1 302 ? -0.426 -1.828 -10.828 1 66.44 302 ILE B N 1
ATOM 5573 C CA . ILE B 1 302 ? -1.423 -2.088 -11.859 1 66.44 302 ILE B CA 1
ATOM 5574 C C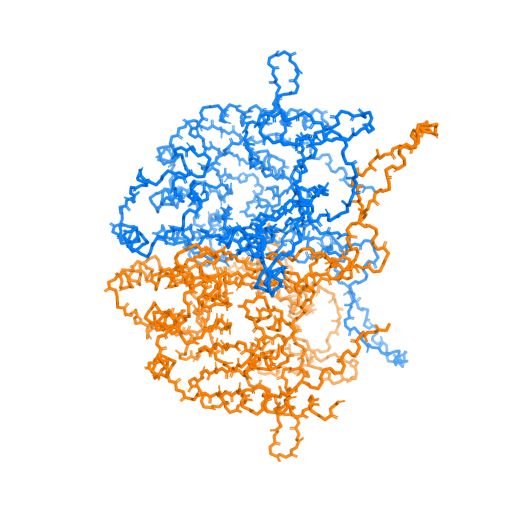 . ILE B 1 302 ? -2.508 -1.015 -11.812 1 66.44 302 ILE B C 1
ATOM 5576 O O . ILE B 1 302 ? -2.832 -0.499 -10.742 1 66.44 302 ILE B O 1
ATOM 5580 N N . GLY B 1 303 ? -3.047 -0.617 -12.938 1 63.16 303 GLY B N 1
ATOM 5581 C CA . GLY B 1 303 ? -4.152 0.317 -12.781 1 63.16 303 GLY B CA 1
ATOM 5582 C C . GLY B 1 303 ? -4.648 0.877 -14.094 1 63.16 303 GLY B C 1
ATOM 5583 O O . GLY B 1 303 ? -4.324 0.351 -15.164 1 63.16 303 GLY B O 1
ATOM 5584 N N . GLU B 1 304 ? -5.754 1.671 -13.938 1 55.88 304 GLU B N 1
ATOM 5585 C CA . GLU B 1 304 ? -6.328 2.424 -15.047 1 55.88 304 GLU B CA 1
ATOM 5586 C C . GLU B 1 304 ? -5.387 3.531 -15.508 1 55.88 304 GLU B C 1
ATOM 5588 O O . GLU B 1 304 ? -5.297 4.582 -14.875 1 55.88 304 GLU B O 1
ATOM 5593 N N . PHE B 1 305 ? -4.535 3.08 -16.406 1 59.16 305 PHE B N 1
ATOM 5594 C CA . PHE B 1 305 ? -3.545 4.031 -16.906 1 59.16 305 PHE B CA 1
ATOM 5595 C C . PHE B 1 305 ? -3.869 4.461 -18.328 1 59.16 305 PHE B C 1
ATOM 5597 O O . PHE B 1 305 ? -4.387 3.67 -19.125 1 59.16 305 PHE B O 1
ATOM 5604 N N . ASN B 1 306 ? -4.18 5.719 -18.5 1 51.44 306 ASN B N 1
ATOM 5605 C CA . ASN B 1 306 ? -4.418 6.18 -19.859 1 51.44 306 ASN B CA 1
ATOM 5606 C C . ASN B 1 306 ? -3.268 5.801 -20.797 1 51.44 306 ASN B C 1
ATOM 5608 O O . ASN B 1 306 ? -2.252 5.266 -20.344 1 51.44 306 ASN B O 1
ATOM 5612 N N . ASP B 1 307 ? -3.475 5.805 -21.984 1 46.78 307 ASP B N 1
ATOM 5613 C CA . ASP B 1 307 ? -2.541 5.453 -23.062 1 46.78 307 ASP B CA 1
ATOM 5614 C C . ASP B 1 307 ? -1.113 5.855 -22.688 1 46.78 307 ASP B C 1
ATOM 5616 O O . ASP B 1 307 ? -0.159 5.156 -23.031 1 46.78 307 ASP B O 1
ATOM 5620 N N . ASP B 1 308 ? -1.025 6.883 -21.984 1 42.78 308 ASP B N 1
ATOM 5621 C CA . ASP B 1 308 ? 0.304 7.449 -21.781 1 42.78 308 ASP B CA 1
ATOM 5622 C C . ASP B 1 308 ? 1.034 6.746 -20.641 1 42.78 308 ASP B C 1
ATOM 5624 O O . ASP B 1 308 ? 2.246 6.906 -20.469 1 42.78 308 ASP B O 1
ATOM 5628 N N . LEU B 1 309 ? 0.286 6.133 -19.781 1 48.81 309 LEU B N 1
ATOM 5629 C CA . LEU B 1 309 ? 0.953 5.375 -18.719 1 48.81 309 LEU B CA 1
ATOM 5630 C C . LEU B 1 309 ? 1.071 3.902 -19.109 1 48.81 309 LEU B C 1
ATOM 5632 O O . LEU B 1 309 ? 0.912 3.021 -18.266 1 48.81 309 LEU B O 1
ATOM 5636 N N . GLN B 1 310 ? 1.344 3.617 -20.203 1 52.56 310 GLN B N 1
ATOM 5637 C CA . GLN B 1 310 ? 1.356 2.283 -20.797 1 52.56 310 GLN B CA 1
ATOM 5638 C C . GLN B 1 310 ? 2.471 1.428 -20.203 1 52.56 310 GLN B C 1
ATOM 5640 O O . GLN B 1 310 ? 2.67 0.284 -20.609 1 52.56 310 GLN B O 1
ATOM 5645 N N . ARG B 1 311 ? 3.145 2.012 -19.172 1 55.28 311 ARG B N 1
ATOM 5646 C CA . ARG B 1 311 ? 4.25 1.229 -18.625 1 55.28 311 ARG B CA 1
ATOM 5647 C C . ARG B 1 311 ? 3.744 0.198 -17.625 1 55.28 311 ARG B C 1
ATOM 5649 O O . ARG B 1 311 ? 4.492 -0.694 -17.219 1 55.28 311 ARG B O 1
ATOM 5656 N N . TYR B 1 312 ? 2.488 0.441 -17.297 1 58.16 312 TYR B N 1
ATOM 5657 C CA . TYR B 1 312 ? 1.903 -0.471 -16.328 1 58.16 312 TYR B CA 1
ATOM 5658 C C . TYR B 1 312 ? 0.69 -1.188 -16.906 1 58.16 312 TYR B C 1
ATOM 5660 O O . TYR B 1 312 ? 0.148 -0.773 -17.922 1 58.16 312 TYR B O 1
ATOM 5668 N N . PHE B 1 313 ? 0.445 -2.316 -16.219 1 54.28 313 PHE B N 1
ATOM 5669 C CA . PHE B 1 313 ? -0.69 -3.096 -16.688 1 54.28 313 PHE B CA 1
ATOM 5670 C C . PHE B 1 313 ? -1.993 -2.33 -16.5 1 54.28 313 PHE B C 1
ATOM 5672 O O . PHE B 1 313 ? -2.379 -2.029 -15.367 1 54.28 313 PHE B O 1
ATOM 5679 N N . TYR B 1 314 ? -2.654 -1.973 -17.562 1 50.81 314 TYR B N 1
ATOM 5680 C CA . TYR B 1 314 ? -3.918 -1.244 -17.562 1 50.81 314 TYR B CA 1
ATOM 5681 C C . TYR B 1 314 ? -5.074 -2.154 -17.156 1 50.81 314 TYR B C 1
ATOM 5683 O O . TYR B 1 314 ? -5.301 -3.191 -17.781 1 50.81 314 TYR B O 1
ATOM 5691 N N . CYS B 1 315 ? -5.805 -1.759 -16.078 1 56.66 315 CYS B N 1
ATOM 5692 C CA . CYS B 1 315 ? -6.98 -2.51 -15.656 1 56.66 315 CYS B CA 1
ATOM 5693 C C . CYS B 1 315 ? -7.938 -1.624 -14.867 1 56.66 315 CYS B C 1
ATOM 5695 O O . CYS B 1 315 ? -7.785 -1.456 -13.656 1 56.66 315 CYS B O 1
ATOM 5697 N N . PRO B 1 316 ? -8.961 -1.16 -15.609 1 54.22 316 PRO B N 1
ATOM 5698 C CA . PRO B 1 316 ? -9.969 -0.359 -14.914 1 54.22 316 PRO B CA 1
ATOM 5699 C C . PRO B 1 316 ? -10.953 -1.214 -14.125 1 54.22 316 PRO B C 1
ATOM 5701 O O . PRO B 1 316 ? -10.945 -2.441 -14.242 1 54.22 316 PRO B O 1
ATOM 5704 N N . LYS B 1 317 ? -11.734 -0.592 -13.266 1 59.16 317 LYS B N 1
ATOM 5705 C CA . LYS B 1 317 ? -12.844 -1.277 -12.609 1 59.16 317 LYS B CA 1
ATOM 5706 C C . LYS B 1 317 ? -13.82 -1.848 -13.641 1 59.16 317 LYS B C 1
ATOM 5708 O O . LYS B 1 317 ? -13.992 -1.28 -14.719 1 59.16 317 LYS B O 1
ATOM 5713 N N . PRO B 1 318 ? -14.398 -3.039 -13.305 1 54.28 318 PRO B N 1
ATOM 5714 C CA . PRO B 1 318 ? -15.297 -3.66 -14.281 1 54.28 318 PRO B CA 1
ATOM 5715 C C . PRO B 1 318 ? -16.578 -2.865 -14.492 1 54.28 318 PRO B C 1
ATOM 5717 O O . PRO B 1 318 ? -17.109 -2.287 -13.539 1 54.28 318 PRO B O 1
ATOM 5720 N N . GLY B 1 319 ? -16.938 -2.787 -15.711 1 57.94 319 GLY B N 1
ATOM 5721 C CA . GLY B 1 319 ? -18.234 -2.203 -16 1 57.94 319 GLY B CA 1
ATOM 5722 C C . GLY B 1 319 ? -19.391 -3.109 -15.633 1 57.94 319 GLY B C 1
ATOM 5723 O O . GLY B 1 319 ? -19.188 -4.262 -15.25 1 57.94 319 GLY B O 1
ATOM 5724 N N . ARG B 1 320 ? -20.594 -2.621 -15.75 1 61.34 320 ARG B N 1
ATOM 5725 C CA . ARG B 1 320 ? -21.812 -3.338 -15.383 1 61.34 320 ARG B CA 1
ATOM 5726 C C . ARG B 1 320 ? -21.969 -4.613 -16.203 1 61.34 320 ARG B C 1
ATOM 5728 O O . ARG B 1 320 ? -22.391 -5.648 -15.68 1 61.34 320 ARG B O 1
ATOM 5735 N N . THR B 1 321 ? -21.625 -4.59 -17.453 1 63.47 321 THR B N 1
ATOM 5736 C CA . THR B 1 321 ? -21.766 -5.742 -18.344 1 63.47 321 THR B CA 1
ATOM 5737 C C . THR B 1 321 ? -20.875 -6.891 -17.875 1 63.47 321 THR B C 1
ATOM 5739 O O . THR B 1 321 ? -21.297 -8.047 -17.859 1 63.47 321 THR B O 1
ATOM 5742 N N . GLU B 1 322 ? -19.75 -6.57 -17.5 1 66.12 322 GLU B N 1
ATOM 5743 C CA . GLU B 1 322 ? -18.828 -7.594 -17.016 1 66.12 322 GLU B CA 1
ATOM 5744 C C . GLU B 1 322 ? -19.281 -8.141 -15.664 1 66.12 322 GLU B C 1
ATOM 5746 O O . GLU B 1 322 ? -19.219 -9.352 -15.43 1 66.12 322 GLU B O 1
ATOM 5751 N N . LYS B 1 323 ? -19.734 -7.254 -14.914 1 61.91 323 LYS B N 1
ATOM 5752 C CA . LYS B 1 323 ? -20.156 -7.645 -13.57 1 61.91 323 LYS B CA 1
ATOM 5753 C C . LYS B 1 323 ? -21.375 -8.57 -13.617 1 61.91 323 LYS B C 1
ATOM 5755 O O . LYS B 1 323 ? -21.469 -9.516 -12.836 1 61.91 323 LYS B O 1
ATOM 5760 N N . ASP B 1 324 ? -22.203 -8.297 -14.539 1 62.75 324 ASP B N 1
ATOM 5761 C CA . ASP B 1 324 ? -23.5 -8.992 -14.578 1 62.75 324 ASP B CA 1
ATOM 5762 C C . ASP B 1 324 ? -23.469 -10.156 -15.562 1 62.75 324 ASP B C 1
ATOM 5764 O O . ASP B 1 324 ? -24.453 -10.875 -15.719 1 62.75 324 ASP B O 1
ATOM 5768 N N . PHE B 1 325 ? -22.375 -10.312 -16.109 1 60.66 325 PHE B N 1
ATOM 5769 C CA . PHE B 1 325 ? -22.297 -11.367 -17.125 1 60.66 325 PHE B CA 1
ATOM 5770 C C . PHE B 1 325 ? -22.609 -12.727 -16.516 1 60.66 325 PHE B C 1
ATOM 5772 O O . PHE B 1 325 ? -22.047 -13.094 -15.484 1 60.66 325 PHE B O 1
ATOM 5779 N N . GLY B 1 326 ? -23.516 -13.344 -17.094 1 57.25 326 GLY B N 1
ATOM 5780 C CA . GLY B 1 326 ? -23.875 -14.695 -16.688 1 57.25 326 GLY B CA 1
ATOM 5781 C C . GLY B 1 326 ? -24.922 -14.742 -15.609 1 57.25 326 GLY B C 1
ATOM 5782 O O . GLY B 1 326 ? -25.344 -15.82 -15.18 1 57.25 326 GLY B O 1
ATOM 5783 N N . VAL B 1 327 ? -25.219 -13.562 -15.117 1 61.69 327 VAL B N 1
ATOM 5784 C CA . VAL B 1 327 ? -26.25 -13.523 -14.094 1 61.69 327 VAL B CA 1
ATOM 5785 C C . VAL B 1 327 ? -27.625 -13.336 -14.734 1 61.69 327 VAL B C 1
ATOM 5787 O O . VAL B 1 327 ? -27.859 -12.336 -15.414 1 61.69 327 VAL B O 1
ATOM 5790 N N . SER B 1 328 ? -28.25 -14.328 -15.234 1 58.12 328 SER B N 1
ATOM 5791 C CA . SER B 1 328 ? -29.562 -14.195 -15.852 1 58.12 328 SER B CA 1
ATOM 5792 C C . SER B 1 328 ? -30.672 -14.562 -14.875 1 58.12 328 SER B C 1
ATOM 5794 O O . SER B 1 328 ? -30.469 -15.375 -13.969 1 58.12 328 SER B O 1
ATOM 5796 N N . ASP B 1 329 ? -31.703 -13.633 -14.797 1 54.69 329 ASP B N 1
ATOM 5797 C CA . ASP B 1 329 ? -32.938 -13.992 -14.094 1 54.69 329 ASP B CA 1
ATOM 5798 C C . ASP B 1 329 ? -33.688 -15.078 -14.844 1 54.69 329 ASP B C 1
ATOM 5800 O O . ASP B 1 329 ? -33.469 -15.273 -16.047 1 54.69 329 ASP B O 1
ATOM 5804 N N . PRO B 1 330 ? -34.375 -15.977 -14.07 1 51.81 330 PRO B N 1
ATOM 5805 C CA . PRO B 1 330 ? -35.219 -17 -14.719 1 51.81 330 PRO B CA 1
ATOM 5806 C C . PRO B 1 330 ? -35.938 -16.469 -15.945 1 51.81 330 PRO B C 1
ATOM 5808 O O . PRO B 1 330 ? -36.312 -17.234 -16.844 1 51.81 330 PRO B O 1
ATOM 5811 N N . SER B 1 331 ? -36.25 -15.258 -15.984 1 51.25 331 SER B N 1
ATOM 5812 C CA . SER B 1 331 ? -37.062 -14.727 -17.078 1 51.25 331 SER B CA 1
ATOM 5813 C C . SER B 1 331 ? -36.188 -14.336 -18.266 1 51.25 331 SER B C 1
ATOM 5815 O O . SER B 1 331 ? -36.719 -13.914 -19.297 1 51.25 331 SER B O 1
ATOM 5817 N N . GLY B 1 332 ? -34.906 -14.578 -18.281 1 52.84 332 GLY B N 1
ATOM 5818 C CA . GLY B 1 332 ? -33.969 -14.32 -19.375 1 52.84 332 GLY B CA 1
ATOM 5819 C C . GLY B 1 332 ? -33.344 -12.945 -19.297 1 52.84 332 GLY B C 1
ATOM 5820 O O . GLY B 1 332 ? -32.531 -12.594 -20.141 1 52.84 332 GLY B O 1
ATOM 5821 N N . LYS B 1 333 ? -33.875 -12.094 -18.438 1 50.47 333 LYS B N 1
ATOM 5822 C CA . LYS B 1 333 ? -33.438 -10.711 -18.375 1 50.47 333 LYS B CA 1
ATOM 5823 C C . LYS B 1 333 ? -32.156 -10.586 -17.531 1 50.47 333 LYS B C 1
ATOM 5825 O O . LYS B 1 333 ? -31.938 -11.406 -16.641 1 50.47 333 LYS B O 1
ATOM 5830 N N . SER B 1 334 ? -31.219 -9.812 -17.922 1 52.41 334 SER B N 1
ATOM 5831 C CA . SER B 1 334 ? -29.953 -9.5 -17.25 1 52.41 334 SER B CA 1
ATOM 5832 C C . SER B 1 334 ? -30.188 -9.125 -15.797 1 52.41 334 SER B C 1
ATOM 5834 O O . SER B 1 334 ? -31.078 -8.336 -15.484 1 52.41 334 SER B O 1
ATOM 5836 N N . ALA B 1 335 ? -29.781 -10.102 -14.867 1 59.34 335 ALA B N 1
ATOM 5837 C CA . ALA B 1 335 ? -29.875 -9.781 -13.445 1 59.34 335 ALA B CA 1
ATOM 5838 C C . ALA B 1 335 ? -28.578 -9.156 -12.945 1 59.34 335 ALA B C 1
ATOM 5840 O O . ALA B 1 335 ? -27.5 -9.375 -13.531 1 59.34 335 ALA B O 1
ATOM 5841 N N . LYS B 1 336 ? -28.75 -8.258 -11.992 1 60.94 336 LYS B N 1
ATOM 5842 C CA . LYS B 1 336 ? -27.609 -7.57 -11.367 1 60.94 336 LYS B CA 1
ATOM 5843 C C . LYS B 1 336 ? -26.859 -8.5 -10.43 1 60.94 336 LYS B C 1
ATOM 5845 O O . LYS B 1 336 ? -27.469 -9.273 -9.688 1 60.94 336 LYS B O 1
ATOM 5850 N N . ASN B 1 337 ? -25.594 -8.656 -10.68 1 64.12 337 ASN B N 1
ATOM 5851 C CA . ASN B 1 337 ? -24.75 -9.328 -9.703 1 64.12 337 ASN B CA 1
ATOM 5852 C C . ASN B 1 337 ? -24.891 -8.711 -8.312 1 64.12 337 ASN B C 1
ATOM 5854 O O . ASN B 1 337 ? -24.656 -7.516 -8.141 1 64.12 337 ASN B O 1
ATOM 5858 N N . PRO B 1 338 ? -25.391 -9.398 -7.434 1 61.38 338 PRO B N 1
ATOM 5859 C CA . PRO B 1 338 ? -25.609 -8.836 -6.098 1 61.38 338 PRO B CA 1
ATOM 5860 C C . PRO B 1 338 ? -24.312 -8.523 -5.371 1 61.38 338 PRO B C 1
ATOM 5862 O O . PRO B 1 338 ? -24.312 -7.805 -4.367 1 61.38 338 PRO B O 1
ATOM 5865 N N . HIS B 1 339 ? -23.328 -9.102 -5.957 1 60.25 339 HIS B N 1
ATOM 5866 C CA . HIS B 1 339 ? -22.062 -8.836 -5.273 1 60.25 339 HIS B CA 1
ATOM 5867 C C . HIS B 1 339 ? -21.547 -7.438 -5.594 1 60.25 339 HIS B C 1
ATOM 5869 O O . HIS B 1 339 ? -21.344 -7.102 -6.762 1 60.25 339 HIS B O 1
ATOM 5875 N N . CYS B 1 340 ? -21.328 -6.574 -4.602 1 53.69 340 CYS B N 1
ATOM 5876 C CA . CYS B 1 340 ? -21.078 -5.145 -4.73 1 53.69 340 CYS B CA 1
ATOM 5877 C C . CYS B 1 340 ? -19.672 -4.883 -5.246 1 53.69 340 CYS B C 1
ATOM 5879 O O . CYS B 1 340 ? -19.422 -3.865 -5.898 1 53.69 340 CYS B O 1
ATOM 5881 N N . THR B 1 341 ? -18.781 -5.742 -5.027 1 64.94 341 THR B N 1
ATOM 5882 C CA . THR B 1 341 ? -17.391 -5.402 -5.336 1 64.94 341 THR B CA 1
ATOM 5883 C C . THR B 1 341 ? -16.766 -6.461 -6.234 1 64.94 341 THR B C 1
ATOM 5885 O O . THR B 1 341 ? -15.898 -7.219 -5.797 1 64.94 341 THR B O 1
ATOM 5888 N N . VAL B 1 342 ? -17.219 -6.465 -7.5 1 73.25 342 VAL B N 1
ATOM 5889 C CA . VAL B 1 342 ? -16.688 -7.449 -8.438 1 73.25 342 VAL B CA 1
ATOM 5890 C C . VAL B 1 342 ? -15.398 -6.93 -9.07 1 73.25 342 VAL B C 1
ATOM 5892 O O . VAL B 1 342 ? -15.352 -5.793 -9.547 1 73.25 342 VAL B O 1
ATOM 5895 N N . LYS B 1 343 ? -14.352 -7.758 -8.922 1 82.88 343 LYS B N 1
ATOM 5896 C CA . LYS B 1 343 ? -13.078 -7.41 -9.555 1 82.88 343 LYS B CA 1
ATOM 5897 C C . LYS B 1 343 ? -13.133 -7.648 -11.062 1 82.88 343 LYS B C 1
ATOM 5899 O O . LYS B 1 343 ? -13.82 -8.562 -11.523 1 82.88 343 LYS B O 1
ATOM 5904 N N . PRO B 1 344 ? -12.398 -6.848 -11.883 1 81.69 344 PRO B N 1
ATOM 5905 C CA . PRO B 1 344 ? -12.344 -7.105 -13.32 1 81.69 344 PRO B CA 1
ATOM 5906 C C . PRO B 1 344 ? -11.727 -8.461 -13.656 1 81.69 344 PRO B C 1
ATOM 5908 O O . PRO B 1 344 ? -10.766 -8.883 -13.016 1 81.69 344 PRO B O 1
ATOM 5911 N N . VAL B 1 345 ? -12.258 -9.102 -14.617 1 82.69 345 VAL B N 1
ATOM 5912 C CA . VAL B 1 345 ? -11.766 -10.414 -15.047 1 82.69 345 VAL B CA 1
ATOM 5913 C C . VAL B 1 345 ? -10.32 -10.289 -15.516 1 82.69 345 VAL B C 1
ATOM 5915 O O . VAL B 1 345 ? -9.477 -11.125 -15.18 1 82.69 345 VAL B O 1
ATOM 5918 N N . ARG B 1 346 ? -10.008 -9.227 -16.219 1 82.31 346 ARG B N 1
ATOM 5919 C CA . ARG B 1 346 ? -8.664 -9.023 -16.75 1 82.31 346 ARG B CA 1
ATOM 5920 C C . ARG B 1 346 ? -7.637 -8.914 -15.625 1 82.31 346 ARG B C 1
ATOM 5922 O O . ARG B 1 346 ? -6.508 -9.391 -15.766 1 82.31 346 ARG B O 1
ATOM 5929 N N . LEU B 1 347 ? -8 -8.266 -14.57 1 87.31 347 LEU B N 1
ATOM 5930 C CA . LEU B 1 347 ? -7.121 -8.156 -13.406 1 87.31 347 LEU B CA 1
ATOM 5931 C C . LEU B 1 347 ? -6.836 -9.531 -12.812 1 87.31 347 LEU B C 1
ATOM 5933 O O . LEU B 1 347 ? -5.68 -9.875 -12.562 1 87.31 347 LEU B O 1
ATOM 5937 N N . MET B 1 348 ? -7.891 -10.258 -12.672 1 90.69 348 MET B N 1
ATOM 5938 C CA . MET B 1 348 ? -7.73 -11.57 -12.062 1 90.69 348 MET B CA 1
ATOM 5939 C C . MET B 1 348 ? -6.945 -12.508 -12.984 1 90.69 348 MET B C 1
ATOM 5941 O O . MET B 1 348 ? -6.18 -13.344 -12.508 1 90.69 348 MET B O 1
ATOM 5945 N N . GLU B 1 349 ? -7.141 -12.352 -14.328 1 89.38 349 GLU B N 1
ATOM 5946 C CA . GLU B 1 349 ? -6.355 -13.117 -15.289 1 89.38 349 GLU B CA 1
ATOM 5947 C C . GLU B 1 349 ? -4.863 -12.836 -15.125 1 89.38 349 GLU B C 1
ATOM 5949 O O . GLU B 1 349 ? -4.051 -13.766 -15.117 1 89.38 349 GLU B O 1
ATOM 5954 N N . TYR B 1 350 ? -4.578 -11.609 -15.008 1 90.06 350 TYR B N 1
ATOM 5955 C CA . TYR B 1 350 ? -3.188 -11.211 -14.82 1 90.06 350 TYR B CA 1
ATOM 5956 C C . TYR B 1 350 ? -2.607 -11.844 -13.562 1 90.06 350 TYR B C 1
ATOM 5958 O O . TYR B 1 350 ? -1.495 -12.375 -13.578 1 90.06 350 TYR B O 1
ATOM 5966 N N . LEU B 1 351 ? -3.33 -11.805 -12.484 1 94.69 351 LEU B N 1
ATOM 5967 C CA . LEU B 1 351 ? -2.838 -12.273 -11.188 1 94.69 351 LEU B CA 1
ATOM 5968 C C . LEU B 1 351 ? -2.67 -13.789 -11.188 1 94.69 351 LEU B C 1
ATOM 5970 O O . LEU B 1 351 ? -1.663 -14.305 -10.695 1 94.69 351 LEU B O 1
ATOM 5974 N N . VAL B 1 352 ? -3.639 -14.523 -11.695 1 97.12 352 VAL B N 1
ATOM 5975 C CA . VAL B 1 352 ? -3.49 -15.977 -11.711 1 97.12 352 VAL B CA 1
ATOM 5976 C C . VAL B 1 352 ? -2.35 -16.375 -12.648 1 97.12 352 VAL B C 1
ATOM 5978 O O . VAL B 1 352 ? -1.602 -17.312 -12.367 1 97.12 352 VAL B O 1
ATOM 5981 N N . ARG B 1 353 ? -2.188 -15.695 -13.781 1 95.06 353 ARG B N 1
ATOM 5982 C CA . ARG B 1 353 ? -1.087 -15.945 -14.711 1 95.06 353 ARG B CA 1
ATOM 5983 C C . ARG B 1 353 ? 0.26 -15.703 -14.039 1 95.06 353 ARG B C 1
ATOM 5985 O O . ARG B 1 353 ? 1.216 -16.453 -14.266 1 95.06 353 ARG B O 1
ATOM 5992 N N . LEU B 1 354 ? 0.296 -14.75 -13.25 1 95.94 354 LEU B N 1
ATOM 5993 C CA . LEU B 1 354 ? 1.525 -14.336 -12.586 1 95.94 354 LEU B CA 1
ATOM 5994 C C . LEU B 1 354 ? 2.029 -15.438 -11.648 1 95.94 354 LEU B C 1
ATOM 5996 O O . LEU B 1 354 ? 3.236 -15.664 -11.547 1 95.94 354 LEU B O 1
ATOM 6000 N N . VAL B 1 355 ? 1.086 -16.203 -11 1 98.19 355 VAL B N 1
ATOM 6001 C CA . VAL B 1 355 ? 1.561 -16.984 -9.859 1 98.19 355 VAL B CA 1
ATOM 6002 C C . VAL B 1 355 ? 1.224 -18.469 -10.078 1 98.19 355 VAL B C 1
ATOM 6004 O O . VAL B 1 355 ? 1.471 -19.297 -9.203 1 98.19 355 VAL B O 1
ATOM 6007 N N . THR B 1 356 ? 0.6 -18.812 -11.172 1 98.12 356 THR B N 1
ATOM 6008 C CA . THR B 1 356 ? 0.172 -20.188 -11.383 1 98.12 356 THR B CA 1
ATOM 6009 C C . THR B 1 356 ? 0.614 -20.688 -12.758 1 98.12 356 THR B C 1
ATOM 6011 O O . THR B 1 356 ? 0.45 -19.984 -13.758 1 98.12 356 THR B O 1
ATOM 6014 N N . LYS B 1 357 ? 1.2 -21.828 -12.844 1 96.38 357 LYS B N 1
ATOM 6015 C CA . LYS B 1 357 ? 1.549 -22.453 -14.125 1 96.38 357 LYS B CA 1
ATOM 6016 C C . LYS B 1 357 ? 0.3 -22.906 -14.867 1 96.38 357 LYS B C 1
ATOM 6018 O O . LYS B 1 357 ? -0.746 -23.141 -14.258 1 96.38 357 LYS B O 1
ATOM 6023 N N . LYS B 1 358 ? 0.455 -23.125 -16.203 1 94.62 358 LYS B N 1
ATOM 6024 C CA . LYS B 1 358 ? -0.627 -23.719 -16.969 1 94.62 358 LYS B CA 1
ATOM 6025 C C . LYS B 1 358 ? -1.03 -25.078 -16.391 1 94.62 358 LYS B C 1
ATOM 6027 O O . LYS B 1 358 ? -0.182 -25.828 -15.898 1 94.62 358 LYS B O 1
ATOM 6032 N N . ASP B 1 359 ? -2.328 -25.297 -16.359 1 95.44 359 ASP B N 1
ATOM 6033 C CA . ASP B 1 359 ? -2.932 -26.516 -15.859 1 95.44 359 ASP B CA 1
ATOM 6034 C C . ASP B 1 359 ? -2.811 -26.609 -14.344 1 95.44 359 ASP B C 1
ATOM 6036 O O . ASP B 1 359 ? -3.213 -27.609 -13.742 1 95.44 359 ASP B O 1
ATOM 6040 N N . GLY B 1 360 ? -2.189 -25.641 -13.695 1 97.62 360 GLY B N 1
ATOM 6041 C CA . GLY B 1 360 ? -2.119 -25.609 -12.242 1 97.62 360 GLY B CA 1
ATOM 6042 C C . GLY B 1 360 ? -3.475 -25.453 -11.578 1 97.62 360 GLY B C 1
ATOM 6043 O O . GLY B 1 360 ? -4.473 -25.172 -12.25 1 97.62 360 GLY B O 1
ATOM 6044 N N . LEU B 1 361 ? -3.506 -25.656 -10.305 1 98.5 361 LEU B N 1
ATOM 6045 C CA . LEU B 1 361 ? -4.738 -25.609 -9.523 1 98.5 361 LEU B CA 1
ATOM 6046 C C . LEU B 1 361 ? -4.762 -24.359 -8.633 1 98.5 361 LEU B C 1
ATOM 6048 O O . LEU B 1 361 ? -3.943 -24.234 -7.723 1 98.5 361 LEU B O 1
ATOM 6052 N N . VAL B 1 362 ? -5.738 -23.5 -8.859 1 98.69 362 VAL B N 1
ATOM 6053 C CA . VAL B 1 362 ? -5.906 -22.25 -8.133 1 98.69 362 VAL B CA 1
ATOM 6054 C C . VAL B 1 362 ? -6.988 -22.406 -7.07 1 98.69 362 VAL B C 1
ATOM 6056 O O . VAL B 1 362 ? -8.047 -22.984 -7.332 1 98.69 362 VAL B O 1
ATOM 6059 N N . LEU B 1 363 ? -6.703 -21.891 -5.898 1 98.81 363 LEU B N 1
ATOM 6060 C CA . LEU B 1 363 ? -7.68 -21.859 -4.816 1 98.81 363 LEU B CA 1
ATOM 6061 C C . LEU B 1 363 ? -8.133 -20.438 -4.535 1 98.81 363 LEU B C 1
ATOM 6063 O O . LEU B 1 363 ? -7.316 -19.516 -4.488 1 98.81 363 LEU B O 1
ATOM 6067 N N . ASP B 1 364 ? -9.422 -20.25 -4.387 1 98.5 364 ASP B N 1
ATOM 6068 C CA . ASP B 1 364 ? -10.023 -19.047 -3.828 1 98.5 364 ASP B CA 1
ATOM 6069 C C . ASP B 1 364 ? -10.938 -19.375 -2.652 1 98.5 364 ASP B C 1
ATOM 6071 O O . ASP B 1 364 ? -12.102 -19.734 -2.85 1 98.5 364 ASP B O 1
ATOM 6075 N N . PRO B 1 365 ? -10.43 -19.172 -1.437 1 98.06 365 PRO B N 1
ATOM 6076 C CA . PRO B 1 365 ? -11.242 -19.516 -0.269 1 98.06 365 PRO B CA 1
ATOM 6077 C C . PRO B 1 365 ? -12.352 -18.5 0.004 1 98.06 365 PRO B C 1
ATOM 6079 O O . PRO B 1 365 ? -13.148 -18.688 0.927 1 98.06 365 PRO B O 1
ATOM 6082 N N . PHE B 1 366 ? -12.398 -17.438 -0.706 1 95.75 366 PHE B N 1
ATOM 6083 C CA . PHE B 1 366 ? -13.414 -16.391 -0.635 1 95.75 366 PHE B CA 1
ATOM 6084 C C . PHE B 1 366 ? -13.945 -16.047 -2.023 1 95.75 366 PHE B C 1
ATOM 6086 O O . PHE B 1 366 ? -13.836 -14.906 -2.48 1 95.75 366 PHE B O 1
ATOM 6093 N N . CYS B 1 367 ? -14.625 -16.906 -2.572 1 94.19 367 CYS B N 1
ATOM 6094 C CA . CYS B 1 367 ? -14.867 -17 -4.008 1 94.19 367 CYS B CA 1
ATOM 6095 C C . CYS B 1 367 ? -15.812 -15.891 -4.469 1 94.19 367 CYS B C 1
ATOM 6097 O O . CYS B 1 367 ? -15.711 -15.422 -5.602 1 94.19 367 CYS B O 1
ATOM 6099 N N . GLY B 1 368 ? -16.703 -15.414 -3.588 1 89.44 368 GLY B N 1
ATOM 6100 C CA . GLY B 1 368 ? -17.672 -14.406 -3.986 1 89.44 368 GLY B CA 1
ATOM 6101 C C . GLY B 1 368 ? -18.438 -14.789 -5.234 1 89.44 368 GLY B C 1
ATOM 6102 O O . GLY B 1 368 ? -19 -15.883 -5.32 1 89.44 368 GLY B O 1
ATOM 6103 N N . SER B 1 369 ? -18.391 -13.906 -6.285 1 85.56 369 SER B N 1
ATOM 6104 C CA . SER B 1 369 ? -19.172 -14.148 -7.496 1 85.56 369 SER B CA 1
ATOM 6105 C C . SER B 1 369 ? -18.344 -14.906 -8.539 1 85.56 369 SER B C 1
ATOM 6107 O O . SER B 1 369 ? -18.781 -15.047 -9.688 1 85.56 369 SER B O 1
ATOM 6109 N N . GLY B 1 370 ? -17.156 -15.305 -8.242 1 89.88 370 GLY B N 1
ATOM 6110 C CA . GLY B 1 370 ? -16.453 -16.312 -9.023 1 89.88 370 GLY B CA 1
ATOM 6111 C C . GLY B 1 370 ? -15.547 -15.734 -10.086 1 89.88 370 GLY B C 1
ATOM 6112 O O . GLY B 1 370 ? -15.148 -16.438 -11.023 1 89.88 370 GLY B O 1
ATOM 6113 N N . THR B 1 371 ? -15.164 -14.492 -10 1 88.06 371 THR B N 1
ATOM 6114 C CA . THR B 1 371 ? -14.328 -13.852 -11.008 1 88.06 371 THR B CA 1
ATOM 6115 C C . THR B 1 371 ? -12.992 -14.57 -11.141 1 88.06 371 THR B C 1
ATOM 6117 O O . THR B 1 371 ? -12.477 -14.734 -12.25 1 88.06 371 THR B O 1
ATOM 6120 N N . THR B 1 372 ? -12.406 -15.055 -10.023 1 94.5 372 THR B N 1
ATOM 6121 C CA . THR B 1 372 ? -11.148 -15.789 -10.055 1 94.5 372 THR B CA 1
ATOM 6122 C C . THR B 1 372 ? -11.297 -17.094 -10.844 1 94.5 372 THR B C 1
ATOM 6124 O O . THR B 1 372 ? -10.391 -17.484 -11.578 1 94.5 372 THR B O 1
ATOM 6127 N N . GLY B 1 373 ? -12.398 -17.719 -10.688 1 94.88 373 GLY B N 1
ATOM 6128 C CA . GLY B 1 373 ? -12.656 -18.922 -11.445 1 94.88 373 GLY B CA 1
ATOM 6129 C C . GLY B 1 373 ? -12.703 -18.703 -12.945 1 94.88 373 GLY B C 1
ATOM 6130 O O . GLY B 1 373 ? -12.148 -19.484 -13.719 1 94.88 373 GLY B O 1
ATOM 6131 N N . ILE B 1 374 ? -13.391 -17.641 -13.312 1 88.44 374 ILE B N 1
ATOM 6132 C CA . ILE B 1 374 ? -13.445 -17.266 -14.719 1 88.44 374 ILE B CA 1
ATOM 6133 C C . ILE B 1 374 ? -12.031 -17.031 -15.25 1 88.44 374 ILE B C 1
ATOM 6135 O O . ILE B 1 374 ? -11.656 -17.562 -16.297 1 88.44 374 ILE B O 1
ATOM 6139 N N . ALA B 1 375 ? -11.242 -16.328 -14.5 1 91.12 375 ALA B N 1
ATOM 6140 C CA . ALA B 1 375 ? -9.875 -15.992 -14.883 1 91.12 375 ALA B CA 1
ATOM 6141 C C . ALA B 1 375 ? -9.023 -17.25 -15.016 1 91.12 375 ALA B C 1
ATOM 6143 O O . ALA B 1 375 ? -8.266 -17.406 -15.977 1 91.12 375 ALA B O 1
ATOM 6144 N N . ALA B 1 376 ? -9.133 -18.125 -14.055 1 95.06 376 ALA B N 1
ATOM 6145 C CA . ALA B 1 376 ? -8.367 -19.375 -14.078 1 95.06 376 ALA B CA 1
ATOM 6146 C C . ALA B 1 376 ? -8.688 -20.188 -15.328 1 95.06 376 ALA B C 1
ATOM 6148 O O . ALA B 1 376 ? -7.781 -20.688 -16 1 95.06 376 ALA B O 1
ATOM 6149 N N . GLN B 1 377 ? -9.922 -20.266 -15.664 1 91.88 377 GLN B N 1
ATOM 6150 C CA . GLN B 1 377 ? -10.328 -21 -16.844 1 91.88 377 GLN B CA 1
ATOM 6151 C C . GLN B 1 377 ? -9.781 -20.359 -18.125 1 91.88 377 GLN B C 1
ATOM 6153 O O . GLN B 1 377 ? -9.258 -21.047 -19 1 91.88 377 GLN B O 1
ATOM 6158 N N . ASN B 1 378 ? -9.883 -19.094 -18.172 1 87.44 378 ASN B N 1
ATOM 6159 C CA . ASN B 1 378 ? -9.375 -18.359 -19.328 1 87.44 378 ASN B CA 1
ATOM 6160 C C . ASN B 1 378 ? -7.879 -18.578 -19.516 1 87.44 378 ASN B C 1
ATOM 6162 O O . ASN B 1 378 ? -7.383 -18.578 -20.641 1 87.44 378 ASN B O 1
ATOM 6166 N N . GLU B 1 379 ? -7.191 -18.766 -18.406 1 91.62 379 GLU B N 1
ATOM 6167 C CA . GLU B 1 379 ? -5.738 -18.891 -18.453 1 91.62 379 GLU B CA 1
ATOM 6168 C C . GLU B 1 379 ? -5.309 -20.344 -18.5 1 91.62 379 GLU B C 1
ATOM 6170 O O . GLU B 1 379 ? -4.117 -20.656 -18.406 1 91.62 379 GLU B O 1
ATOM 6175 N N . GLY B 1 380 ? -6.305 -21.266 -18.641 1 92.88 380 GLY B N 1
ATOM 6176 C CA . GLY B 1 380 ? -6.02 -22.688 -18.812 1 92.88 380 GLY B CA 1
ATOM 6177 C C . GLY B 1 380 ? -5.609 -23.375 -17.516 1 92.88 380 GLY B C 1
ATOM 6178 O O . GLY B 1 380 ? -4.734 -24.234 -17.516 1 92.88 380 GLY B O 1
ATOM 6179 N N . MET B 1 381 ? -6.23 -22.969 -16.422 1 96.38 381 MET B N 1
ATOM 6180 C CA . MET B 1 381 ? -5.906 -23.5 -15.109 1 96.38 381 MET B CA 1
ATOM 6181 C C . MET B 1 381 ? -7.129 -24.156 -14.477 1 96.38 381 MET B C 1
ATOM 6183 O O . MET B 1 381 ? -8.258 -23.891 -14.883 1 96.38 381 MET B O 1
ATOM 6187 N N . GLN B 1 382 ? -6.867 -25.031 -13.57 1 97.06 382 GLN B N 1
ATOM 6188 C CA . GLN B 1 382 ? -7.926 -25.594 -12.742 1 97.06 382 GLN B CA 1
ATOM 6189 C C . GLN B 1 382 ? -8.273 -24.656 -11.586 1 97.06 382 GLN B C 1
ATOM 6191 O O . GLN B 1 382 ? -7.473 -23.812 -11.203 1 97.06 382 GLN B O 1
ATOM 6196 N N . PHE B 1 383 ? -9.578 -24.953 -11.078 1 97.5 383 PHE B N 1
ATOM 6197 C CA . PHE B 1 383 ? -10.008 -23.984 -10.078 1 97.5 383 PHE B CA 1
ATOM 6198 C C . PHE B 1 383 ? -10.898 -24.641 -9.031 1 97.5 383 PHE B C 1
ATOM 6200 O O . PHE B 1 383 ? -11.742 -25.469 -9.359 1 97.5 383 PHE B O 1
ATOM 6207 N N . VAL B 1 384 ? -10.609 -24.219 -7.766 1 97.94 384 VAL B N 1
ATOM 6208 C CA . VAL B 1 384 ? -11.508 -24.531 -6.656 1 97.94 384 VAL B CA 1
ATOM 6209 C C . VAL B 1 384 ? -11.875 -23.234 -5.918 1 97.94 384 VAL B C 1
ATOM 6211 O O . VAL B 1 384 ? -10.992 -22.516 -5.461 1 97.94 384 VAL B O 1
ATOM 6214 N N . GLY B 1 385 ? -13.109 -22.938 -5.824 1 97.94 385 GLY B N 1
ATOM 6215 C CA . GLY B 1 385 ? -13.617 -21.828 -5.047 1 97.94 385 GLY B CA 1
ATOM 6216 C C . GLY B 1 385 ? -14.477 -22.266 -3.871 1 97.94 385 GLY B C 1
ATOM 6217 O O . GLY B 1 385 ? -15.18 -23.266 -3.947 1 97.94 385 GLY B O 1
ATOM 6218 N N . ILE B 1 386 ? -14.398 -21.484 -2.801 1 97.19 386 ILE B N 1
ATOM 6219 C CA . ILE B 1 386 ? -15.219 -21.734 -1.622 1 97.19 386 ILE B CA 1
ATOM 6220 C C . ILE B 1 386 ? -15.992 -20.469 -1.251 1 97.19 386 ILE B C 1
ATOM 6222 O O . ILE B 1 386 ? -15.406 -19.375 -1.176 1 97.19 386 ILE B O 1
ATOM 6226 N N . GLU B 1 387 ? -17.25 -20.578 -1.104 1 94.56 387 GLU B N 1
ATOM 6227 C CA . GLU B 1 387 ? -18.125 -19.469 -0.741 1 94.56 387 GLU B CA 1
ATOM 6228 C C . GLU B 1 387 ? -19.156 -19.891 0.293 1 94.56 387 GLU B C 1
ATOM 6230 O O . GLU B 1 387 ? -19.859 -20.891 0.104 1 94.56 387 GLU B O 1
ATOM 6235 N N . GLN B 1 388 ? -19.188 -19.078 1.358 1 92.5 388 GLN B N 1
ATOM 6236 C CA . GLN B 1 388 ? -20.078 -19.422 2.465 1 92.5 388 GLN B CA 1
ATOM 6237 C C . GLN B 1 388 ? -21.531 -19.141 2.111 1 92.5 388 GLN B C 1
ATOM 6239 O O . GLN B 1 388 ? -22.438 -19.875 2.498 1 92.5 388 GLN B O 1
ATOM 6244 N N . ASP B 1 389 ? -21.828 -18 1.486 1 89.88 389 ASP B N 1
ATOM 6245 C CA . ASP B 1 389 ? -23.188 -17.594 1.123 1 89.88 389 ASP B CA 1
ATOM 6246 C C . ASP B 1 389 ? -23.688 -18.375 -0.085 1 89.88 389 ASP B C 1
ATOM 6248 O O . ASP B 1 389 ? -23.109 -18.297 -1.171 1 89.88 389 ASP B O 1
ATOM 6252 N N . VAL B 1 390 ? -24.75 -19.016 0.083 1 91 390 VAL B N 1
ATOM 6253 C CA . VAL B 1 390 ? -25.297 -19.906 -0.94 1 91 390 VAL B CA 1
ATOM 6254 C C . VAL B 1 390 ? -25.656 -19.094 -2.184 1 91 390 VAL B C 1
ATOM 6256 O O . VAL B 1 390 ? -25.453 -19.547 -3.311 1 91 390 VAL B O 1
ATOM 6259 N N . LYS B 1 391 ? -26.156 -17.953 -1.97 1 85.31 391 LYS B N 1
ATOM 6260 C CA . LYS B 1 391 ? -26.562 -17.109 -3.094 1 85.31 391 LYS B CA 1
ATOM 6261 C C . LYS B 1 391 ? -25.359 -16.719 -3.949 1 85.31 391 LYS B C 1
ATOM 6263 O O . LYS B 1 391 ? -25.422 -16.797 -5.18 1 85.31 391 LYS B O 1
ATOM 6268 N N . TYR B 1 392 ? -24.312 -16.312 -3.305 1 86.06 392 TYR B N 1
ATOM 6269 C CA . TYR B 1 392 ? -23.109 -15.922 -4.035 1 86.06 392 TYR B CA 1
ATOM 6270 C C . TYR B 1 392 ? -22.469 -17.125 -4.711 1 86.06 392 TYR B C 1
ATOM 6272 O O . TYR B 1 392 ? -21.969 -17.031 -5.836 1 86.06 392 TYR B O 1
ATOM 6280 N N . ALA B 1 393 ? -22.469 -18.25 -4.016 1 90.81 393 ALA B N 1
ATOM 6281 C CA . ALA B 1 393 ? -21.922 -19.453 -4.605 1 90.81 393 ALA B CA 1
ATOM 6282 C C . ALA B 1 393 ? -22.656 -19.828 -5.891 1 90.81 393 ALA B C 1
ATOM 6284 O O . ALA B 1 393 ? -22.031 -20.234 -6.879 1 90.81 393 ALA B O 1
ATOM 6285 N N . ASP B 1 394 ? -23.922 -19.703 -5.859 1 89.06 394 ASP B N 1
ATOM 6286 C CA . ASP B 1 394 ? -24.734 -20.016 -7.031 1 89.06 394 ASP B CA 1
ATOM 6287 C C . ASP B 1 394 ? -24.406 -19.062 -8.188 1 89.06 394 ASP B C 1
ATOM 6289 O O . ASP B 1 394 ? -24.297 -19.5 -9.336 1 89.06 394 ASP B O 1
ATOM 6293 N N . VAL B 1 395 ? -24.297 -17.844 -7.844 1 83.62 395 VAL B N 1
ATOM 6294 C CA . VAL B 1 395 ? -23.938 -16.844 -8.852 1 83.62 395 VAL B CA 1
ATOM 6295 C C . VAL B 1 395 ? -22.578 -17.203 -9.461 1 83.62 395 VAL B C 1
ATOM 6297 O O . VAL B 1 395 ? -22.406 -17.125 -10.68 1 83.62 395 VAL B O 1
ATOM 6300 N N . ALA B 1 396 ? -21.672 -17.578 -8.617 1 89 396 ALA B N 1
ATOM 6301 C CA . ALA B 1 396 ? -20.328 -17.938 -9.086 1 89 396 ALA B CA 1
ATOM 6302 C C . ALA B 1 396 ? -20.391 -19.094 -10.07 1 89 396 ALA B C 1
ATOM 6304 O O . ALA B 1 396 ? -19.766 -19.047 -11.133 1 89 396 ALA B O 1
ATOM 6305 N N . ARG B 1 397 ? -21.109 -20.109 -9.75 1 90.12 397 ARG B N 1
ATOM 6306 C CA . ARG B 1 397 ? -21.234 -21.281 -10.617 1 90.12 397 ARG B CA 1
ATOM 6307 C C . ARG B 1 397 ? -21.844 -20.891 -11.969 1 90.12 397 ARG B C 1
ATOM 6309 O O . ARG B 1 397 ? -21.359 -21.328 -13.016 1 90.12 397 ARG B O 1
ATOM 6316 N N . LYS B 1 398 ? -22.828 -20.094 -11.883 1 84.12 398 LYS B N 1
ATOM 6317 C CA . LYS B 1 398 ? -23.5 -19.656 -13.102 1 84.12 398 LYS B CA 1
ATOM 6318 C C . LYS B 1 398 ? -22.578 -18.812 -13.969 1 84.12 398 LYS B C 1
ATOM 6320 O O . LYS B 1 398 ? -22.5 -19.016 -15.18 1 84.12 398 LYS B O 1
ATOM 6325 N N . ARG B 1 399 ? -21.922 -17.938 -13.352 1 81.38 399 ARG B N 1
ATOM 6326 C CA . ARG B 1 399 ? -21.031 -17.031 -14.078 1 81.38 399 ARG B CA 1
ATOM 6327 C C . ARG B 1 399 ? -19.875 -17.797 -14.711 1 81.38 399 ARG B C 1
ATOM 6329 O O . ARG B 1 399 ? -19.547 -17.578 -15.883 1 81.38 399 ARG B O 1
ATOM 6336 N N . ILE B 1 400 ? -19.281 -18.656 -13.961 1 86.12 400 ILE B N 1
ATOM 6337 C CA . ILE B 1 400 ? -18.156 -19.438 -14.477 1 86.12 400 ILE B CA 1
ATOM 6338 C C . ILE B 1 400 ? -18.625 -20.344 -15.609 1 86.12 400 ILE B C 1
ATOM 6340 O O . ILE B 1 400 ? -17.969 -20.422 -16.656 1 86.12 400 ILE B O 1
ATOM 6344 N N . GLY B 1 401 ? -19.734 -20.969 -15.391 1 83.19 401 GLY B N 1
ATOM 6345 C CA . GLY B 1 401 ? -20.297 -21.828 -16.422 1 83.19 401 GLY B CA 1
ATOM 6346 C C . GLY B 1 401 ? -20.609 -21.078 -17.703 1 83.19 401 GLY B C 1
ATOM 6347 O O . GLY B 1 401 ? -20.312 -21.578 -18.797 1 83.19 401 GLY B O 1
ATOM 6348 N N . ALA B 1 402 ? -21.234 -19.953 -17.547 1 72.06 402 ALA B N 1
ATOM 6349 C CA . ALA B 1 402 ? -21.594 -19.141 -18.703 1 72.06 402 ALA B CA 1
ATOM 6350 C C . ALA B 1 402 ? -20.359 -18.719 -19.5 1 72.06 402 ALA B C 1
ATOM 6352 O O . ALA B 1 402 ? -20.375 -18.703 -20.734 1 72.06 402 ALA B O 1
ATOM 6353 N N . TRP B 1 403 ? -19.438 -18.375 -18.75 1 71.81 403 TRP B N 1
ATOM 6354 C CA . TRP B 1 403 ? -18.203 -17.953 -19.406 1 71.81 403 TRP B CA 1
ATOM 6355 C C . TRP B 1 403 ? -17.562 -19.094 -20.172 1 71.81 403 TRP B C 1
ATOM 6357 O O . TRP B 1 403 ? -17.125 -18.922 -21.312 1 71.81 403 TRP B O 1
ATOM 6367 N N . ILE B 1 404 ? -17.516 -20.25 -19.609 1 72.25 404 ILE B N 1
ATOM 6368 C CA . ILE B 1 404 ? -16.938 -21.438 -20.234 1 72.25 404 ILE B CA 1
ATOM 6369 C C . ILE B 1 404 ? -17.688 -21.75 -21.531 1 72.25 404 ILE B C 1
ATOM 6371 O O . ILE B 1 404 ? -17.078 -22.031 -22.547 1 72.25 404 ILE B O 1
ATOM 6375 N N . ASN B 1 405 ? -18.953 -21.578 -21.391 1 69.94 405 ASN B N 1
ATOM 6376 C CA . ASN B 1 405 ? -19.766 -21.875 -22.562 1 69.94 405 ASN B CA 1
ATOM 6377 C C . ASN B 1 405 ? -19.562 -20.844 -23.672 1 69.94 405 ASN B C 1
ATOM 6379 O O . ASN B 1 405 ? -19.562 -21.188 -24.844 1 69.94 405 ASN B O 1
ATOM 6383 N N . HIS B 1 406 ? -19.406 -19.688 -23.25 1 65.19 406 HIS B N 1
ATOM 6384 C CA . HIS B 1 406 ? -19.203 -18.594 -24.219 1 65.19 406 HIS B CA 1
ATOM 6385 C C . HIS B 1 406 ? -17.875 -18.75 -24.953 1 65.19 406 HIS B C 1
ATOM 6387 O O . HIS B 1 406 ? -17.812 -18.531 -26.156 1 65.19 406 HIS B O 1
ATOM 6393 N N . VAL B 1 407 ? -16.891 -19.109 -24.297 1 61.66 407 VAL B N 1
ATOM 6394 C CA . VAL B 1 407 ? -15.562 -19.25 -24.875 1 61.66 407 VAL B CA 1
ATOM 6395 C C . VAL B 1 407 ? -15.531 -20.469 -25.797 1 61.66 407 VAL B C 1
ATOM 6397 O O . VAL B 1 407 ? -14.898 -20.438 -26.859 1 61.66 407 VAL B O 1
ATOM 6400 N N . GLN B 1 408 ? -16.234 -21.484 -25.438 1 60 408 GLN B N 1
ATOM 6401 C CA . GLN B 1 408 ? -16.281 -22.703 -26.266 1 60 408 GLN B CA 1
ATOM 6402 C C . GLN B 1 408 ? -17.094 -22.453 -27.531 1 60 408 GLN B C 1
ATOM 6404 O O . GLN B 1 408 ? -16.797 -23.031 -28.578 1 60 408 GLN B O 1
ATOM 6409 N N . ALA B 1 409 ? -18 -21.516 -27.484 1 57.47 409 ALA B N 1
ATOM 6410 C CA . ALA B 1 409 ? -18.828 -21.203 -28.641 1 57.47 409 ALA B CA 1
ATOM 6411 C C . ALA B 1 409 ? -18.109 -20.25 -29.578 1 57.47 409 ALA B C 1
ATOM 6413 O O . ALA B 1 409 ? -18.375 -20.234 -30.781 1 57.47 409 ALA B O 1
ATOM 6414 N N . ALA B 1 410 ? -17.172 -19.562 -29.047 1 49.78 410 ALA B N 1
ATOM 6415 C CA . ALA B 1 410 ? -16.453 -18.594 -29.875 1 49.78 410 ALA B CA 1
ATOM 6416 C C . ALA B 1 410 ? -15.258 -19.266 -30.562 1 49.78 410 ALA B C 1
ATOM 6418 O O . ALA B 1 410 ? -14.914 -18.906 -31.688 1 49.78 410 ALA B O 1
#

Foldseek 3Di:
DPPPPPPLQPFFAEAEAAAALLVVLVPAAFQAFQAAEAEWAQQQFQVNDAQDPVNVVVQVVCLLVVHHDDLVVGQHNVSPPRRSGTDALSSLLSVLGRHHAQYKYKYWYAPRRVVVVVSSNVSSQKAFDDKFKAFADPFFDPKDQPLQVVCVVVVNWDFDPFWDQVRPLRPDRPPQPQPDCDVNFRQRDPVPDDDDGRRRIHGDGDHRDPVSNVRGPPIDDDGDTIIMITIIGRHADPDQVVRCVVSVHNFWPFQVLAQQDDVPPFPPDPPPPDPPVPVPPPPPPPPPGPVSPRHAGEDSYEYCDPPVVSNYHHDYADDQCQQQALVADPVRDGDGQPPPGDGGLVVLLSVCNTGADAQGEYEYSDQFQQSNLLSQSVNRYYYYYYHHDPVRSVNNVRRSVNSVVVSSVD/DPPPPPPLQPFFAEAEAAAALLVVLVPAAFQAFQAAEAEWAQQAFQVNDAQDPVNVVVQVVCLLVVHHDDLVVGQHNVSPPRRSGTDALSSLLSVLGRHHAQYKYKYWYAPRRVVVVVSSNVSSQKAFDDKFKAFADPFFDPKDQPLQVVCVVVVNWDFDPAWDQVRPVRSDRDPQPQDDCDPNFRQRDPPPDDDDGGRRIHGDGDHRDPVSNVRGPPIDDDGDTIIMITIIGRHADPDQVVRCVVSVHNFWPFQVLAQQDDVPPFPPDPPPPDPPCPVPDPPPPPPPGPVSPRHAGEDSYAYCDPPVVSRYHHAYADDQCQQQALVADPVRDGDGQPPPGDGGLVVLLSVCNTGADAQGEYEYSDQFQNSNLLSQSVRRYYYYYYHHDPVRSVNNVRRSVNSVVVSSVD

pLDDT: mean 74.1, std 23.97, range [17.98, 98.88]

Radius of gyration: 28.09 Å; Cα contacts (8 Å, |Δi|>4): 1793; chains: 2; bounding box: 78×70×66 Å